Protein AF-0000000076746751 (afdb_homodimer)

Radius of gyration: 37.73 Å; Cα contacts (8 Å, |Δi|>4): 1846; chains: 2; bounding box: 97×97×95 Å

pLDDT: mean 86.07, std 9.66, range [38.88, 97.5]

Organism: NCBI:txid190893

Sequence (1452 aa):
MQFFSQLRLFWVNKTINYSLLILVTLLGVVIPSWYYPIDAYIIPLILGVIAAALAESDDNFTGRLKSIVLTLACFAIASFSIELLFETPILFAAGLFASTFGFIMLGAIGPRYASIAFGSLLIAIYTMLGAHESTNIWLQPIMLLSGAAWYFFMSIVWSALWPMQPVQQSLATVFLQLANYLESRSQLFHPVTNLEPQPFRIKEATLNAATVTALNLCKATLLSRSKRGHVDGASDRFLNIYFLAQDIHERVSSSHYRYQELAEHFGRSDVLFRFKHLLETQAQACRNIAQAIQLGKEYQHSEDSVVALDELMSSLTHLQEQNNPQWKSLLNQLNYLFNNLATVEKQLSNISNPDASALEEDVLDDTEAHTLKAMWLRITSNLNKDSMLFRHAIRMSIALTAGYGIIQAFGIERGYWILLTTLFVCQPNYSATRQKLVARVLGTIAGLLIGVPLLTFFPSQESQLVFIVVSGVAFFAFRLANYGYATGFITVLVLFCFHQLGEGYAVVLPRLADTIIGCALAVVAVALILPDWQSKRLHTVMADTIQANRSYLAQIIGQYRIGKKDSLTYRIARRSAHNHDANLTNAISSMLAEPGRYRSAVDESFRFLTLSHALLSYISALGAHRTRINDEDTHKLVLDAHRVIHHHLDILFNQLNDHCDTCDTSDIDDPAMEARLAEWREEDDNSVKMVLQQLYLIYRMLPELHSLASKFAVRVNQSDTIDKKHMQFFSQLRLFWVNKTINYSLLILVTLLGVVIPSWYYPIDAYIIPLILGVIAAALAESDDNFTGRLKSIVLTLACFAIASFSIELLFETPILFAAGLFASTFGFIMLGAIGPRYASIAFGSLLIAIYTMLGAHESTNIWLQPIMLLSGAAWYFFMSIVWSALWPMQPVQQSLATVFLQLANYLESRSQLFHPVTNLEPQPFRIKEATLNAATVTALNLCKATLLSRSKRGHVDGASDRFLNIYFLAQDIHERVSSSHYRYQELAEHFGRSDVLFRFKHLLETQAQACRNIAQAIQLGKEYQHSEDSVVALDELMSSLTHLQEQNNPQWKSLLNQLNYLFNNLATVEKQLSNISNPDASALEEDVLDDTEAHTLKAMWLRITSNLNKDSMLFRHAIRMSIALTAGYGIIQAFGIERGYWILLTTLFVCQPNYSATRQKLVARVLGTIAGLLIGVPLLTFFPSQESQLVFIVVSGVAFFAFRLANYGYATGFITVLVLFCFHQLGEGYAVVLPRLADTIIGCALAVVAVALILPDWQSKRLHTVMADTIQANRSYLAQIIGQYRIGKKDSLTYRIARRSAHNHDANLTNAISSMLAEPGRYRSAVDESFRFLTLSHALLSYISALGAHRTRINDEDTHKLVLDAHRVIHHHLDILFNQLNDHCDTCDTSDIDDPAMEARLAEWREEDDNSVKMVLQQLYLIYRMLPELHSLASKFAVRVNQSDTIDKKH

Foldseek 3Di:
DVVVVVVLLQCLDPLNVVLVLLLVLLCVLLVVCVVVVPLVLSLLLVLLLVLLVQLQDAFDLVVLVVLLVVLLVLLLCLLLVCLVCVVPLVVNLVCLLVLLLVQLLLCLQDVNSNSSSLSSNSSNLVSVLCNVVDPDSCRSSVSSSVSSVSSSVSVSVSCVVPVCSVLLLLLLQLLLLVLVLLLLVLVLLQFDDPDDCQVSLLVNLQSLLSNLVSLVVSLVNLVSCDDQQHHDDPSLLSLLLSVLSVLLSLLSLADQDDSNVVSVVCVVACLSVLSSVLSNLLSVLSNQVSSCSSSVHAGARDCPNVVSLVVNVVRLVVVVVVVDPVCPVVSLSSVLNSVSSVVSVVSSRCSRPSPPDPAPDSGADDPHDDDPVSSVVSSVVQCDLVHLSSLLSNLLSVLLSVQSVVCVVVVDDSLSLLNVLLSQLQDSALLSSVVLLVLLLQLLVLLLVVLVVLCVVPVDLVSLSVLLSVLSSQLSSCVVPGVNPNNSSVNSNVLSSVVSVVCNVVVSVSNNVSNVNSSVSSNCSCVPRSHDQLLLCLLLLLLQLLVLLLLLLVVLLVCLAVFQHPDNSNVVSLSSNSNSLSVSSVSLVSNVSDPPLSNFDNVLSSVLSSLSSNSSNLSSSSNSLRGHDPDPVLSVLLVLLSVLLSVLSVQLSCCSVVLPLDDDSVVSDDVVSLVVLVPDDPPDDSSSVSSSSSSNVSVVSSVVSSVSSNVSSVGSVVSVVVVVVD/DVVVVVVLLQCLDPLNVVLVLLLVLLCVLLVVCVVVVPLLLSLLLVLLLVLLVQLQDAFDLVVLVVLLVVLLVLLLCLLLVCLVCVVPLVVNLVCLLVLLLVQLLLCLQDVNSNSSSLSSNSSNLVSVLCNVVDPDSCRSSVSSSNSSVSSSVSVSVSCVVPVCSVLLLLLLQLLLLVLVLLLLVLVLLQFDDPDDCQVSLLVNLQSLLSNLVSLVVSLVNLVSCADQQHHDDPSLLSLLLSVLSVLLSLLSLADQDDSNVVSVVCVVACLSVLSSVLSNLLSVLSNQVSSCSSSVHQGARDCSNVVSLVVNVVRLVVVVVVVDPVCPVVSLSSVLNSVSSVVSVVSSNCSNPSPPDPAPDSGADDPHDDDPVSSVVSSVVQCDLVHLSSLLSNLLSVLLSVQSVVCVVVVDDSLSLLNVLLSQLQDSALLSSVVLLVLLLQLLVLLLVVLVVLCVVPVDLVSLSVLLSVLSSQLSSCVVPGVNPNNSSVNSNVLSSVVSVVCNVVVSVSNNVSNVNSSVSSNCSCVPRSHDQLLLCLLLLLLQLLVLLLLLLVVLLVCLAVFQHPDNSNVVSLSSNSNSLSVSSVSLVSNVSDPPLSNFDNVLSSVLSSLSSNSSNLSSSSNSLRGHDPDVVLSVLLVLLSVLLSVLSVQLSCLSVVLPQDDDCVVSDDVVSLVVLVPDDPPDDSSSVSSSSSSNVSVVSSVVSSVSSNVSSVGSVVSVVVVVVD

Structure (mmCIF, N/CA/C/O backbone):
data_AF-0000000076746751-model_v1
#
loop_
_entity.id
_entity.type
_entity.pdbx_description
1 polymer 'Membrane protein'
#
loop_
_atom_site.group_PDB
_atom_site.id
_atom_site.type_symbol
_atom_site.label_atom_id
_atom_site.label_alt_id
_atom_site.label_comp_id
_atom_site.label_asym_id
_atom_site.label_entity_id
_atom_site.label_seq_id
_atom_site.pdbx_PDB_ins_code
_atom_site.Cartn_x
_atom_site.Cartn_y
_atom_site.Cartn_z
_atom_site.occupancy
_atom_site.B_iso_or_equiv
_atom_site.auth_seq_id
_atom_site.auth_comp_id
_atom_site.auth_asym_id
_atom_site.auth_atom_id
_atom_site.pdbx_PDB_model_num
ATOM 1 N N . MET A 1 1 ? 4.445 2.418 -22.125 1 47.34 1 MET A N 1
ATOM 2 C CA . MET A 1 1 ? 3.443 3.426 -21.781 1 47.34 1 MET A CA 1
ATOM 3 C C . MET A 1 1 ? 3.166 3.434 -20.297 1 47.34 1 MET A C 1
ATOM 5 O O . MET A 1 1 ? 3.008 4.496 -19.688 1 47.34 1 MET A O 1
ATOM 9 N N . GLN A 1 2 ? 3.227 2.096 -19.703 1 56.47 2 GLN A N 1
ATOM 10 C CA . GLN A 1 2 ? 2.936 1.991 -18.281 1 56.47 2 GLN A CA 1
ATOM 11 C C . GLN A 1 2 ? 4.066 2.586 -17.453 1 56.47 2 GLN A C 1
ATOM 13 O O . GLN A 1 2 ? 3.814 3.227 -16.422 1 56.47 2 GLN A O 1
ATOM 18 N N . PHE A 1 3 ? 5.199 2.494 -18.141 1 58.41 3 PHE A N 1
ATOM 19 C CA . PHE A 1 3 ? 6.348 2.996 -17.391 1 58.41 3 PHE A CA 1
ATOM 20 C C . PHE A 1 3 ? 6.324 4.52 -17.328 1 58.41 3 PHE A C 1
ATOM 22 O O . PHE A 1 3 ? 6.582 5.098 -16.266 1 58.41 3 PHE A O 1
ATOM 29 N N . PHE A 1 4 ? 5.98 5.148 -18.422 1 60 4 PHE A N 1
ATOM 30 C CA . PHE A 1 4 ? 5.934 6.605 -18.438 1 60 4 PHE A CA 1
ATOM 31 C C . PHE A 1 4 ? 4.809 7.125 -17.547 1 60 4 PHE A C 1
ATOM 33 O O . PHE A 1 4 ? 4.953 8.164 -16.906 1 60 4 PHE A O 1
ATOM 40 N N . SER A 1 5 ? 3.836 6.301 -17.562 1 64.31 5 SER A N 1
ATOM 41 C CA . SER A 1 5 ? 2.719 6.688 -16.703 1 64.31 5 SER A CA 1
ATOM 42 C C . SER A 1 5 ? 3.09 6.582 -15.227 1 64.31 5 SER A C 1
ATOM 44 O O . SER A 1 5 ? 2.707 7.438 -14.422 1 64.31 5 SER A O 1
ATOM 46 N N . GLN A 1 6 ? 3.9 5.664 -15.023 1 65.94 6 GLN A N 1
ATOM 47 C CA . GLN A 1 6 ? 4.332 5.496 -13.641 1 65.94 6 GLN A CA 1
ATOM 48 C C . GLN A 1 6 ? 5.309 6.594 -13.234 1 65.94 6 GLN A C 1
ATOM 50 O O . GLN A 1 6 ? 5.254 7.098 -12.109 1 65.94 6 GLN A O 1
ATOM 55 N N . LEU A 1 7 ? 6.098 7.004 -14.195 1 66.69 7 LEU A N 1
ATOM 56 C CA . LEU A 1 7 ? 7.055 8.078 -13.93 1 66.69 7 LEU A CA 1
ATOM 57 C C . LEU A 1 7 ? 6.336 9.406 -13.711 1 66.69 7 LEU A C 1
ATOM 59 O O . LEU A 1 7 ? 6.746 10.203 -12.867 1 66.69 7 LEU A O 1
ATOM 63 N N . ARG A 1 8 ? 5.289 9.492 -14.398 1 68.88 8 ARG A N 1
ATOM 64 C CA . ARG A 1 8 ? 4.496 10.703 -14.234 1 68.88 8 ARG A CA 1
ATOM 65 C C . ARG A 1 8 ? 3.811 10.734 -12.875 1 68.88 8 ARG A C 1
ATOM 67 O O . ARG A 1 8 ? 3.699 11.789 -12.25 1 68.88 8 ARG A O 1
ATOM 74 N N . LEU A 1 9 ? 3.502 9.57 -12.523 1 70.31 9 LEU A N 1
ATOM 75 C CA . LEU A 1 9 ? 2.848 9.477 -11.219 1 70.31 9 LEU A CA 1
ATOM 76 C C . LEU A 1 9 ? 3.824 9.805 -10.094 1 70.31 9 LEU A C 1
ATOM 78 O O . LEU A 1 9 ? 3.457 10.461 -9.125 1 70.31 9 LEU A O 1
ATOM 82 N N . PHE A 1 10 ? 5 9.398 -10.352 1 68.69 10 PHE A N 1
ATOM 83 C CA . PHE A 1 10 ? 6.008 9.695 -9.344 1 68.69 10 PHE A CA 1
ATOM 84 C C . PHE A 1 10 ? 6.348 11.18 -9.328 1 68.69 10 PHE A C 1
ATOM 86 O O . PHE A 1 10 ? 6.559 11.766 -8.266 1 68.69 10 PHE A O 1
ATOM 93 N N . TRP A 1 11 ? 6.289 11.75 -10.438 1 66.94 11 TRP A N 1
ATOM 94 C CA . TRP A 1 11 ? 6.629 13.164 -10.562 1 66.94 11 TRP A CA 1
ATOM 95 C C . TRP A 1 11 ? 5.566 14.039 -9.914 1 66.94 11 TRP A C 1
ATOM 97 O O . TRP A 1 11 ? 5.875 15.102 -9.367 1 66.94 11 TRP A O 1
ATOM 107 N N . VAL A 1 12 ? 4.445 13.469 -9.938 1 71.69 12 VAL A N 1
ATOM 108 C CA . VAL A 1 12 ? 3.33 14.281 -9.461 1 71.69 12 VAL A CA 1
ATOM 109 C C . VAL A 1 12 ? 3.225 14.164 -7.938 1 71.69 12 VAL A C 1
ATOM 111 O O . VAL A 1 12 ? 2.586 15 -7.293 1 71.69 12 VAL A O 1
ATOM 114 N N . ASN A 1 13 ? 4.016 13.219 -7.492 1 76.81 13 ASN A N 1
ATOM 115 C CA . ASN A 1 13 ? 4.039 13.109 -6.035 1 76.81 13 ASN A CA 1
ATOM 116 C C . ASN A 1 13 ? 4.785 14.281 -5.398 1 76.81 13 ASN A C 1
ATOM 118 O O . ASN A 1 13 ? 5.922 14.578 -5.773 1 76.81 13 ASN A O 1
ATOM 122 N N . LYS A 1 14 ? 4.141 14.984 -4.516 1 78.5 14 LYS A N 1
ATOM 123 C CA . LYS A 1 14 ? 4.652 16.188 -3.877 1 78.5 14 LYS A CA 1
ATOM 124 C C . LYS A 1 14 ? 6.004 15.938 -3.219 1 78.5 14 LYS A C 1
ATOM 126 O O . LYS A 1 14 ? 6.926 16.75 -3.35 1 78.5 14 LYS A O 1
ATOM 131 N N . THR A 1 15 ? 6.148 14.828 -2.613 1 83 15 THR A N 1
ATOM 132 C CA . THR A 1 15 ? 7.371 14.523 -1.875 1 83 15 THR A CA 1
ATOM 133 C C . THR A 1 15 ? 8.531 14.281 -2.83 1 83 15 THR A C 1
ATOM 135 O O . THR A 1 15 ? 9.648 14.758 -2.596 1 83 15 THR A O 1
ATOM 138 N N . ILE A 1 16 ? 8.258 13.648 -3.932 1 82.94 16 ILE A N 1
ATOM 139 C CA . ILE A 1 16 ? 9.305 13.328 -4.891 1 82.94 16 ILE A CA 1
ATOM 140 C C . ILE A 1 16 ? 9.758 14.602 -5.605 1 82.94 16 ILE A C 1
ATOM 142 O O . ILE A 1 16 ? 10.953 14.812 -5.812 1 82.94 16 ILE A O 1
ATOM 146 N N . ASN A 1 17 ? 8.852 15.422 -5.934 1 84.94 17 ASN A N 1
ATOM 147 C CA . ASN A 1 17 ? 9.188 16.672 -6.602 1 84.94 17 ASN A CA 1
ATOM 148 C C . ASN A 1 17 ? 10.039 17.578 -5.711 1 84.94 17 ASN A C 1
ATOM 150 O O . ASN A 1 17 ? 11.047 18.125 -6.16 1 84.94 17 ASN A O 1
ATOM 154 N N . TYR A 1 18 ? 9.648 17.703 -4.508 1 88.31 18 TYR A N 1
ATOM 155 C CA . TYR A 1 18 ? 10.398 18.516 -3.561 1 88.31 18 TYR A CA 1
ATOM 156 C C . TYR A 1 18 ? 11.773 17.922 -3.287 1 88.31 18 TYR A C 1
ATOM 158 O O . TYR A 1 18 ? 12.758 18.641 -3.162 1 88.31 18 TYR A O 1
ATOM 166 N N . SER A 1 19 ? 11.852 16.625 -3.252 1 91.25 19 SER A N 1
ATOM 167 C CA . SER A 1 19 ? 13.125 15.945 -3.029 1 91.25 19 SER A CA 1
ATOM 168 C C . SER A 1 19 ? 14.086 16.172 -4.191 1 91.25 19 SER A C 1
ATOM 170 O O . SER A 1 19 ? 15.297 16.281 -3.994 1 91.25 19 SER A O 1
ATOM 172 N N . LEU A 1 20 ? 13.562 16.281 -5.367 1 89.38 20 LEU A N 1
ATOM 173 C CA . LEU A 1 20 ? 14.391 16.547 -6.535 1 89.38 20 LEU A CA 1
ATOM 174 C C . LEU A 1 20 ? 14.969 17.953 -6.488 1 89.38 20 LEU A C 1
ATOM 176 O O . LEU A 1 20 ? 16.125 18.172 -6.879 1 89.38 20 LEU A O 1
ATOM 180 N N . LEU A 1 21 ? 14.164 18.875 -6.043 1 92.44 21 LEU A N 1
ATOM 181 C CA . LEU A 1 21 ? 14.656 20.234 -5.875 1 92.44 21 LEU A CA 1
ATOM 182 C C . LEU A 1 21 ? 15.805 20.281 -4.875 1 92.44 21 LEU A C 1
ATOM 184 O O . LEU A 1 21 ? 16.844 20.891 -5.141 1 92.44 21 LEU A O 1
ATOM 188 N N . ILE A 1 22 ? 15.609 19.594 -3.785 1 94.81 22 ILE A N 1
ATOM 189 C CA . ILE A 1 22 ? 16.641 19.578 -2.75 1 94.81 22 ILE A CA 1
ATOM 190 C C . ILE A 1 22 ? 17.891 18.875 -3.27 1 94.81 22 ILE A C 1
ATOM 192 O O . ILE A 1 22 ? 19.016 19.297 -3.002 1 94.81 22 ILE A O 1
ATOM 196 N N . LEU A 1 23 ? 17.656 17.812 -4.062 1 94.81 23 LEU A N 1
ATOM 197 C CA . LEU A 1 23 ? 18.781 17.062 -4.629 1 94.81 23 LEU A CA 1
ATOM 198 C C . LEU A 1 23 ? 19.625 17.938 -5.543 1 94.81 23 LEU A C 1
ATOM 200 O O . LEU A 1 23 ? 20.844 18.016 -5.395 1 94.81 23 LEU A O 1
ATOM 204 N N . VAL A 1 24 ? 19 18.672 -6.391 1 93.69 24 VAL A N 1
ATOM 205 C CA . VAL A 1 24 ? 19.703 19.531 -7.332 1 93.69 24 VAL A CA 1
ATOM 206 C C . VAL A 1 24 ? 20.406 20.672 -6.582 1 93.69 24 VAL A C 1
ATOM 208 O O . VAL A 1 24 ? 21.531 21.047 -6.922 1 93.69 24 VAL A O 1
ATOM 211 N N . THR A 1 25 ? 19.703 21.156 -5.574 1 95.75 25 THR A N 1
ATOM 212 C CA . THR A 1 25 ? 20.281 22.25 -4.797 1 95.75 25 THR A CA 1
ATOM 213 C C . THR A 1 25 ? 21.516 21.781 -4.043 1 95.75 25 THR A C 1
ATOM 215 O O . THR A 1 25 ? 22.547 22.469 -4.051 1 95.75 25 THR A O 1
ATOM 218 N N . LEU A 1 26 ? 21.422 20.641 -3.43 1 95.12 26 LEU A N 1
ATOM 219 C CA . LEU A 1 26 ? 22.562 20.141 -2.66 1 95.12 26 LEU A CA 1
ATOM 220 C C . LEU A 1 26 ? 23.703 19.719 -3.58 1 95.12 26 LEU A C 1
ATOM 222 O O . LEU A 1 26 ? 24.875 19.906 -3.244 1 95.12 26 LEU A O 1
ATOM 226 N N . LEU A 1 27 ? 23.391 19.172 -4.777 1 93.12 27 LEU A N 1
ATOM 227 C CA . LEU A 1 27 ? 24.422 18.828 -5.746 1 93.12 27 LEU A CA 1
ATOM 228 C C . LEU A 1 27 ? 25.141 20.078 -6.25 1 93.12 27 LEU A C 1
ATOM 230 O O . LEU A 1 27 ? 26.328 20.047 -6.539 1 93.12 27 LEU A O 1
ATOM 234 N N . GLY A 1 28 ? 24.391 21.141 -6.328 1 92.44 28 GLY A N 1
ATOM 235 C CA . GLY A 1 28 ? 24.969 22.406 -6.75 1 92.44 28 GLY A CA 1
ATOM 236 C C . GLY A 1 28 ? 25.984 22.953 -5.762 1 92.44 28 GLY A C 1
ATOM 237 O O . GLY A 1 28 ? 26.844 23.766 -6.129 1 92.44 28 GLY A O 1
ATOM 238 N N . VAL A 1 29 ? 25.875 22.531 -4.512 1 91.75 29 VAL A N 1
ATOM 239 C CA . VAL A 1 29 ? 26.812 22.984 -3.494 1 91.75 29 VAL A CA 1
ATOM 240 C C . VAL A 1 29 ? 27.953 21.969 -3.361 1 91.75 29 VAL A C 1
ATOM 242 O O . VAL A 1 29 ? 29.125 22.344 -3.285 1 91.75 29 VAL A O 1
ATOM 245 N N . VAL A 1 30 ? 27.641 20.656 -3.488 1 89.06 30 VAL A N 1
ATOM 246 C CA . VAL A 1 30 ? 28.594 19.594 -3.166 1 89.06 30 VAL A CA 1
ATOM 247 C C . VAL A 1 30 ? 29.547 19.391 -4.336 1 89.06 30 VAL A C 1
ATOM 249 O O . VAL A 1 30 ? 30.75 19.172 -4.137 1 89.06 30 VAL A O 1
ATOM 252 N N . ILE A 1 31 ? 29.109 19.484 -5.598 1 87.75 31 ILE A N 1
ATOM 253 C CA . ILE A 1 31 ? 29.938 19.203 -6.766 1 87.75 31 ILE A CA 1
ATOM 254 C C . ILE A 1 31 ? 31.047 20.25 -6.879 1 87.75 31 ILE A C 1
ATOM 256 O O . ILE A 1 31 ? 32.219 19.906 -6.996 1 87.75 31 ILE A O 1
ATOM 260 N N . PRO A 1 32 ? 30.719 21.531 -6.77 1 86.06 32 PRO A N 1
ATOM 261 C CA . PRO A 1 32 ? 31.797 22.516 -6.805 1 86.06 32 PRO A CA 1
ATOM 262 C C . PRO A 1 32 ? 32.75 22.391 -5.625 1 86.06 32 PRO A C 1
ATOM 264 O O . PRO A 1 32 ? 33.938 22.656 -5.766 1 86.06 32 PRO A O 1
ATOM 267 N N . SER A 1 33 ? 32.156 22.047 -4.473 1 82.94 33 SER A N 1
ATOM 268 C CA . SER A 1 33 ? 33.031 21.891 -3.301 1 82.94 33 SER A CA 1
ATOM 269 C C . SER A 1 33 ? 33.969 20.688 -3.453 1 82.94 33 SER A C 1
ATOM 271 O O . SER A 1 33 ? 35.031 20.656 -2.854 1 82.94 33 SER A O 1
ATOM 273 N N . TRP A 1 34 ? 33.531 19.672 -4.184 1 80.38 34 TRP A N 1
ATOM 274 C CA . TRP A 1 34 ? 34.375 18.516 -4.473 1 80.38 34 TRP A CA 1
ATOM 275 C C . TRP A 1 34 ? 35.5 18.891 -5.422 1 80.38 34 TRP A C 1
ATOM 277 O O . TRP A 1 34 ? 36.656 18.438 -5.242 1 80.38 34 TRP A O 1
ATOM 287 N N . TYR A 1 35 ? 35.281 19.781 -6.355 1 81.31 35 TYR A N 1
ATOM 288 C CA . TYR A 1 35 ? 36.25 20.156 -7.371 1 81.31 35 TYR A CA 1
ATOM 289 C C . TYR A 1 35 ? 37.25 21.141 -6.805 1 81.31 35 TYR A C 1
ATOM 291 O O . TYR A 1 35 ? 38.438 21.078 -7.113 1 81.31 35 TYR A O 1
ATOM 299 N N . TYR A 1 36 ? 36.688 22.062 -5.965 1 76.88 36 TYR A N 1
ATOM 300 C CA . TYR A 1 36 ? 37.562 23.047 -5.348 1 76.88 36 TYR A CA 1
ATOM 301 C C . TYR A 1 36 ? 37.781 22.734 -3.865 1 76.88 36 TYR A C 1
ATOM 303 O O . TYR A 1 36 ? 36.875 22.953 -3.057 1 76.88 36 TYR A O 1
ATOM 311 N N . PRO A 1 37 ? 38.844 22.031 -3.488 1 65.06 37 PRO A N 1
ATOM 312 C CA . PRO A 1 37 ? 39.062 21.516 -2.135 1 65.06 37 PRO A CA 1
ATOM 313 C C . PRO A 1 37 ? 38.906 22.578 -1.06 1 65.06 37 PRO A C 1
ATOM 315 O O . PRO A 1 37 ? 39.906 23.109 -0.561 1 65.06 37 PRO A O 1
ATOM 318 N N . ILE A 1 38 ? 37.812 23.266 -1.033 1 62.75 38 ILE A N 1
ATOM 319 C CA . ILE A 1 38 ? 37.562 24.203 0.047 1 62.75 38 ILE A CA 1
ATOM 320 C C . ILE A 1 38 ? 36.719 23.531 1.128 1 62.75 38 ILE A C 1
ATOM 322 O O . ILE A 1 38 ? 35.5 23.781 1.225 1 62.75 38 ILE A O 1
ATOM 326 N N . ASP A 1 39 ? 37.25 22.594 1.897 1 65.38 39 ASP A N 1
ATOM 327 C CA . ASP A 1 39 ? 36.562 21.703 2.824 1 65.38 39 ASP A CA 1
ATOM 328 C C . ASP A 1 39 ? 35.844 22.5 3.91 1 65.38 39 ASP A C 1
ATOM 330 O O . ASP A 1 39 ? 34.719 22.172 4.297 1 65.38 39 ASP A O 1
ATOM 334 N N . ALA A 1 40 ? 36.406 23.688 4.184 1 69.94 40 ALA A N 1
ATOM 335 C CA . ALA A 1 40 ? 35.875 24.391 5.352 1 69.94 40 ALA A CA 1
ATOM 336 C C . ALA A 1 40 ? 34.594 25.141 5.012 1 69.94 40 ALA A C 1
ATOM 338 O O . ALA A 1 40 ? 33.781 25.438 5.898 1 69.94 40 ALA A O 1
ATOM 339 N N . TYR A 1 41 ? 34.25 25.188 3.713 1 80.19 41 TYR A N 1
ATOM 340 C CA . TYR A 1 41 ? 33.156 26.078 3.357 1 80.19 41 TYR A CA 1
ATOM 341 C C . TYR A 1 41 ? 31.891 25.297 3.037 1 80.19 41 TYR A C 1
ATOM 343 O O . TYR A 1 41 ? 30.797 25.875 2.914 1 80.19 41 TYR A O 1
ATOM 351 N N . ILE A 1 42 ? 31.938 24 3.074 1 86.44 42 ILE A N 1
ATOM 352 C CA . ILE A 1 42 ? 30.797 23.203 2.645 1 86.44 42 ILE A CA 1
ATOM 353 C C . ILE A 1 42 ? 29.75 23.156 3.748 1 86.44 42 ILE A C 1
ATOM 355 O O . ILE A 1 42 ? 28.547 23.172 3.469 1 86.44 42 ILE A O 1
ATOM 359 N N . ILE A 1 43 ? 30.141 23.234 5.016 1 87.88 43 ILE A N 1
ATOM 360 C CA . ILE A 1 43 ? 29.219 23.062 6.137 1 87.88 43 ILE A CA 1
ATOM 361 C C . ILE A 1 43 ? 28.297 24.281 6.238 1 87.88 43 ILE A C 1
ATOM 363 O O . ILE A 1 43 ? 27.078 24.141 6.207 1 87.88 43 ILE A O 1
ATOM 367 N N . PRO A 1 44 ? 28.906 25.5 6.266 1 90.81 44 PRO A N 1
ATOM 368 C CA . PRO A 1 44 ? 28.016 26.656 6.34 1 90.81 44 PRO A CA 1
ATOM 369 C C . PRO A 1 44 ? 27.125 26.797 5.105 1 90.81 44 PRO A C 1
ATOM 371 O O . PRO A 1 44 ? 25.984 27.266 5.207 1 90.81 44 PRO A O 1
ATOM 374 N N . LEU A 1 45 ? 27.562 26.406 3.975 1 92.88 45 LEU A N 1
ATOM 375 C CA . LEU A 1 45 ? 26.75 26.453 2.762 1 92.88 45 LEU A CA 1
ATOM 376 C C . LEU A 1 45 ? 25.547 25.531 2.865 1 92.88 45 LEU A C 1
ATOM 378 O O . LEU A 1 45 ? 24.422 25.922 2.564 1 92.88 45 LEU A O 1
ATOM 382 N N . ILE A 1 46 ? 25.797 24.312 3.34 1 93.56 46 ILE A N 1
ATOM 383 C CA . ILE A 1 46 ? 24.719 23.328 3.459 1 93.56 46 ILE A CA 1
ATOM 384 C C . ILE A 1 46 ? 23.734 23.766 4.535 1 93.56 46 ILE A C 1
ATOM 386 O O . ILE A 1 46 ? 22.516 23.641 4.359 1 93.56 46 ILE A O 1
ATOM 390 N N . LEU A 1 47 ? 24.25 24.297 5.625 1 93 47 LEU A N 1
ATOM 391 C CA . LEU A 1 47 ? 23.375 24.766 6.699 1 93 47 LEU A CA 1
ATOM 392 C C . LEU A 1 47 ? 22.516 25.938 6.23 1 93 47 LEU A C 1
ATOM 394 O O . LEU A 1 47 ? 21.359 26.062 6.629 1 93 47 LEU A O 1
ATOM 398 N N . GLY A 1 48 ? 23.094 26.781 5.434 1 94.75 48 GLY A N 1
ATOM 399 C CA . GLY A 1 48 ? 22.312 27.844 4.84 1 94.75 48 GLY A CA 1
ATOM 400 C C . GLY A 1 48 ? 21.172 27.344 3.959 1 94.75 48 GLY A C 1
ATOM 401 O O . GLY A 1 48 ? 20.062 27.859 4.02 1 94.75 48 GLY A O 1
ATOM 402 N N . VAL A 1 49 ? 21.469 26.328 3.162 1 95.94 49 VAL A N 1
ATOM 403 C CA . VAL A 1 49 ? 20.469 25.719 2.297 1 95.94 49 VAL A CA 1
ATOM 404 C C . VAL A 1 49 ? 19.328 25.156 3.145 1 95.94 49 VAL A C 1
ATOM 406 O O . VAL A 1 49 ? 18.156 25.344 2.836 1 95.94 49 VAL A O 1
ATOM 409 N N . ILE A 1 50 ? 19.688 24.484 4.223 1 94.62 50 ILE A N 1
ATOM 410 C CA . ILE A 1 50 ? 18.703 23.828 5.078 1 94.62 50 ILE A CA 1
ATOM 411 C C . ILE A 1 50 ? 17.828 24.891 5.75 1 94.62 50 ILE A C 1
ATOM 413 O O . ILE A 1 50 ? 16.594 24.766 5.777 1 94.62 50 ILE A O 1
ATOM 417 N N . ALA A 1 51 ? 18.438 25.922 6.227 1 95.44 51 ALA A N 1
ATOM 418 C CA . ALA A 1 51 ? 17.688 26.984 6.879 1 95.44 51 ALA A CA 1
ATOM 419 C C . ALA A 1 51 ? 16.719 27.656 5.902 1 95.44 51 ALA A C 1
ATOM 421 O O . ALA A 1 51 ? 15.57 27.938 6.246 1 95.44 51 ALA A O 1
ATOM 422 N N . ALA A 1 52 ? 17.219 27.906 4.738 1 96.19 52 ALA A N 1
ATOM 423 C CA . ALA A 1 52 ? 16.391 28.547 3.725 1 96.19 52 ALA A CA 1
ATOM 424 C C . ALA A 1 52 ? 15.227 27.641 3.33 1 96.19 52 ALA A C 1
ATOM 426 O O . ALA A 1 52 ? 14.094 28.109 3.16 1 96.19 52 ALA A O 1
ATOM 427 N N . ALA A 1 53 ? 15.5 26.406 3.158 1 94.69 53 ALA A N 1
ATOM 428 C CA . ALA A 1 53 ? 14.461 25.453 2.768 1 94.69 53 ALA A CA 1
ATOM 429 C C . ALA A 1 53 ? 13.383 25.344 3.842 1 94.69 53 ALA A C 1
ATOM 431 O O . ALA A 1 53 ? 12.203 25.172 3.529 1 94.69 53 ALA A O 1
ATOM 432 N N . LEU A 1 54 ? 13.758 25.453 5.074 1 91.88 54 LEU A N 1
ATOM 433 C CA . LEU A 1 54 ? 12.797 25.344 6.172 1 91.88 54 LEU A CA 1
ATOM 434 C C . LEU A 1 54 ? 12 26.641 6.328 1 91.88 54 LEU A C 1
ATOM 436 O O . LEU A 1 54 ? 10.891 26.625 6.867 1 91.88 54 LEU A O 1
ATOM 440 N N . ALA A 1 55 ? 12.523 27.688 5.883 1 93.19 55 ALA A N 1
ATOM 441 C CA . ALA A 1 55 ? 11.875 29 6.039 1 93.19 55 ALA A CA 1
ATOM 442 C C . ALA A 1 55 ? 10.984 29.312 4.844 1 93.19 55 ALA A C 1
ATOM 444 O O . ALA A 1 55 ? 10.211 30.266 4.875 1 93.19 55 ALA A O 1
ATOM 445 N N . GLU A 1 56 ? 11.008 28.469 3.854 1 90.12 56 GLU A N 1
ATOM 446 C CA . GLU A 1 56 ? 10.289 28.781 2.623 1 90.12 56 GLU A CA 1
ATOM 447 C C . GLU A 1 56 ? 8.797 28.531 2.779 1 90.12 56 GLU A C 1
ATOM 449 O O . GLU A 1 56 ? 8.391 27.547 3.402 1 90.12 56 GLU A O 1
ATOM 454 N N . SER A 1 57 ? 7.98 29.453 2.32 1 85.88 57 SER A N 1
ATOM 455 C CA . SER A 1 57 ? 6.527 29.344 2.244 1 85.88 57 SER A CA 1
ATOM 456 C C . SER A 1 57 ? 6.035 29.484 0.809 1 85.88 57 SER A C 1
ATOM 458 O O . SER A 1 57 ? 6.738 30.047 -0.039 1 85.88 57 SER A O 1
ATOM 460 N N . ASP A 1 58 ? 4.961 28.938 0.556 1 83.12 58 ASP A N 1
ATOM 461 C CA . ASP A 1 58 ? 4.402 29 -0.792 1 83.12 58 ASP A CA 1
ATOM 462 C C . ASP A 1 58 ? 3.752 30.344 -1.061 1 83.12 58 ASP A C 1
ATOM 464 O O . ASP A 1 58 ? 3.023 30.875 -0.215 1 83.12 58 ASP A O 1
ATOM 468 N N . ASP A 1 59 ? 4.133 31.016 -2.135 1 82.75 59 ASP A N 1
ATOM 469 C CA . ASP A 1 59 ? 3.562 32.281 -2.549 1 82.75 59 ASP A CA 1
ATOM 470 C C . ASP A 1 59 ? 3.699 32.5 -4.055 1 82.75 59 ASP A C 1
ATOM 472 O O . ASP A 1 59 ? 4.312 31.672 -4.742 1 82.75 59 ASP A O 1
ATOM 476 N N . ASN A 1 60 ? 3.061 33.531 -4.555 1 82.38 60 ASN A N 1
ATOM 477 C CA . ASN A 1 60 ? 3.242 33.938 -5.949 1 82.38 60 ASN A CA 1
ATOM 478 C C . ASN A 1 60 ? 4.656 34.438 -6.207 1 82.38 60 ASN A C 1
ATOM 480 O O . ASN A 1 60 ? 5.453 34.594 -5.277 1 82.38 60 ASN A O 1
ATOM 484 N N . PHE A 1 61 ? 4.949 34.781 -7.406 1 83.56 61 PHE A N 1
ATOM 485 C CA . PHE A 1 61 ? 6.312 35.125 -7.789 1 83.56 61 PHE A CA 1
ATOM 486 C C . PHE A 1 61 ? 6.75 36.406 -7.098 1 83.56 61 PHE A C 1
ATOM 488 O O . PHE A 1 61 ? 7.828 36.469 -6.496 1 83.56 61 PHE A O 1
ATOM 495 N N . THR A 1 62 ? 5.895 37.406 -7.098 1 83.56 62 THR A N 1
ATOM 496 C CA . THR A 1 62 ? 6.246 38.688 -6.48 1 83.56 62 THR A CA 1
ATOM 497 C C . THR A 1 62 ? 6.285 38.562 -4.961 1 83.56 62 THR A C 1
ATOM 499 O O . THR A 1 62 ? 7.156 39.125 -4.309 1 83.56 62 THR A O 1
ATOM 502 N N . GLY A 1 63 ? 5.359 37.906 -4.453 1 83.62 63 GLY A N 1
ATOM 503 C CA . GLY A 1 63 ? 5.348 37.688 -3.018 1 83.62 63 GLY A CA 1
ATOM 504 C C . GLY A 1 63 ? 6.52 36.844 -2.543 1 83.62 63 GLY A C 1
ATOM 505 O O . GLY A 1 63 ? 7.078 37.094 -1.473 1 83.62 63 GLY A O 1
ATOM 506 N N . ARG A 1 64 ? 6.902 35.938 -3.371 1 88.81 64 ARG A N 1
ATOM 507 C CA . ARG A 1 64 ? 8.039 35.094 -3.041 1 88.81 64 ARG A CA 1
ATOM 508 C C . ARG A 1 64 ? 9.336 35.906 -2.998 1 88.81 64 ARG A C 1
ATOM 510 O O . ARG A 1 64 ? 10.164 35.719 -2.109 1 88.81 64 ARG A O 1
ATOM 517 N N . LEU A 1 65 ? 9.453 36.812 -3.959 1 90 65 LEU A N 1
ATOM 518 C CA . LEU A 1 65 ? 10.664 37.625 -4.008 1 90 65 LEU A CA 1
ATOM 519 C C . LEU A 1 65 ? 10.75 38.531 -2.787 1 90 65 LEU A C 1
ATOM 521 O O . LEU A 1 65 ? 11.828 38.688 -2.203 1 90 65 LEU A O 1
ATOM 525 N N . LYS A 1 66 ? 9.641 39.031 -2.389 1 88.88 66 LYS A N 1
ATOM 526 C CA . LYS A 1 66 ? 9.617 39.875 -1.194 1 88.88 66 LYS A CA 1
ATOM 527 C C . LYS A 1 66 ? 9.953 39.062 0.055 1 88.88 66 LYS A C 1
ATOM 529 O O . LYS A 1 66 ? 10.695 39.531 0.918 1 88.88 66 LYS A O 1
ATOM 534 N N . SER A 1 67 ? 9.391 37.938 0.125 1 90.81 67 SER A N 1
ATOM 535 C CA . SER A 1 67 ? 9.641 37.094 1.274 1 90.81 67 SER A CA 1
ATOM 536 C C . SER A 1 67 ? 11.102 36.656 1.326 1 90.81 67 SER A C 1
ATOM 538 O O . SER A 1 67 ? 11.695 36.562 2.404 1 90.81 67 SER A O 1
ATOM 540 N N . ILE A 1 68 ? 11.656 36.406 0.119 1 94.44 68 ILE A N 1
ATOM 541 C CA . ILE A 1 68 ? 13.047 35.938 0.045 1 94.44 68 ILE A CA 1
ATOM 542 C C . ILE A 1 68 ? 13.969 37.094 0.502 1 94.44 68 ILE A C 1
ATOM 544 O O . ILE A 1 68 ? 14.891 36.844 1.29 1 94.44 68 ILE A O 1
ATOM 548 N N . VAL A 1 69 ? 13.703 38.25 0.053 1 94.25 69 VAL A N 1
ATOM 549 C CA . VAL A 1 69 ? 14.523 39.406 0.419 1 94.25 69 VAL A CA 1
ATOM 550 C C . VAL A 1 69 ? 14.414 39.656 1.921 1 94.25 69 VAL A C 1
ATOM 552 O O . VAL A 1 69 ? 15.43 39.875 2.588 1 94.25 69 VAL A O 1
ATOM 555 N N . LEU A 1 70 ? 13.258 39.531 2.41 1 92.56 70 LEU A N 1
ATOM 556 C CA . LEU A 1 70 ? 13.055 39.719 3.842 1 92.56 70 LEU A CA 1
ATOM 557 C C . LEU A 1 70 ? 13.758 38.656 4.645 1 92.56 70 LEU A C 1
ATOM 559 O O . LEU A 1 70 ? 14.367 38.938 5.68 1 92.56 70 LEU A O 1
ATOM 563 N N . THR A 1 71 ? 13.648 37.438 4.223 1 95.44 71 THR A N 1
ATOM 564 C CA . THR A 1 71 ? 14.289 36.312 4.914 1 95.44 71 THR A CA 1
ATOM 565 C C . THR A 1 71 ? 15.805 36.469 4.918 1 95.44 71 THR A C 1
ATOM 567 O O . THR A 1 71 ? 16.453 36.312 5.949 1 95.44 71 THR A O 1
ATOM 570 N N . LEU A 1 72 ? 16.359 36.844 3.725 1 96.5 72 LEU A N 1
ATOM 571 C CA . LEU A 1 72 ? 17.797 37.031 3.623 1 96.5 72 LEU A CA 1
ATOM 572 C C . LEU A 1 72 ? 18.266 38.188 4.508 1 96.5 72 LEU A C 1
ATOM 574 O O . LEU A 1 72 ? 19.328 38.125 5.109 1 96.5 72 LEU A O 1
ATOM 578 N N . ALA A 1 73 ? 17.484 39.188 4.594 1 95.12 73 ALA A N 1
ATOM 579 C CA . ALA A 1 73 ? 17.812 40.312 5.473 1 95.12 73 ALA A CA 1
ATOM 580 C C . ALA A 1 73 ? 17.781 39.875 6.938 1 95.12 73 ALA A C 1
ATOM 582 O O . ALA A 1 73 ? 18.703 40.219 7.699 1 95.12 73 ALA A O 1
ATOM 583 N N . CYS A 1 74 ? 16.75 39.188 7.316 1 94.38 74 CYS A N 1
ATOM 584 C CA . CYS A 1 74 ? 16.656 38.719 8.688 1 94.38 74 CYS A CA 1
ATOM 585 C C . CYS A 1 74 ? 17.797 37.75 8.992 1 94.38 74 CYS A C 1
ATOM 587 O O . CYS A 1 74 ? 18.359 37.75 10.086 1 94.38 74 CYS A O 1
ATOM 589 N N . PHE A 1 75 ? 18.125 36.875 7.996 1 96.44 75 PHE A N 1
ATOM 590 C CA . PHE A 1 75 ? 19.234 35.969 8.148 1 96.44 75 PHE A CA 1
ATOM 591 C C . PHE A 1 75 ? 20.547 36.719 8.359 1 96.44 75 PHE A C 1
ATOM 593 O O . PHE A 1 75 ? 21.359 36.312 9.203 1 96.44 75 PHE A O 1
ATOM 600 N N . ALA A 1 76 ? 20.75 37.781 7.559 1 95.75 76 ALA A N 1
ATOM 601 C CA . ALA A 1 76 ? 21.953 38.562 7.668 1 95.75 76 ALA A CA 1
ATOM 602 C C . ALA A 1 76 ? 22.062 39.25 9.039 1 95.75 76 ALA A C 1
ATOM 604 O O . ALA A 1 76 ? 23.109 39.188 9.688 1 95.75 76 ALA A O 1
ATOM 605 N N . ILE A 1 77 ? 20.984 39.75 9.5 1 93.06 77 ILE A N 1
ATOM 606 C CA . ILE A 1 77 ? 20.969 40.438 10.797 1 93.06 77 ILE A CA 1
ATOM 607 C C . ILE A 1 77 ? 21.25 39.406 11.906 1 93.06 77 ILE A C 1
ATOM 609 O O . ILE A 1 77 ? 22.047 39.688 12.805 1 93.06 77 ILE A O 1
ATOM 613 N N . ALA A 1 78 ? 20.594 38.312 11.789 1 93.31 78 ALA A N 1
ATOM 614 C CA . ALA A 1 78 ? 20.766 37.281 12.805 1 93.31 78 ALA A CA 1
ATOM 615 C C . ALA A 1 78 ? 22.203 36.781 12.828 1 93.31 78 ALA A C 1
ATOM 617 O O . ALA A 1 78 ? 22.812 36.688 13.898 1 93.31 78 ALA A O 1
ATOM 618 N N . SER A 1 79 ? 22.781 36.5 11.672 1 93.69 79 SER A N 1
ATOM 619 C CA . SER A 1 79 ? 24.125 35.906 11.594 1 93.69 79 SER A CA 1
ATOM 620 C C . SER A 1 79 ? 25.188 36.906 12 1 93.69 79 SER A C 1
ATOM 622 O O . SER A 1 79 ? 26.094 36.594 12.758 1 93.69 79 SER A O 1
ATOM 624 N N . PHE A 1 80 ? 25.078 38.156 11.547 1 92.5 80 PHE A N 1
ATOM 625 C CA . PHE A 1 80 ? 26.062 39.156 11.883 1 92.5 80 PHE A CA 1
ATOM 626 C C . PHE A 1 80 ? 25.969 39.531 13.352 1 92.5 80 PHE A C 1
ATOM 628 O O . PHE A 1 80 ? 26.984 39.812 13.992 1 92.5 80 PHE A O 1
ATOM 635 N N . SER A 1 81 ? 24.797 39.562 13.891 1 91.38 81 SER A N 1
ATOM 636 C CA . SER A 1 81 ? 24.625 39.875 15.305 1 91.38 81 SER A CA 1
ATOM 637 C C . SER A 1 81 ? 25.312 38.844 16.188 1 91.38 81 SER A C 1
ATOM 639 O O . SER A 1 81 ? 25.922 39.188 17.203 1 91.38 81 SER A O 1
ATOM 641 N N . ILE A 1 82 ? 25.219 37.625 15.805 1 89.81 82 ILE A N 1
ATOM 642 C CA . ILE A 1 82 ? 25.844 36.562 16.578 1 89.81 82 ILE A CA 1
ATOM 643 C C . ILE A 1 82 ? 27.359 36.688 16.516 1 89.81 82 ILE A C 1
ATOM 645 O O . ILE A 1 82 ? 28.047 36.562 17.531 1 89.81 82 ILE A O 1
ATOM 649 N N . GLU A 1 83 ? 27.891 36.969 15.312 1 89.31 83 GLU A N 1
ATOM 650 C CA . GLU A 1 83 ? 29.328 37.094 15.164 1 89.31 83 GLU A CA 1
ATOM 651 C C . GLU A 1 83 ? 29.875 38.281 15.945 1 89.31 83 GLU A C 1
ATOM 653 O O . GLU A 1 83 ? 30.969 38.219 16.5 1 89.31 83 GLU A O 1
ATOM 658 N N . LEU A 1 84 ? 29.109 39.281 16.094 1 87.94 84 LEU A N 1
ATOM 659 C CA . LEU A 1 84 ? 29.547 40.5 16.766 1 87.94 84 LEU A CA 1
ATOM 660 C C . LEU A 1 84 ? 29.438 40.344 18.281 1 87.94 84 LEU A C 1
ATOM 662 O O . LEU A 1 84 ? 30.297 40.844 19.016 1 87.94 84 LEU A O 1
ATOM 666 N N . LEU A 1 85 ? 28.422 39.625 18.75 1 87.62 85 LEU A N 1
ATOM 667 C CA . LEU A 1 85 ? 28.141 39.562 20.188 1 87.62 85 LEU A CA 1
ATOM 668 C C . LEU A 1 85 ? 28.734 38.312 20.797 1 87.62 85 LEU A C 1
ATOM 670 O O . LEU A 1 85 ? 28.703 38.125 22.016 1 87.62 85 LEU A O 1
ATOM 674 N N . PHE A 1 86 ? 29.312 37.5 20.016 1 84.12 86 PHE A N 1
ATOM 675 C CA . PHE A 1 86 ? 29.75 36.188 20.469 1 84.12 86 PHE A CA 1
ATOM 676 C C . PHE A 1 86 ? 30.828 36.312 21.547 1 84.12 86 PHE A C 1
ATOM 678 O O . PHE A 1 86 ? 30.906 35.469 22.453 1 84.12 86 PHE A O 1
ATOM 685 N N . GLU A 1 87 ? 31.547 37.406 21.578 1 83.44 87 GLU A N 1
ATOM 686 C CA . GLU A 1 87 ? 32.656 37.562 22.5 1 83.44 87 GLU A CA 1
ATOM 687 C C . GLU A 1 87 ? 32.188 38.156 23.828 1 83.44 87 GLU A C 1
ATOM 689 O O . GLU A 1 87 ? 32.938 38.062 24.828 1 83.44 87 GLU A O 1
ATOM 694 N N . THR A 1 88 ? 30.922 38.594 23.875 1 90.44 88 THR A N 1
ATOM 695 C CA . THR A 1 88 ? 30.375 39.125 25.109 1 90.44 88 THR A CA 1
ATOM 696 C C . THR A 1 88 ? 29.203 38.281 25.594 1 90.44 88 THR A C 1
ATOM 698 O O . THR A 1 88 ? 28.062 38.531 25.188 1 90.44 88 THR A O 1
ATOM 701 N N . PRO A 1 89 ? 29.344 37.5 26.578 1 89.25 89 PRO A N 1
ATOM 702 C CA . PRO A 1 89 ? 28.344 36.5 26.953 1 89.25 89 PRO A CA 1
ATOM 703 C C . PRO A 1 89 ? 27.062 37.125 27.516 1 89.25 89 PRO A C 1
ATOM 705 O O . PRO A 1 89 ? 25.953 36.656 27.203 1 89.25 89 PRO A O 1
ATOM 708 N N . ILE A 1 90 ? 27.156 38.219 28.266 1 91.12 90 ILE A N 1
ATOM 709 C CA . ILE A 1 90 ? 25.984 38.812 28.875 1 91.12 90 ILE A CA 1
ATOM 710 C C . ILE A 1 90 ? 25.141 39.5 27.812 1 91.12 90 ILE A C 1
ATOM 712 O O . ILE A 1 90 ? 23.906 39.375 27.797 1 91.12 90 ILE A O 1
ATOM 716 N N . LEU A 1 91 ? 25.812 40.219 26.969 1 90.44 91 LEU A N 1
ATOM 717 C CA . LEU A 1 91 ? 25.109 40.875 25.875 1 90.44 91 LEU A CA 1
ATOM 718 C C . LEU A 1 91 ? 24.531 39.875 24.891 1 90.44 91 LEU A C 1
ATOM 720 O O . LEU A 1 91 ? 23.469 40.094 24.328 1 90.44 91 LEU A O 1
ATOM 724 N N . PHE A 1 92 ? 25.281 38.844 24.812 1 90.56 92 PHE A N 1
ATOM 725 C CA . PHE A 1 92 ? 24.828 37.781 23.938 1 90.56 92 PHE A CA 1
ATOM 726 C C . PHE A 1 92 ? 23.562 37.156 24.484 1 90.56 92 PHE A C 1
ATOM 728 O O . PHE A 1 92 ? 22.609 36.906 23.734 1 90.56 92 PHE A O 1
ATOM 735 N N . ALA A 1 93 ? 23.516 36.875 25.75 1 92.75 93 ALA A N 1
ATOM 736 C CA . ALA A 1 93 ? 22.344 36.281 26.375 1 92.75 93 ALA A CA 1
ATOM 737 C C . ALA A 1 93 ? 21.125 37.188 26.281 1 92.75 93 ALA A C 1
ATOM 739 O O . ALA A 1 93 ? 20.031 36.719 25.969 1 92.75 93 ALA A O 1
ATOM 740 N N . ALA A 1 94 ? 21.375 38.406 26.469 1 93.38 94 ALA A N 1
ATOM 741 C CA . ALA A 1 94 ? 20.281 39.375 26.375 1 93.38 94 ALA A CA 1
ATOM 742 C C . ALA A 1 94 ? 19.797 39.531 24.938 1 93.38 94 ALA A C 1
ATOM 744 O O . ALA A 1 94 ? 18.594 39.656 24.688 1 93.38 94 ALA A O 1
ATOM 745 N N . GLY A 1 95 ? 20.719 39.531 24.078 1 91.19 95 GLY A N 1
ATOM 746 C CA . GLY A 1 95 ? 20.359 39.594 22.656 1 91.19 95 GLY A CA 1
ATOM 747 C C . GLY A 1 95 ? 19.594 38.344 22.203 1 91.19 95 GLY A C 1
ATOM 748 O O . GLY A 1 95 ? 18.641 38.438 21.422 1 91.19 95 GLY A O 1
ATOM 749 N N . LEU A 1 96 ? 20 37.25 22.703 1 92.56 96 LEU A N 1
ATOM 750 C CA . LEU A 1 96 ? 19.328 36 22.375 1 92.56 96 LEU A CA 1
ATOM 751 C C . LEU A 1 96 ? 17.891 36 22.859 1 92.56 96 LEU A C 1
ATOM 753 O O . LEU A 1 96 ? 16.969 35.594 22.141 1 92.56 96 LEU A O 1
ATOM 757 N N . PHE A 1 97 ? 17.656 36.438 24.031 1 95.31 97 PHE A N 1
ATOM 758 C CA . PHE A 1 97 ? 16.328 36.5 24.609 1 95.31 97 PHE A CA 1
ATOM 759 C C . PHE A 1 97 ? 15.445 37.469 23.797 1 95.31 97 PHE A C 1
ATOM 761 O O . PHE A 1 97 ? 14.344 37.094 23.391 1 95.31 97 PHE A O 1
ATOM 768 N N . ALA A 1 98 ? 15.984 38.625 23.531 1 94.12 98 ALA A N 1
ATOM 769 C CA . ALA A 1 98 ? 15.219 39.656 22.844 1 94.12 98 ALA A CA 1
ATOM 770 C C . ALA A 1 98 ? 14.93 39.281 21.406 1 94.12 98 ALA A C 1
ATOM 772 O O . ALA A 1 98 ? 13.82 39.5 20.906 1 94.12 98 ALA A O 1
ATOM 773 N N . SER A 1 99 ? 15.883 38.719 20.797 1 93.38 99 SER A N 1
ATOM 774 C CA . SER A 1 99 ? 15.703 38.344 19.406 1 93.38 99 SER A CA 1
ATOM 775 C C . SER A 1 99 ? 14.727 37.188 19.281 1 93.38 99 SER A C 1
ATOM 777 O O . SER A 1 99 ? 13.898 37.156 18.375 1 93.38 99 SER A O 1
ATOM 779 N N . THR A 1 100 ? 14.844 36.188 20.172 1 94.5 100 THR A N 1
ATOM 780 C CA . THR A 1 100 ? 13.93 35.062 20.141 1 94.5 100 THR A CA 1
ATOM 781 C C . THR A 1 100 ? 12.492 35.531 20.359 1 94.5 100 THR A C 1
ATOM 783 O O . THR A 1 100 ? 11.586 35.125 19.625 1 94.5 100 THR A O 1
ATOM 786 N N . PHE A 1 101 ? 12.289 36.344 21.281 1 95.19 101 PHE A N 1
ATOM 787 C CA . PHE A 1 101 ? 10.969 36.906 21.578 1 95.19 101 PHE A CA 1
ATOM 788 C C . PHE A 1 101 ? 10.438 37.688 20.375 1 95.19 101 PHE A C 1
ATOM 790 O O . PHE A 1 101 ? 9.289 37.5 19.953 1 95.19 101 PHE A O 1
ATOM 797 N N . GLY A 1 102 ? 11.25 38.531 19.891 1 92.31 102 GLY A N 1
ATOM 798 C CA . GLY A 1 102 ? 10.852 39.344 18.766 1 92.31 102 GLY A CA 1
ATOM 799 C C . GLY A 1 102 ? 10.508 38.531 17.531 1 92.31 102 GLY A C 1
ATOM 800 O O . GLY A 1 102 ? 9.5 38.812 16.859 1 92.31 102 GLY A O 1
ATOM 801 N N . PHE A 1 103 ? 11.273 37.594 17.188 1 92.44 103 PHE A N 1
ATOM 802 C CA . PHE A 1 103 ? 11.047 36.781 15.992 1 92.44 103 PHE A CA 1
ATOM 803 C C . PHE A 1 103 ? 9.781 35.938 16.141 1 92.44 103 PHE A C 1
ATOM 805 O O . PHE A 1 103 ? 8.961 35.875 15.227 1 92.44 103 PHE A O 1
ATOM 812 N N . ILE A 1 104 ? 9.57 35.312 17.281 1 91.69 104 ILE A N 1
ATOM 813 C CA . ILE A 1 104 ? 8.391 34.5 17.469 1 91.69 104 ILE A CA 1
ATOM 814 C C . ILE A 1 104 ? 7.133 35.344 17.406 1 91.69 104 ILE A C 1
ATOM 816 O O . ILE A 1 104 ? 6.113 34.938 16.844 1 91.69 104 ILE A O 1
ATOM 820 N N . MET A 1 105 ? 7.266 36.562 17.875 1 92.19 105 MET A N 1
ATOM 821 C CA . MET A 1 105 ? 6.113 37.438 17.859 1 92.19 105 MET A CA 1
ATOM 822 C C . MET A 1 105 ? 5.797 37.906 16.438 1 92.19 105 MET A C 1
ATOM 824 O O . MET A 1 105 ? 4.66 38.281 16.141 1 92.19 105 MET A O 1
ATOM 828 N N . LEU A 1 106 ? 6.777 37.906 15.625 1 89.06 106 LEU A N 1
ATOM 829 C CA . LEU A 1 106 ? 6.539 38.219 14.219 1 89.06 106 LEU A CA 1
ATOM 830 C C . LEU A 1 106 ? 5.586 37.188 13.594 1 89.06 106 LEU A C 1
ATOM 832 O O . LEU A 1 106 ? 4.945 37.5 12.578 1 89.06 106 LEU A O 1
ATOM 836 N N . GLY A 1 107 ? 5.469 36.062 14.18 1 88.25 107 GLY A N 1
ATOM 837 C CA . GLY A 1 107 ? 4.555 35.031 13.703 1 88.25 107 GLY A CA 1
ATOM 838 C C . GLY A 1 107 ? 3.096 35.438 13.836 1 88.25 107 GLY A C 1
ATOM 839 O O . GLY A 1 107 ? 2.229 34.844 13.188 1 88.25 107 GLY A O 1
ATOM 840 N N . ALA A 1 108 ? 2.828 36.469 14.617 1 89.38 108 ALA A N 1
ATOM 841 C CA . ALA A 1 108 ? 1.457 36.938 14.789 1 89.38 108 ALA A CA 1
ATOM 842 C C . ALA A 1 108 ? 0.929 37.562 13.5 1 89.38 108 ALA A C 1
ATOM 844 O O . ALA A 1 108 ? -0.284 37.625 13.289 1 89.38 108 ALA A O 1
ATOM 845 N N . ILE A 1 109 ? 1.787 37.969 12.664 1 87.88 109 ILE A N 1
ATOM 846 C CA . ILE A 1 109 ? 1.388 38.625 11.422 1 87.88 109 ILE A CA 1
ATOM 847 C C . ILE A 1 109 ? 0.789 37.625 10.469 1 87.88 109 ILE A C 1
ATOM 849 O O . ILE A 1 109 ? -0.213 37.875 9.797 1 87.88 109 ILE A O 1
ATOM 853 N N . GLY A 1 110 ? 1.448 36.5 10.414 1 84.56 110 GLY A N 1
ATOM 854 C CA . GLY A 1 110 ? 0.975 35.438 9.531 1 84.56 110 GLY A CA 1
ATOM 855 C C . GLY A 1 110 ? 1.897 34.25 9.492 1 84.56 110 GLY A C 1
ATOM 856 O O . GLY A 1 110 ? 2.99 34.281 10.062 1 84.56 110 GLY A O 1
ATOM 857 N N . PRO A 1 111 ? 1.427 33.25 8.859 1 83.25 111 PRO A N 1
ATOM 858 C CA . PRO A 1 111 ? 2.223 32.031 8.812 1 83.25 111 PRO A CA 1
ATOM 859 C C . PRO A 1 111 ? 3.539 32.188 8.062 1 83.25 111 PRO A C 1
ATOM 861 O O . PRO A 1 111 ? 4.547 31.578 8.414 1 83.25 111 PRO A O 1
ATOM 864 N N . ARG A 1 112 ? 3.596 33 7.141 1 87.06 112 ARG A N 1
ATOM 865 C CA . ARG A 1 112 ? 4.82 33.281 6.395 1 87.06 112 ARG A CA 1
ATOM 866 C C . ARG A 1 112 ? 5.898 33.844 7.305 1 87.06 112 ARG A C 1
ATOM 868 O O . ARG A 1 112 ? 7.055 33.438 7.262 1 87.06 112 ARG A O 1
ATOM 875 N N . TYR A 1 113 ? 5.508 34.75 8.102 1 88 113 TYR A N 1
ATOM 876 C CA . TYR A 1 113 ? 6.457 35.406 8.984 1 88 113 TYR A CA 1
ATOM 877 C C . TYR A 1 113 ? 6.879 34.5 10.125 1 88 113 TYR A C 1
ATOM 879 O O . TYR A 1 113 ? 7.984 34.625 10.656 1 88 113 TYR A O 1
ATOM 887 N N . ALA A 1 114 ? 6.012 33.594 10.438 1 89.44 114 ALA A N 1
ATOM 888 C CA . ALA A 1 114 ? 6.387 32.594 11.438 1 89.44 114 ALA A CA 1
ATOM 889 C C . ALA A 1 114 ? 7.5 31.688 10.922 1 89.44 114 ALA A C 1
ATOM 891 O O . ALA A 1 114 ? 8.43 31.344 11.656 1 89.44 114 ALA A O 1
ATOM 892 N N . SER A 1 115 ? 7.414 31.328 9.664 1 91.06 115 SER A N 1
ATOM 893 C CA . SER A 1 115 ? 8.445 30.484 9.062 1 91.06 115 SER A CA 1
ATOM 894 C C . SER A 1 115 ? 9.766 31.25 8.945 1 91.06 115 SER A C 1
ATOM 896 O O . SER A 1 115 ? 10.836 30.672 9.172 1 91.06 115 SER A O 1
ATOM 898 N N . ILE A 1 116 ? 9.695 32.5 8.617 1 92.5 116 ILE A N 1
ATOM 899 C CA . ILE A 1 116 ? 10.883 33.344 8.523 1 92.5 116 ILE A CA 1
ATOM 900 C C . ILE A 1 116 ? 11.539 33.469 9.898 1 92.5 116 ILE A C 1
ATOM 902 O O . ILE A 1 116 ? 12.766 33.375 10.023 1 92.5 116 ILE A O 1
ATOM 906 N N . ALA A 1 117 ? 10.672 33.656 10.852 1 91.62 117 ALA A N 1
ATOM 907 C CA . ALA A 1 117 ? 11.172 33.781 12.219 1 91.62 117 ALA A CA 1
ATOM 908 C C . ALA A 1 117 ? 11.906 32.5 12.641 1 91.62 117 ALA A C 1
ATOM 910 O O . ALA A 1 117 ? 13.016 32.562 13.18 1 91.62 117 ALA A O 1
ATOM 911 N N . PHE A 1 118 ? 11.344 31.469 12.391 1 91.25 118 PHE A N 1
ATOM 912 C CA . PHE A 1 118 ? 11.961 30.188 12.727 1 91.25 118 PHE A CA 1
ATOM 913 C C . PHE A 1 118 ? 13.289 30.016 12 1 91.25 118 PHE A C 1
ATOM 915 O O . PHE A 1 118 ? 14.289 29.609 12.602 1 91.25 118 PHE A O 1
ATOM 922 N N . GLY A 1 119 ? 13.266 30.266 10.711 1 93.75 119 GLY A N 1
ATOM 923 C CA . GLY A 1 119 ? 14.492 30.188 9.938 1 93.75 119 GLY A CA 1
ATOM 924 C C . GLY A 1 119 ? 15.586 31.109 10.445 1 93.75 119 GLY A C 1
ATOM 925 O O . GLY A 1 119 ? 16.766 30.734 10.438 1 93.75 119 GLY A O 1
ATOM 926 N N . SER A 1 120 ? 15.234 32.25 10.922 1 94.06 120 SER A N 1
ATOM 927 C CA . SER A 1 120 ? 16.203 33.188 11.438 1 94.06 120 SER A CA 1
ATOM 928 C C . SER A 1 120 ? 16.828 32.719 12.734 1 94.06 120 SER A C 1
ATOM 930 O O . SER A 1 120 ? 18.031 32.906 12.953 1 94.06 120 SER A O 1
ATOM 932 N N . LEU A 1 121 ? 16 32.188 13.516 1 92.88 121 LEU A N 1
ATOM 933 C CA . LEU A 1 121 ? 16.547 31.609 14.75 1 92.88 121 LEU A CA 1
ATOM 934 C C . LEU A 1 121 ? 17.469 30.438 14.438 1 92.88 121 LEU A C 1
ATOM 936 O O . LEU A 1 121 ? 18.5 30.25 15.094 1 92.88 121 LEU A O 1
ATOM 940 N N . LEU A 1 122 ? 17.047 29.734 13.445 1 93.88 122 LEU A N 1
ATOM 941 C CA . LEU A 1 122 ? 17.844 28.578 13.039 1 93.88 122 LEU A CA 1
ATOM 942 C C . LEU A 1 122 ? 19.219 29.016 12.531 1 93.88 122 LEU A C 1
ATOM 944 O O . LEU A 1 122 ? 20.234 28.453 12.953 1 93.88 122 LEU A O 1
ATOM 948 N N . ILE A 1 123 ? 19.234 29.953 11.688 1 94.38 123 ILE A N 1
ATOM 949 C CA . ILE A 1 123 ? 20.484 30.406 11.117 1 94.38 123 ILE A CA 1
ATOM 950 C C . ILE A 1 123 ? 21.359 31.031 12.211 1 94.38 123 ILE A C 1
ATOM 952 O O . ILE A 1 123 ? 22.578 30.922 12.18 1 94.38 123 ILE A O 1
ATOM 956 N N . ALA A 1 124 ? 20.766 31.688 13.148 1 92.81 124 ALA A N 1
ATOM 957 C CA . ALA A 1 124 ? 21.5 32.219 14.289 1 92.81 124 ALA A CA 1
ATOM 958 C C . ALA A 1 124 ? 22.219 31.125 15.047 1 92.81 124 ALA A C 1
ATOM 960 O O . ALA A 1 124 ? 23.406 31.25 15.352 1 92.81 124 ALA A O 1
ATOM 961 N N . ILE A 1 125 ? 21.547 30.094 15.266 1 91.44 125 ILE A N 1
ATOM 962 C CA . ILE A 1 125 ? 22.141 28.984 15.992 1 91.44 125 ILE A CA 1
ATOM 963 C C . ILE A 1 125 ? 23.203 28.312 15.133 1 91.44 125 ILE A C 1
ATOM 965 O O . ILE A 1 125 ? 24.25 27.906 15.633 1 91.44 125 ILE A O 1
ATOM 969 N N . TYR A 1 126 ? 22.938 28.219 13.844 1 91.44 126 TYR A N 1
ATOM 970 C CA . TYR A 1 126 ? 23.938 27.672 12.938 1 91.44 126 TYR A CA 1
ATOM 971 C C . TYR A 1 126 ? 25.203 28.5 12.945 1 91.44 126 TYR A C 1
ATOM 973 O O . TYR A 1 126 ? 26.312 27.969 12.844 1 91.44 126 TYR A O 1
ATOM 981 N N . THR A 1 127 ? 25.016 29.75 13.07 1 90.81 127 THR A N 1
ATOM 982 C CA . THR A 1 127 ? 26.172 30.641 13.141 1 90.81 127 THR A CA 1
ATOM 983 C C . THR A 1 127 ? 26.969 30.406 14.43 1 90.81 127 THR A C 1
ATOM 985 O O . THR A 1 127 ? 28.188 30.484 14.43 1 90.81 127 THR A O 1
ATOM 988 N N . MET A 1 128 ? 26.297 30.109 15.477 1 88.75 128 MET A N 1
ATOM 989 C CA . MET A 1 128 ? 26.953 29.812 16.75 1 88.75 128 MET A CA 1
ATOM 990 C C . MET A 1 128 ? 27.797 28.547 16.641 1 88.75 128 MET A C 1
ATOM 992 O O . MET A 1 128 ? 28.859 28.453 17.25 1 88.75 128 MET A O 1
ATOM 996 N N . LEU A 1 129 ? 27.375 27.609 15.828 1 82.88 129 LEU A N 1
ATOM 997 C CA . LEU A 1 129 ? 28.047 26.328 15.672 1 82.88 129 LEU A CA 1
ATOM 998 C C . LEU A 1 129 ? 29.406 26.516 15.008 1 82.88 129 LEU A C 1
ATOM 1000 O O . LEU A 1 129 ? 30.359 25.797 15.336 1 82.88 129 LEU A O 1
ATOM 1004 N N . GLY A 1 130 ? 29.547 27.453 14.109 1 79.62 130 GLY A N 1
ATOM 1005 C CA . GLY A 1 130 ? 30.797 27.688 13.398 1 79.62 130 GLY A CA 1
ATOM 1006 C C . GLY A 1 130 ? 31.594 28.844 13.945 1 79.62 130 GLY A C 1
ATOM 1007 O O . GLY A 1 130 ? 32.656 29.188 13.406 1 79.62 130 GLY A O 1
ATOM 1008 N N . ALA A 1 131 ? 31.234 29.438 15.008 1 78.44 131 ALA A N 1
ATOM 1009 C CA . ALA A 1 131 ? 31.828 30.688 15.469 1 78.44 131 ALA A CA 1
ATOM 1010 C C . ALA A 1 131 ? 33.219 30.453 16.031 1 78.44 131 ALA A C 1
ATOM 1012 O O . ALA A 1 131 ? 34.094 31.312 15.938 1 78.44 131 ALA A O 1
ATOM 1013 N N . HIS A 1 132 ? 33.406 29.297 16.547 1 72.5 132 HIS A N 1
ATOM 1014 C CA . HIS A 1 132 ? 34.688 29.031 17.141 1 72.5 132 HIS A CA 1
ATOM 1015 C C . HIS A 1 132 ? 35.781 28.906 16.078 1 72.5 132 HIS A C 1
ATOM 1017 O O . HIS A 1 132 ? 36.938 29.172 16.328 1 72.5 132 HIS A O 1
ATOM 1023 N N . GLU A 1 133 ? 35.312 28.531 14.906 1 71 133 GLU A N 1
ATOM 1024 C CA . GLU A 1 133 ? 36.281 28.281 13.844 1 71 133 GLU A CA 1
ATOM 1025 C C . GLU A 1 133 ? 36.344 29.469 12.883 1 71 133 GLU A C 1
ATOM 1027 O O . GLU A 1 133 ? 37.156 29.469 11.93 1 71 133 GLU A O 1
ATOM 1032 N N . SER A 1 134 ? 35.594 30.5 13.289 1 75.38 134 SER A N 1
ATOM 1033 C CA . SER A 1 134 ? 35.531 31.609 12.336 1 75.38 134 SER A CA 1
ATOM 1034 C C . SER A 1 134 ? 36.719 32.562 12.5 1 75.38 134 SER A C 1
ATOM 1036 O O . SER A 1 134 ? 37.062 32.938 13.625 1 75.38 134 SER A O 1
ATOM 1038 N N . THR A 1 135 ? 37.469 32.75 11.422 1 71.25 135 THR A N 1
ATOM 1039 C CA . THR A 1 135 ? 38.656 33.594 11.414 1 71.25 135 THR A CA 1
ATOM 1040 C C . THR A 1 135 ? 38.281 35.062 11.211 1 71.25 135 THR A C 1
ATOM 1042 O O . THR A 1 135 ? 39.031 35.969 11.617 1 71.25 135 THR A O 1
ATOM 1045 N N . ASN A 1 136 ? 37.125 35.25 10.562 1 82.81 136 ASN A N 1
ATOM 1046 C CA . ASN A 1 136 ? 36.688 36.625 10.234 1 82.81 136 ASN A CA 1
ATOM 1047 C C . ASN A 1 136 ? 35.188 36.781 10.445 1 82.81 136 ASN A C 1
ATOM 1049 O O . ASN A 1 136 ? 34.438 35.781 10.469 1 82.81 136 ASN A O 1
ATOM 1053 N N . ILE A 1 137 ? 34.75 38.031 10.688 1 85.31 137 ILE A N 1
ATOM 1054 C CA . ILE A 1 137 ? 33.375 38.344 10.984 1 85.31 137 ILE A CA 1
ATOM 1055 C C . ILE A 1 137 ? 32.531 38.156 9.734 1 85.31 137 ILE A C 1
ATOM 1057 O O . ILE A 1 137 ? 31.312 37.906 9.828 1 85.31 137 ILE A O 1
ATOM 1061 N N . TRP A 1 138 ? 33.094 38.094 8.555 1 87.69 138 TRP A N 1
ATOM 1062 C CA . TRP A 1 138 ? 32.344 38.125 7.301 1 87.69 138 TRP A CA 1
ATOM 1063 C C . TRP A 1 138 ? 32.188 36.719 6.738 1 87.69 138 TRP A C 1
ATOM 1065 O O . TRP A 1 138 ? 31.219 36.406 6.059 1 87.69 138 TRP A O 1
ATOM 1075 N N . LEU A 1 139 ? 33.094 35.875 7.016 1 86.44 139 LEU A N 1
ATOM 1076 C CA . LEU A 1 139 ? 33.188 34.625 6.289 1 86.44 139 LEU A CA 1
ATOM 1077 C C . LEU A 1 139 ? 31.953 33.75 6.559 1 86.44 139 LEU A C 1
ATOM 1079 O O . LEU A 1 139 ? 31.266 33.344 5.625 1 86.44 139 LEU A O 1
ATOM 1083 N N . GLN A 1 140 ? 31.625 33.5 7.785 1 89.06 140 GLN A N 1
ATOM 1084 C CA . GLN A 1 140 ? 30.547 32.562 8.117 1 89.06 140 GLN A CA 1
ATOM 1085 C C . GLN A 1 140 ? 29.188 33.125 7.68 1 89.06 140 GLN A C 1
ATOM 1087 O O . GLN A 1 140 ? 28.422 32.438 7.02 1 89.06 140 GLN A O 1
ATOM 1092 N N . PRO A 1 141 ? 28.906 34.406 7.98 1 92.31 141 PRO A N 1
ATOM 1093 C CA . PRO A 1 141 ? 27.609 34.938 7.547 1 92.31 141 PRO A CA 1
ATOM 1094 C C . PRO A 1 141 ? 27.469 34.969 6.027 1 92.31 141 PRO A C 1
ATOM 1096 O O . PRO A 1 141 ? 26.391 34.656 5.508 1 92.31 141 PRO A O 1
ATOM 1099 N N . ILE A 1 142 ? 28.547 35.188 5.344 1 93 142 ILE A N 1
ATOM 1100 C CA . ILE A 1 142 ? 28.469 35.25 3.889 1 93 142 ILE A CA 1
ATOM 1101 C C . ILE A 1 142 ? 28.25 33.844 3.316 1 93 142 ILE A C 1
ATOM 1103 O O . ILE A 1 142 ? 27.516 33.688 2.346 1 93 142 ILE A O 1
ATOM 1107 N N . MET A 1 143 ? 28.859 32.906 3.898 1 92.5 143 MET A N 1
ATOM 1108 C CA . MET A 1 143 ? 28.688 31.531 3.414 1 92.5 143 MET A CA 1
ATOM 1109 C C . MET A 1 143 ? 27.281 31.031 3.699 1 92.5 143 MET A C 1
ATOM 1111 O O . MET A 1 143 ? 26.656 30.406 2.842 1 92.5 143 MET A O 1
ATOM 1115 N N . LEU A 1 144 ? 26.812 31.312 4.895 1 94.94 144 LEU A N 1
ATOM 1116 C CA . LEU A 1 144 ? 25.453 30.906 5.242 1 94.94 144 LEU A CA 1
ATOM 1117 C C . LEU A 1 144 ? 24.438 31.594 4.324 1 94.94 144 LEU A C 1
ATOM 1119 O O . LEU A 1 144 ? 23.516 30.938 3.811 1 94.94 144 LEU A O 1
ATOM 1123 N N . LEU A 1 145 ? 24.656 32.844 4.07 1 96.38 145 LEU A N 1
ATOM 1124 C CA . LEU A 1 145 ? 23.75 33.594 3.225 1 96.38 145 LEU A CA 1
ATOM 1125 C C . LEU A 1 145 ? 23.844 33.156 1.771 1 96.38 145 LEU A C 1
ATOM 1127 O O . LEU A 1 145 ? 22.844 33.156 1.046 1 96.38 145 LEU A O 1
ATOM 1131 N N . SER A 1 146 ? 25.031 32.781 1.374 1 95.31 146 SER A N 1
ATOM 1132 C CA . SER A 1 146 ? 25.203 32.312 0.009 1 95.31 146 SER A CA 1
ATOM 1133 C C . SER A 1 146 ? 24.5 30.969 -0.194 1 95.31 146 SER A C 1
ATOM 1135 O O . SER A 1 146 ? 23.906 30.734 -1.248 1 95.31 146 SER A O 1
ATOM 1137 N N . GLY A 1 147 ? 24.594 30.094 0.803 1 95.69 147 GLY A N 1
ATOM 1138 C CA . GLY A 1 147 ? 23.828 28.844 0.729 1 95.69 147 GLY A CA 1
ATOM 1139 C C . GLY A 1 147 ? 22.328 29.078 0.671 1 95.69 147 GLY A C 1
ATOM 1140 O O . GLY A 1 147 ? 21.641 28.438 -0.125 1 95.69 147 GLY A O 1
ATOM 1141 N N . ALA A 1 148 ? 21.875 29.969 1.519 1 97.44 148 ALA A N 1
ATOM 1142 C CA . ALA A 1 148 ? 20.453 30.281 1.535 1 97.44 148 ALA A CA 1
ATOM 1143 C C . ALA A 1 148 ? 20.016 30.906 0.21 1 97.44 148 ALA A C 1
ATOM 1145 O O . ALA A 1 148 ? 18.969 30.547 -0.337 1 97.44 148 ALA A O 1
ATOM 1146 N N . ALA A 1 149 ? 20.844 31.781 -0.302 1 97 149 ALA A N 1
ATOM 1147 C CA . ALA A 1 149 ? 20.547 32.438 -1.57 1 97 149 ALA A CA 1
ATOM 1148 C C . ALA A 1 149 ? 20.5 31.422 -2.715 1 97 149 ALA A C 1
ATOM 1150 O O . ALA A 1 149 ? 19.672 31.547 -3.619 1 97 149 ALA A O 1
ATOM 1151 N N . TRP A 1 150 ? 21.344 30.516 -2.641 1 96.44 150 TRP A N 1
ATOM 1152 C CA . TRP A 1 150 ? 21.375 29.484 -3.666 1 96.44 150 TRP A CA 1
ATOM 1153 C C . TRP A 1 150 ? 20.094 28.656 -3.639 1 96.44 150 TRP A C 1
ATOM 1155 O O . TRP A 1 150 ? 19.5 28.391 -4.688 1 96.44 150 TRP A O 1
ATOM 1165 N N . TYR A 1 151 ? 19.688 28.266 -2.453 1 96.62 151 TYR A N 1
ATOM 1166 C CA . TYR A 1 151 ? 18.438 27.531 -2.35 1 96.62 151 TYR A CA 1
ATOM 1167 C C . TYR A 1 151 ? 17.281 28.344 -2.898 1 96.62 151 TYR A C 1
ATOM 1169 O O . TYR A 1 151 ? 16.453 27.828 -3.654 1 96.62 151 TYR A O 1
ATOM 1177 N N . PHE A 1 152 ? 17.25 29.625 -2.516 1 96 152 PHE A N 1
ATOM 1178 C CA . PHE A 1 152 ? 16.141 30.469 -2.947 1 96 152 PHE A CA 1
ATOM 1179 C C . PHE A 1 152 ? 16.156 30.656 -4.457 1 96 152 PHE A C 1
ATOM 1181 O O . PHE A 1 152 ? 15.109 30.719 -5.098 1 96 152 PHE A O 1
ATOM 1188 N N . PHE A 1 153 ? 17.328 30.766 -4.977 1 95.12 153 PHE A N 1
ATOM 1189 C CA . PHE A 1 153 ? 17.453 30.875 -6.426 1 95.12 153 PHE A CA 1
ATOM 1190 C C . PHE A 1 153 ? 16.906 29.641 -7.121 1 95.12 153 PHE A C 1
ATOM 1192 O O . PHE A 1 153 ? 16.125 29.734 -8.07 1 95.12 153 PHE A O 1
ATOM 1199 N N . MET A 1 154 ? 17.297 28.484 -6.629 1 94.88 154 MET A N 1
ATOM 1200 C CA . MET A 1 154 ? 16.828 27.234 -7.211 1 94.88 154 MET A CA 1
ATOM 1201 C C . MET A 1 154 ? 15.328 27.078 -7.004 1 94.88 154 MET A C 1
ATOM 1203 O O . MET A 1 154 ? 14.633 26.547 -7.871 1 94.88 154 MET A O 1
ATOM 1207 N N . SER A 1 155 ? 14.852 27.516 -5.867 1 93.19 155 SER A N 1
ATOM 1208 C CA . SER A 1 155 ? 13.422 27.422 -5.574 1 93.19 155 SER A CA 1
ATOM 1209 C C . SER A 1 155 ? 12.609 28.281 -6.535 1 93.19 155 SER A C 1
ATOM 1211 O O . SER A 1 155 ? 11.531 27.875 -6.977 1 93.19 155 SER A O 1
ATOM 1213 N N . ILE A 1 156 ? 13.141 29.438 -6.902 1 92 156 ILE A N 1
ATOM 1214 C CA . ILE A 1 156 ? 12.469 30.328 -7.84 1 92 156 ILE A CA 1
ATOM 1215 C C . ILE A 1 156 ? 12.445 29.703 -9.227 1 92 156 ILE A C 1
ATOM 1217 O O . ILE A 1 156 ? 11.43 29.734 -9.922 1 92 156 ILE A O 1
ATOM 1221 N N . VAL A 1 157 ? 13.531 29.141 -9.586 1 91.94 157 VAL A N 1
ATOM 1222 C CA . VAL A 1 157 ? 13.625 28.484 -10.891 1 91.94 157 VAL A CA 1
ATOM 1223 C C . VAL A 1 157 ? 12.648 27.312 -10.953 1 91.94 157 VAL A C 1
ATOM 1225 O O . VAL A 1 157 ? 11.945 27.141 -11.953 1 91.94 157 VAL A O 1
ATOM 1228 N N . TRP A 1 158 ? 12.625 26.562 -9.875 1 88.5 158 TRP A N 1
ATOM 1229 C CA . TRP A 1 158 ? 11.742 25.391 -9.805 1 88.5 158 TRP A CA 1
ATOM 1230 C C . TRP A 1 158 ? 10.281 25.812 -9.875 1 88.5 158 TRP A C 1
ATOM 1232 O O . TRP A 1 158 ? 9.477 25.172 -10.547 1 88.5 158 TRP A O 1
ATOM 1242 N N . SER A 1 159 ? 9.906 26.859 -9.172 1 87.06 159 SER A N 1
ATOM 1243 C CA . SER A 1 159 ? 8.531 27.328 -9.141 1 87.06 159 SER A CA 1
ATOM 1244 C C . SER A 1 159 ? 8.125 27.938 -10.484 1 87.06 159 SER A C 1
ATOM 1246 O O . SER A 1 159 ? 6.953 27.891 -10.867 1 87.06 159 SER A O 1
ATOM 1248 N N . ALA A 1 160 ? 9.141 28.484 -11.195 1 87.25 160 ALA A N 1
ATOM 1249 C CA . ALA A 1 160 ? 8.875 29.062 -12.508 1 87.25 160 ALA A CA 1
ATOM 1250 C C . ALA A 1 160 ? 8.578 27.984 -13.539 1 87.25 160 ALA A C 1
ATOM 1252 O O . ALA A 1 160 ? 7.805 28.188 -14.469 1 87.25 160 ALA A O 1
ATOM 1253 N N . LEU A 1 161 ? 9.164 26.828 -13.328 1 87.06 161 LEU A N 1
ATOM 1254 C CA . LEU A 1 161 ? 8.938 25.719 -14.25 1 87.06 161 LEU A CA 1
ATOM 1255 C C . LEU A 1 161 ? 7.578 25.078 -14.008 1 87.06 161 LEU A C 1
ATOM 1257 O O . LEU A 1 161 ? 6.934 24.609 -14.953 1 87.06 161 LEU A O 1
ATOM 1261 N N . TRP A 1 162 ? 7.141 25.141 -12.812 1 82.75 162 TRP A N 1
ATOM 1262 C CA . TRP A 1 162 ? 5.852 24.547 -12.477 1 82.75 162 TRP A CA 1
ATOM 1263 C C . TRP A 1 162 ? 5.086 25.438 -11.5 1 82.75 162 TRP A C 1
ATOM 1265 O O . TRP A 1 162 ? 4.895 25.062 -10.336 1 82.75 162 TRP A O 1
ATOM 1275 N N . PRO A 1 163 ? 4.461 26.375 -11.961 1 81.94 163 PRO A N 1
ATOM 1276 C CA . PRO A 1 163 ? 3.85 27.359 -11.07 1 81.94 163 PRO A CA 1
ATOM 1277 C C . PRO A 1 163 ? 2.523 26.875 -10.484 1 81.94 163 PRO A C 1
ATOM 1279 O O . PRO A 1 163 ? 2.133 27.312 -9.398 1 81.94 163 PRO A O 1
ATOM 1282 N N . MET A 1 164 ? 1.864 25.906 -11.125 1 84.5 164 MET A N 1
ATOM 1283 C CA . MET A 1 164 ? 0.525 25.547 -10.672 1 84.5 164 MET A CA 1
ATOM 1284 C C . MET A 1 164 ? 0.553 24.234 -9.898 1 84.5 164 MET A C 1
ATOM 1286 O O . MET A 1 164 ? -0.49 23.734 -9.461 1 84.5 164 MET A O 1
ATOM 1290 N N . GLN A 1 165 ? 1.678 23.656 -9.656 1 85.69 165 GLN A N 1
ATOM 1291 C CA . GLN A 1 165 ? 1.784 22.359 -9.008 1 85.69 165 GLN A CA 1
ATOM 1292 C C . GLN A 1 165 ? 1.269 22.406 -7.57 1 85.69 165 GLN A C 1
ATOM 1294 O O . GLN A 1 165 ? 0.517 21.531 -7.145 1 85.69 165 GLN A O 1
ATOM 1299 N N . PRO A 1 166 ? 1.586 23.516 -6.816 1 86.69 166 PRO A N 1
ATOM 1300 C CA . PRO A 1 166 ? 1.068 23.547 -5.445 1 86.69 166 PRO A CA 1
ATOM 1301 C C . PRO A 1 166 ? -0.454 23.656 -5.395 1 86.69 166 PRO A C 1
ATOM 1303 O O . PRO A 1 166 ? -1.084 23.078 -4.496 1 86.69 166 PRO A O 1
ATOM 1306 N N . VAL A 1 167 ? -1.025 24.344 -6.305 1 89.81 167 VAL A N 1
ATOM 1307 C CA . VAL A 1 167 ? -2.477 24.484 -6.359 1 89.81 167 VAL A CA 1
ATOM 1308 C C . VAL A 1 167 ? -3.111 23.141 -6.684 1 89.81 167 VAL A C 1
ATOM 1310 O O . VAL A 1 167 ? -4.078 22.719 -6.039 1 89.81 167 VAL A O 1
ATOM 1313 N N . GLN A 1 168 ? -2.471 22.484 -7.652 1 90.62 168 GLN A N 1
ATOM 1314 C CA . GLN A 1 168 ? -2.982 21.172 -8.047 1 90.62 168 GLN A CA 1
ATOM 1315 C C . GLN A 1 168 ? -2.877 20.172 -6.895 1 90.62 168 GLN A C 1
ATOM 1317 O O . GLN A 1 168 ? -3.811 19.406 -6.641 1 90.62 168 GLN A O 1
ATOM 1322 N N . GLN A 1 169 ? -1.852 20.234 -6.176 1 89.94 169 GLN A N 1
ATOM 1323 C CA . GLN A 1 169 ? -1.646 19.297 -5.074 1 89.94 169 GLN A CA 1
ATOM 1324 C C . GLN A 1 169 ? -2.607 19.578 -3.926 1 89.94 169 GLN A C 1
ATOM 1326 O O . GLN A 1 169 ? -3.148 18.656 -3.316 1 89.94 169 GLN A O 1
ATOM 1331 N N . SER A 1 170 ? -2.779 20.797 -3.578 1 92.5 170 SER A N 1
ATOM 1332 C CA . SER A 1 170 ? -3.678 21.156 -2.484 1 92.5 170 SER A CA 1
ATOM 1333 C C . SER A 1 170 ? -5.121 20.797 -2.818 1 92.5 170 SER A C 1
ATOM 1335 O O . SER A 1 170 ? -5.855 20.297 -1.962 1 92.5 170 SER A O 1
ATOM 1337 N N . LEU A 1 171 ? -5.484 21.047 -4.043 1 93.75 171 LEU A N 1
ATOM 1338 C CA . LEU A 1 171 ? -6.836 20.719 -4.477 1 93.75 171 LEU A CA 1
ATOM 1339 C C . LEU A 1 171 ? -7.039 19.203 -4.484 1 93.75 171 LEU A C 1
ATOM 1341 O O . LEU A 1 171 ? -8.102 18.719 -4.086 1 93.75 171 LEU A O 1
ATOM 1345 N N . ALA A 1 172 ? -6.082 18.5 -4.992 1 94.19 172 ALA A N 1
ATOM 1346 C CA . ALA A 1 172 ? -6.16 17.047 -5 1 94.19 172 ALA A CA 1
ATOM 1347 C C . ALA A 1 172 ? -6.324 16.5 -3.586 1 94.19 172 ALA A C 1
ATOM 1349 O O . ALA A 1 172 ? -7.094 15.562 -3.359 1 94.19 172 ALA A O 1
ATOM 1350 N N . THR A 1 173 ? -5.656 17.109 -2.635 1 94.31 173 THR A N 1
ATOM 1351 C CA . THR A 1 173 ? -5.746 16.656 -1.249 1 94.31 173 THR A CA 1
ATOM 1352 C C . THR A 1 173 ? -7.156 16.875 -0.703 1 94.31 173 THR A C 1
ATOM 1354 O O . THR A 1 173 ? -7.645 16.078 0.102 1 94.31 173 THR A O 1
ATOM 1357 N N . VAL A 1 174 ? -7.762 17.906 -1.086 1 97 174 VAL A N 1
ATOM 1358 C CA . VAL A 1 174 ? -9.133 18.172 -0.663 1 97 174 VAL A CA 1
ATOM 1359 C C . VAL A 1 174 ? -10.047 17.031 -1.123 1 97 174 VAL A C 1
ATOM 1361 O O . VAL A 1 174 ? -10.797 16.484 -0.325 1 97 174 VAL A O 1
ATOM 1364 N N . PHE A 1 175 ? -9.906 16.656 -2.35 1 97.19 175 PHE A N 1
ATOM 1365 C CA . PHE A 1 175 ? -10.773 15.617 -2.891 1 97.19 175 PHE A CA 1
ATOM 1366 C C . PHE A 1 175 ? -10.438 14.258 -2.279 1 97.19 175 PHE A C 1
ATOM 1368 O O . PHE A 1 175 ? -11.32 13.422 -2.092 1 97.19 175 PHE A O 1
ATOM 1375 N N . LEU A 1 176 ? -9.242 14.094 -1.96 1 96.12 176 LEU A N 1
ATOM 1376 C CA . LEU A 1 176 ? -8.875 12.852 -1.285 1 96.12 176 LEU A CA 1
ATOM 1377 C C . LEU A 1 176 ? -9.508 12.781 0.1 1 96.12 176 LEU A C 1
ATOM 1379 O O . LEU A 1 176 ? -10.008 11.727 0.505 1 96.12 176 LEU A O 1
ATOM 1383 N N . GLN A 1 177 ? -9.477 13.906 0.835 1 96.75 177 GLN A N 1
ATOM 1384 C CA . GLN A 1 177 ? -10.094 13.922 2.156 1 96.75 177 GLN A CA 1
ATOM 1385 C C . GLN A 1 177 ? -11.609 13.797 2.055 1 96.75 177 GLN A C 1
ATOM 1387 O O . GLN A 1 177 ? -12.242 13.148 2.895 1 96.75 177 GLN A O 1
ATOM 1392 N N . LEU A 1 178 ? -12.156 14.352 1.042 1 97.12 178 LEU A N 1
ATOM 1393 C CA . LEU A 1 178 ? -13.586 14.195 0.8 1 97.12 178 LEU A CA 1
ATOM 1394 C C . LEU A 1 178 ? -13.93 12.734 0.535 1 97.12 178 LEU A C 1
ATOM 1396 O O . LEU A 1 178 ? -14.945 12.234 1.018 1 97.12 178 LEU A O 1
ATOM 1400 N N . ALA A 1 179 ? -13.094 12.109 -0.225 1 97.5 179 ALA A N 1
ATOM 1401 C CA . ALA A 1 179 ? -13.305 10.695 -0.522 1 97.5 179 ALA A CA 1
ATOM 1402 C C . ALA A 1 179 ? -13.32 9.867 0.757 1 97.5 179 ALA A C 1
ATOM 1404 O O . ALA A 1 179 ? -14.195 9.016 0.946 1 97.5 179 ALA A O 1
ATOM 1405 N N . ASN A 1 180 ? -12.398 10.133 1.623 1 96.56 180 ASN A N 1
ATOM 1406 C CA . ASN A 1 180 ? -12.352 9.414 2.893 1 96.56 180 ASN A CA 1
ATOM 1407 C C . ASN A 1 180 ? -13.586 9.695 3.744 1 96.56 180 ASN A C 1
ATOM 1409 O O . ASN A 1 180 ? -14.094 8.797 4.418 1 96.56 180 ASN A O 1
ATOM 1413 N N . TYR A 1 181 ? -14 10.922 3.691 1 95.31 181 TYR A N 1
ATOM 1414 C CA . TYR A 1 181 ? -15.188 11.305 4.434 1 95.31 181 TYR A CA 1
ATOM 1415 C C . TYR A 1 181 ? -16.422 10.578 3.906 1 95.31 181 TYR A C 1
ATOM 1417 O O . TYR A 1 181 ? -17.203 10.016 4.684 1 95.31 181 TYR A O 1
ATOM 1425 N N . LEU A 1 182 ? -16.562 10.477 2.621 1 95.5 182 LEU A N 1
ATOM 1426 C CA . LEU A 1 182 ? -17.703 9.812 1.985 1 95.5 182 LEU A CA 1
ATOM 1427 C C . LEU A 1 182 ? -17.672 8.312 2.268 1 95.5 182 LEU A C 1
ATOM 1429 O O . LEU A 1 182 ? -18.703 7.707 2.543 1 95.5 182 LEU A O 1
ATOM 1433 N N . GLU A 1 183 ? -16.562 7.781 2.217 1 94.56 183 GLU A N 1
ATOM 1434 C CA . GLU A 1 183 ? -16.422 6.352 2.477 1 94.56 183 GLU A CA 1
ATOM 1435 C C . GLU A 1 183 ? -16.812 6.008 3.91 1 94.56 183 GLU A C 1
ATOM 1437 O O . GLU A 1 183 ? -17.5 5.004 4.148 1 94.56 183 GLU A O 1
ATOM 1442 N N . SER A 1 184 ? -16.406 6.828 4.859 1 92.75 184 SER A N 1
ATOM 1443 C CA . SER A 1 184 ? -16.781 6.594 6.254 1 92.75 184 SER A CA 1
ATOM 1444 C C . SER A 1 184 ? -18.281 6.762 6.469 1 92.75 184 SER A C 1
ATOM 1446 O O . SER A 1 184 ? -18.891 5.992 7.211 1 92.75 184 SER A O 1
ATOM 1448 N N . ARG A 1 185 ? -18.828 7.676 5.832 1 91 185 ARG A N 1
ATOM 1449 C CA . ARG A 1 185 ? -20.266 7.906 5.941 1 91 185 ARG A CA 1
ATOM 1450 C C . ARG A 1 185 ? -21.062 6.738 5.352 1 91 185 ARG A C 1
ATOM 1452 O O . ARG A 1 185 ? -22.141 6.414 5.828 1 91 185 ARG A O 1
ATOM 1459 N N . SER A 1 186 ? -20.516 6.102 4.312 1 92.25 186 SER A N 1
ATOM 1460 C CA . SER A 1 186 ? -21.203 4.984 3.668 1 92.25 186 SER A CA 1
ATOM 1461 C C . SER A 1 186 ? -21.375 3.816 4.633 1 92.25 186 SER A C 1
ATOM 1463 O O . SER A 1 186 ? -22.375 3.092 4.559 1 92.25 186 SER A O 1
ATOM 1465 N N . GLN A 1 187 ? -20.578 3.668 5.594 1 88.25 187 GLN A N 1
ATOM 1466 C CA . GLN A 1 187 ? -20.641 2.553 6.535 1 88.25 187 GLN A CA 1
ATOM 1467 C C . GLN A 1 187 ? -21.828 2.705 7.488 1 88.25 187 GLN A C 1
ATOM 1469 O O . GLN A 1 187 ? -22.328 1.715 8.023 1 88.25 187 GLN A O 1
ATOM 1474 N N . LEU A 1 188 ? -22.312 3.879 7.66 1 85.56 188 LEU A N 1
ATOM 1475 C CA . LEU A 1 188 ? -23.453 4.137 8.547 1 85.56 188 LEU A CA 1
ATOM 1476 C C . LEU A 1 188 ? -24.75 3.627 7.93 1 85.56 188 LEU A C 1
ATOM 1478 O O . LEU A 1 188 ? -25.719 3.391 8.641 1 85.56 188 LEU A O 1
ATOM 1482 N N . PHE A 1 189 ? -24.703 3.395 6.641 1 88.56 189 PHE A N 1
ATOM 1483 C CA . PHE A 1 189 ? -25.938 3.023 5.953 1 88.56 189 PHE A CA 1
ATOM 1484 C C . PHE A 1 189 ? -26.109 1.511 5.945 1 88.56 189 PHE A C 1
ATOM 1486 O O . PHE A 1 189 ? -27.156 1.008 5.52 1 88.56 189 PHE A O 1
ATOM 1493 N N . HIS A 1 190 ? -25.172 0.798 6.402 1 86.44 190 HIS A N 1
ATOM 1494 C CA . HIS A 1 190 ? -25.359 -0.644 6.504 1 86.44 190 HIS A CA 1
ATOM 1495 C C . HIS A 1 190 ? -26.25 -0.998 7.691 1 86.44 190 HIS A C 1
ATOM 1497 O O . HIS A 1 190 ? -25.859 -0.803 8.844 1 86.44 190 HIS A O 1
ATOM 1503 N N . PRO A 1 191 ? -27.344 -1.502 7.426 1 85.19 191 PRO A N 1
ATOM 1504 C CA . PRO A 1 191 ? -28.297 -1.73 8.508 1 85.19 191 PRO A CA 1
ATOM 1505 C C . PRO A 1 191 ? -27.922 -2.928 9.383 1 85.19 191 PRO A C 1
ATOM 1507 O O . PRO A 1 191 ? -27.688 -4.02 8.867 1 85.19 191 PRO A O 1
ATOM 1510 N N . VAL A 1 192 ? -27.734 -2.693 10.633 1 81.25 192 VAL A N 1
ATOM 1511 C CA . VAL A 1 192 ? -27.5 -3.736 11.625 1 81.25 192 VAL A CA 1
ATOM 1512 C C . VAL A 1 192 ? -28.469 -3.551 12.797 1 81.25 192 VAL A C 1
ATOM 1514 O O . VAL A 1 192 ? -28.891 -2.43 13.094 1 81.25 192 VAL A O 1
ATOM 1517 N N . THR A 1 193 ? -28.781 -4.695 13.336 1 78.94 193 THR A N 1
ATOM 1518 C CA . THR A 1 193 ? -29.672 -4.617 14.492 1 78.94 193 THR A CA 1
ATOM 1519 C C . THR A 1 193 ? -28.953 -3.986 15.68 1 78.94 193 THR A C 1
ATOM 1521 O O . THR A 1 193 ? -27.812 -4.344 15.992 1 78.94 193 THR A O 1
ATOM 1524 N N . ASN A 1 194 ? -29.422 -2.965 16.297 1 74.88 194 ASN A N 1
ATOM 1525 C CA . ASN A 1 194 ? -28.906 -2.299 17.484 1 74.88 194 ASN A CA 1
ATOM 1526 C C . ASN A 1 194 ? -27.578 -1.602 17.219 1 74.88 194 ASN A C 1
ATOM 1528 O O . ASN A 1 194 ? -26.594 -1.789 17.953 1 74.88 194 ASN A O 1
ATOM 1532 N N . LEU A 1 195 ? -27.531 -0.87 16.172 1 74.62 195 LEU A N 1
ATOM 1533 C CA . LEU A 1 195 ? -26.328 -0.132 15.781 1 74.62 195 LEU A CA 1
ATOM 1534 C C . LEU A 1 195 ? -26 0.95 16.797 1 74.62 195 LEU A C 1
ATOM 1536 O O . LEU A 1 195 ? -26.875 1.715 17.203 1 74.62 195 LEU A O 1
ATOM 1540 N N . GLU A 1 196 ? -24.766 0.863 17.406 1 76.5 196 GLU A N 1
ATOM 1541 C CA . GLU A 1 196 ? -24.266 1.973 18.203 1 76.5 196 GLU A CA 1
ATOM 1542 C C . GLU A 1 196 ? -23.594 3.029 17.328 1 76.5 196 GLU A C 1
ATOM 1544 O O . GLU A 1 196 ? -22.5 2.814 16.812 1 76.5 196 GLU A O 1
ATOM 1549 N N . PRO A 1 197 ? -24.172 4.184 17.203 1 77.12 197 PRO A N 1
ATOM 1550 C CA . PRO A 1 197 ? -23.703 5.176 16.234 1 77.12 197 PRO A CA 1
ATOM 1551 C C . PRO A 1 197 ? -22.516 5.977 16.734 1 77.12 197 PRO A C 1
ATOM 1553 O O . PRO A 1 197 ? -21.828 6.625 15.945 1 77.12 197 PRO A O 1
ATOM 1556 N N . GLN A 1 198 ? -22.078 5.93 17.984 1 79.25 198 GLN A N 1
ATOM 1557 C CA . GLN A 1 198 ? -21.141 6.871 18.562 1 79.25 198 GLN A CA 1
ATOM 1558 C C . GLN A 1 198 ? -19.75 6.73 17.938 1 79.25 198 GLN A C 1
ATOM 1560 O O . GLN A 1 198 ? -19.156 7.723 17.531 1 79.25 198 GLN A O 1
ATOM 1565 N N . PRO A 1 199 ? -19.281 5.52 17.781 1 82.94 199 PRO A N 1
ATOM 1566 C CA . PRO A 1 199 ? -17.938 5.402 17.188 1 82.94 199 PRO A CA 1
ATOM 1567 C C . PRO A 1 199 ? -17.891 5.902 15.742 1 82.94 199 PRO A C 1
ATOM 1569 O O . PRO A 1 199 ? -16.875 6.469 15.312 1 82.94 199 PRO A O 1
ATOM 1572 N N . PHE A 1 200 ? -18.922 5.812 15.016 1 83.81 200 PHE A N 1
ATOM 1573 C CA . PHE A 1 200 ? -18.984 6.266 13.633 1 83.81 200 PHE A CA 1
ATOM 1574 C C . PHE A 1 200 ? -19.047 7.789 13.57 1 83.81 200 PHE A C 1
ATOM 1576 O O . PHE A 1 200 ? -18.438 8.398 12.688 1 83.81 200 PHE A O 1
ATOM 1583 N N . ARG A 1 201 ? -19.656 8.398 14.555 1 82.44 201 ARG A N 1
ATOM 1584 C CA . ARG A 1 201 ? -19.797 9.852 14.57 1 82.44 201 ARG A CA 1
ATOM 1585 C C . ARG A 1 201 ? -18.469 10.516 14.922 1 82.44 201 ARG A C 1
ATOM 1587 O O . ARG A 1 201 ? -18.141 11.586 14.391 1 82.44 201 ARG A O 1
ATOM 1594 N N . ILE A 1 202 ? -17.797 9.875 15.789 1 86.19 202 ILE A N 1
ATOM 1595 C CA . ILE A 1 202 ? -16.5 10.406 16.156 1 86.19 202 ILE A CA 1
ATOM 1596 C C . ILE A 1 202 ? -15.547 10.352 14.961 1 86.19 202 ILE A C 1
ATOM 1598 O O . ILE A 1 202 ? -14.828 11.312 14.68 1 86.19 202 ILE A O 1
ATOM 1602 N N . LYS A 1 203 ? -15.609 9.258 14.25 1 89.38 203 LYS A N 1
ATOM 1603 C CA . LYS A 1 203 ? -14.773 9.117 13.055 1 89.38 203 LYS A CA 1
ATOM 1604 C C . LYS A 1 203 ? -15.164 10.141 11.992 1 89.38 203 LYS A C 1
ATOM 1606 O O . LYS A 1 203 ? -14.297 10.719 11.328 1 89.38 203 LYS A O 1
ATOM 1611 N N . GLU A 1 204 ? -16.391 10.422 11.875 1 88.81 204 GLU A N 1
ATOM 1612 C CA . GLU A 1 204 ? -16.875 11.414 10.93 1 88.81 204 GLU A CA 1
ATOM 1613 C C . GLU A 1 204 ? -16.375 12.812 11.281 1 88.81 204 GLU A C 1
ATOM 1615 O O . GLU A 1 204 ? -15.969 13.57 10.398 1 88.81 204 GLU A O 1
ATOM 1620 N N . ALA A 1 205 ? -16.375 13.055 12.531 1 89 205 ALA A N 1
ATOM 1621 C CA . ALA A 1 205 ? -15.914 14.367 12.984 1 89 205 ALA A CA 1
ATOM 1622 C C . ALA A 1 205 ? -14.422 14.547 12.719 1 89 205 ALA A C 1
ATOM 1624 O O . ALA A 1 205 ? -13.992 15.617 12.289 1 89 205 ALA A O 1
ATOM 1625 N N . THR A 1 206 ? -13.734 13.539 12.914 1 91.69 206 THR A N 1
ATOM 1626 C CA . THR A 1 206 ? -12.297 13.594 12.688 1 91.69 206 THR A CA 1
ATOM 1627 C C . THR A 1 206 ? -11.992 13.773 11.203 1 91.69 206 THR A C 1
ATOM 1629 O O . THR A 1 206 ? -11.125 14.57 10.828 1 91.69 206 THR A O 1
ATOM 1632 N N . LEU A 1 207 ? -12.734 13.039 10.383 1 93.69 207 LEU A N 1
ATOM 1633 C CA . LEU A 1 207 ? -12.523 13.156 8.945 1 93.69 207 LEU A CA 1
ATOM 1634 C C . LEU A 1 207 ? -13 14.508 8.43 1 93.69 207 LEU A C 1
ATOM 1636 O O . LEU A 1 207 ? -12.422 15.062 7.488 1 93.69 207 LEU A O 1
ATOM 1640 N N . ASN A 1 208 ? -14 15.031 9.039 1 92.75 208 ASN A N 1
ATOM 1641 C CA . ASN A 1 208 ? -14.43 16.375 8.688 1 92.75 208 ASN A CA 1
ATOM 1642 C C . ASN A 1 208 ? -13.367 17.422 9.031 1 92.75 208 ASN A C 1
ATOM 1644 O O . ASN A 1 208 ? -13.125 18.344 8.258 1 92.75 208 ASN A O 1
ATOM 1648 N N . ALA A 1 209 ? -12.812 17.219 10.156 1 93 209 ALA A N 1
ATOM 1649 C CA . ALA A 1 209 ? -11.742 18.125 10.555 1 93 209 ALA A CA 1
ATOM 1650 C C . ALA A 1 209 ? -10.586 18.078 9.562 1 93 209 ALA A C 1
ATOM 1652 O O . ALA A 1 209 ? -10.031 19.125 9.203 1 93 209 ALA A O 1
ATOM 1653 N N . ALA A 1 210 ? -10.297 16.938 9.109 1 94.25 210 ALA A N 1
ATOM 1654 C CA . ALA A 1 210 ? -9.234 16.797 8.125 1 94.25 210 ALA A CA 1
ATOM 1655 C C . ALA A 1 210 ? -9.609 17.469 6.809 1 94.25 210 ALA A C 1
ATOM 1657 O O . ALA A 1 210 ? -8.773 18.094 6.164 1 94.25 210 ALA A O 1
ATOM 1658 N N . THR A 1 211 ? -10.805 17.344 6.398 1 96 211 THR A N 1
ATOM 1659 C CA . THR A 1 211 ? -11.289 17.953 5.164 1 96 211 THR A CA 1
ATOM 1660 C C . THR A 1 211 ? -11.258 19.484 5.266 1 96 211 THR A C 1
ATOM 1662 O O . THR A 1 211 ? -10.828 20.156 4.332 1 96 211 THR A O 1
ATOM 1665 N N . VAL A 1 212 ? -11.656 19.953 6.398 1 95.06 212 VAL A N 1
ATOM 1666 C CA . VAL A 1 212 ? -11.68 21.406 6.609 1 95.06 212 VAL A CA 1
ATOM 1667 C C . VAL A 1 212 ? -10.25 21.953 6.594 1 95.06 212 VAL A C 1
ATOM 1669 O O . VAL A 1 212 ? -9.984 22.984 5.992 1 95.06 212 VAL A O 1
ATOM 1672 N N . THR A 1 213 ? -9.383 21.266 7.172 1 92.69 213 THR A N 1
ATOM 1673 C CA . THR A 1 213 ? -7.977 21.672 7.156 1 92.69 213 THR A CA 1
ATOM 1674 C C . THR A 1 213 ? -7.441 21.703 5.727 1 92.69 213 THR A C 1
ATOM 1676 O O . THR A 1 213 ? -6.738 22.641 5.344 1 92.69 213 THR A O 1
ATOM 1679 N N . ALA A 1 214 ? -7.793 20.719 4.953 1 95.25 214 ALA A N 1
ATOM 1680 C CA . ALA A 1 214 ? -7.379 20.672 3.551 1 95.25 214 ALA A CA 1
ATOM 1681 C C . ALA A 1 214 ? -7.98 21.844 2.77 1 95.25 214 ALA A C 1
ATOM 1683 O O . ALA A 1 214 ? -7.309 22.453 1.937 1 95.25 214 ALA A O 1
ATOM 1684 N N . LEU A 1 215 ? -9.203 22.156 3.064 1 95.06 215 LEU A N 1
ATOM 1685 C CA . LEU A 1 215 ? -9.875 23.266 2.4 1 95.06 215 LEU A CA 1
ATOM 1686 C C . LEU A 1 215 ? -9.195 24.594 2.746 1 95.06 215 LEU A C 1
ATOM 1688 O O . LEU A 1 215 ? -8.992 25.438 1.871 1 95.06 215 LEU A O 1
ATOM 1692 N N . ASN A 1 216 ? -8.812 24.703 3.969 1 92.19 216 ASN A N 1
ATOM 1693 C CA . ASN A 1 216 ? -8.148 25.938 4.402 1 92.19 216 ASN A CA 1
ATOM 1694 C C . ASN A 1 216 ? -6.777 26.078 3.758 1 92.19 216 ASN A C 1
ATOM 1696 O O . ASN A 1 216 ? -6.395 27.188 3.35 1 92.19 216 ASN A O 1
ATOM 1700 N N . LEU A 1 217 ? -6.141 25.031 3.674 1 90.75 217 LEU A N 1
ATOM 1701 C CA . LEU A 1 217 ? -4.828 25.078 3.033 1 90.75 217 LEU A CA 1
ATOM 1702 C C . LEU A 1 217 ? -4.957 25.406 1.551 1 90.75 217 LEU A C 1
ATOM 1704 O O . LEU A 1 217 ? -4.16 26.172 1.013 1 90.75 217 LEU A O 1
ATOM 1708 N N . CYS A 1 218 ? -5.887 24.875 0.93 1 92.38 218 CYS A N 1
ATOM 1709 C CA . CYS A 1 218 ? -6.129 25.156 -0.479 1 92.38 218 CYS A CA 1
ATOM 1710 C C . CYS A 1 218 ? -6.516 26.609 -0.681 1 92.38 218 CYS A C 1
ATOM 1712 O O . CYS A 1 218 ? -6.039 27.266 -1.611 1 92.38 218 CYS A O 1
ATOM 1714 N N . LYS A 1 219 ? -7.336 27.109 0.19 1 90.69 219 LYS A N 1
ATOM 1715 C CA . LYS A 1 219 ? -7.723 28.516 0.117 1 90.69 219 LYS A CA 1
ATOM 1716 C C . LYS A 1 219 ? -6.504 29.438 0.232 1 90.69 219 LYS A C 1
ATOM 1718 O O . LYS A 1 219 ? -6.355 30.375 -0.544 1 90.69 219 LYS A O 1
ATOM 1723 N N . ALA A 1 220 ? -5.688 29.125 1.136 1 86.94 220 ALA A N 1
ATOM 1724 C CA . ALA A 1 220 ? -4.484 29.938 1.34 1 86.94 220 ALA A CA 1
ATOM 1725 C C . ALA A 1 220 ? -3.586 29.891 0.108 1 86.94 220 ALA A C 1
ATOM 1727 O O . ALA A 1 220 ? -3.021 30.922 -0.286 1 86.94 220 ALA A O 1
ATOM 1728 N N . THR A 1 221 ? -3.494 28.734 -0.523 1 87.69 221 THR A N 1
ATOM 1729 C CA . THR A 1 221 ? -2.676 28.578 -1.721 1 87.69 221 THR A CA 1
ATOM 1730 C C . THR A 1 221 ? -3.258 29.391 -2.881 1 87.69 221 THR A C 1
ATOM 1732 O O . THR A 1 221 ? -2.516 30.016 -3.641 1 87.69 221 THR A O 1
ATOM 1735 N N . LEU A 1 222 ? -4.559 29.438 -2.977 1 87.62 222 LEU A N 1
ATOM 1736 C CA . LEU A 1 222 ? -5.223 30.172 -4.047 1 87.62 222 LEU A CA 1
ATOM 1737 C C . LEU A 1 222 ? -5.164 31.672 -3.787 1 87.62 222 LEU A C 1
ATOM 1739 O O . LEU A 1 222 ? -4.98 32.469 -4.719 1 87.62 222 LEU A O 1
ATOM 1743 N N . LEU A 1 223 ? -5.234 32 -2.512 1 84.44 223 LEU A N 1
ATOM 1744 C CA . LEU A 1 223 ? -5.191 33.406 -2.143 1 84.44 223 LEU A CA 1
ATOM 1745 C C . LEU A 1 223 ? -3.818 34.031 -2.438 1 84.44 223 LEU A C 1
ATOM 1747 O O . LEU A 1 223 ? -3.715 35.188 -2.832 1 84.44 223 LEU A O 1
ATOM 1751 N N . SER A 1 224 ? -2.834 33.25 -2.234 1 82.31 224 SER A N 1
ATOM 1752 C CA . SER A 1 224 ? -1.477 33.719 -2.473 1 82.31 224 SER A CA 1
ATOM 1753 C C . SER A 1 224 ? -1.238 34 -3.953 1 82.31 224 SER A C 1
ATOM 1755 O O . SER A 1 224 ? -0.343 34.781 -4.312 1 82.31 224 SER A O 1
ATOM 1757 N N . ARG A 1 225 ? -2.043 33.5 -4.797 1 81.94 225 ARG A N 1
ATOM 1758 C CA . ARG A 1 225 ? -1.873 33.688 -6.238 1 81.94 225 ARG A CA 1
ATOM 1759 C C . ARG A 1 225 ? -2.941 34.594 -6.809 1 81.94 225 ARG A C 1
ATOM 1761 O O . ARG A 1 225 ? -2.984 34.844 -8.016 1 81.94 225 ARG A O 1
ATOM 1768 N N . SER A 1 226 ? -3.789 35.062 -5.875 1 77.56 226 SER A N 1
ATOM 1769 C CA . SER A 1 226 ? -4.848 36 -6.301 1 77.56 226 SER A CA 1
ATOM 1770 C C . SER A 1 226 ? -4.535 37.438 -5.902 1 77.56 226 SER A C 1
ATOM 1772 O O . SER A 1 226 ? -3.746 37.656 -4.988 1 77.56 226 SER A O 1
ATOM 1774 N N . LYS A 1 227 ? -4.938 38.312 -6.875 1 67.56 227 LYS A N 1
ATOM 1775 C CA . LYS A 1 227 ? -4.852 39.719 -6.516 1 67.56 227 LYS A CA 1
ATOM 1776 C C . LYS A 1 227 ? -6.094 40.156 -5.754 1 67.56 227 LYS A C 1
ATOM 1778 O O . LYS A 1 227 ? -7.176 40.281 -6.336 1 67.56 227 LYS A O 1
ATOM 1783 N N . ARG A 1 228 ? -5.965 40.531 -4.523 1 60.34 228 ARG A N 1
ATOM 1784 C CA . ARG A 1 228 ? -7.039 41.031 -3.66 1 60.34 228 ARG A CA 1
ATOM 1785 C C . ARG A 1 228 ? -8.25 40.094 -3.721 1 60.34 228 ARG A C 1
ATOM 1787 O O . ARG A 1 228 ? -9.383 40.562 -3.871 1 60.34 228 ARG A O 1
ATOM 1794 N N . GLY A 1 229 ? -7.965 38.812 -3.758 1 61.62 229 GLY A N 1
ATOM 1795 C CA . GLY A 1 229 ? -9.062 37.875 -3.74 1 61.62 229 GLY A CA 1
ATOM 1796 C C . GLY A 1 229 ? -9.547 37.5 -5.125 1 61.62 229 GLY A C 1
ATOM 1797 O O . GLY A 1 229 ? -10.289 36.531 -5.289 1 61.62 229 GLY A O 1
ATOM 1798 N N . HIS A 1 230 ? -9.227 38.25 -6.09 1 60.94 230 HIS A N 1
ATOM 1799 C CA . HIS A 1 230 ? -9.664 37.938 -7.449 1 60.94 230 HIS A CA 1
ATOM 1800 C C . HIS A 1 230 ? -8.617 37.125 -8.195 1 60.94 230 HIS A C 1
ATOM 1802 O O . HIS A 1 230 ? -7.418 37.406 -8.117 1 60.94 230 HIS A O 1
ATOM 1808 N N . VAL A 1 231 ? -8.898 35.938 -8.609 1 60.09 231 VAL A N 1
ATOM 1809 C CA . VAL A 1 231 ? -7.949 35.031 -9.281 1 60.09 231 VAL A CA 1
ATOM 1810 C C . VAL A 1 231 ? -8.039 35.219 -10.789 1 60.09 231 VAL A C 1
ATOM 1812 O O . VAL A 1 231 ? -9.133 35.25 -11.359 1 60.09 231 VAL A O 1
ATOM 1815 N N . ASP A 1 232 ? -6.988 35.719 -11.398 1 60.97 232 ASP A N 1
ATOM 1816 C CA . ASP A 1 232 ? -6.969 35.938 -12.844 1 60.97 232 ASP A CA 1
ATOM 1817 C C . ASP A 1 232 ? -6.391 34.719 -13.57 1 60.97 232 ASP A C 1
ATOM 1819 O O . ASP A 1 232 ? -5.512 34.031 -13.039 1 60.97 232 ASP A O 1
ATOM 1823 N N . GLY A 1 233 ? -6.922 34.312 -14.703 1 60.66 233 GLY A N 1
ATOM 1824 C CA . GLY A 1 233 ? -6.414 33.438 -15.727 1 60.66 233 GLY A CA 1
ATOM 1825 C C . GLY A 1 233 ? -6.598 31.953 -15.383 1 60.66 233 GLY A C 1
ATOM 1826 O O . GLY A 1 233 ? -7.703 31.531 -15.062 1 60.66 233 GLY A O 1
ATOM 1827 N N . ALA A 1 234 ? -5.531 31.141 -15.508 1 60.12 234 ALA A N 1
ATOM 1828 C CA . ALA A 1 234 ? -5.492 29.688 -15.32 1 60.12 234 ALA A CA 1
ATOM 1829 C C . ALA A 1 234 ? -5.906 29.312 -13.898 1 60.12 234 ALA A C 1
ATOM 1831 O O . ALA A 1 234 ? -6.48 28.234 -13.68 1 60.12 234 ALA A O 1
ATOM 1832 N N . SER A 1 235 ? -5.824 30.234 -13.023 1 71.94 235 SER A N 1
ATOM 1833 C CA . SER A 1 235 ? -6.172 29.969 -11.633 1 71.94 235 SER A CA 1
ATOM 1834 C C . SER A 1 235 ? -7.676 30.047 -11.414 1 71.94 235 SER A C 1
ATOM 1836 O O . SER A 1 235 ? -8.188 29.594 -10.383 1 71.94 235 SER A O 1
ATOM 1838 N N . ASP A 1 236 ? -8.328 30.469 -12.484 1 77.75 236 ASP A N 1
ATOM 1839 C CA . ASP A 1 236 ? -9.781 30.578 -12.359 1 77.75 236 ASP A CA 1
ATOM 1840 C C . ASP A 1 236 ? -10.43 29.203 -12.383 1 77.75 236 ASP A C 1
ATOM 1842 O O . ASP A 1 236 ? -11.391 28.953 -11.648 1 77.75 236 ASP A O 1
ATOM 1846 N N . ARG A 1 237 ? -9.82 28.406 -13.164 1 82.69 237 ARG A N 1
ATOM 1847 C CA . ARG A 1 237 ? -10.359 27.062 -13.242 1 82.69 237 ARG A CA 1
ATOM 1848 C C . ARG A 1 237 ? -10.234 26.328 -11.906 1 82.69 237 ARG A C 1
ATOM 1850 O O . ARG A 1 237 ? -11.18 25.688 -11.453 1 82.69 237 ARG A O 1
ATOM 1857 N N . PHE A 1 238 ? -9.156 26.484 -11.328 1 87.56 238 PHE A N 1
ATOM 1858 C CA . PHE A 1 238 ? -8.922 25.812 -10.062 1 87.56 238 PHE A CA 1
ATOM 1859 C C . PHE A 1 238 ? -9.75 26.438 -8.953 1 87.56 238 PHE A C 1
ATOM 1861 O O . PHE A 1 238 ? -10.172 25.75 -8.016 1 87.56 238 PHE A O 1
ATOM 1868 N N . LEU A 1 239 ? -9.992 27.75 -9.094 1 87.88 239 LEU A N 1
ATOM 1869 C CA . LEU A 1 239 ? -10.852 28.406 -8.117 1 87.88 239 LEU A CA 1
ATOM 1870 C C . LEU A 1 239 ? -12.281 27.891 -8.195 1 87.88 239 LEU A C 1
ATOM 1872 O O . LEU A 1 239 ? -12.922 27.672 -7.164 1 87.88 239 LEU A O 1
ATOM 1876 N N . ASN A 1 240 ? -12.711 27.656 -9.359 1 87.5 240 ASN A N 1
ATOM 1877 C CA . ASN A 1 240 ? -14.047 27.094 -9.539 1 87.5 240 ASN A CA 1
ATOM 1878 C C . ASN A 1 240 ? -14.156 25.688 -8.961 1 87.5 240 ASN A C 1
ATOM 1880 O O . ASN A 1 240 ? -15.172 25.344 -8.352 1 87.5 240 ASN A O 1
ATOM 1884 N N . ILE A 1 241 ? -13.164 24.953 -9.195 1 90.31 241 ILE A N 1
ATOM 1885 C CA . ILE A 1 241 ? -13.156 23.594 -8.664 1 90.31 241 ILE A CA 1
ATOM 1886 C C . ILE A 1 241 ? -13.141 23.641 -7.133 1 90.31 241 ILE A C 1
ATOM 1888 O O . ILE A 1 241 ? -13.766 22.812 -6.48 1 90.31 241 ILE A O 1
ATOM 1892 N N . TYR A 1 242 ? -12.453 24.656 -6.625 1 91.38 242 TYR A N 1
ATOM 1893 C CA . TYR A 1 242 ? -12.422 24.812 -5.176 1 91.38 242 TYR A CA 1
ATOM 1894 C C . TYR A 1 242 ? -13.805 25.125 -4.625 1 91.38 242 TYR A C 1
ATOM 1896 O O . TYR A 1 242 ? -14.227 24.547 -3.621 1 91.38 242 TYR A O 1
ATOM 1904 N N . PHE A 1 243 ? -14.477 25.969 -5.242 1 88.81 243 PHE A N 1
ATOM 1905 C CA . PHE A 1 243 ? -15.82 26.312 -4.801 1 88.81 243 PHE A CA 1
ATOM 1906 C C . PHE A 1 243 ? -16.766 25.125 -4.945 1 88.81 243 PHE A C 1
ATOM 1908 O O . PHE A 1 243 ? -17.625 24.906 -4.102 1 88.81 243 PHE A O 1
ATOM 1915 N N . LEU A 1 244 ? -16.562 24.438 -5.949 1 90.81 244 LEU A N 1
ATOM 1916 C CA . LEU A 1 244 ? -17.359 23.219 -6.137 1 90.81 244 LEU A CA 1
ATOM 1917 C C . LEU A 1 244 ? -17.094 22.219 -5.012 1 90.81 244 LEU A C 1
ATOM 1919 O O . LEU A 1 244 ? -18.031 21.594 -4.508 1 90.81 244 LEU A O 1
ATOM 1923 N N . ALA A 1 245 ? -15.859 22.078 -4.656 1 93.44 245 ALA A N 1
ATOM 1924 C CA . ALA A 1 245 ? -15.5 21.172 -3.562 1 93.44 245 ALA A CA 1
ATOM 1925 C C . ALA A 1 245 ? -16.156 21.609 -2.254 1 93.44 245 ALA A C 1
ATOM 1927 O O . ALA A 1 245 ? -16.594 20.781 -1.46 1 93.44 245 ALA A O 1
ATOM 1928 N N . GLN A 1 246 ? -16.188 22.891 -2.043 1 91.75 246 GLN A N 1
ATOM 1929 C CA . GLN A 1 246 ? -16.844 23.422 -0.848 1 91.75 246 GLN A CA 1
ATOM 1930 C C . GLN A 1 246 ? -18.328 23.094 -0.836 1 91.75 246 GLN A C 1
ATOM 1932 O O . GLN A 1 246 ? -18.891 22.75 0.207 1 91.75 246 GLN A O 1
ATOM 1937 N N . ASP A 1 247 ? -18.906 23.234 -1.912 1 90.88 247 ASP A N 1
ATOM 1938 C CA . ASP A 1 247 ? -20.328 22.922 -2.02 1 90.88 247 ASP A CA 1
ATOM 1939 C C . ASP A 1 247 ? -20.578 21.438 -1.802 1 90.88 247 ASP A C 1
ATOM 1941 O O . ASP A 1 247 ? -21.531 21.047 -1.125 1 90.88 247 ASP A O 1
ATOM 1945 N N . ILE A 1 248 ? -19.766 20.672 -2.414 1 93.44 248 ILE A N 1
ATOM 1946 C CA . ILE A 1 248 ? -19.875 19.234 -2.23 1 93.44 248 ILE A CA 1
ATOM 1947 C C . ILE A 1 248 ? -19.719 18.891 -0.752 1 93.44 248 ILE A C 1
ATOM 1949 O O . ILE A 1 248 ? -20.453 18.062 -0.214 1 93.44 248 ILE A O 1
ATOM 1953 N N . HIS A 1 249 ? -18.719 19.547 -0.131 1 94.25 249 HIS A N 1
ATOM 1954 C CA . HIS A 1 249 ? -18.484 19.312 1.286 1 94.25 249 HIS A CA 1
ATOM 1955 C C . HIS A 1 249 ? -19.703 19.656 2.123 1 94.25 249 HIS A C 1
ATOM 1957 O O . HIS A 1 249 ? -20.062 18.922 3.049 1 94.25 249 HIS A O 1
ATOM 1963 N N . GLU A 1 250 ? -20.312 20.734 1.835 1 89.75 250 GLU A N 1
ATOM 1964 C CA . GLU A 1 250 ? -21.5 21.156 2.555 1 89.75 250 GLU A CA 1
ATOM 1965 C C . GLU A 1 250 ? -22.625 20.141 2.389 1 89.75 250 GLU A C 1
ATOM 1967 O O . GLU A 1 250 ? -23.328 19.812 3.354 1 89.75 250 GLU A O 1
ATOM 1972 N N . ARG A 1 251 ? -22.75 19.609 1.298 1 90.25 251 ARG A N 1
ATOM 1973 C CA . ARG A 1 251 ? -23.828 18.656 1.002 1 90.25 251 ARG A CA 1
ATOM 1974 C C . ARG A 1 251 ? -23.531 17.297 1.619 1 90.25 251 ARG A C 1
ATOM 1976 O O . ARG A 1 251 ? -24.422 16.656 2.188 1 90.25 251 ARG A O 1
ATOM 1983 N N . VAL A 1 252 ? -22.344 16.906 1.517 1 90.31 252 VAL A N 1
ATOM 1984 C CA . VAL A 1 252 ? -21.984 15.594 2.027 1 90.31 252 VAL A CA 1
ATOM 1985 C C . VAL A 1 252 ? -22.016 15.602 3.555 1 90.31 252 VAL A C 1
ATOM 1987 O O . VAL A 1 252 ? -22.297 14.586 4.184 1 90.31 252 VAL A O 1
ATOM 1990 N N . SER A 1 253 ? -21.719 16.75 4.16 1 89.25 253 SER A N 1
ATOM 1991 C CA . SER A 1 253 ? -21.719 16.859 5.617 1 89.25 253 SER A CA 1
ATOM 1992 C C . SER A 1 253 ? -23.125 17.031 6.164 1 89.25 253 SER A C 1
ATOM 1994 O O . SER A 1 253 ? -23.328 17.031 7.383 1 89.25 253 SER A O 1
ATOM 1996 N N . SER A 1 254 ? -24.031 17.031 5.285 1 84.94 254 SER A N 1
ATOM 1997 C CA . SER A 1 254 ? -25.422 17.219 5.684 1 84.94 254 SER A CA 1
ATOM 1998 C C . SER A 1 254 ? -26.031 15.906 6.164 1 84.94 254 SER A C 1
ATOM 2000 O O . SER A 1 254 ? -25.672 14.828 5.68 1 84.94 254 SER A O 1
ATOM 2002 N N . SER A 1 255 ? -26.594 15.969 7.301 1 74.56 255 SER A N 1
ATOM 2003 C CA . SER A 1 255 ? -27.297 14.805 7.82 1 74.56 255 SER A CA 1
ATOM 2004 C C . SER A 1 255 ? -28.812 15.047 7.875 1 74.56 255 SER A C 1
ATOM 2006 O O . SER A 1 255 ? -29.25 16.141 8.258 1 74.56 255 SER A O 1
ATOM 2008 N N . HIS A 1 256 ? -29.562 14.109 7.398 1 55.88 256 HIS A N 1
ATOM 2009 C CA . HIS A 1 256 ? -31.016 14.297 7.34 1 55.88 256 HIS A CA 1
ATOM 2010 C C . HIS A 1 256 ? -31.719 13.469 8.414 1 55.88 256 HIS A C 1
ATOM 2012 O O . HIS A 1 256 ? -32.906 13.633 8.641 1 55.88 256 HIS A O 1
ATOM 2018 N N . TYR A 1 257 ? -30.984 12.508 8.93 1 64.12 257 TYR A N 1
ATOM 2019 C CA . TYR A 1 257 ? -31.844 11.773 9.844 1 64.12 257 TYR A CA 1
ATOM 2020 C C . TYR A 1 257 ? -31.016 10.906 10.789 1 64.12 257 TYR A C 1
ATOM 2022 O O . TYR A 1 257 ? -29.797 10.789 10.625 1 64.12 257 TYR A O 1
ATOM 2030 N N . ARG A 1 258 ? -31.922 10.336 11.641 1 66.88 258 ARG A N 1
ATOM 2031 C CA . ARG A 1 258 ? -31.453 9.328 12.586 1 66.88 258 ARG A CA 1
ATOM 2032 C C . ARG A 1 258 ? -31.328 7.969 11.914 1 66.88 258 ARG A C 1
ATOM 2034 O O . ARG A 1 258 ? -32.344 7.328 11.609 1 66.88 258 ARG A O 1
ATOM 2041 N N . TYR A 1 259 ? -30.281 7.484 11.648 1 75.31 259 TYR A N 1
ATOM 2042 C CA . TYR A 1 259 ? -29.953 6.273 10.914 1 75.31 259 TYR A CA 1
ATOM 2043 C C . TYR A 1 259 ? -30.531 5.039 11.594 1 75.31 259 TYR A C 1
ATOM 2045 O O . TYR A 1 259 ? -30.875 4.059 10.93 1 75.31 259 TYR A O 1
ATOM 2053 N N . GLN A 1 260 ? -30.812 5.184 12.836 1 77.56 260 GLN A N 1
ATOM 2054 C CA . GLN A 1 260 ? -31.359 4.051 13.57 1 77.56 260 GLN A CA 1
ATOM 2055 C C . GLN A 1 260 ? -32.812 3.781 13.172 1 77.56 260 GLN A C 1
ATOM 2057 O O . GLN A 1 260 ? -33.188 2.627 12.992 1 77.56 260 GLN A O 1
ATOM 2062 N N . GLU A 1 261 ? -33.5 4.816 12.906 1 78.69 261 GLU A N 1
ATOM 2063 C CA . GLU A 1 261 ? -34.875 4.656 12.508 1 78.69 261 GLU A CA 1
ATOM 2064 C C . GLU A 1 261 ? -35 4.137 11.078 1 78.69 261 GLU A C 1
ATOM 2066 O O . GLU A 1 261 ? -35.875 3.33 10.773 1 78.69 261 GLU A O 1
ATOM 2071 N N . LEU A 1 262 ? -34.125 4.531 10.328 1 84.38 262 LEU A N 1
ATOM 2072 C CA . LEU A 1 262 ? -34.125 4.062 8.945 1 84.38 262 LEU A CA 1
ATOM 2073 C C . LEU A 1 262 ? -33.781 2.578 8.875 1 84.38 262 LEU A C 1
ATOM 2075 O O . LEU A 1 262 ? -34.406 1.827 8.125 1 84.38 262 LEU A O 1
ATOM 2079 N N . ALA A 1 263 ? -32.906 2.166 9.664 1 84.69 263 ALA A N 1
ATOM 2080 C CA . ALA A 1 263 ? -32.469 0.765 9.672 1 84.69 263 ALA A CA 1
ATOM 2081 C C . ALA A 1 263 ? -33.594 -0.134 10.195 1 84.69 263 ALA A C 1
ATOM 2083 O O . ALA A 1 263 ? -33.75 -1.272 9.75 1 84.69 263 ALA A O 1
ATOM 2084 N N . GLU A 1 264 ? -34.344 0.413 11.117 1 83.44 264 GLU A N 1
ATOM 2085 C CA . GLU A 1 264 ? -35.406 -0.367 11.703 1 83.44 264 GLU A CA 1
ATOM 2086 C C . GLU A 1 264 ? -36.531 -0.595 10.703 1 83.44 264 GLU A C 1
ATOM 2088 O O . GLU A 1 264 ? -37.125 -1.686 10.641 1 83.44 264 GLU A O 1
ATOM 2093 N N . HIS A 1 265 ? -36.781 0.382 9.82 1 85.69 265 HIS A N 1
ATOM 2094 C CA . HIS A 1 265 ? -37.906 0.277 8.922 1 85.69 265 HIS A CA 1
ATOM 2095 C C . HIS A 1 265 ? -37.5 -0.29 7.566 1 85.69 265 HIS A C 1
ATOM 2097 O O . HIS A 1 265 ? -38.312 -0.958 6.898 1 85.69 265 HIS A O 1
ATOM 2103 N N . PHE A 1 266 ? -36.375 -0.024 7.172 1 87.94 266 PHE A N 1
ATOM 2104 C CA . PHE A 1 266 ? -35.969 -0.406 5.82 1 87.94 266 PHE A CA 1
ATOM 2105 C C . PHE A 1 266 ? -34.812 -1.397 5.855 1 87.94 266 PHE A C 1
ATOM 2107 O O . PHE A 1 266 ? -34.031 -1.495 4.898 1 87.94 266 PHE A O 1
ATOM 2114 N N . GLY A 1 267 ? -34.688 -2.096 6.906 1 86.44 267 GLY A N 1
ATOM 2115 C CA . GLY A 1 267 ? -33.594 -3.072 7.043 1 86.44 267 GLY A CA 1
ATOM 2116 C C . GLY A 1 267 ? -33.719 -4.238 6.082 1 86.44 267 GLY A C 1
ATOM 2117 O O . GLY A 1 267 ? -32.75 -4.879 5.734 1 86.44 267 GLY A O 1
ATOM 2118 N N . ARG A 1 268 ? -34.938 -4.492 5.645 1 88.5 268 ARG A N 1
ATOM 2119 C CA . ARG A 1 268 ? -35.188 -5.648 4.789 1 88.5 268 ARG A CA 1
ATOM 2120 C C . ARG A 1 268 ? -35.375 -5.223 3.336 1 88.5 268 ARG A C 1
ATOM 2122 O O . ARG A 1 268 ? -35.75 -6.035 2.492 1 88.5 268 ARG A O 1
ATOM 2129 N N . SER A 1 269 ? -35.125 -3.893 3.113 1 90.25 269 SER A N 1
ATOM 2130 C CA . SER A 1 269 ? -35.188 -3.359 1.756 1 90.25 269 SER A CA 1
ATOM 2131 C C . SER A 1 269 ? -33.781 -3.111 1.202 1 90.25 269 SER A C 1
ATOM 2133 O O . SER A 1 269 ? -32.781 -3.156 1.942 1 90.25 269 SER A O 1
ATOM 2135 N N . ASP A 1 270 ? -33.688 -2.936 -0.076 1 92.5 270 ASP A N 1
ATOM 2136 C CA . ASP A 1 270 ? -32.406 -2.729 -0.729 1 92.5 270 ASP A CA 1
ATOM 2137 C C . ASP A 1 270 ? -31.969 -1.265 -0.649 1 92.5 270 ASP A C 1
ATOM 2139 O O . ASP A 1 270 ? -30.812 -0.932 -0.938 1 92.5 270 ASP A O 1
ATOM 2143 N N . VAL A 1 271 ? -32.812 -0.404 -0.194 1 92.62 271 VAL A N 1
ATOM 2144 C CA . VAL A 1 271 ? -32.625 1.035 -0.36 1 92.62 271 VAL A CA 1
ATOM 2145 C C . VAL A 1 271 ? -31.391 1.496 0.409 1 92.62 271 VAL A C 1
ATOM 2147 O O . VAL A 1 271 ? -30.562 2.234 -0.124 1 92.62 271 VAL A O 1
ATOM 2150 N N . LEU A 1 272 ? -31.219 1.02 1.656 1 92.31 272 LEU A N 1
ATOM 2151 C CA . LEU A 1 272 ? -30.078 1.471 2.459 1 92.31 272 LEU A CA 1
ATOM 2152 C C . LEU A 1 272 ? -28.766 0.941 1.895 1 92.31 272 LEU A C 1
ATOM 2154 O O . LEU A 1 272 ? -27.75 1.642 1.91 1 92.31 272 LEU A O 1
ATOM 2158 N N . PHE A 1 273 ? -28.75 -0.249 1.348 1 93.19 273 PHE A N 1
ATOM 2159 C CA . PHE A 1 273 ? -27.562 -0.826 0.742 1 93.19 273 PHE A CA 1
ATOM 2160 C C . PHE A 1 273 ? -27.188 -0.085 -0.539 1 93.19 273 PHE A C 1
ATOM 2162 O O . PHE A 1 273 ? -26 0.072 -0.852 1 93.19 273 PHE A O 1
ATOM 2169 N N . ARG A 1 274 ? -28.156 0.344 -1.23 1 93.69 274 ARG A N 1
ATOM 2170 C CA . ARG A 1 274 ? -27.891 1.08 -2.465 1 93.69 274 ARG A CA 1
ATOM 2171 C C . ARG A 1 274 ? -27.375 2.48 -2.17 1 93.69 274 ARG A C 1
ATOM 2173 O O . ARG A 1 274 ? -26.547 3.014 -2.924 1 93.69 274 ARG A O 1
ATOM 2180 N N . PHE A 1 275 ? -27.875 3.088 -1.06 1 93.5 275 PHE A N 1
ATOM 2181 C CA . PHE A 1 275 ? -27.281 4.348 -0.621 1 93.5 275 PHE A CA 1
ATOM 2182 C C . PHE A 1 275 ? -25.812 4.16 -0.274 1 93.5 275 PHE A C 1
ATOM 2184 O O . PHE A 1 275 ? -24.969 4.977 -0.657 1 93.5 275 PHE A O 1
ATOM 2191 N N . LYS A 1 276 ? -25.531 3.094 0.479 1 93.12 276 LYS A N 1
ATOM 2192 C CA . LYS A 1 276 ? -24.156 2.777 0.839 1 93.12 276 LYS A CA 1
ATOM 2193 C C . LYS A 1 276 ? -23.281 2.623 -0.403 1 93.12 276 LYS A C 1
ATOM 2195 O O . LYS A 1 276 ? -22.188 3.197 -0.479 1 93.12 276 LYS A O 1
ATOM 2200 N N . HIS A 1 277 ? -23.781 1.931 -1.38 1 93.31 277 HIS A N 1
ATOM 2201 C CA . HIS A 1 277 ? -23.047 1.686 -2.611 1 93.31 277 HIS A CA 1
ATOM 2202 C C . HIS A 1 277 ? -22.812 2.98 -3.383 1 93.31 277 HIS A C 1
ATOM 2204 O O . HIS A 1 277 ? -21.734 3.199 -3.932 1 93.31 277 HIS A O 1
ATOM 2210 N N . LEU A 1 278 ? -23.812 3.811 -3.459 1 94.69 278 LEU A N 1
ATOM 2211 C CA . LEU A 1 278 ? -23.688 5.086 -4.152 1 94.69 278 LEU A CA 1
ATOM 2212 C C . LEU A 1 278 ? -22.609 5.953 -3.502 1 94.69 278 LEU A C 1
ATOM 2214 O O . LEU A 1 278 ? -21.766 6.523 -4.191 1 94.69 278 LEU A O 1
ATOM 2218 N N . LEU A 1 279 ? -22.641 6.012 -2.178 1 95.12 279 LEU A N 1
ATOM 2219 C CA . LEU A 1 279 ? -21.641 6.797 -1.45 1 95.12 279 LEU A CA 1
ATOM 2220 C C . LEU A 1 279 ? -20.234 6.266 -1.704 1 95.12 279 LEU A C 1
ATOM 2222 O O . LEU A 1 279 ? -19.297 7.043 -1.874 1 95.12 279 LEU A O 1
ATOM 2226 N N . GLU A 1 280 ? -20.094 5.023 -1.793 1 94.5 280 GLU A N 1
ATOM 2227 C CA . GLU A 1 280 ? -18.797 4.414 -2.066 1 94.5 280 GLU A CA 1
ATOM 2228 C C . GLU A 1 280 ? -18.312 4.742 -3.477 1 94.5 280 GLU A C 1
ATOM 2230 O O . GLU A 1 280 ? -17.141 5.02 -3.688 1 94.5 280 GLU A O 1
ATOM 2235 N N . THR A 1 281 ? -19.219 4.727 -4.418 1 94.69 281 THR A N 1
ATOM 2236 C CA . THR A 1 281 ? -18.859 5.043 -5.797 1 94.69 281 THR A CA 1
ATOM 2237 C C . THR A 1 281 ? -18.484 6.516 -5.934 1 94.69 281 THR A C 1
ATOM 2239 O O . THR A 1 281 ? -17.578 6.859 -6.695 1 94.69 281 THR A O 1
ATOM 2242 N N . GLN A 1 282 ? -19.219 7.324 -5.203 1 95.38 282 GLN A N 1
ATOM 2243 C CA . GLN A 1 282 ? -18.891 8.75 -5.234 1 95.38 282 GLN A CA 1
ATOM 2244 C C . GLN A 1 282 ? -17.547 9.016 -4.559 1 95.38 282 GLN A C 1
ATOM 2246 O O . GLN A 1 282 ? -16.812 9.914 -4.969 1 95.38 282 GLN A O 1
ATOM 2251 N N . ALA A 1 283 ? -17.266 8.297 -3.477 1 96.38 283 ALA A N 1
ATOM 2252 C CA . ALA A 1 283 ? -15.938 8.391 -2.859 1 96.38 283 ALA A CA 1
ATOM 2253 C C . ALA A 1 283 ? -14.844 8.031 -3.855 1 96.38 283 ALA A C 1
ATOM 2255 O O . ALA A 1 283 ? -13.82 8.719 -3.943 1 96.38 283 ALA A O 1
ATOM 2256 N N . GLN A 1 284 ? -15.133 7.039 -4.664 1 95.56 284 GLN A N 1
ATOM 2257 C CA . GLN A 1 284 ? -14.172 6.637 -5.68 1 95.56 284 GLN A CA 1
ATOM 2258 C C . GLN A 1 284 ? -14.039 7.703 -6.766 1 95.56 284 GLN A C 1
ATOM 2260 O O . GLN A 1 284 ? -12.945 7.93 -7.285 1 95.56 284 GLN A O 1
ATOM 2265 N N . ALA A 1 285 ? -15.07 8.289 -7.105 1 95.56 285 ALA A N 1
ATOM 2266 C CA . ALA A 1 285 ? -15.023 9.383 -8.07 1 95.56 285 ALA A CA 1
ATOM 2267 C C . ALA A 1 285 ? -14.141 10.516 -7.566 1 95.56 285 ALA A C 1
ATOM 2269 O O . ALA A 1 285 ? -13.359 11.086 -8.328 1 95.56 285 ALA A O 1
ATOM 2270 N N . CYS A 1 286 ? -14.258 10.812 -6.285 1 96.25 286 CYS A N 1
ATOM 2271 C CA . CYS A 1 286 ? -13.43 11.852 -5.691 1 96.25 286 CYS A CA 1
ATOM 2272 C C . CYS A 1 286 ? -11.953 11.477 -5.766 1 96.25 286 CYS A C 1
ATOM 2274 O O . CYS A 1 286 ? -11.102 12.328 -6.039 1 96.25 286 CYS A O 1
ATOM 2276 N N . ARG A 1 287 ? -11.641 10.281 -5.555 1 96.31 287 ARG A N 1
ATOM 2277 C CA . ARG A 1 287 ? -10.258 9.828 -5.664 1 96.31 287 ARG A CA 1
ATOM 2278 C C . ARG A 1 287 ? -9.75 9.945 -7.098 1 96.31 287 ARG A C 1
ATOM 2280 O O . ARG A 1 287 ? -8.609 10.352 -7.324 1 96.31 287 ARG A O 1
ATOM 2287 N N . ASN A 1 288 ? -10.602 9.625 -8.078 1 94.44 288 ASN A N 1
ATOM 2288 C CA . ASN A 1 288 ? -10.234 9.75 -9.492 1 94.44 288 ASN A CA 1
ATOM 2289 C C . ASN A 1 288 ? -10.016 11.203 -9.883 1 94.44 288 ASN A C 1
ATOM 2291 O O . ASN A 1 288 ? -9.133 11.508 -10.688 1 94.44 288 ASN A O 1
ATOM 2295 N N . ILE A 1 289 ? -10.797 12.039 -9.352 1 94.44 289 ILE A N 1
ATOM 2296 C CA . ILE A 1 289 ? -10.641 13.461 -9.617 1 94.44 289 ILE A CA 1
ATOM 2297 C C . ILE A 1 289 ? -9.312 13.953 -9.047 1 94.44 289 ILE A C 1
ATOM 2299 O O . ILE A 1 289 ? -8.57 14.672 -9.719 1 94.44 289 ILE A O 1
ATOM 2303 N N . ALA A 1 290 ? -9.039 13.57 -7.801 1 94.38 290 ALA A N 1
ATOM 2304 C CA . ALA A 1 290 ? -7.77 13.945 -7.18 1 94.38 290 ALA A CA 1
ATOM 2305 C C . ALA A 1 290 ? -6.586 13.5 -8.031 1 94.38 290 ALA A C 1
ATOM 2307 O O . ALA A 1 290 ? -5.652 14.273 -8.258 1 94.38 290 ALA A O 1
ATOM 2308 N N . GLN A 1 291 ? -6.66 12.305 -8.609 1 91.31 291 GLN A N 1
ATOM 2309 C CA . GLN A 1 291 ? -5.586 11.781 -9.445 1 91.31 291 GLN A CA 1
ATOM 2310 C C . GLN A 1 291 ? -5.496 12.547 -10.766 1 91.31 291 GLN A C 1
ATOM 2312 O O . GLN A 1 291 ? -4.398 12.836 -11.242 1 91.31 291 GLN A O 1
ATOM 2317 N N . ALA A 1 292 ? -6.59 12.867 -11.344 1 90.88 292 ALA A N 1
ATOM 2318 C CA . ALA A 1 292 ? -6.617 13.609 -12.602 1 90.88 292 ALA A CA 1
ATOM 2319 C C . ALA A 1 292 ? -6.039 15.008 -12.422 1 90.88 292 ALA A C 1
ATOM 2321 O O . ALA A 1 292 ? -5.273 15.484 -13.266 1 90.88 292 ALA A O 1
ATOM 2322 N N . ILE A 1 293 ? -6.387 15.625 -11.281 1 90.56 293 ILE A N 1
ATOM 2323 C CA . ILE A 1 293 ? -5.895 16.969 -11 1 90.56 293 ILE A CA 1
ATOM 2324 C C . ILE A 1 293 ? -4.383 16.922 -10.797 1 90.56 293 ILE A C 1
ATOM 2326 O O . ILE A 1 293 ? -3.658 17.781 -11.305 1 90.56 293 ILE A O 1
ATOM 2330 N N . GLN A 1 294 ? -3.906 15.938 -10.109 1 87.56 294 GLN A N 1
ATOM 2331 C CA . GLN A 1 294 ? -2.477 15.805 -9.844 1 87.56 294 GLN A CA 1
ATOM 2332 C C . GLN A 1 294 ? -1.694 15.578 -11.133 1 87.56 294 GLN A C 1
ATOM 2334 O O . GLN A 1 294 ? -0.596 16.109 -11.297 1 87.56 294 GLN A O 1
ATOM 2339 N N . LEU A 1 295 ? -2.307 14.828 -12.102 1 85.62 295 LEU A N 1
ATOM 2340 C CA . LEU A 1 295 ? -1.631 14.492 -13.344 1 85.62 295 LEU A CA 1
ATOM 2341 C C . LEU A 1 295 ? -1.852 15.578 -14.398 1 85.62 295 LEU A C 1
ATOM 2343 O O . LEU A 1 295 ? -1.195 15.578 -15.438 1 85.62 295 LEU A O 1
ATOM 2347 N N . GLY A 1 296 ? -2.688 16.484 -14.086 1 82.12 296 GLY A N 1
ATOM 2348 C CA . GLY A 1 296 ? -3.008 17.531 -15.047 1 82.12 296 GLY A CA 1
ATOM 2349 C C . GLY A 1 296 ? -3.811 17.031 -16.234 1 82.12 296 GLY A C 1
ATOM 2350 O O . GLY A 1 296 ? -3.689 17.547 -17.344 1 82.12 296 GLY A O 1
ATOM 2351 N N . LYS A 1 297 ? -4.516 15.859 -15.984 1 84.19 297 LYS A N 1
ATOM 2352 C CA . LYS A 1 297 ? -5.355 15.289 -17.031 1 84.19 297 LYS A CA 1
ATOM 2353 C C . LYS A 1 297 ? -6.82 15.672 -16.828 1 84.19 297 LYS A C 1
ATOM 2355 O O . LYS A 1 297 ? -7.215 16.094 -15.742 1 84.19 297 LYS A O 1
ATOM 2360 N N . GLU A 1 298 ? -7.508 15.586 -17.875 1 86.31 298 GLU A N 1
ATOM 2361 C CA . GLU A 1 298 ? -8.938 15.844 -17.781 1 86.31 298 GLU A CA 1
ATOM 2362 C C . GLU A 1 298 ? -9.672 14.672 -17.141 1 86.31 298 GLU A C 1
ATOM 2364 O O . GLU A 1 298 ? -9.406 13.516 -17.469 1 86.31 298 GLU A O 1
ATOM 2369 N N . TYR A 1 299 ? -10.453 14.984 -16.219 1 89.94 299 TYR A N 1
ATOM 2370 C CA . TYR A 1 299 ? -11.219 13.969 -15.5 1 89.94 299 TYR A CA 1
ATOM 2371 C C . TYR A 1 299 ? -12.398 13.484 -16.344 1 89.94 299 TYR A C 1
ATOM 2373 O O . TYR A 1 299 ? -13.156 14.289 -16.875 1 89.94 299 TYR A O 1
ATOM 2381 N N . GLN A 1 300 ? -12.43 12.078 -16.469 1 88.06 300 GLN A N 1
ATOM 2382 C CA . GLN A 1 300 ? -13.586 11.453 -17.094 1 88.06 300 GLN A CA 1
ATOM 2383 C C . GLN A 1 300 ? -14.43 10.703 -16.062 1 88.06 300 GLN A C 1
ATOM 2385 O O . GLN A 1 300 ? -13.953 9.773 -15.422 1 88.06 300 GLN A O 1
ATOM 2390 N N . HIS A 1 301 ? -15.695 11.148 -15.945 1 90.25 301 HIS A N 1
ATOM 2391 C CA . HIS A 1 301 ? -16.578 10.57 -14.938 1 90.25 301 HIS A CA 1
ATOM 2392 C C . HIS A 1 301 ? -17 9.156 -15.32 1 90.25 301 HIS A C 1
ATOM 2394 O O . HIS A 1 301 ? -17.391 8.906 -16.469 1 90.25 301 HIS A O 1
ATOM 2400 N N . SER A 1 302 ? -16.922 8.242 -14.445 1 85.31 302 SER A N 1
ATOM 2401 C CA . SER A 1 302 ? -17.219 6.836 -14.672 1 85.31 302 SER A CA 1
ATOM 2402 C C . SER A 1 302 ? -18.734 6.613 -14.773 1 85.31 302 SER A C 1
ATOM 2404 O O . SER A 1 302 ? -19.516 7.328 -14.141 1 85.31 302 SER A O 1
ATOM 2406 N N . GLU A 1 303 ? -19.141 5.605 -15.422 1 86.44 303 GLU A N 1
ATOM 2407 C CA . GLU A 1 303 ? -20.547 5.246 -15.586 1 86.44 303 GLU A CA 1
ATOM 2408 C C . GLU A 1 303 ? -21.062 4.477 -14.383 1 86.44 303 GLU A C 1
ATOM 2410 O O . GLU A 1 303 ? -22.266 4.406 -14.156 1 86.44 303 GLU A O 1
ATOM 2415 N N . ASP A 1 304 ? -20.219 4.066 -13.562 1 85.5 304 ASP A N 1
ATOM 2416 C CA . ASP A 1 304 ? -20.625 3.24 -12.43 1 85.5 304 ASP A CA 1
ATOM 2417 C C . ASP A 1 304 ? -21.469 4.031 -11.445 1 85.5 304 ASP A C 1
ATOM 2419 O O . ASP A 1 304 ? -22.453 3.516 -10.914 1 85.5 304 ASP A O 1
ATOM 2423 N N . SER A 1 305 ? -21.141 5.281 -11.234 1 88.62 305 SER A N 1
ATOM 2424 C CA . SER A 1 305 ? -21.906 6.09 -10.281 1 88.62 305 SER A CA 1
ATOM 2425 C C . SER A 1 305 ? -23.266 6.48 -10.836 1 88.62 305 SER A C 1
ATOM 2427 O O . SER A 1 305 ? -24.234 6.605 -10.086 1 88.62 305 SER A O 1
ATOM 2429 N N . VAL A 1 306 ? -23.328 6.562 -12.133 1 88.88 306 VAL A N 1
ATOM 2430 C CA . VAL A 1 306 ? -24.609 6.906 -12.766 1 88.88 306 VAL A CA 1
ATOM 2431 C C . VAL A 1 306 ? -25.562 5.723 -12.664 1 88.88 306 VAL A C 1
ATOM 2433 O O . VAL A 1 306 ? -26.75 5.902 -12.352 1 88.88 306 VAL A O 1
ATOM 2436 N N . VAL A 1 307 ? -25.016 4.594 -12.82 1 90.12 307 VAL A N 1
ATOM 2437 C CA . VAL A 1 307 ? -25.828 3.385 -12.719 1 90.12 307 VAL A CA 1
ATOM 2438 C C . VAL A 1 307 ? -26.281 3.195 -11.273 1 90.12 307 VAL A C 1
ATOM 2440 O O . VAL A 1 307 ? -27.438 2.816 -11.031 1 90.12 307 VAL A O 1
ATOM 2443 N N . ALA A 1 308 ? -25.422 3.5 -10.359 1 92.12 308 ALA A N 1
ATOM 2444 C CA . ALA A 1 308 ? -25.781 3.379 -8.953 1 92.12 308 ALA A CA 1
ATOM 2445 C C . ALA A 1 308 ? -26.906 4.34 -8.586 1 92.12 308 ALA A C 1
ATOM 2447 O O . ALA A 1 308 ? -27.812 3.984 -7.836 1 92.12 308 ALA A O 1
ATOM 2448 N N . LEU A 1 309 ? -26.859 5.512 -9.148 1 93.56 309 LEU A N 1
ATOM 2449 C CA . LEU A 1 309 ? -27.891 6.508 -8.898 1 93.56 309 LEU A CA 1
ATOM 2450 C C . LEU A 1 309 ? -29.234 6.062 -9.492 1 93.56 309 LEU A C 1
ATOM 2452 O O . LEU A 1 309 ? -30.266 6.191 -8.844 1 93.56 309 LEU A O 1
ATOM 2456 N N . ASP A 1 310 ? -29.141 5.516 -10.641 1 91.75 310 ASP A N 1
ATOM 2457 C CA . ASP A 1 310 ? -30.359 5.055 -11.312 1 91.75 310 ASP A CA 1
ATOM 2458 C C . ASP A 1 310 ? -30.984 3.895 -10.555 1 91.75 310 ASP A C 1
ATOM 2460 O O . ASP A 1 310 ? -32.219 3.838 -10.414 1 91.75 310 ASP A O 1
ATOM 2464 N N . GLU A 1 311 ? -30.203 3.027 -10.102 1 92.56 311 GLU A N 1
ATOM 2465 C CA . GLU A 1 311 ? -30.703 1.889 -9.336 1 92.56 311 GLU A CA 1
ATOM 2466 C C . GLU A 1 311 ? -31.328 2.338 -8.023 1 92.56 311 GLU A C 1
ATOM 2468 O O . GLU A 1 311 ? -32.312 1.76 -7.57 1 92.56 311 GLU A O 1
ATOM 2473 N N . LEU A 1 312 ? -30.734 3.322 -7.43 1 94.31 312 LEU A N 1
ATOM 2474 C CA . LEU A 1 312 ? -31.281 3.85 -6.188 1 94.31 312 LEU A CA 1
ATOM 2475 C C . LEU A 1 312 ? -32.625 4.547 -6.434 1 94.31 312 LEU A C 1
ATOM 2477 O O . LEU A 1 312 ? -33.562 4.398 -5.652 1 94.31 312 LEU A O 1
ATOM 2481 N N . MET A 1 313 ? -32.719 5.246 -7.543 1 94 313 MET A N 1
ATOM 2482 C CA . MET A 1 313 ? -33.969 5.895 -7.91 1 94 313 MET A CA 1
ATOM 2483 C C . MET A 1 313 ? -35.062 4.867 -8.125 1 94 313 MET A C 1
ATOM 2485 O O . MET A 1 313 ? -36.188 5.047 -7.66 1 94 313 MET A O 1
ATOM 2489 N N . SER A 1 314 ? -34.656 3.803 -8.766 1 92.88 314 SER A N 1
ATOM 2490 C CA . SER A 1 314 ? -35.625 2.736 -9.008 1 92.88 314 SER A CA 1
ATOM 2491 C C . SER A 1 314 ? -36.094 2.092 -7.707 1 92.88 314 SER A C 1
ATOM 2493 O O . SER A 1 314 ? -37.25 1.723 -7.566 1 92.88 314 SER A O 1
ATOM 2495 N N . SER A 1 315 ? -35.25 1.995 -6.785 1 93.19 315 SER A N 1
ATOM 2496 C CA . SER A 1 315 ? -35.562 1.423 -5.484 1 93.19 315 SER A CA 1
ATOM 2497 C C . SER A 1 315 ? -36.531 2.332 -4.711 1 93.19 315 SER A C 1
ATOM 2499 O O . SER A 1 315 ? -37.5 1.867 -4.133 1 93.19 315 SER A O 1
ATOM 2501 N N . LEU A 1 316 ? -36.25 3.609 -4.738 1 93.94 316 LEU A N 1
ATOM 2502 C CA . LEU A 1 316 ? -37.094 4.57 -4.035 1 93.94 316 LEU A CA 1
ATOM 2503 C C . LEU A 1 316 ? -38.469 4.645 -4.66 1 93.94 316 LEU A C 1
ATOM 2505 O O . LEU A 1 316 ? -39.469 4.707 -3.951 1 93.94 316 LEU A O 1
ATOM 2509 N N . THR A 1 317 ? -38.5 4.555 -5.996 1 92.56 317 THR A N 1
ATOM 2510 C CA . THR A 1 317 ? -39.75 4.582 -6.699 1 92.56 317 THR A CA 1
ATOM 2511 C C . THR A 1 317 ? -40.594 3.344 -6.363 1 92.56 317 THR A C 1
ATOM 2513 O O . THR A 1 317 ? -41.812 3.434 -6.188 1 92.56 317 THR A O 1
ATOM 2516 N N . HIS A 1 318 ? -39.938 2.27 -6.238 1 91.31 318 HIS A N 1
ATOM 2517 C CA . HIS A 1 318 ? -40.594 1.027 -5.883 1 91.31 318 HIS A CA 1
ATOM 2518 C C . HIS A 1 318 ? -41.219 1.112 -4.488 1 91.31 318 HIS A C 1
ATOM 2520 O O . HIS A 1 318 ? -42.344 0.659 -4.27 1 91.31 318 HIS A O 1
ATOM 2526 N N . LEU A 1 319 ? -40.531 1.674 -3.566 1 91.62 319 LEU A N 1
ATOM 2527 C CA . LEU A 1 319 ? -41.031 1.814 -2.201 1 91.62 319 LEU A CA 1
ATOM 2528 C C . LEU A 1 319 ? -42.156 2.824 -2.139 1 91.62 319 LEU A C 1
ATOM 2530 O O . LEU A 1 319 ? -43.125 2.633 -1.391 1 91.62 319 LEU A O 1
ATOM 2534 N N . GLN A 1 320 ? -42.094 3.855 -2.928 1 90.5 320 GLN A N 1
ATOM 2535 C CA . GLN A 1 320 ? -43.125 4.871 -2.969 1 90.5 320 GLN A CA 1
ATOM 2536 C C . GLN A 1 320 ? -44.438 4.305 -3.555 1 90.5 320 GLN A C 1
ATOM 2538 O O . GLN A 1 320 ? -45.531 4.668 -3.117 1 90.5 320 GLN A O 1
ATOM 2543 N N . GLU A 1 321 ? -44.188 3.432 -4.465 1 90.5 321 GLU A N 1
ATOM 2544 C CA . GLU A 1 321 ? -45.344 2.84 -5.133 1 90.5 321 GLU A CA 1
ATOM 2545 C C . GLU A 1 321 ? -46.125 1.926 -4.188 1 90.5 321 GLU A C 1
ATOM 2547 O O . GLU A 1 321 ? -47.312 1.674 -4.395 1 90.5 321 GLU A O 1
ATOM 2552 N N . GLN A 1 322 ? -45.469 1.456 -3.172 1 88.56 322 GLN A N 1
ATOM 2553 C CA . GLN A 1 322 ? -46.156 0.607 -2.203 1 88.56 322 GLN A CA 1
ATOM 2554 C C . GLN A 1 322 ? -47.125 1.421 -1.339 1 88.56 322 GLN A C 1
ATOM 2556 O O . GLN A 1 322 ? -48 0.862 -0.701 1 88.56 322 GLN A O 1
ATOM 2561 N N . ASN A 1 323 ? -47.125 2.682 -1.321 1 83.88 323 ASN A N 1
ATOM 2562 C CA . ASN A 1 323 ? -48.031 3.635 -0.669 1 83.88 323 ASN A CA 1
ATOM 2563 C C . ASN A 1 323 ? -48.312 3.24 0.777 1 83.88 323 ASN A C 1
ATOM 2565 O O . ASN A 1 323 ? -49.469 3.209 1.202 1 83.88 323 ASN A O 1
ATOM 2569 N N . ASN A 1 324 ? -47.312 2.834 1.547 1 87.06 324 ASN A N 1
ATOM 2570 C CA . ASN A 1 324 ? -47.438 2.576 2.977 1 87.06 324 ASN A CA 1
ATOM 2571 C C . ASN A 1 324 ? -47.438 3.871 3.783 1 87.06 324 ASN A C 1
ATOM 2573 O O . ASN A 1 324 ? -46.469 4.617 3.756 1 87.06 324 ASN A O 1
ATOM 2577 N N . PRO A 1 325 ? -48.438 4.168 4.492 1 84.19 325 PRO A N 1
ATOM 2578 C CA . PRO A 1 325 ? -48.531 5.438 5.215 1 84.19 325 PRO A CA 1
ATOM 2579 C C . PRO A 1 325 ? -47.5 5.57 6.316 1 84.19 325 PRO A C 1
ATOM 2581 O O . PRO A 1 325 ? -47.062 6.684 6.641 1 84.19 325 PRO A O 1
ATOM 2584 N N . GLN A 1 326 ? -47 4.492 6.887 1 81.31 326 GLN A N 1
ATOM 2585 C CA . GLN A 1 326 ? -46 4.531 7.961 1 81.31 326 GLN A CA 1
ATOM 2586 C C . GLN A 1 326 ? -44.625 4.949 7.43 1 81.31 326 GLN A C 1
ATOM 2588 O O . GLN A 1 326 ? -43.781 5.418 8.188 1 81.31 326 GLN A O 1
ATOM 2593 N N . TRP A 1 327 ? -44.562 4.812 6.145 1 85.12 327 TRP A N 1
ATOM 2594 C CA . TRP A 1 327 ? -43.25 5.066 5.547 1 85.12 327 TRP A CA 1
ATOM 2595 C C . TRP A 1 327 ? -43.188 6.461 4.934 1 85.12 327 TRP A C 1
ATOM 2597 O O . TRP A 1 327 ? -42.125 6.895 4.461 1 85.12 327 TRP A O 1
ATOM 2607 N N . LYS A 1 328 ? -44.219 7.113 4.969 1 81.75 328 LYS A N 1
ATOM 2608 C CA . LYS A 1 328 ? -44.281 8.367 4.223 1 81.75 328 LYS A CA 1
ATOM 2609 C C . LYS A 1 328 ? -43.219 9.359 4.699 1 81.75 328 LYS A C 1
ATOM 2611 O O . LYS A 1 328 ? -42.5 9.914 3.891 1 81.75 328 LYS A O 1
ATOM 2616 N N . SER A 1 329 ? -43.125 9.547 6.004 1 78.81 329 SER A N 1
ATOM 2617 C CA . SER A 1 329 ? -42.156 10.5 6.547 1 78.81 329 SER A CA 1
ATOM 2618 C C . SER A 1 329 ? -40.75 10.039 6.285 1 78.81 329 SER A C 1
ATOM 2620 O O . SER A 1 329 ? -39.875 10.852 5.922 1 78.81 329 SER A O 1
ATOM 2622 N N . LEU A 1 330 ? -40.5 8.82 6.402 1 83.94 330 LEU A N 1
ATOM 2623 C CA . LEU A 1 330 ? -39.188 8.258 6.215 1 83.94 330 LEU A CA 1
ATOM 2624 C C . LEU A 1 330 ? -38.781 8.312 4.746 1 83.94 330 LEU A C 1
ATOM 2626 O O . LEU A 1 330 ? -37.594 8.57 4.43 1 83.94 330 LEU A O 1
ATOM 2630 N N . LEU A 1 331 ? -39.75 8.109 3.871 1 88 331 LEU A N 1
ATOM 2631 C CA . LEU A 1 331 ? -39.469 8.141 2.439 1 88 331 LEU A CA 1
ATOM 2632 C C . LEU A 1 331 ? -39.125 9.562 1.981 1 88 331 LEU A C 1
ATOM 2634 O O . LEU A 1 331 ? -38.312 9.75 1.082 1 88 331 LEU A O 1
ATOM 2638 N N . ASN A 1 332 ? -39.75 10.492 2.607 1 82.56 332 ASN A N 1
ATOM 2639 C CA . ASN A 1 332 ? -39.406 11.883 2.289 1 82.56 332 ASN A CA 1
ATOM 2640 C C . ASN A 1 332 ? -37.969 12.211 2.668 1 82.56 332 ASN A C 1
A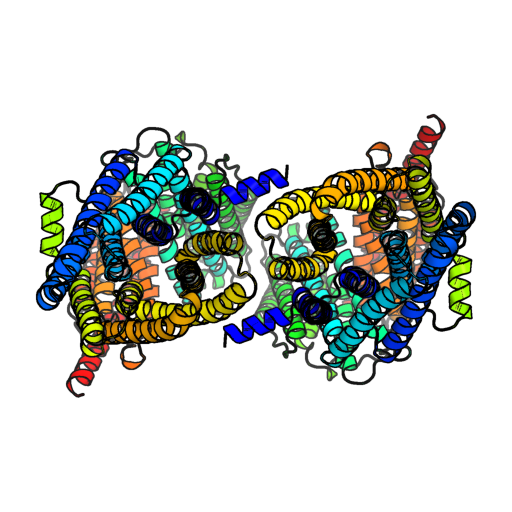TOM 2642 O O . ASN A 1 332 ? -37.25 12.875 1.913 1 82.56 332 ASN A O 1
ATOM 2646 N N . GLN A 1 333 ? -37.625 11.703 3.805 1 82.69 333 GLN A N 1
ATOM 2647 C CA . GLN A 1 333 ? -36.25 11.922 4.238 1 82.69 333 GLN A CA 1
ATOM 2648 C C . GLN A 1 333 ? -35.25 11.258 3.285 1 82.69 333 GLN A C 1
ATOM 2650 O O . GLN A 1 333 ? -34.219 11.836 2.955 1 82.69 333 GLN A O 1
ATOM 2655 N N . LEU A 1 334 ? -35.562 10.102 2.867 1 88.94 334 LEU A N 1
ATOM 2656 C CA . LEU A 1 334 ? -34.688 9.391 1.932 1 88.94 334 LEU A CA 1
ATOM 2657 C C . LEU A 1 334 ? -34.625 10.109 0.589 1 88.94 334 LEU A C 1
ATOM 2659 O O . LEU A 1 334 ? -33.594 10.133 -0.062 1 88.94 334 LEU A O 1
ATOM 2663 N N . ASN A 1 335 ? -35.75 10.664 0.232 1 88.19 335 ASN A N 1
ATOM 2664 C CA . ASN A 1 335 ? -35.781 11.422 -1.015 1 88.19 335 ASN A CA 1
ATOM 2665 C C . ASN A 1 335 ? -34.906 12.68 -0.929 1 88.19 335 ASN A C 1
ATOM 2667 O O . ASN A 1 335 ? -34.281 13.062 -1.907 1 88.19 335 ASN A O 1
ATOM 2671 N N . TYR A 1 336 ? -34.938 13.297 0.267 1 84.25 336 TYR A N 1
ATOM 2672 C CA . TYR A 1 336 ? -34.062 14.445 0.456 1 84.25 336 TYR A CA 1
ATOM 2673 C C . TYR A 1 336 ? -32.594 14.039 0.331 1 84.25 336 TYR A C 1
ATOM 2675 O O . TYR A 1 336 ? -31.797 14.742 -0.301 1 84.25 336 TYR A O 1
ATOM 2683 N N . LEU A 1 337 ? -32.344 12.938 0.953 1 88.81 337 LEU A N 1
ATOM 2684 C CA . LEU A 1 337 ? -30.969 12.422 0.875 1 88.81 337 LEU A CA 1
ATOM 2685 C C . LEU A 1 337 ? -30.594 12.078 -0.563 1 88.81 337 LEU A C 1
ATOM 2687 O O . LEU A 1 337 ? -29.484 12.359 -1.007 1 88.81 337 LEU A O 1
ATOM 2691 N N . PHE A 1 338 ? -31.531 11.516 -1.276 1 91.75 338 PHE A N 1
ATOM 2692 C CA . PHE A 1 338 ? -31.312 11.156 -2.674 1 91.75 338 PHE A CA 1
ATOM 2693 C C . PHE A 1 338 ? -31.031 12.398 -3.512 1 91.75 338 PHE A C 1
ATOM 2695 O O . PHE A 1 338 ? -30.109 12.422 -4.32 1 91.75 338 PHE A O 1
ATOM 2702 N N . ASN A 1 339 ? -31.828 13.383 -3.312 1 89.25 339 ASN A N 1
ATOM 2703 C CA . ASN A 1 339 ? -31.656 14.617 -4.07 1 89.25 339 ASN A CA 1
ATOM 2704 C C . ASN A 1 339 ? -30.312 15.281 -3.768 1 89.25 339 ASN A C 1
ATOM 2706 O O . ASN A 1 339 ? -29.672 15.828 -4.668 1 89.25 339 ASN A O 1
ATOM 2710 N N . ASN A 1 340 ? -29.984 15.234 -2.572 1 90.31 340 ASN A N 1
ATOM 2711 C CA .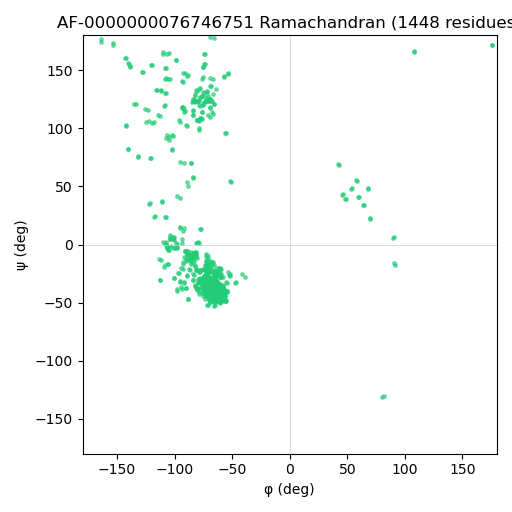 ASN A 1 340 ? -28.688 15.766 -2.178 1 90.31 340 ASN A CA 1
ATOM 2712 C C . ASN A 1 340 ? -27.547 15.039 -2.887 1 90.31 340 ASN A C 1
ATOM 2714 O O . ASN A 1 340 ? -26.656 15.672 -3.463 1 90.31 340 ASN A O 1
ATOM 2718 N N . LEU A 1 341 ? -27.578 13.703 -2.889 1 92.31 341 LEU A N 1
ATOM 2719 C CA . LEU A 1 341 ? -26.516 12.906 -3.488 1 92.31 341 LEU A CA 1
ATOM 2720 C C . LEU A 1 341 ? -26.547 13.016 -5.008 1 92.31 341 LEU A C 1
ATOM 2722 O O . LEU A 1 341 ? -25.5 12.945 -5.664 1 92.31 341 LEU A O 1
ATOM 2726 N N . ALA A 1 342 ? -27.734 13.195 -5.543 1 94.19 342 ALA A N 1
ATOM 2727 C CA . ALA A 1 342 ? -27.859 13.406 -6.98 1 94.19 342 ALA A CA 1
ATOM 2728 C C . ALA A 1 342 ? -27.188 14.711 -7.402 1 94.19 342 ALA A C 1
ATOM 2730 O O . ALA A 1 342 ? -26.562 14.781 -8.461 1 94.19 342 ALA A O 1
ATOM 2731 N N . THR A 1 343 ? -27.359 15.711 -6.562 1 91.81 343 THR A N 1
ATOM 2732 C CA . THR A 1 343 ? -26.719 16.984 -6.84 1 91.81 343 THR A CA 1
ATOM 2733 C C . THR A 1 343 ? -25.203 16.859 -6.742 1 91.81 343 THR A C 1
ATOM 2735 O O . THR A 1 343 ? -24.469 17.438 -7.547 1 91.81 343 THR A O 1
ATOM 2738 N N . VAL A 1 344 ? -24.766 16.141 -5.754 1 93.25 344 VAL A N 1
ATOM 2739 C CA . VAL A 1 344 ? -23.328 15.883 -5.625 1 93.25 344 VAL A CA 1
ATOM 2740 C C . VAL A 1 344 ? -22.812 15.172 -6.875 1 93.25 344 VAL A C 1
ATOM 2742 O O . VAL A 1 344 ? -21.75 15.508 -7.391 1 93.25 344 VAL A O 1
ATOM 2745 N N . GLU A 1 345 ? -23.609 14.219 -7.395 1 93.94 345 GLU A N 1
ATOM 2746 C CA . GLU A 1 345 ? -23.25 13.492 -8.602 1 93.94 345 GLU A CA 1
ATOM 2747 C C . GLU A 1 345 ? -23.125 14.438 -9.797 1 93.94 345 GLU A C 1
ATOM 2749 O O . GLU A 1 345 ? -22.203 14.312 -10.609 1 93.94 345 GLU A O 1
ATOM 2754 N N . LYS A 1 346 ? -24.062 15.328 -9.859 1 91.56 346 LYS A N 1
ATOM 2755 C CA . LYS A 1 346 ? -24.031 16.312 -10.938 1 91.56 346 LYS A CA 1
ATOM 2756 C C . LYS A 1 346 ? -22.781 17.203 -10.844 1 91.56 346 LYS A C 1
ATOM 2758 O O . LYS A 1 346 ? -22.141 17.5 -11.852 1 91.56 346 LYS A O 1
ATOM 2763 N N . GLN A 1 347 ? -22.484 17.578 -9.695 1 91.75 347 GLN A N 1
ATOM 2764 C CA . GLN A 1 347 ? -21.312 18.406 -9.477 1 91.75 347 GLN A CA 1
ATOM 2765 C C . GLN A 1 347 ? -20.031 17.641 -9.805 1 91.75 347 GLN A C 1
ATOM 2767 O O . GLN A 1 347 ? -19.109 18.203 -10.414 1 91.75 347 GLN A O 1
ATOM 2772 N N . LEU A 1 348 ? -19.953 16.375 -9.438 1 92.94 348 LEU A N 1
ATOM 2773 C CA . LEU A 1 348 ? -18.781 15.547 -9.719 1 92.94 348 LEU A CA 1
ATOM 2774 C C . LEU A 1 348 ? -18.609 15.336 -11.219 1 92.94 348 LEU A C 1
ATOM 2776 O O . LEU A 1 348 ? -17.484 15.297 -11.727 1 92.94 348 LEU A O 1
ATOM 2780 N N . SER A 1 349 ? -19.719 15.234 -11.906 1 90.81 349 SER A N 1
ATOM 2781 C CA . SER A 1 349 ? -19.672 15.023 -13.352 1 90.81 349 SER A CA 1
ATOM 2782 C C . SER A 1 349 ? -19.266 16.297 -14.086 1 90.81 349 SER A C 1
ATOM 2784 O O . SER A 1 349 ? -18.734 16.219 -15.195 1 90.81 349 SER A O 1
ATOM 2786 N N . ASN A 1 350 ? -19.453 17.438 -13.438 1 86.81 350 ASN A N 1
ATOM 2787 C CA . ASN A 1 350 ? -19.203 18.703 -14.117 1 86.81 350 ASN A CA 1
ATOM 2788 C C . ASN A 1 350 ? -17.938 19.375 -13.609 1 86.81 350 ASN A C 1
ATOM 2790 O O . ASN A 1 350 ? -17.766 20.594 -13.75 1 86.81 350 ASN A O 1
ATOM 2794 N N . ILE A 1 351 ? -17.109 18.641 -13.094 1 86.38 351 ILE A N 1
ATOM 2795 C CA . ILE A 1 351 ? -15.891 19.219 -12.531 1 86.38 351 ILE A CA 1
ATOM 2796 C C . ILE A 1 351 ? -15.023 19.797 -13.648 1 86.38 351 ILE A C 1
ATOM 2798 O O . ILE A 1 351 ? -14.383 20.828 -13.477 1 86.38 351 ILE A O 1
ATOM 2802 N N . SER A 1 352 ? -15 19.078 -14.797 1 78.88 352 SER A N 1
ATOM 2803 C CA . SER A 1 352 ? -14.141 19.5 -15.891 1 78.88 352 SER A CA 1
ATOM 2804 C C . SER A 1 352 ? -14.82 20.578 -16.75 1 78.88 352 SER A C 1
ATOM 2806 O O . SER A 1 352 ? -14.195 21.141 -17.641 1 78.88 352 SER A O 1
ATOM 2808 N N . ASN A 1 353 ? -16.141 20.812 -16.453 1 73.25 353 ASN A N 1
ATOM 2809 C CA . ASN A 1 353 ? -16.844 21.812 -17.25 1 73.25 353 ASN A CA 1
ATOM 2810 C C . ASN A 1 353 ? -16.969 23.141 -16.516 1 73.25 353 ASN A C 1
ATOM 2812 O O . ASN A 1 353 ? -17.812 23.281 -15.633 1 73.25 353 ASN A O 1
ATOM 2816 N N . PRO A 1 354 ? -16.078 24.062 -16.703 1 59.16 354 PRO A N 1
ATOM 2817 C CA . PRO A 1 354 ? -16.031 25.359 -16 1 59.16 354 PRO A CA 1
ATOM 2818 C C . PRO A 1 354 ? -17.344 26.141 -16.125 1 59.16 354 PRO A C 1
ATOM 2820 O O . PRO A 1 354 ? -17.703 26.891 -15.219 1 59.16 354 PRO A O 1
ATOM 2823 N N . ASP A 1 355 ? -18.047 26.031 -17.219 1 58.5 355 ASP A N 1
ATOM 2824 C CA . ASP A 1 355 ? -19.141 26.953 -17.531 1 58.5 355 ASP A CA 1
ATOM 2825 C C . ASP A 1 355 ? -20.438 26.547 -16.812 1 58.5 355 ASP A C 1
ATOM 2827 O O . ASP A 1 355 ? -21.406 27.297 -16.812 1 58.5 355 ASP A O 1
ATOM 2831 N N . ALA A 1 356 ? -20.531 25.438 -16.391 1 54.88 356 ALA A N 1
ATOM 2832 C CA . ALA A 1 356 ? -21.812 24.938 -15.891 1 54.88 356 ALA A CA 1
ATOM 2833 C C . ALA A 1 356 ? -22.188 25.625 -14.578 1 54.88 356 ALA A C 1
ATOM 2835 O O . ALA A 1 356 ? -23.375 25.781 -14.266 1 54.88 356 ALA A O 1
ATOM 2836 N N . SER A 1 357 ? -21.125 26.016 -13.68 1 56.62 357 SER A N 1
ATOM 2837 C CA . SER A 1 357 ? -21.547 26.609 -12.414 1 56.62 357 SER A CA 1
ATOM 2838 C C . SER A 1 357 ? -20.969 28.016 -12.25 1 56.62 357 SER A C 1
ATOM 2840 O O . SER A 1 357 ? -19.812 28.172 -11.867 1 56.62 357 SER A O 1
ATOM 2842 N N . ALA A 1 358 ? -21.578 29.016 -13.031 1 54.78 358 ALA A N 1
ATOM 2843 C CA . ALA A 1 358 ? -21.234 30.438 -12.938 1 54.78 358 ALA A CA 1
ATOM 2844 C C . ALA A 1 358 ? -21.375 30.938 -11.508 1 54.78 358 ALA A C 1
ATOM 2846 O O . ALA A 1 358 ? -22.453 30.875 -10.93 1 54.78 358 ALA A O 1
ATOM 2847 N N . LEU A 1 359 ? -20.203 30.953 -10.773 1 59.19 359 LEU A N 1
ATOM 2848 C CA . LEU A 1 359 ? -20.266 31.531 -9.438 1 59.19 359 LEU A CA 1
ATOM 2849 C C . LEU A 1 359 ? -20.516 33.031 -9.492 1 59.19 359 LEU A C 1
ATOM 2851 O O . LEU A 1 359 ? -19.938 33.719 -10.328 1 59.19 359 LEU A O 1
ATOM 2855 N N . GLU A 1 360 ? -21.578 33.531 -8.852 1 59.22 360 GLU A N 1
ATOM 2856 C CA . GLU A 1 360 ? -21.922 34.938 -8.828 1 59.22 360 GLU A CA 1
ATOM 2857 C C . GLU A 1 360 ? -20.781 35.781 -8.266 1 59.22 360 GLU A C 1
ATOM 2859 O O . GLU A 1 360 ? -20.453 36.844 -8.797 1 59.22 360 GLU A O 1
ATOM 2864 N N . GLU A 1 361 ? -20.203 35.375 -7.137 1 63.75 361 GLU A N 1
ATOM 2865 C CA . GLU A 1 361 ? -19.109 36.094 -6.508 1 63.75 361 GLU A CA 1
ATOM 2866 C C . GLU A 1 361 ? -17.875 35.219 -6.336 1 63.75 361 GLU A C 1
ATOM 2868 O O . GLU A 1 361 ? -17.891 34.25 -5.57 1 63.75 361 GLU A O 1
ATOM 2873 N N . ASP A 1 362 ? -16.922 35.469 -7.129 1 67.88 362 ASP A N 1
ATOM 2874 C CA . ASP A 1 362 ? -15.719 34.625 -7.137 1 67.88 362 ASP A CA 1
ATOM 2875 C C . ASP A 1 362 ? -14.617 35.281 -6.289 1 67.88 362 ASP A C 1
ATOM 2877 O O . ASP A 1 362 ? -13.484 35.438 -6.754 1 67.88 362 ASP A O 1
ATOM 2881 N N . VAL A 1 363 ? -15.062 35.875 -5.035 1 76.69 363 VAL A N 1
ATOM 2882 C CA . VAL A 1 363 ? -14.07 36.531 -4.188 1 76.69 363 VAL A CA 1
ATOM 2883 C C . VAL A 1 363 ? -13.797 35.688 -2.953 1 76.69 363 VAL A C 1
ATOM 2885 O O . VAL A 1 363 ? -14.727 35.125 -2.361 1 76.69 363 VAL A O 1
ATOM 2888 N N . LEU A 1 364 ? -12.555 35.469 -2.682 1 79.06 364 LEU A N 1
ATOM 2889 C CA . LEU A 1 364 ? -12.156 34.75 -1.472 1 79.06 364 LEU A CA 1
ATOM 2890 C C . LEU A 1 364 ? -11.984 35.719 -0.306 1 79.06 364 LEU A C 1
ATOM 2892 O O . LEU A 1 364 ? -11.602 36.875 -0.504 1 79.06 364 LEU A O 1
ATOM 2896 N N . ASP A 1 365 ? -12.305 35.281 0.844 1 77.44 365 ASP A N 1
ATOM 2897 C CA . ASP A 1 365 ? -12.078 36.094 2.041 1 77.44 365 ASP A CA 1
ATOM 2898 C C . ASP A 1 365 ? -10.594 36.188 2.367 1 77.44 365 ASP A C 1
ATOM 2900 O O . ASP A 1 365 ? -9.953 35.188 2.676 1 77.44 365 ASP A O 1
ATOM 2904 N N . ASP A 1 366 ? -10.062 37.312 2.215 1 77 366 ASP A N 1
ATOM 2905 C CA . ASP A 1 366 ? -8.648 37.562 2.482 1 77 366 ASP A CA 1
ATOM 2906 C C . ASP A 1 366 ? -8.43 38 3.928 1 77 366 ASP A C 1
ATOM 2908 O O . ASP A 1 366 ? -8.711 39.125 4.285 1 77 366 ASP A O 1
ATOM 2912 N N . THR A 1 367 ? -7.953 37.094 4.754 1 74.44 367 THR A N 1
ATOM 2913 C CA . THR A 1 367 ? -7.734 37.406 6.164 1 74.44 367 THR A CA 1
ATOM 2914 C C . THR A 1 367 ? -6.285 37.812 6.414 1 74.44 367 THR A C 1
ATOM 2916 O O . THR A 1 367 ? -5.883 38.031 7.559 1 74.44 367 THR A O 1
ATOM 2919 N N . GLU A 1 368 ? -5.562 38.094 5.398 1 77.06 368 GLU A N 1
ATOM 2920 C CA . GLU A 1 368 ? -4.152 38.438 5.578 1 77.06 368 GLU A CA 1
ATOM 2921 C C . GLU A 1 368 ? -3.957 39.938 5.758 1 77.06 368 GLU A C 1
ATOM 2923 O O . GLU A 1 368 ? -4.77 40.75 5.281 1 77.06 368 GLU A O 1
ATOM 2928 N N . ALA A 1 369 ? -2.973 40.281 6.527 1 77.56 369 ALA A N 1
ATOM 2929 C CA . ALA A 1 369 ? -2.641 41.688 6.738 1 77.56 369 ALA A CA 1
ATOM 2930 C C . ALA A 1 369 ? -1.749 42.219 5.617 1 77.56 369 ALA A C 1
ATOM 2932 O O . ALA A 1 369 ? -0.67 41.688 5.367 1 77.56 369 ALA A O 1
ATOM 2933 N N . HIS A 1 370 ? -2.176 43.312 4.957 1 78.5 370 HIS A N 1
ATOM 2934 C CA . HIS A 1 370 ? -1.423 43.844 3.82 1 78.5 370 HIS A CA 1
ATOM 2935 C C . HIS A 1 370 ? -0.746 45.156 4.168 1 78.5 370 HIS A C 1
ATOM 2937 O O . HIS A 1 370 ? 0.249 45.531 3.543 1 78.5 370 HIS A O 1
ATOM 2943 N N . THR A 1 371 ? -1.218 45.844 5.258 1 84.19 371 THR A N 1
ATOM 2944 C CA . THR A 1 371 ? -0.65 47.156 5.621 1 84.19 371 THR A CA 1
ATOM 2945 C C . THR A 1 371 ? 0.21 47.031 6.875 1 84.19 371 THR A C 1
ATOM 2947 O O . THR A 1 371 ? -0.011 46.125 7.703 1 84.19 371 THR A O 1
ATOM 2950 N N . LEU A 1 372 ? 1.166 47.875 6.992 1 88.19 372 LEU A N 1
ATOM 2951 C CA . LEU A 1 372 ? 2.068 47.875 8.141 1 88.19 372 LEU A CA 1
ATOM 2952 C C . LEU A 1 372 ? 1.312 48.156 9.422 1 88.19 372 LEU A C 1
ATOM 2954 O O . LEU A 1 372 ? 1.643 47.625 10.484 1 88.19 372 LEU A O 1
ATOM 2958 N N . LYS A 1 373 ? 0.361 48.969 9.25 1 89.5 373 LYS A N 1
ATOM 2959 C CA . LYS A 1 373 ? -0.445 49.281 10.43 1 89.5 373 LYS A CA 1
ATOM 2960 C C . LYS A 1 373 ? -1.228 48.062 10.914 1 89.5 373 LYS A C 1
ATOM 2962 O O . LYS A 1 373 ? -1.304 47.812 12.117 1 89.5 373 LYS A O 1
ATOM 2967 N N . ALA A 1 374 ? -1.753 47.406 10 1 89.88 374 ALA A N 1
ATOM 2968 C CA . ALA A 1 374 ? -2.5 46.188 10.344 1 89.88 374 ALA A CA 1
ATOM 2969 C C . ALA A 1 374 ? -1.581 45.125 10.938 1 89.88 374 ALA A C 1
ATOM 2971 O O . ALA A 1 374 ? -1.967 44.406 11.867 1 89.88 374 ALA A O 1
ATOM 2972 N N . MET A 1 375 ? -0.426 45.062 10.43 1 90.25 375 MET A N 1
ATOM 2973 C CA . MET A 1 375 ? 0.555 44.094 10.93 1 90.25 375 MET A CA 1
ATOM 2974 C C . MET A 1 375 ? 0.966 44.438 12.359 1 90.25 375 MET A C 1
ATOM 2976 O O . MET A 1 375 ? 1.037 43.531 13.211 1 90.25 375 MET A O 1
ATOM 2980 N N . TRP A 1 376 ? 1.161 45.688 12.57 1 89.94 376 TRP A N 1
ATOM 2981 C CA . TRP A 1 376 ? 1.56 46.125 13.898 1 89.94 376 TRP A CA 1
ATOM 2982 C C . TRP A 1 376 ? 0.433 45.906 14.906 1 89.94 376 TRP A C 1
ATOM 2984 O O . TRP A 1 376 ? 0.681 45.531 16.062 1 89.94 376 TRP A O 1
ATOM 2994 N N . LEU A 1 377 ? -0.729 46.094 14.438 1 90.12 377 LEU A N 1
ATOM 2995 C CA . LEU A 1 377 ? -1.888 45.906 15.305 1 90.12 377 LEU A CA 1
ATOM 2996 C C . LEU A 1 377 ? -2.035 44.438 15.68 1 90.12 377 LEU A C 1
ATOM 2998 O O . LEU A 1 377 ? -2.424 44.094 16.797 1 90.12 377 LEU A O 1
ATOM 3002 N N . ARG A 1 378 ? -1.718 43.656 14.781 1 90.94 378 ARG A N 1
ATOM 3003 C CA . ARG A 1 378 ? -1.799 42.219 15.062 1 90.94 378 ARG A CA 1
ATOM 3004 C C . ARG A 1 378 ? -0.762 41.781 16.094 1 90.94 378 ARG A C 1
ATOM 3006 O O . ARG A 1 378 ? -1.044 40.969 16.969 1 90.94 378 ARG A O 1
ATOM 3013 N N . ILE A 1 379 ? 0.395 42.344 16.031 1 92.12 379 ILE A N 1
ATOM 3014 C CA . ILE A 1 379 ? 1.455 42.031 16.969 1 92.12 379 ILE A CA 1
ATOM 3015 C C . ILE A 1 379 ? 1.076 42.562 18.359 1 92.12 379 ILE A C 1
ATOM 3017 O O . ILE A 1 379 ? 1.173 41.812 19.344 1 92.12 379 ILE A O 1
ATOM 3021 N N . THR A 1 380 ? 0.547 43.75 18.406 1 91 380 THR A N 1
ATOM 3022 C CA . THR A 1 380 ? 0.215 44.375 19.672 1 91 380 THR A CA 1
ATOM 3023 C C . THR A 1 380 ? -0.994 43.688 20.312 1 91 380 THR A C 1
ATOM 3025 O O . THR A 1 380 ? -1.095 43.594 21.531 1 91 380 THR A O 1
ATOM 3028 N N . SER A 1 381 ? -1.826 43.188 19.484 1 89.5 381 SER A N 1
ATOM 3029 C CA . SER A 1 381 ? -3.006 42.5 20 1 89.5 381 SER A CA 1
ATOM 3030 C C . SER A 1 381 ? -2.637 41.156 20.609 1 89.5 381 SER A C 1
ATOM 3032 O O . SER A 1 381 ? -3.377 40.625 21.453 1 89.5 381 SER A O 1
ATOM 3034 N N . ASN A 1 382 ? -1.507 40.656 20.266 1 90.31 382 ASN A N 1
ATOM 3035 C CA . ASN A 1 382 ? -1.088 39.375 20.797 1 90.31 382 ASN A CA 1
ATOM 3036 C C . ASN A 1 382 ? -0.133 39.5 21.969 1 90.31 382 ASN A C 1
ATOM 3038 O O . ASN A 1 382 ? 0.329 38.531 22.531 1 90.31 382 ASN A O 1
ATOM 3042 N N . LEU A 1 383 ? 0.118 40.75 22.297 1 90.31 383 LEU A N 1
ATOM 3043 C CA . LEU A 1 383 ? 1.013 41 23.406 1 90.31 383 LEU A CA 1
ATOM 3044 C C . LEU A 1 383 ? 0.263 40.938 24.734 1 90.31 383 LEU A C 1
ATOM 3046 O O . LEU A 1 383 ? 0.143 41.938 25.453 1 90.31 383 LEU A O 1
ATOM 3050 N N . ASN A 1 384 ? -0.337 39.812 24.953 1 88.56 384 ASN A N 1
ATOM 3051 C CA . ASN A 1 384 ? -1.035 39.531 26.203 1 88.56 384 ASN A CA 1
ATOM 3052 C C . ASN A 1 384 ? -0.848 38.062 26.625 1 88.56 384 ASN A C 1
ATOM 3054 O O . ASN A 1 384 ? -0.504 37.219 25.797 1 88.56 384 ASN A O 1
ATOM 3058 N N . LYS A 1 385 ? -1.061 37.75 27.828 1 85.25 385 LYS A N 1
ATOM 3059 C CA . LYS A 1 385 ? -0.792 36.438 28.406 1 85.25 385 LYS A CA 1
ATOM 3060 C C . LYS A 1 385 ? -1.812 35.406 27.922 1 85.25 385 LYS A C 1
ATOM 3062 O O . LYS A 1 385 ? -1.58 34.188 28.031 1 85.25 385 LYS A O 1
ATOM 3067 N N . ASP A 1 386 ? -2.787 35.875 27.391 1 78.31 386 ASP A N 1
ATOM 3068 C CA . ASP A 1 386 ? -3.834 34.969 26.969 1 78.31 386 ASP A CA 1
ATOM 3069 C C . ASP A 1 386 ? -3.553 34.438 25.562 1 78.31 386 ASP A C 1
ATOM 3071 O O . ASP A 1 386 ? -4.129 33.406 25.156 1 78.31 386 ASP A O 1
ATOM 3075 N N . SER A 1 387 ? -2.643 35.094 24.969 1 85.25 387 SER A N 1
ATOM 3076 C CA . SER A 1 387 ? -2.289 34.656 23.609 1 85.25 387 SER A CA 1
ATOM 3077 C C . SER A 1 387 ? -1.338 33.469 23.641 1 85.25 387 SER A C 1
ATOM 3079 O O . SER A 1 387 ? -0.395 33.438 24.438 1 85.25 387 SER A O 1
ATOM 3081 N N . MET A 1 388 ? -1.644 32.562 22.891 1 83.56 388 MET A N 1
ATOM 3082 C CA . MET A 1 388 ? -0.809 31.359 22.812 1 83.56 388 MET A CA 1
ATOM 3083 C C . MET A 1 388 ? 0.577 31.703 22.266 1 83.56 388 MET A C 1
ATOM 3085 O O . MET A 1 388 ? 1.578 31.141 22.719 1 83.56 388 MET A O 1
ATOM 3089 N N . LEU A 1 389 ? 0.623 32.625 21.375 1 88.75 389 LEU A N 1
ATOM 3090 C CA . LEU A 1 389 ? 1.887 33 20.75 1 88.75 389 LEU A CA 1
ATOM 3091 C C . LEU A 1 389 ? 2.783 33.719 21.75 1 88.75 389 LEU A C 1
ATOM 3093 O O . LEU A 1 389 ? 3.994 33.5 21.797 1 88.75 389 LEU A O 1
ATOM 3097 N N . PHE A 1 390 ? 2.221 34.562 22.562 1 91.5 390 PHE A N 1
ATOM 3098 C CA . PHE A 1 390 ? 2.971 35.312 23.578 1 91.5 390 PHE A CA 1
ATOM 3099 C C . PHE A 1 390 ? 3.562 34.344 24.609 1 91.5 390 PHE A C 1
ATOM 3101 O O . PHE A 1 390 ? 4.738 34.469 24.969 1 91.5 390 PHE A O 1
ATOM 3108 N N . ARG A 1 391 ? 2.816 33.438 25 1 90.56 391 ARG A N 1
ATOM 3109 C CA . ARG A 1 391 ? 3.289 32.469 25.984 1 90.56 391 ARG A CA 1
ATOM 3110 C C . ARG A 1 391 ? 4.418 31.625 25.406 1 90.56 391 ARG A C 1
ATOM 3112 O O . ARG A 1 391 ? 5.406 31.344 26.078 1 90.56 391 ARG A O 1
ATOM 3119 N N . HIS A 1 392 ? 4.191 31.25 24.188 1 91.19 392 HIS A N 1
ATOM 3120 C CA . HIS A 1 392 ? 5.227 30.469 23.547 1 91.19 392 HIS A CA 1
ATOM 3121 C C . HIS A 1 392 ? 6.504 31.266 23.344 1 91.19 392 HIS A C 1
ATOM 3123 O O . HIS A 1 392 ? 7.609 30.75 23.469 1 91.19 392 HIS A O 1
ATOM 3129 N N . ALA A 1 393 ? 6.379 32.562 22.984 1 94.31 393 ALA A N 1
ATOM 3130 C CA . ALA A 1 393 ? 7.535 33.438 22.781 1 94.31 393 ALA A CA 1
ATOM 3131 C C . ALA A 1 393 ? 8.344 33.594 24.078 1 94.31 393 ALA A C 1
ATOM 3133 O O . ALA A 1 393 ? 9.578 33.5 24.047 1 94.31 393 ALA A O 1
ATOM 3134 N N . ILE A 1 394 ? 7.707 33.688 25.141 1 94.19 394 ILE A N 1
ATOM 3135 C CA . ILE A 1 394 ? 8.375 33.812 26.438 1 94.19 394 ILE A CA 1
ATOM 3136 C C . ILE A 1 394 ? 9.047 32.5 26.797 1 94.19 394 ILE A C 1
ATOM 3138 O O . ILE A 1 394 ? 10.203 32.469 27.234 1 94.19 394 ILE A O 1
ATOM 3142 N N . ARG A 1 395 ? 8.305 31.531 26.641 1 94.38 395 ARG A N 1
ATOM 3143 C CA . ARG A 1 395 ? 8.82 30.203 26.953 1 94.38 395 ARG A CA 1
ATOM 3144 C C . ARG A 1 395 ? 10.078 29.891 26.156 1 94.38 395 ARG A C 1
ATOM 3146 O O . ARG A 1 395 ? 11.086 29.453 26.719 1 94.38 395 ARG A O 1
ATOM 3153 N N . MET A 1 396 ? 10.047 30.125 24.891 1 94.75 396 MET A N 1
ATOM 3154 C CA . MET A 1 396 ? 11.172 29.828 24.016 1 94.75 396 MET A CA 1
ATOM 3155 C C . MET A 1 396 ? 12.367 30.719 24.344 1 94.75 396 MET A C 1
ATOM 3157 O O . MET A 1 396 ? 13.516 30.266 24.312 1 94.75 396 MET A O 1
ATOM 3161 N N . SER A 1 397 ? 12.102 31.969 24.578 1 96.12 397 SER A N 1
ATOM 3162 C CA . SER A 1 397 ? 13.172 32.906 24.922 1 96.12 397 SER A CA 1
ATOM 3163 C C . SER A 1 397 ? 13.883 32.5 26.203 1 96.12 397 SER A C 1
ATOM 3165 O O . SER A 1 397 ? 15.109 32.5 26.266 1 96.12 397 SER A O 1
ATOM 3167 N N . ILE A 1 398 ? 13.148 32.062 27.141 1 96 398 ILE A N 1
ATOM 3168 C CA . ILE A 1 398 ? 13.719 31.656 28.406 1 96 398 ILE A CA 1
ATOM 3169 C C . ILE A 1 398 ? 14.453 30.328 28.234 1 96 398 ILE A C 1
ATOM 3171 O O . ILE A 1 398 ? 15.562 30.156 28.75 1 96 398 ILE A O 1
ATOM 3175 N N . ALA A 1 399 ? 13.828 29.453 27.547 1 95.75 399 ALA A N 1
ATOM 3176 C CA . ALA A 1 399 ? 14.414 28.141 27.344 1 95.75 399 ALA A CA 1
ATOM 3177 C C . ALA A 1 399 ? 15.742 28.25 26.609 1 95.75 399 ALA A C 1
ATOM 3179 O O . ALA A 1 399 ? 16.734 27.609 27 1 95.75 399 ALA A O 1
ATOM 3180 N N . LEU A 1 400 ? 15.82 29.031 25.531 1 95.69 400 LEU A N 1
ATOM 3181 C CA . LEU A 1 400 ? 17.047 29.188 24.75 1 95.69 400 LEU A CA 1
ATOM 3182 C C . LEU A 1 400 ? 18.125 29.891 25.562 1 95.69 400 LEU A C 1
ATOM 3184 O O . LEU A 1 400 ? 19.297 29.516 25.5 1 95.69 400 LEU A O 1
ATOM 3188 N N . THR A 1 401 ? 17.734 30.875 26.281 1 95.56 401 THR A N 1
ATOM 3189 C CA . THR A 1 401 ? 18.688 31.594 27.125 1 95.56 401 THR A CA 1
ATOM 3190 C C . THR A 1 401 ? 19.203 30.688 28.234 1 95.56 401 THR A C 1
ATOM 3192 O O . THR A 1 401 ? 20.391 30.719 28.562 1 95.56 401 THR A O 1
ATOM 3195 N N . ALA A 1 402 ? 18.312 29.922 28.812 1 95.38 402 ALA A N 1
ATOM 3196 C CA . ALA A 1 402 ? 18.734 28.953 29.828 1 95.38 402 ALA A CA 1
ATOM 3197 C C . ALA A 1 402 ? 19.688 27.922 29.234 1 95.38 402 ALA A C 1
ATOM 3199 O O . ALA A 1 402 ? 20.641 27.5 29.891 1 95.38 402 ALA A O 1
ATOM 3200 N N . GLY A 1 403 ? 19.344 27.516 28.062 1 94.88 403 GLY A N 1
ATOM 3201 C CA . GLY A 1 403 ? 20.25 26.594 27.375 1 94.88 403 GLY A CA 1
ATOM 3202 C C . GLY A 1 403 ? 21.641 27.172 27.188 1 94.88 403 GLY A C 1
ATOM 3203 O O . GLY A 1 403 ? 22.641 26.5 27.438 1 94.88 403 GLY A O 1
ATOM 3204 N N . TYR A 1 404 ? 21.75 28.422 26.719 1 93.38 404 TYR A N 1
ATOM 3205 C CA . TYR A 1 404 ? 23.031 29.094 26.578 1 93.38 404 TYR A CA 1
ATOM 3206 C C . TYR A 1 404 ? 23.734 29.219 27.938 1 93.38 404 TYR A C 1
ATOM 3208 O O . TYR A 1 404 ? 24.953 29.062 28.016 1 93.38 404 TYR A O 1
ATOM 3216 N N . GLY A 1 405 ? 22.969 29.453 28.938 1 93.06 405 GLY A N 1
ATOM 3217 C CA . GLY A 1 405 ? 23.531 29.484 30.281 1 93.06 405 GLY A CA 1
ATOM 3218 C C . GLY A 1 405 ? 24.156 28.172 30.719 1 93.06 405 GLY A C 1
ATOM 3219 O O . GLY A 1 405 ? 25.219 28.156 31.328 1 93.06 405 GLY A O 1
ATOM 3220 N N . ILE A 1 406 ? 23.531 27.125 30.406 1 93.81 406 ILE A N 1
ATOM 3221 C CA . ILE A 1 406 ? 24.031 25.797 30.734 1 93.81 406 ILE A CA 1
ATOM 3222 C C . ILE A 1 406 ? 25.344 25.547 29.984 1 93.81 406 ILE A C 1
ATOM 3224 O O . ILE A 1 406 ? 26.297 25 30.562 1 93.81 406 ILE A O 1
ATOM 3228 N N . ILE A 1 407 ? 25.375 25.969 28.75 1 91.38 407 ILE A N 1
ATOM 3229 C CA . ILE A 1 407 ? 26.562 25.797 27.922 1 91.38 407 ILE A CA 1
ATOM 3230 C C . ILE A 1 407 ? 27.734 26.562 28.547 1 91.38 407 ILE A C 1
ATOM 3232 O O . ILE A 1 407 ? 28.844 26.031 28.656 1 91.38 407 ILE A O 1
ATOM 3236 N N . GLN A 1 408 ? 27.516 27.781 29.016 1 89.19 408 GLN A N 1
ATOM 3237 C CA . GLN A 1 408 ? 28.547 28.625 29.609 1 89.19 408 GLN A CA 1
ATOM 3238 C C . GLN A 1 408 ? 28.953 28.125 30.984 1 89.19 408 GLN A C 1
ATOM 3240 O O . GLN A 1 408 ? 30.141 28.141 31.344 1 89.19 408 GLN A O 1
ATOM 3245 N N . ALA A 1 409 ? 28.047 27.656 31.703 1 91.19 409 ALA A N 1
ATOM 3246 C CA . ALA A 1 409 ? 28.297 27.234 33.094 1 91.19 409 ALA A CA 1
ATOM 3247 C C . ALA A 1 409 ? 29.109 25.938 33.094 1 91.19 409 ALA A C 1
ATOM 3249 O O . ALA A 1 409 ? 30 25.781 33.938 1 91.19 409 ALA A O 1
ATOM 3250 N N . PHE A 1 410 ? 28.891 25.031 32.188 1 90.44 410 PHE A N 1
ATOM 3251 C CA . PHE A 1 410 ? 29.562 23.734 32.219 1 90.44 410 PHE A CA 1
ATOM 3252 C C . PHE A 1 410 ? 30.688 23.703 31.188 1 90.44 410 PHE A C 1
ATOM 3254 O O . PHE A 1 410 ? 31.391 22.688 31.062 1 90.44 410 PHE A O 1
ATOM 3261 N N . GLY A 1 411 ? 30.906 24.703 30.453 1 83.69 411 GLY A N 1
ATOM 3262 C CA . GLY A 1 411 ? 31.984 24.781 29.469 1 83.69 411 GLY A CA 1
ATOM 3263 C C . GLY A 1 411 ? 31.891 23.703 28.406 1 83.69 411 GLY A C 1
ATOM 3264 O O . GLY A 1 411 ? 32.906 23.047 28.094 1 83.69 411 GLY A O 1
ATOM 3265 N N . ILE A 1 412 ? 30.719 23.469 27.984 1 82.81 412 ILE A N 1
ATOM 3266 C CA . ILE A 1 412 ? 30.516 22.438 26.984 1 82.81 412 ILE A CA 1
ATOM 3267 C C . ILE A 1 412 ? 31 22.922 25.625 1 82.81 412 ILE A C 1
ATOM 3269 O O . ILE A 1 412 ? 30.578 23.984 25.141 1 82.81 412 ILE A O 1
ATOM 3273 N N . GLU A 1 413 ? 31.953 22.125 25.094 1 75.81 413 GLU A N 1
ATOM 3274 C CA . GLU A 1 413 ? 32.469 22.469 23.781 1 75.81 413 GLU A CA 1
ATOM 3275 C C . GLU A 1 413 ? 31.453 22.172 22.688 1 75.81 413 GLU A C 1
ATOM 3277 O O . GLU A 1 413 ? 30.844 21.094 22.656 1 75.81 413 GLU A O 1
ATOM 3282 N N . ARG A 1 414 ? 31.016 23.047 21.812 1 73.69 414 ARG A N 1
ATOM 3283 C CA . ARG A 1 414 ? 30.109 22.891 20.688 1 73.69 414 ARG A CA 1
ATOM 3284 C C . ARG A 1 414 ? 28.703 22.5 21.172 1 73.69 414 ARG A C 1
ATOM 3286 O O . ARG A 1 414 ? 28.078 21.609 20.594 1 73.69 414 ARG A O 1
ATOM 3293 N N . GLY A 1 415 ? 28.422 23.031 22.297 1 82.38 415 GLY A N 1
ATOM 3294 C CA . GLY A 1 415 ? 27.172 22.641 22.938 1 82.38 415 GLY A CA 1
ATOM 3295 C C . GLY A 1 415 ? 25.953 23.328 22.328 1 82.38 415 GLY A C 1
ATOM 3296 O O . GLY A 1 415 ? 24.859 23.25 22.891 1 82.38 415 GLY A O 1
ATOM 3297 N N . TYR A 1 416 ? 26.125 23.938 21.172 1 85.94 416 TYR A N 1
ATOM 3298 C CA . TYR A 1 416 ? 25.016 24.734 20.641 1 85.94 416 TYR A CA 1
ATOM 3299 C C . TYR A 1 416 ? 23.953 23.844 20 1 85.94 416 TYR A C 1
ATOM 3301 O O . TYR A 1 416 ? 22.891 24.328 19.609 1 85.94 416 TYR A O 1
ATOM 3309 N N . TRP A 1 417 ? 24.141 22.547 20.031 1 89.44 417 TRP A N 1
ATOM 3310 C CA . TRP A 1 417 ? 23.109 21.578 19.641 1 89.44 417 TRP A CA 1
ATOM 3311 C C . TRP A 1 417 ? 21.984 21.562 20.656 1 89.44 417 TRP A C 1
ATOM 3313 O O . TRP A 1 417 ? 20.844 21.188 20.328 1 89.44 417 TRP A O 1
ATOM 3323 N N . ILE A 1 418 ? 22.297 21.969 21.828 1 94.31 418 ILE A N 1
ATOM 3324 C CA . ILE A 1 418 ? 21.281 22.047 22.875 1 94.31 418 ILE A CA 1
ATOM 3325 C C . ILE A 1 418 ? 20.219 23.062 22.469 1 94.31 418 ILE A C 1
ATOM 3327 O O . ILE A 1 418 ? 19.016 22.781 22.562 1 94.31 418 ILE A O 1
ATOM 3331 N N . LEU A 1 419 ? 20.719 24.188 21.984 1 94.06 419 LEU A N 1
ATOM 3332 C CA . LEU A 1 419 ? 19.797 25.25 21.562 1 94.06 419 LEU A CA 1
ATOM 3333 C C . LEU A 1 419 ? 18.984 24.812 20.344 1 94.06 419 LEU A C 1
ATOM 3335 O O . LEU A 1 419 ? 17.781 25.078 20.281 1 94.06 419 LEU A O 1
ATOM 3339 N N . LEU A 1 420 ? 19.656 24.156 19.484 1 93 420 LEU A N 1
ATOM 3340 C CA . LEU A 1 420 ? 18.984 23.688 18.266 1 93 420 LEU A CA 1
ATOM 3341 C C . LEU A 1 420 ? 17.875 22.688 18.609 1 93 420 LEU A C 1
ATOM 3343 O O . LEU A 1 420 ? 16.766 22.781 18.078 1 93 420 LEU A O 1
ATOM 3347 N N . THR A 1 421 ? 18.172 21.734 19.422 1 94.5 421 THR A N 1
ATOM 3348 C CA . THR A 1 421 ? 17.203 20.734 19.828 1 94.5 421 THR A CA 1
ATOM 3349 C C . THR A 1 421 ? 16.031 21.375 20.562 1 94.5 421 THR A C 1
ATOM 3351 O O . THR A 1 421 ? 14.867 21.031 20.328 1 94.5 421 THR A O 1
ATOM 3354 N N . THR A 1 422 ? 16.359 22.312 21.406 1 95 422 THR A N 1
ATOM 3355 C CA . THR A 1 422 ? 15.312 23.016 22.141 1 95 422 THR A CA 1
ATOM 3356 C C . THR A 1 422 ? 14.375 23.75 21.188 1 95 422 THR A C 1
ATOM 3358 O O . THR A 1 422 ? 13.156 23.719 21.359 1 95 422 THR A O 1
ATOM 3361 N N . LEU A 1 423 ? 14.945 24.344 20.234 1 93.44 423 LEU A N 1
ATOM 3362 C CA . LEU A 1 423 ? 14.18 25.109 19.25 1 93.44 423 LEU A CA 1
ATOM 3363 C C . LEU A 1 423 ? 13.227 24.188 18.484 1 93.44 423 LEU A C 1
ATOM 3365 O O . LEU A 1 423 ? 12.062 24.531 18.266 1 93.44 423 LEU A O 1
ATOM 3369 N N . PHE A 1 424 ? 13.633 22.984 18.062 1 92.25 424 PHE A N 1
ATOM 3370 C CA . PHE A 1 424 ? 12.844 22.078 17.25 1 92.25 424 PHE A CA 1
ATOM 3371 C C . PHE A 1 424 ? 11.82 21.328 18.094 1 92.25 424 PHE A C 1
ATOM 3373 O O . PHE A 1 424 ? 10.711 21.047 17.625 1 92.25 424 PHE A O 1
ATOM 3380 N N . VAL A 1 425 ? 12.07 21.031 19.312 1 93.06 425 VAL A N 1
ATOM 3381 C CA . VAL A 1 425 ? 11.258 20.141 20.125 1 93.06 425 VAL A CA 1
ATOM 3382 C C . VAL A 1 425 ? 10.203 20.938 20.891 1 93.06 425 VAL A C 1
ATOM 3384 O O . VAL A 1 425 ? 9.086 20.469 21.094 1 93.06 425 VAL A O 1
ATOM 3387 N N . CYS A 1 426 ? 10.531 22.156 21.25 1 92.62 426 CYS A N 1
ATOM 3388 C CA . CYS A 1 426 ? 9.609 22.953 22.047 1 92.62 426 CYS A CA 1
ATOM 3389 C C . CYS A 1 426 ? 8.484 23.5 21.188 1 92.62 426 CYS A C 1
ATOM 3391 O O . CYS A 1 426 ? 8.688 24.422 20.391 1 92.62 426 CYS A O 1
ATOM 3393 N N . GLN A 1 427 ? 7.32 22.922 21.422 1 89 427 GLN A N 1
ATOM 3394 C CA . GLN A 1 427 ? 6.121 23.359 20.703 1 89 427 GLN A CA 1
ATOM 3395 C C . GLN A 1 427 ? 5.152 24.078 21.641 1 89 427 GLN A C 1
ATOM 3397 O O . GLN A 1 427 ? 5.309 24.031 22.859 1 89 427 GLN A O 1
ATOM 3402 N N . PRO A 1 428 ? 4.191 24.766 21.016 1 83.31 428 PRO A N 1
ATOM 3403 C CA . PRO A 1 428 ? 3.25 25.5 21.859 1 83.31 428 PRO A CA 1
ATOM 3404 C C . PRO A 1 428 ? 2.383 24.578 22.719 1 83.31 428 PRO A C 1
ATOM 3406 O O . PRO A 1 428 ? 1.945 24.969 23.797 1 83.31 428 PRO A O 1
ATOM 3409 N N . ASN A 1 429 ? 2.137 23.406 22.266 1 81.69 429 ASN A N 1
ATOM 3410 C CA . ASN A 1 429 ? 1.319 22.453 23 1 81.69 429 ASN A CA 1
ATOM 3411 C C . ASN A 1 429 ? 2.164 21.312 23.578 1 81.69 429 ASN A C 1
ATOM 3413 O O . ASN A 1 429 ? 3.123 20.875 22.938 1 81.69 429 ASN A O 1
ATOM 3417 N N . TYR A 1 430 ? 1.729 20.938 24.797 1 80.81 430 TYR A N 1
ATOM 3418 C CA . TYR A 1 430 ? 2.461 19.875 25.484 1 80.81 430 TYR A CA 1
ATOM 3419 C C . TYR A 1 430 ? 2.461 18.594 24.688 1 80.81 430 TYR A C 1
ATOM 3421 O O . TYR A 1 430 ? 3.49 17.922 24.562 1 80.81 430 TYR A O 1
ATOM 3429 N N . SER A 1 431 ? 1.274 18.266 24.172 1 81.81 431 SER A N 1
ATOM 3430 C CA . SER A 1 431 ? 1.151 17.016 23.422 1 81.81 431 SER A CA 1
ATOM 3431 C C . SER A 1 431 ? 2.086 17 22.219 1 81.81 431 SER A C 1
ATOM 3433 O O . SER A 1 431 ? 2.746 15.984 21.953 1 81.81 431 SER A O 1
ATOM 3435 N N . ALA A 1 432 ? 2.188 18.094 21.562 1 85.5 432 ALA A N 1
ATOM 3436 C CA . ALA A 1 432 ? 3.059 18.203 20.391 1 85.5 432 ALA A CA 1
ATOM 3437 C C . ALA A 1 432 ? 4.527 18.125 20.797 1 85.5 432 ALA A C 1
ATOM 3439 O O . ALA A 1 432 ? 5.34 17.5 20.109 1 85.5 432 ALA A O 1
ATOM 3440 N N . THR A 1 433 ? 4.922 18.75 21.875 1 89.44 433 THR A N 1
ATOM 3441 C CA . THR A 1 433 ? 6.293 18.734 22.375 1 89.44 433 THR A CA 1
ATOM 3442 C C . THR A 1 433 ? 6.715 17.312 22.75 1 89.44 433 THR A C 1
ATOM 3444 O O . THR A 1 433 ? 7.816 16.875 22.406 1 89.44 433 THR A O 1
ATOM 3447 N N . ARG A 1 434 ? 5.82 16.625 23.406 1 87.06 434 ARG A N 1
ATOM 3448 C CA . ARG A 1 434 ? 6.121 15.258 23.828 1 87.06 434 ARG A CA 1
ATOM 3449 C C . ARG A 1 434 ? 6.348 14.359 22.609 1 87.06 434 ARG A C 1
ATOM 3451 O O . ARG A 1 434 ? 7.266 13.539 22.609 1 87.06 434 ARG A O 1
ATOM 3458 N N . GLN A 1 435 ? 5.551 14.508 21.672 1 87.12 435 GLN A N 1
ATOM 3459 C CA . GLN A 1 435 ? 5.68 13.703 20.469 1 87.12 435 GLN A CA 1
ATOM 3460 C C . GLN A 1 435 ? 6.992 13.992 19.75 1 87.12 435 GLN A C 1
ATOM 3462 O O . GLN A 1 435 ? 7.676 13.07 19.297 1 87.12 435 GLN A O 1
ATOM 3467 N N . LYS A 1 436 ? 7.348 15.219 19.656 1 91.5 436 LYS A N 1
ATOM 3468 C CA . LYS A 1 436 ? 8.578 15.602 18.969 1 91.5 436 LYS A CA 1
ATOM 3469 C C . LYS A 1 436 ? 9.812 15.18 19.766 1 91.5 436 LYS A C 1
ATOM 3471 O O . LYS A 1 436 ? 10.844 14.836 19.188 1 91.5 436 LYS A O 1
ATOM 3476 N N . LEU A 1 437 ? 9.672 15.227 21.125 1 92.62 437 LEU A N 1
ATOM 3477 C CA . LEU A 1 437 ? 10.773 14.82 21.984 1 92.62 437 LEU A CA 1
ATOM 3478 C C . LEU A 1 437 ? 11.133 13.359 21.766 1 92.62 437 LEU A C 1
ATOM 3480 O O . LEU A 1 437 ? 12.305 13.016 21.594 1 92.62 437 LEU A O 1
ATOM 3484 N N . VAL A 1 438 ? 10.164 12.539 21.766 1 90.44 438 VAL A N 1
ATOM 3485 C CA . VAL A 1 438 ? 10.391 11.109 21.609 1 90.44 438 VAL A CA 1
ATOM 3486 C C . VAL A 1 438 ? 10.961 10.828 20.219 1 90.44 438 VAL A C 1
ATOM 3488 O O . VAL A 1 438 ? 11.922 10.062 20.078 1 90.44 438 VAL A O 1
ATOM 3491 N N . ALA A 1 439 ? 10.422 11.461 19.25 1 91.62 439 ALA A N 1
ATOM 3492 C CA . ALA A 1 439 ? 10.883 11.273 17.875 1 91.62 439 ALA A CA 1
ATOM 3493 C C . ALA A 1 439 ? 12.312 11.773 17.703 1 91.62 439 ALA A C 1
ATOM 3495 O O . ALA A 1 439 ? 13.117 11.148 17.016 1 91.62 439 ALA A O 1
ATOM 3496 N N . ARG A 1 440 ? 12.656 12.859 18.359 1 92.88 440 ARG A N 1
ATOM 3497 C CA . ARG A 1 440 ? 13.984 13.438 18.266 1 92.88 440 ARG A CA 1
ATOM 3498 C C . ARG A 1 440 ? 15.031 12.531 18.922 1 92.88 440 ARG A C 1
ATOM 3500 O O . ARG A 1 440 ? 16.094 12.297 18.344 1 92.88 440 ARG A O 1
ATOM 3507 N N . VAL A 1 441 ? 14.727 12.055 20.062 1 92.62 441 VAL A N 1
ATOM 3508 C CA . VAL A 1 441 ? 15.672 11.211 20.781 1 92.62 441 VAL A CA 1
ATOM 3509 C C . VAL A 1 441 ? 15.867 9.898 20.031 1 92.62 441 VAL A C 1
ATOM 3511 O O . VAL A 1 441 ? 17 9.484 19.75 1 92.62 441 VAL A O 1
ATOM 3514 N N . LEU A 1 442 ? 14.812 9.273 19.625 1 92.38 442 LEU A N 1
ATOM 3515 C CA . LEU A 1 442 ? 14.883 8.008 18.922 1 92.38 442 LEU A CA 1
ATOM 3516 C C . LEU A 1 442 ? 15.547 8.188 17.562 1 92.38 442 LEU A C 1
ATOM 3518 O O . LEU A 1 442 ? 16.359 7.348 17.141 1 92.38 442 LEU A O 1
ATOM 3522 N N . GLY A 1 443 ? 15.148 9.195 16.938 1 93.38 443 GLY A N 1
ATOM 3523 C CA . GLY A 1 443 ? 15.766 9.484 15.648 1 93.38 443 GLY A CA 1
ATOM 3524 C C . GLY A 1 443 ? 17.266 9.727 15.75 1 93.38 443 GLY A C 1
ATOM 3525 O O . GLY A 1 443 ? 18.031 9.242 14.922 1 93.38 443 GLY A O 1
ATOM 3526 N N . THR A 1 444 ? 17.703 10.461 16.75 1 94.62 444 THR A N 1
ATOM 3527 C CA . THR A 1 444 ? 19.125 10.75 16.938 1 94.62 444 THR A CA 1
ATOM 3528 C C . THR A 1 444 ? 19.891 9.477 17.266 1 94.62 444 THR A C 1
ATOM 3530 O O . THR A 1 444 ? 20.969 9.242 16.719 1 94.62 444 THR A O 1
ATOM 3533 N N . ILE A 1 445 ? 19.328 8.695 18.047 1 93.88 445 ILE A N 1
ATOM 3534 C CA . ILE A 1 445 ? 19.984 7.438 18.391 1 93.88 445 ILE A CA 1
ATOM 3535 C C . ILE A 1 445 ? 20.109 6.566 17.141 1 93.88 445 ILE A C 1
ATOM 3537 O O . ILE A 1 445 ? 21.172 6.031 16.859 1 93.88 445 ILE A O 1
ATOM 3541 N N . ALA A 1 446 ? 19.062 6.457 16.406 1 93.44 446 ALA A N 1
ATOM 3542 C CA . ALA A 1 446 ? 19.078 5.684 15.164 1 93.44 446 ALA A CA 1
ATOM 3543 C C . ALA A 1 446 ? 20.078 6.266 14.172 1 93.44 446 ALA A C 1
ATOM 3545 O O . ALA A 1 446 ? 20.812 5.523 13.508 1 93.44 446 ALA A O 1
ATOM 3546 N N . GLY A 1 447 ? 20.094 7.555 14.07 1 94.38 447 GLY A N 1
ATOM 3547 C CA . GLY A 1 447 ? 21.031 8.219 13.188 1 94.38 447 GLY A CA 1
ATOM 3548 C C . GLY A 1 447 ? 22.484 7.961 13.555 1 94.38 447 GLY A C 1
ATOM 3549 O O . GLY A 1 447 ? 23.312 7.723 12.68 1 94.38 447 GLY A O 1
ATOM 3550 N N . LEU A 1 448 ? 22.766 7.969 14.805 1 93.88 448 LEU A N 1
ATOM 3551 C CA . LEU A 1 448 ? 24.125 7.723 15.273 1 93.88 448 LEU A CA 1
ATOM 3552 C C . LEU A 1 448 ? 24.5 6.258 15.078 1 93.88 448 LEU A C 1
ATOM 3554 O O . LEU A 1 448 ? 25.625 5.957 14.672 1 93.88 448 LEU A O 1
ATOM 3558 N N . LEU A 1 449 ? 23.609 5.348 15.312 1 92.5 449 LEU A N 1
ATOM 3559 C CA . LEU A 1 449 ? 23.859 3.914 15.172 1 92.5 449 LEU A CA 1
ATOM 3560 C C . LEU A 1 449 ? 24.094 3.543 13.711 1 92.5 449 LEU A C 1
ATOM 3562 O O . LEU A 1 449 ? 24.859 2.627 13.414 1 92.5 449 LEU A O 1
ATOM 3566 N N . ILE A 1 450 ? 23.484 4.25 12.836 1 92.19 450 ILE A N 1
ATOM 3567 C CA . ILE A 1 450 ? 23.641 3.98 11.406 1 92.19 450 ILE A CA 1
ATOM 3568 C C . ILE A 1 450 ? 24.812 4.797 10.859 1 92.19 450 ILE A C 1
ATOM 3570 O O . ILE A 1 450 ? 25.578 4.316 10.016 1 92.19 450 ILE A O 1
ATOM 3574 N N . GLY A 1 451 ? 24.938 6.02 11.367 1 92.25 451 GLY A N 1
ATOM 3575 C CA . GLY A 1 451 ? 25.938 6.938 10.867 1 92.25 451 GLY A CA 1
ATOM 3576 C C . GLY A 1 451 ? 27.359 6.484 11.172 1 92.25 451 GLY A C 1
ATOM 3577 O O . GLY A 1 451 ? 28.25 6.574 10.32 1 92.25 451 GLY A O 1
ATOM 3578 N N . VAL A 1 452 ? 27.609 5.93 12.305 1 90.81 452 VAL A N 1
ATOM 3579 C CA . VAL A 1 452 ? 28.953 5.555 12.727 1 90.81 452 VAL A CA 1
ATOM 3580 C C . VAL A 1 452 ? 29.469 4.402 11.859 1 90.81 452 VAL A C 1
ATOM 3582 O O . VAL A 1 452 ? 30.578 4.477 11.305 1 90.81 452 VAL A O 1
ATOM 3585 N N . PRO A 1 453 ? 28.688 3.342 11.648 1 89.19 453 PRO A N 1
ATOM 3586 C CA . PRO A 1 453 ? 29.141 2.285 10.734 1 89.19 453 PRO A CA 1
ATOM 3587 C C . PRO A 1 453 ? 29.344 2.785 9.305 1 89.19 453 PRO A C 1
ATOM 3589 O O . PRO A 1 453 ? 30.266 2.338 8.617 1 89.19 453 PRO A O 1
ATOM 3592 N N . LEU A 1 454 ? 28.562 3.674 8.844 1 89.69 454 LEU A N 1
ATOM 3593 C CA . LEU A 1 454 ? 28.703 4.211 7.496 1 89.69 454 LEU A CA 1
ATOM 3594 C C . LEU A 1 454 ? 30.016 4.984 7.355 1 89.69 454 LEU A C 1
ATOM 3596 O O . LEU A 1 454 ? 30.672 4.922 6.312 1 89.69 454 LEU A O 1
ATOM 3600 N N . LEU A 1 455 ? 30.359 5.711 8.398 1 87.94 455 LEU A N 1
ATOM 3601 C CA . LEU A 1 455 ? 31.625 6.441 8.398 1 87.94 455 LEU A CA 1
ATOM 3602 C C . LEU A 1 455 ? 32.812 5.488 8.305 1 87.94 455 LEU A C 1
ATOM 3604 O O . LEU A 1 455 ? 33.812 5.785 7.633 1 87.94 455 LEU A O 1
ATOM 3608 N N . THR A 1 456 ? 32.656 4.309 8.914 1 83.06 456 THR A N 1
ATOM 3609 C CA . THR A 1 456 ? 33.75 3.336 8.969 1 83.06 456 THR A CA 1
ATOM 3610 C C . THR A 1 456 ? 33.844 2.574 7.648 1 83.06 456 THR A C 1
ATOM 3612 O O . THR A 1 456 ? 34.938 2.336 7.152 1 83.06 456 THR A O 1
ATOM 3615 N N . PHE A 1 457 ? 32.719 2.367 6.988 1 84.56 457 PHE A N 1
ATOM 3616 C CA . PHE A 1 457 ? 32.688 1.529 5.793 1 84.56 457 PHE A CA 1
ATOM 3617 C C . PHE A 1 457 ? 32.875 2.373 4.539 1 84.56 457 PHE A C 1
ATOM 3619 O O . PHE A 1 457 ? 33.281 1.857 3.49 1 84.56 457 PHE A O 1
ATOM 3626 N N . PHE A 1 458 ? 32.688 3.666 4.66 1 86.75 458 PHE A N 1
ATOM 3627 C CA . PHE A 1 458 ? 32.812 4.555 3.51 1 86.75 458 PHE A CA 1
ATOM 3628 C C . PHE A 1 458 ? 33.688 5.754 3.844 1 86.75 458 PHE A C 1
ATOM 3630 O O . PHE A 1 458 ? 33.219 6.891 3.879 1 86.75 458 PHE A O 1
ATOM 3637 N N . PRO A 1 459 ? 34.969 5.535 3.896 1 81.69 459 PRO A N 1
ATOM 3638 C CA . PRO A 1 459 ? 35.875 6.578 4.375 1 81.69 459 PRO A CA 1
ATOM 3639 C C . PRO A 1 459 ? 36.25 7.574 3.281 1 81.69 459 PRO A C 1
ATOM 3641 O O . PRO A 1 459 ? 36.688 8.68 3.58 1 81.69 459 PRO A O 1
ATOM 3644 N N . SER A 1 460 ? 36 7.242 1.984 1 83.38 460 SER A N 1
ATOM 3645 C CA . SER A 1 460 ? 36.406 8.125 0.897 1 83.38 460 SER A CA 1
ATOM 3646 C C . SER A 1 460 ? 35.625 9.43 0.907 1 83.38 460 SER A C 1
ATOM 3648 O O . SER A 1 460 ? 34.469 9.461 1.35 1 83.38 460 SER A O 1
ATOM 3650 N N . GLN A 1 461 ? 36.25 10.57 0.583 1 82.19 461 GLN A N 1
ATOM 3651 C CA . GLN A 1 461 ? 35.625 11.883 0.536 1 82.19 461 GLN A CA 1
ATOM 3652 C C . GLN A 1 461 ? 34.438 11.883 -0.416 1 82.19 461 GLN A C 1
ATOM 3654 O O . GLN A 1 461 ? 33.406 12.484 -0.126 1 82.19 461 GLN A O 1
ATOM 3659 N N . GLU A 1 462 ? 34.594 11.18 -1.562 1 82.5 462 GLU A N 1
ATOM 3660 C CA . GLU A 1 462 ? 33.531 11.117 -2.543 1 82.5 462 GLU A CA 1
ATOM 3661 C C . GLU A 1 462 ? 32.312 10.422 -1.967 1 82.5 462 GLU A C 1
ATOM 3663 O O . GLU A 1 462 ? 31.172 10.883 -2.15 1 82.5 462 GLU A O 1
ATOM 3668 N N . SER A 1 463 ? 32.594 9.359 -1.264 1 85.56 463 SER A N 1
ATOM 3669 C CA . SER A 1 463 ? 31.469 8.609 -0.682 1 85.56 463 SER A CA 1
ATOM 3670 C C . SER A 1 463 ? 30.75 9.438 0.379 1 85.56 463 SER A C 1
ATOM 3672 O O . SER A 1 463 ? 29.516 9.383 0.486 1 85.56 463 SER A O 1
ATOM 3674 N N . GLN A 1 464 ? 31.484 10.148 1.108 1 87.56 464 GLN A N 1
ATOM 3675 C CA . GLN A 1 464 ? 30.891 10.945 2.174 1 87.56 464 GLN A CA 1
ATOM 3676 C C . GLN A 1 464 ? 30.031 12.078 1.604 1 87.56 464 GLN A C 1
ATOM 3678 O O . GLN A 1 464 ? 28.969 12.398 2.154 1 87.56 464 GLN A O 1
ATOM 3683 N N . LEU A 1 465 ? 30.5 12.695 0.54 1 87.38 465 LEU A N 1
ATOM 3684 C CA . LEU A 1 465 ? 29.734 13.742 -0.108 1 87.38 465 LEU A CA 1
ATOM 3685 C C . LEU A 1 465 ? 28.406 13.188 -0.636 1 87.38 465 LEU A C 1
ATOM 3687 O O . LEU A 1 465 ? 27.375 13.859 -0.568 1 87.38 465 LEU A O 1
ATOM 3691 N N . VAL A 1 466 ? 28.469 12 -1.104 1 89 466 VAL A N 1
ATOM 3692 C CA . VAL A 1 466 ? 27.25 11.359 -1.599 1 89 466 VAL A CA 1
ATOM 3693 C C . VAL A 1 466 ? 26.266 11.156 -0.449 1 89 466 VAL A C 1
ATOM 3695 O O . VAL A 1 466 ? 25.078 11.43 -0.59 1 89 466 VAL A O 1
ATOM 3698 N N . PHE A 1 467 ? 26.734 10.727 0.694 1 91.44 467 PHE A N 1
ATOM 3699 C CA . PHE A 1 467 ? 25.859 10.461 1.833 1 91.44 467 PHE A CA 1
ATOM 3700 C C . PHE A 1 467 ? 25.297 11.766 2.391 1 91.44 467 PHE A C 1
ATOM 3702 O O . PHE A 1 467 ? 24.188 11.789 2.918 1 91.44 467 PHE A O 1
ATOM 3709 N N . ILE A 1 468 ? 26.047 12.836 2.27 1 92.12 468 ILE A N 1
ATOM 3710 C CA . ILE A 1 468 ? 25.547 14.141 2.686 1 92.12 468 ILE A CA 1
ATOM 3711 C C . ILE A 1 468 ? 24.344 14.523 1.834 1 92.12 468 ILE A C 1
ATOM 3713 O O . ILE A 1 468 ? 23.312 14.93 2.363 1 92.12 468 ILE A O 1
ATOM 3717 N N . VAL A 1 469 ? 24.484 14.305 0.578 1 93.62 469 VAL A N 1
ATOM 3718 C CA . VAL A 1 469 ? 23.406 14.664 -0.338 1 93.62 469 VAL A CA 1
ATOM 3719 C C . VAL A 1 469 ? 22.203 13.75 -0.103 1 93.62 469 VAL A C 1
ATOM 3721 O O . VAL A 1 469 ? 21.062 14.227 0.038 1 93.62 469 VAL A O 1
ATOM 3724 N N . VAL A 1 470 ? 22.438 12.469 0.053 1 93.81 470 VAL A N 1
ATOM 3725 C CA . VAL A 1 470 ? 21.359 11.5 0.224 1 93.81 470 VAL A CA 1
ATOM 3726 C C . VAL A 1 470 ? 20.641 11.758 1.546 1 93.81 470 VAL A C 1
ATOM 3728 O O . VAL A 1 470 ? 19.406 11.742 1.604 1 93.81 470 VAL A O 1
ATOM 3731 N N . SER A 1 471 ? 21.375 11.945 2.576 1 95.31 471 SER A N 1
ATOM 3732 C CA . SER A 1 471 ? 20.781 12.195 3.883 1 95.31 471 SER A CA 1
ATOM 3733 C C . SER A 1 471 ? 20.031 13.523 3.896 1 95.31 471 SER A C 1
ATOM 3735 O O . SER A 1 471 ? 18.969 13.641 4.523 1 95.31 471 SER A O 1
ATOM 3737 N N . GLY A 1 472 ? 20.578 14.531 3.254 1 95.12 472 GLY A N 1
ATOM 3738 C CA . GLY A 1 472 ? 19.875 15.797 3.148 1 95.12 472 GLY A CA 1
ATOM 3739 C C . GLY A 1 472 ? 18.547 15.688 2.426 1 95.12 472 GLY A C 1
ATOM 3740 O O . GLY A 1 472 ? 17.531 16.219 2.895 1 95.12 472 GLY A O 1
ATOM 3741 N N . VAL A 1 473 ? 18.609 15.047 1.343 1 95.31 473 VAL A N 1
ATOM 3742 C CA . VAL A 1 473 ? 17.391 14.844 0.565 1 95.31 473 VAL A CA 1
ATOM 3743 C C . VAL A 1 473 ? 16.391 14.047 1.387 1 95.31 473 VAL A C 1
ATOM 3745 O O . VAL A 1 473 ? 15.203 14.391 1.437 1 95.31 473 VAL A O 1
ATOM 3748 N N . ALA A 1 474 ? 16.859 13.016 2.049 1 94.81 474 ALA A N 1
ATOM 3749 C CA . ALA A 1 474 ? 15.977 12.18 2.857 1 94.81 474 ALA A CA 1
ATOM 3750 C C . ALA A 1 474 ? 15.383 12.969 4.02 1 94.81 474 ALA A C 1
ATOM 3752 O O . ALA A 1 474 ? 14.227 12.766 4.391 1 94.81 474 ALA A O 1
ATOM 3753 N N . PHE A 1 475 ? 16.172 13.82 4.605 1 93.88 475 PHE A N 1
ATOM 3754 C CA . PHE A 1 475 ? 15.68 14.664 5.688 1 93.88 475 PHE A CA 1
ATOM 3755 C C . PHE A 1 475 ? 14.453 15.453 5.246 1 93.88 475 PHE A C 1
ATOM 3757 O O . PHE A 1 475 ? 13.422 15.43 5.918 1 93.88 475 PHE A O 1
ATOM 3764 N N . PHE A 1 476 ? 14.492 16.062 4.133 1 93.25 476 PHE A N 1
ATOM 3765 C CA . PHE A 1 476 ? 13.391 16.906 3.67 1 93.25 476 PHE A CA 1
ATOM 3766 C C . PHE A 1 476 ? 12.25 16.062 3.131 1 93.25 476 PHE A C 1
ATOM 3768 O O . PHE A 1 476 ? 11.086 16.469 3.182 1 93.25 476 PHE A O 1
ATOM 3775 N N . ALA A 1 477 ? 12.578 14.93 2.635 1 91.38 477 ALA A N 1
ATOM 3776 C CA . ALA A 1 477 ? 11.531 14.031 2.152 1 91.38 477 ALA A CA 1
ATOM 3777 C C . ALA A 1 477 ? 10.656 13.539 3.301 1 91.38 477 ALA A C 1
ATOM 3779 O O . ALA A 1 477 ? 9.445 13.383 3.143 1 91.38 477 ALA A O 1
ATOM 3780 N N . PHE A 1 478 ? 11.227 13.32 4.48 1 90.69 478 PHE A N 1
ATOM 3781 C CA . PHE A 1 478 ? 10.492 12.688 5.566 1 90.69 478 PHE A CA 1
ATOM 3782 C C . PHE A 1 478 ? 10.094 13.703 6.625 1 90.69 478 PHE A C 1
ATOM 3784 O O . PHE A 1 478 ? 9.352 13.383 7.559 1 90.69 478 PHE A O 1
ATOM 3791 N N . ARG A 1 479 ? 10.5 14.883 6.504 1 87.25 479 ARG A N 1
ATOM 3792 C CA . ARG A 1 479 ? 10.32 15.875 7.555 1 87.25 479 ARG A CA 1
ATOM 3793 C C . ARG A 1 479 ? 8.844 16.078 7.871 1 87.25 479 ARG A C 1
ATOM 3795 O O . ARG A 1 479 ? 8.469 16.219 9.039 1 87.25 479 ARG A O 1
ATOM 3802 N N . LEU A 1 480 ? 8.062 16.016 6.832 1 79.5 480 LEU A N 1
ATOM 3803 C CA . LEU A 1 480 ? 6.645 16.297 7.059 1 79.5 480 LEU A CA 1
ATOM 3804 C C . LEU A 1 480 ? 5.891 15.016 7.414 1 79.5 480 LEU A C 1
ATOM 3806 O O . LEU A 1 480 ? 4.895 15.062 8.141 1 79.5 480 LEU A O 1
ATOM 3810 N N . ALA A 1 481 ? 6.441 13.93 6.934 1 79.19 481 ALA A N 1
ATOM 3811 C CA . ALA A 1 481 ? 5.73 12.664 7.141 1 79.19 481 ALA A CA 1
ATOM 3812 C C . ALA A 1 481 ? 6.137 12.023 8.461 1 79.19 481 ALA A C 1
ATOM 3814 O O . ALA A 1 481 ? 5.281 11.594 9.242 1 79.19 481 ALA A O 1
ATOM 3815 N N . ASN A 1 482 ? 7.375 11.961 8.719 1 87.62 482 ASN A N 1
ATOM 3816 C CA . ASN A 1 482 ? 7.887 11.289 9.906 1 87.62 482 ASN A CA 1
ATOM 3817 C C . ASN A 1 482 ? 9.078 12.039 10.508 1 87.62 482 ASN A C 1
ATOM 3819 O O . ASN A 1 482 ? 10.219 11.836 10.086 1 87.62 482 ASN A O 1
ATOM 3823 N N . TYR A 1 483 ? 8.789 12.758 11.562 1 87.62 483 TYR A N 1
ATOM 3824 C CA . TYR A 1 483 ? 9.797 13.586 12.219 1 87.62 483 TYR A CA 1
ATOM 3825 C C . TYR A 1 483 ? 10.945 12.727 12.734 1 87.62 483 TYR A C 1
ATOM 3827 O O . TYR A 1 483 ? 12.109 13.148 12.711 1 87.62 483 TYR A O 1
ATOM 3835 N N . GLY A 1 484 ? 10.633 11.555 13.148 1 89.31 484 GLY A N 1
ATOM 3836 C CA . GLY A 1 484 ? 11.672 10.672 13.641 1 89.31 484 GLY A CA 1
ATOM 3837 C C . GLY A 1 484 ? 12.68 10.273 12.578 1 89.31 484 GLY A C 1
ATOM 3838 O O . GLY A 1 484 ? 13.883 10.359 12.797 1 89.31 484 GLY A O 1
ATOM 3839 N N . TYR A 1 485 ? 12.188 9.883 11.453 1 90.44 485 TYR A N 1
ATOM 3840 C CA . TYR A 1 485 ? 13.07 9.547 10.336 1 90.44 485 TYR A CA 1
ATOM 3841 C C . TYR A 1 485 ? 13.875 10.758 9.891 1 90.44 485 TYR A C 1
ATOM 3843 O O . TYR A 1 485 ? 15.078 10.648 9.617 1 90.44 485 TYR A O 1
ATOM 3851 N N . ALA A 1 486 ? 13.211 11.883 9.875 1 93.62 486 ALA A N 1
ATOM 3852 C CA . ALA A 1 486 ? 13.875 13.117 9.453 1 93.62 486 ALA A CA 1
ATOM 3853 C C . ALA A 1 486 ? 15.039 13.453 10.383 1 93.62 486 ALA A C 1
ATOM 3855 O O . ALA A 1 486 ? 16.125 13.812 9.922 1 93.62 486 ALA A O 1
ATOM 3856 N N . THR A 1 487 ? 14.82 13.242 11.617 1 93.75 487 THR A N 1
ATOM 3857 C CA . THR A 1 487 ? 15.859 13.531 12.602 1 93.75 487 THR A CA 1
ATOM 3858 C C . THR A 1 487 ? 17.031 12.562 12.453 1 93.75 487 THR A C 1
ATOM 3860 O O . THR A 1 487 ? 18.188 12.953 12.609 1 93.75 487 THR A O 1
ATOM 3863 N N . GLY A 1 488 ? 16.688 11.344 12.188 1 94.31 488 GLY A N 1
ATOM 3864 C CA . GLY A 1 488 ? 17.75 10.391 11.953 1 94.31 488 GLY A CA 1
ATOM 3865 C C . GLY A 1 488 ? 18.641 10.758 10.781 1 94.31 488 GLY A C 1
ATOM 3866 O O . GLY A 1 488 ? 19.875 10.719 10.891 1 94.31 488 GLY A O 1
ATOM 3867 N N . PHE A 1 489 ? 18.094 11.172 9.742 1 95.31 489 PHE A N 1
ATOM 3868 C CA . PHE A 1 489 ? 18.828 11.492 8.531 1 95.31 489 PHE A CA 1
ATOM 3869 C C . PHE A 1 489 ? 19.641 12.773 8.719 1 95.31 489 PHE A C 1
ATOM 3871 O O . PHE A 1 489 ? 20.75 12.891 8.203 1 95.31 489 PHE A O 1
ATOM 3878 N N . ILE A 1 490 ? 19.062 13.734 9.43 1 93.62 490 ILE A N 1
ATOM 3879 C CA . ILE A 1 490 ? 19.797 14.969 9.648 1 93.62 490 ILE A CA 1
ATOM 3880 C C . ILE A 1 490 ? 21 14.703 10.562 1 93.62 490 ILE A C 1
ATOM 3882 O O . ILE A 1 490 ? 22.047 15.32 10.414 1 93.62 490 ILE A O 1
ATOM 3886 N N . THR A 1 491 ? 20.844 13.773 11.469 1 94.19 491 THR A N 1
ATOM 3887 C CA . THR A 1 491 ? 21.953 13.391 12.328 1 94.19 491 THR A CA 1
ATOM 3888 C C . THR A 1 491 ? 23.078 12.75 11.516 1 94.19 491 THR A C 1
ATOM 3890 O O . THR A 1 491 ? 24.25 13.055 11.727 1 94.19 491 THR A O 1
ATOM 3893 N N . VAL A 1 492 ? 22.672 11.961 10.578 1 94.06 492 VAL A N 1
ATOM 3894 C CA . VAL A 1 492 ? 23.656 11.344 9.695 1 94.06 492 VAL A CA 1
ATOM 3895 C C . VAL A 1 492 ? 24.359 12.414 8.867 1 94.06 492 VAL A C 1
ATOM 3897 O O . VAL A 1 492 ? 25.578 12.391 8.703 1 94.06 492 VAL A O 1
ATOM 3900 N N . LEU A 1 493 ? 23.609 13.359 8.406 1 93.31 493 LEU A N 1
ATOM 3901 C CA . LEU A 1 493 ? 24.172 14.445 7.598 1 93.31 493 LEU A CA 1
ATOM 3902 C C . LEU A 1 493 ? 25.188 15.242 8.391 1 93.31 493 LEU A C 1
ATOM 3904 O O . LEU A 1 493 ? 26.281 15.523 7.898 1 93.31 493 LEU A O 1
ATOM 3908 N N . VAL A 1 494 ? 24.891 15.539 9.594 1 88.31 494 VAL A N 1
ATOM 3909 C CA . VAL A 1 494 ? 25.766 16.344 10.453 1 88.31 494 VAL A CA 1
ATOM 3910 C C . VAL A 1 494 ? 27.031 15.547 10.773 1 88.31 494 VAL A C 1
ATOM 3912 O O . VAL A 1 494 ? 28.141 16.109 10.789 1 88.31 494 VAL A O 1
ATOM 3915 N N . LEU A 1 495 ? 26.859 14.297 10.977 1 90 495 LEU A N 1
ATOM 3916 C CA . LEU A 1 495 ? 28 13.445 11.258 1 90 495 LEU A CA 1
ATOM 3917 C C . LEU A 1 495 ? 28.984 13.445 10.094 1 90 495 LEU A C 1
ATOM 3919 O O . LEU A 1 495 ? 30.203 13.57 10.289 1 90 495 LEU A O 1
ATOM 3923 N N . PHE A 1 496 ? 28.484 13.352 8.914 1 90.5 496 PHE A N 1
ATOM 3924 C CA . PHE A 1 496 ? 29.328 13.312 7.727 1 90.5 496 PHE A CA 1
ATOM 3925 C C . PHE A 1 496 ? 29.953 14.68 7.457 1 90.5 496 PHE A C 1
ATOM 3927 O O . PHE A 1 496 ? 31.094 14.773 7 1 90.5 496 PHE A O 1
ATOM 3934 N N . CYS A 1 497 ? 29.234 15.758 7.754 1 85.75 497 CYS A N 1
ATOM 3935 C CA . CYS A 1 497 ? 29.766 17.109 7.59 1 85.75 497 CYS A CA 1
ATOM 3936 C C . CYS A 1 497 ? 30.953 17.344 8.523 1 85.75 497 CYS A C 1
ATOM 3938 O O . CYS A 1 497 ? 31.984 17.859 8.102 1 85.75 497 CYS A O 1
ATOM 3940 N N . PHE A 1 498 ? 30.859 16.891 9.672 1 82.88 498 PHE A N 1
ATOM 3941 C CA . PHE A 1 498 ? 31.906 17.109 10.656 1 82.88 498 PHE A CA 1
ATOM 3942 C C . PHE A 1 498 ? 33.094 16.172 10.414 1 82.88 498 PHE A C 1
ATOM 3944 O O . PHE A 1 498 ? 34.219 16.484 10.773 1 82.88 498 PHE A O 1
ATOM 3951 N N . HIS A 1 499 ? 32.719 15.039 9.891 1 85.81 499 HIS A N 1
ATOM 3952 C CA . HIS A 1 499 ? 33.812 14.133 9.57 1 85.81 499 HIS A CA 1
ATOM 3953 C C . HIS A 1 499 ? 34.719 14.727 8.5 1 85.81 499 HIS A C 1
ATOM 3955 O O . HIS A 1 499 ? 35.938 14.445 8.469 1 85.81 499 HIS A O 1
ATOM 3961 N N . GLN A 1 500 ? 34.125 15.5 7.641 1 78.12 500 GLN A N 1
ATOM 3962 C CA . GLN A 1 500 ? 34.938 16.188 6.621 1 78.12 500 GLN A CA 1
ATOM 3963 C C . GLN A 1 500 ? 35.969 17.094 7.254 1 78.12 500 GLN A C 1
ATOM 3965 O O . GLN A 1 500 ? 37.031 17.328 6.672 1 78.12 500 GLN A O 1
ATOM 3970 N N . LEU A 1 501 ? 35.656 17.531 8.469 1 76.44 501 LEU A N 1
ATOM 3971 C CA . LEU A 1 501 ? 36.594 18.406 9.188 1 76.44 501 LEU A CA 1
ATOM 3972 C C . LEU A 1 501 ? 37.5 17.594 10.094 1 76.44 501 LEU A C 1
ATOM 3974 O O . LEU A 1 501 ? 38.344 18.156 10.812 1 76.44 501 LEU A O 1
ATOM 3978 N N . GLY A 1 502 ? 37.406 16.219 10.039 1 74.38 502 GLY A N 1
ATOM 3979 C CA . GLY A 1 502 ? 38.281 15.344 10.805 1 74.38 502 GLY A CA 1
ATOM 3980 C C . GLY A 1 502 ? 37.719 15.016 12.18 1 74.38 502 GLY A C 1
ATOM 3981 O O . GLY A 1 502 ? 38.406 14.391 13 1 74.38 502 GLY A O 1
ATOM 3982 N N . GLU A 1 503 ? 36.5 15.414 12.523 1 76 503 GLU A N 1
ATOM 3983 C CA . GLU A 1 503 ? 35.969 15.242 13.867 1 76 503 GLU A CA 1
ATOM 3984 C C . GLU A 1 503 ? 34.688 14.422 13.852 1 76 503 GLU A C 1
ATOM 3986 O O . GLU A 1 503 ? 33.781 14.688 14.625 1 76 503 GLU A O 1
ATOM 3991 N N . GLY A 1 504 ? 34.625 13.5 13 1 72.94 504 GLY A N 1
ATOM 3992 C CA . GLY A 1 504 ? 33.375 12.766 12.852 1 72.94 504 GLY A CA 1
ATOM 3993 C C . GLY A 1 504 ? 33.062 11.898 14.047 1 72.94 504 GLY A C 1
ATOM 3994 O O . GLY A 1 504 ? 31.938 11.945 14.562 1 72.94 504 GLY A O 1
ATOM 3995 N N . TYR A 1 505 ? 33.969 11.18 14.656 1 79.38 505 TYR A N 1
ATOM 3996 C CA . TYR A 1 505 ? 33.719 10.258 15.758 1 79.38 505 TYR A CA 1
ATOM 3997 C C . TYR A 1 505 ? 33.625 11.008 17.078 1 79.38 505 TYR A C 1
ATOM 3999 O O . TYR A 1 505 ? 32.875 10.609 17.969 1 79.38 505 TYR A O 1
ATOM 4007 N N . ALA A 1 506 ? 34.188 12.172 17.141 1 78.44 506 ALA A N 1
ATOM 4008 C CA . ALA A 1 506 ? 34.25 12.953 18.375 1 78.44 506 ALA A CA 1
ATOM 4009 C C . ALA A 1 506 ? 32.906 13.609 18.656 1 78.44 506 ALA A C 1
ATOM 4011 O O . ALA A 1 506 ? 32.594 13.953 19.797 1 78.44 506 ALA A O 1
ATOM 4012 N N . VAL A 1 507 ? 32.156 13.758 17.688 1 82.19 507 VAL A N 1
ATOM 4013 C CA . VAL A 1 507 ? 30.906 14.5 17.812 1 82.19 507 VAL A CA 1
ATOM 4014 C C . VAL A 1 507 ? 29.781 13.555 18.219 1 82.19 507 VAL A C 1
ATOM 4016 O O . VAL A 1 507 ? 28.734 14 18.703 1 82.19 507 VAL A O 1
ATOM 4019 N N . VAL A 1 508 ? 29.969 12.266 18.25 1 88.69 508 VAL A N 1
ATOM 4020 C CA . VAL A 1 508 ? 28.906 11.281 18.453 1 88.69 508 VAL A CA 1
ATOM 4021 C C . VAL A 1 508 ? 28.375 11.375 19.891 1 88.69 508 VAL A C 1
ATOM 4023 O O . VAL A 1 508 ? 27.188 11.578 20.094 1 88.69 508 VAL A O 1
ATOM 4026 N N . LEU A 1 509 ? 29.172 11.375 20.859 1 87.44 509 LEU A N 1
ATOM 4027 C CA . LEU A 1 509 ? 28.734 11.352 22.25 1 87.44 509 LEU A CA 1
ATOM 4028 C C . LEU A 1 509 ? 28.203 12.711 22.688 1 87.44 509 LEU A C 1
ATOM 4030 O O . LEU A 1 509 ? 27.141 12.797 23.297 1 87.44 509 LEU A O 1
ATOM 4034 N N . PRO A 1 510 ? 28.875 13.781 22.344 1 86.88 510 PRO A N 1
ATOM 4035 C CA . PRO A 1 510 ? 28.328 15.102 22.672 1 86.88 510 PRO A CA 1
ATOM 4036 C C . PRO A 1 510 ? 26.984 15.367 22.016 1 86.88 510 PRO A C 1
ATOM 4038 O O . PRO A 1 510 ? 26.109 16 22.609 1 86.88 510 PRO A O 1
ATOM 4041 N N . ARG A 1 511 ? 26.812 14.93 20.828 1 88 511 ARG A N 1
ATOM 4042 C CA . ARG A 1 511 ? 25.547 15.117 20.125 1 88 511 ARG A CA 1
ATOM 4043 C C . ARG A 1 511 ? 24.406 14.422 20.875 1 88 511 ARG A C 1
ATOM 4045 O O . ARG A 1 511 ? 23.312 14.977 21 1 88 511 ARG A O 1
ATOM 4052 N N . LEU A 1 512 ? 24.672 13.234 21.312 1 92.06 512 LEU A N 1
ATOM 4053 C CA . LEU A 1 512 ? 23.656 12.5 22.062 1 92.06 512 LEU A CA 1
ATOM 4054 C C . LEU A 1 512 ? 23.344 13.195 23.391 1 92.06 512 LEU A C 1
ATOM 4056 O O . LEU A 1 512 ? 22.172 13.375 23.734 1 92.06 512 LEU A O 1
ATOM 4060 N N . ALA A 1 513 ? 24.344 13.609 24.078 1 92.25 513 ALA A N 1
ATOM 4061 C CA . ALA A 1 513 ? 24.172 14.289 25.359 1 92.25 513 ALA A CA 1
ATOM 4062 C C . ALA A 1 513 ? 23.453 15.625 25.172 1 92.25 513 ALA A C 1
ATOM 4064 O O . ALA A 1 513 ? 22.547 15.961 25.953 1 92.25 513 ALA A O 1
ATOM 4065 N N . ASP A 1 514 ? 23.859 16.359 24.203 1 92.69 514 ASP A N 1
ATOM 4066 C CA . ASP A 1 514 ? 23.234 17.641 23.906 1 92.69 514 ASP A CA 1
ATOM 4067 C C . ASP A 1 514 ? 21.766 17.484 23.562 1 92.69 514 ASP A C 1
ATOM 4069 O O . ASP A 1 514 ? 20.938 18.312 23.922 1 92.69 514 ASP A O 1
ATOM 4073 N N . THR A 1 515 ? 21.453 16.438 22.797 1 93.56 515 THR A N 1
ATOM 4074 C CA . THR A 1 515 ? 20.062 16.188 22.422 1 93.56 515 THR A CA 1
ATOM 4075 C C . THR A 1 515 ? 19.219 15.891 23.656 1 93.56 515 THR A C 1
ATOM 4077 O O . THR A 1 515 ? 18.109 16.406 23.781 1 93.56 515 THR A O 1
ATOM 4080 N N . ILE A 1 516 ? 19.766 15.164 24.609 1 94.75 516 ILE A N 1
ATOM 4081 C CA . ILE A 1 516 ? 19.031 14.82 25.828 1 94.75 516 ILE A CA 1
ATOM 4082 C C . ILE A 1 516 ? 18.828 16.078 26.672 1 94.75 516 ILE A C 1
ATOM 4084 O O . ILE A 1 516 ? 17.719 16.312 27.172 1 94.75 516 ILE A O 1
ATOM 4088 N N . ILE A 1 517 ? 19.812 16.891 26.75 1 94.62 517 ILE A N 1
ATOM 4089 C CA . ILE A 1 517 ? 19.734 18.125 27.516 1 94.62 517 ILE A CA 1
ATOM 4090 C C . ILE A 1 517 ? 18.734 19.078 26.875 1 94.62 517 ILE A C 1
ATOM 4092 O O . ILE A 1 517 ? 17.891 19.672 27.547 1 94.62 517 ILE A O 1
ATOM 4096 N N . GLY A 1 518 ? 18.828 19.25 25.578 1 95.19 518 GLY A N 1
ATOM 4097 C CA . GLY A 1 518 ? 17.891 20.109 24.859 1 95.19 518 GLY A CA 1
ATOM 4098 C C . GLY A 1 518 ? 16.453 19.656 25.016 1 95.19 518 GLY A C 1
ATOM 4099 O O . GLY A 1 518 ? 15.555 20.484 25.203 1 95.19 518 GLY A O 1
ATOM 4100 N N . CYS A 1 519 ? 16.234 18.391 24.953 1 94.94 519 CYS A N 1
ATOM 4101 C CA . CYS A 1 519 ? 14.898 17.828 25.125 1 94.94 519 CYS A CA 1
ATOM 4102 C C . CYS A 1 519 ? 14.383 18.078 26.531 1 94.94 519 CYS A C 1
ATOM 4104 O O . CYS A 1 519 ? 13.211 18.422 26.719 1 94.94 519 CYS A O 1
ATOM 4106 N N . ALA A 1 520 ? 15.25 17.875 27.5 1 94.31 520 ALA A N 1
ATOM 4107 C CA . ALA A 1 520 ? 14.875 18.125 28.891 1 94.31 520 ALA A CA 1
ATOM 4108 C C . ALA A 1 520 ? 14.484 19.578 29.109 1 94.31 520 ALA A C 1
ATOM 4110 O O . ALA A 1 520 ? 13.516 19.875 29.812 1 94.31 520 ALA A O 1
ATOM 4111 N N . LEU A 1 521 ? 15.211 20.453 28.516 1 94.56 521 LEU A N 1
ATOM 4112 C CA . LEU A 1 521 ? 14.914 21.875 28.625 1 94.56 521 LEU A CA 1
ATOM 4113 C C . LEU A 1 521 ? 13.562 22.203 28 1 94.56 521 LEU A C 1
ATOM 4115 O O . LEU A 1 521 ? 12.812 23.031 28.531 1 94.56 521 LEU A O 1
ATOM 4119 N N . ALA A 1 522 ? 13.273 21.641 26.875 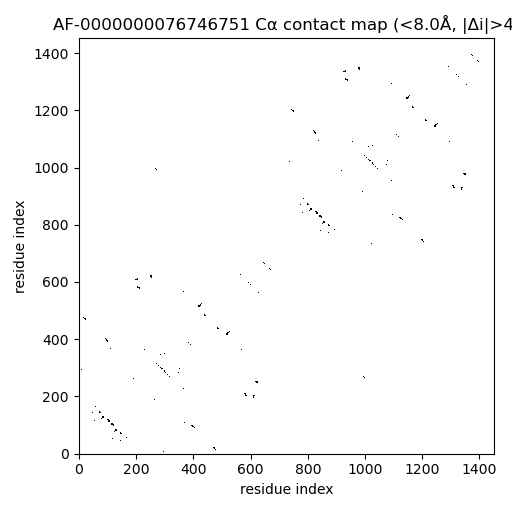1 94.75 522 ALA A N 1
ATOM 4120 C CA . ALA A 1 522 ? 12 21.859 26.203 1 94.75 522 ALA A CA 1
ATOM 4121 C C . ALA A 1 522 ? 10.836 21.391 27.047 1 94.75 522 ALA A C 1
ATOM 4123 O O . ALA A 1 522 ? 9.828 22.094 27.188 1 94.75 522 ALA A O 1
ATOM 4124 N N . VAL A 1 523 ? 10.945 20.25 27.734 1 90.94 523 VAL A N 1
ATOM 4125 C CA . VAL A 1 523 ? 9.883 19.688 28.562 1 90.94 523 VAL A CA 1
ATOM 4126 C C . VAL A 1 523 ? 9.68 20.562 29.797 1 90.94 523 VAL A C 1
ATOM 4128 O O . VAL A 1 523 ? 8.539 20.844 30.188 1 90.94 523 VAL A O 1
ATOM 4131 N N . VAL A 1 524 ? 10.766 20.922 30.344 1 92.06 524 VAL A N 1
ATOM 4132 C CA . VAL A 1 524 ? 10.695 21.766 31.531 1 92.06 524 VAL A CA 1
ATOM 4133 C C . VAL A 1 524 ? 10.055 23.094 31.188 1 92.06 524 VAL A C 1
ATOM 4135 O O . VAL A 1 524 ? 9.25 23.625 31.953 1 92.06 524 VAL A O 1
ATOM 4138 N N . ALA A 1 525 ? 10.367 23.609 30.031 1 92.62 525 ALA A N 1
ATOM 4139 C CA . ALA A 1 525 ? 9.82 24.891 29.609 1 92.62 525 ALA A CA 1
ATOM 4140 C C . ALA A 1 525 ? 8.312 24.812 29.391 1 92.62 525 ALA A C 1
ATOM 4142 O O . ALA A 1 525 ? 7.566 25.672 29.859 1 92.62 525 ALA A O 1
ATOM 4143 N N . VAL A 1 526 ? 7.777 23.828 28.75 1 89.19 526 VAL A N 1
ATOM 4144 C CA . VAL A 1 526 ? 6.363 23.719 28.422 1 89.19 526 VAL A CA 1
ATOM 4145 C C . VAL A 1 526 ? 5.562 23.359 29.672 1 89.19 526 VAL A C 1
ATOM 4147 O O . VAL A 1 526 ? 4.414 23.781 29.812 1 89.19 526 VAL A O 1
ATOM 4150 N N . ALA A 1 527 ? 6.191 22.672 30.641 1 86.19 527 ALA A N 1
ATOM 4151 C CA . ALA A 1 527 ? 5.5 22.203 31.844 1 86.19 527 ALA A CA 1
ATOM 4152 C C . ALA A 1 527 ? 5.445 23.312 32.906 1 86.19 527 ALA A C 1
ATOM 4154 O O . ALA A 1 527 ? 4.473 23.406 33.656 1 86.19 527 ALA A O 1
ATOM 4155 N N . LEU A 1 528 ? 6.461 24.188 32.906 1 88.25 528 LEU A N 1
ATOM 4156 C CA . LEU A 1 528 ? 6.574 25.078 34.031 1 88.25 528 LEU A CA 1
ATOM 4157 C C . LEU A 1 528 ? 6.309 26.531 33.625 1 88.25 528 LEU A C 1
ATOM 4159 O O . LEU A 1 528 ? 5.906 27.344 34.438 1 88.25 528 LEU A O 1
ATOM 4163 N N . ILE A 1 529 ? 6.652 26.812 32.406 1 90.94 529 ILE A N 1
ATOM 4164 C CA . ILE A 1 529 ? 6.555 28.203 31.984 1 90.94 529 ILE A CA 1
ATOM 4165 C C . ILE A 1 529 ? 5.227 28.453 31.281 1 90.94 529 ILE A C 1
ATOM 4167 O O . ILE A 1 529 ? 5.059 28.078 30.109 1 90.94 529 ILE A O 1
ATOM 4171 N N . LEU A 1 530 ? 4.312 29.078 31.844 1 85.56 530 LEU A N 1
ATOM 4172 C CA . LEU A 1 530 ? 3.002 29.453 31.312 1 85.56 530 LEU A CA 1
ATOM 4173 C C . LEU A 1 530 ? 2.389 28.297 30.531 1 85.56 530 LEU A C 1
ATOM 4175 O O . LEU A 1 530 ? 2.168 28.406 29.328 1 85.56 530 LEU A O 1
ATOM 4179 N N . PRO A 1 531 ? 2.004 27.219 31.203 1 81.56 531 PRO A N 1
ATOM 4180 C CA . PRO A 1 531 ? 1.482 26.031 30.516 1 81.56 531 PRO A CA 1
ATOM 4181 C C . PRO A 1 531 ? 0.116 26.281 29.875 1 81.56 531 PRO A C 1
ATOM 4183 O O . PRO A 1 531 ? -0.665 27.094 30.375 1 81.56 531 PRO A O 1
ATOM 4186 N N . ASP A 1 532 ? -0.063 25.812 28.641 1 76.19 532 ASP A N 1
ATOM 4187 C CA . ASP A 1 532 ? -1.33 25.891 27.922 1 76.19 532 ASP A CA 1
ATOM 4188 C C . ASP A 1 532 ? -2.045 24.531 27.938 1 76.19 532 ASP A C 1
ATOM 4190 O O . ASP A 1 532 ? -2.055 23.828 26.922 1 76.19 532 ASP A O 1
ATOM 4194 N N . TRP A 1 533 ? -2.781 24.203 29.078 1 74.5 533 TRP A N 1
ATOM 4195 C CA . TRP A 1 533 ? -3.523 22.938 29.156 1 74.5 533 TRP A CA 1
ATOM 4196 C C . TRP A 1 533 ? -4.859 23.047 28.422 1 74.5 533 TRP A C 1
ATOM 4198 O O . TRP A 1 533 ? -5.625 23.984 28.672 1 74.5 533 TRP A O 1
ATOM 4208 N N . GLN A 1 534 ? -5.121 22.219 27.484 1 76.5 534 GLN A N 1
ATOM 4209 C CA . GLN A 1 534 ? -6.34 22.25 26.688 1 76.5 534 GLN A CA 1
ATOM 4210 C C . GLN A 1 534 ? -7.57 21.969 27.547 1 76.5 534 GLN A C 1
ATOM 4212 O O . GLN A 1 534 ? -8.672 22.438 27.234 1 76.5 534 GLN A O 1
ATOM 4217 N N . SER A 1 535 ? -7.43 21.188 28.625 1 75.88 535 SER A N 1
ATOM 4218 C CA . SER A 1 535 ? -8.562 20.859 29.484 1 75.88 535 SER A CA 1
ATOM 4219 C C . SER A 1 535 ? -9.18 22.109 30.078 1 75.88 535 SER A C 1
ATOM 4221 O O . SER A 1 535 ? -10.398 22.188 30.25 1 75.88 535 SER A O 1
ATOM 4223 N N . LYS A 1 536 ? -8.336 23.109 30.219 1 75.56 536 LYS A N 1
ATOM 4224 C CA . LYS A 1 536 ? -8.828 24.344 30.844 1 75.56 536 LYS A CA 1
ATOM 4225 C C . LYS A 1 536 ? -9.477 25.25 29.812 1 75.56 536 LYS A C 1
ATOM 4227 O O . LYS A 1 536 ? -10.281 26.125 30.156 1 75.56 536 LYS A O 1
ATOM 4232 N N . ARG A 1 537 ? -9.211 24.984 28.594 1 81 537 ARG A N 1
ATOM 4233 C CA . ARG A 1 537 ? -9.711 25.875 27.547 1 81 537 ARG A CA 1
ATOM 4234 C C . ARG A 1 537 ? -10.828 25.203 26.766 1 81 537 ARG A C 1
ATOM 4236 O O . ARG A 1 537 ? -11.422 25.812 25.875 1 81 537 ARG A O 1
ATOM 4243 N N . LEU A 1 538 ? -11.172 24.062 27.094 1 86.69 538 LEU A N 1
ATOM 4244 C CA . LEU A 1 538 ? -12.141 23.281 26.328 1 86.69 538 LEU A CA 1
ATOM 4245 C C . LEU A 1 538 ? -13.508 23.953 26.344 1 86.69 538 LEU A C 1
ATOM 4247 O O . LEU A 1 538 ? -14.195 23.984 25.312 1 86.69 538 LEU A O 1
ATOM 4251 N N . HIS A 1 539 ? -13.867 24.531 27.438 1 85.94 539 HIS A N 1
ATOM 4252 C CA . HIS A 1 539 ? -15.18 25.172 27.547 1 85.94 539 HIS A CA 1
ATOM 4253 C C . HIS A 1 539 ? -15.281 26.375 26.625 1 85.94 539 HIS A C 1
ATOM 4255 O O . HIS A 1 539 ? -16.344 26.625 26.047 1 85.94 539 HIS A O 1
ATOM 4261 N N . THR A 1 540 ? -14.258 27.047 26.406 1 87.69 540 THR A N 1
ATOM 4262 C CA . THR A 1 540 ? -14.258 28.203 25.516 1 87.69 540 THR A CA 1
ATOM 4263 C C . THR A 1 540 ? -14.344 27.766 24.062 1 87.69 540 THR A C 1
ATOM 4265 O O . THR A 1 540 ? -15 28.406 23.25 1 87.69 540 THR A O 1
ATOM 4268 N N . VAL A 1 541 ? -13.648 26.719 23.828 1 90.62 541 VAL A N 1
ATOM 4269 C CA . VAL A 1 541 ? -13.688 26.188 22.469 1 90.62 541 VAL A CA 1
ATOM 4270 C C . VAL A 1 541 ? -15.102 25.703 22.141 1 90.62 541 VAL A C 1
ATOM 4272 O O . VAL A 1 541 ? -15.602 25.938 21.031 1 90.62 541 VAL A O 1
ATOM 4275 N N . MET A 1 542 ? -15.719 25.078 23.109 1 93.5 542 MET A N 1
ATOM 4276 C CA . MET A 1 542 ? -17.094 24.641 22.938 1 93.5 542 MET A CA 1
ATOM 4277 C C . MET A 1 542 ? -18.031 25.812 22.719 1 93.5 542 MET A C 1
ATOM 4279 O O . MET A 1 542 ? -18.891 25.781 21.828 1 93.5 542 MET A O 1
ATOM 4283 N N . ALA A 1 543 ? -17.797 26.797 23.484 1 93.19 543 ALA A N 1
ATOM 4284 C CA . ALA A 1 543 ? -18.625 28 23.375 1 93.19 543 ALA A CA 1
ATOM 4285 C C . ALA A 1 543 ? -18.453 28.641 22 1 93.19 543 ALA A C 1
ATOM 4287 O O . ALA A 1 543 ? -19.438 29.031 21.375 1 93.19 543 ALA A O 1
ATOM 4288 N N . ASP A 1 544 ? -17.297 28.719 21.562 1 93.38 544 ASP A N 1
ATOM 4289 C CA . ASP A 1 544 ? -17.016 29.312 20.266 1 93.38 544 ASP A CA 1
ATOM 4290 C C . ASP A 1 544 ? -17.672 28.5 19.141 1 93.38 544 ASP A C 1
ATOM 4292 O O . ASP A 1 544 ? -18.125 29.078 18.141 1 93.38 544 ASP A O 1
ATOM 4296 N N . THR A 1 545 ? -17.688 27.25 19.297 1 95.06 545 THR A N 1
ATOM 4297 C CA . THR A 1 545 ? -18.312 26.375 18.312 1 95.06 545 THR A CA 1
ATOM 4298 C C . THR A 1 545 ? -19.812 26.641 18.234 1 95.06 545 THR A C 1
ATOM 4300 O O . THR A 1 545 ? -20.375 26.734 17.141 1 95.06 545 THR A O 1
ATOM 4303 N N . ILE A 1 546 ? -20.406 26.781 19.359 1 95.56 546 ILE A N 1
ATOM 4304 C CA . ILE A 1 546 ? -21.844 27.047 19.422 1 95.56 546 ILE A CA 1
ATOM 4305 C C . ILE A 1 546 ? -22.141 28.406 18.797 1 95.56 546 ILE A C 1
ATOM 4307 O O . ILE A 1 546 ? -23.109 28.562 18.047 1 95.56 546 ILE A O 1
ATOM 4311 N N . GLN A 1 547 ? -21.312 29.312 19.062 1 95 547 GLN A N 1
ATOM 4312 C CA . GLN A 1 547 ? -21.484 30.656 18.516 1 95 547 GLN A CA 1
ATOM 4313 C C . GLN A 1 547 ? -21.359 30.656 17 1 95 547 GLN A C 1
ATOM 4315 O O . GLN A 1 547 ? -22.125 31.312 16.297 1 95 547 GLN A O 1
ATOM 4320 N N . ALA A 1 548 ? -20.406 29.984 16.516 1 95.94 548 ALA A N 1
ATOM 4321 C CA . ALA A 1 548 ? -20.219 29.875 15.078 1 95.94 548 ALA A CA 1
ATOM 4322 C C . ALA A 1 548 ? -21.406 29.203 14.406 1 95.94 548 ALA A C 1
ATOM 4324 O O . ALA A 1 548 ? -21.844 29.625 13.328 1 95.94 548 ALA A O 1
ATOM 4325 N N . ASN A 1 549 ? -21.922 28.172 15.023 1 95.69 549 ASN A N 1
ATOM 4326 C CA . ASN A 1 549 ? -23.109 27.516 14.492 1 95.69 549 ASN A CA 1
ATOM 4327 C C . ASN A 1 549 ? -24.312 28.438 14.477 1 95.69 549 ASN A C 1
ATOM 4329 O O . ASN A 1 549 ? -25.109 28.422 13.531 1 95.69 549 ASN A O 1
ATOM 4333 N N . ARG A 1 550 ? -24.406 29.188 15.508 1 95.44 550 ARG A N 1
ATOM 4334 C CA . ARG A 1 550 ? -25.484 30.156 15.594 1 95.44 550 ARG A CA 1
ATOM 4335 C C . ARG A 1 550 ? -25.422 31.156 14.453 1 95.44 550 ARG A C 1
ATOM 4337 O O . ARG A 1 550 ? -26.438 31.453 13.82 1 95.44 550 ARG A O 1
ATOM 4344 N N . SER A 1 551 ? -24.281 31.672 14.188 1 95.31 551 SER A N 1
ATOM 4345 C CA . SER A 1 551 ? -24.094 32.625 13.117 1 95.31 551 SER A CA 1
ATOM 4346 C C . SER A 1 551 ? -24.359 32 11.75 1 95.31 551 SER A C 1
ATOM 4348 O O . SER A 1 551 ? -24.938 32.656 10.867 1 95.31 551 SER A O 1
ATOM 4350 N N . TYR A 1 552 ? -23.922 30.859 11.523 1 95.25 552 TYR A N 1
ATOM 4351 C CA . TYR A 1 552 ? -24.172 30.141 10.281 1 95.25 552 TYR A CA 1
ATOM 4352 C C . TYR A 1 552 ? -25.656 29.938 10.055 1 95.25 552 TYR A C 1
ATOM 4354 O O . TYR A 1 552 ? -26.172 30.203 8.969 1 95.25 552 TYR A O 1
ATOM 4362 N N . LEU A 1 553 ? -26.344 29.5 11.125 1 94.94 553 LEU A N 1
ATOM 4363 C CA . LEU A 1 553 ? -27.797 29.297 11.039 1 94.94 553 LEU A CA 1
ATOM 4364 C C . LEU A 1 553 ? -28.5 30.609 10.719 1 94.94 553 LEU A C 1
ATOM 4366 O O . LEU A 1 553 ? -29.438 30.625 9.914 1 94.94 553 LEU A O 1
ATOM 4370 N N . ALA A 1 554 ? -28.031 31.656 11.273 1 93.81 554 ALA A N 1
ATOM 4371 C CA . ALA A 1 554 ? -28.641 32.969 11.047 1 93.81 554 ALA A CA 1
ATOM 4372 C C . ALA A 1 554 ? -28.516 33.375 9.586 1 93.81 554 ALA A C 1
ATOM 4374 O O . ALA A 1 554 ? -29.453 33.938 9.016 1 93.81 554 ALA A O 1
ATOM 4375 N N . GLN A 1 555 ? -27.375 33.125 9.016 1 92.75 555 GLN A N 1
ATOM 4376 C CA . GLN A 1 555 ? -27.172 33.469 7.609 1 92.75 555 GLN A CA 1
ATOM 4377 C C . GLN A 1 555 ? -28.094 32.656 6.699 1 92.75 555 GLN A C 1
ATOM 4379 O O . GLN A 1 555 ? -28.562 33.156 5.676 1 92.75 555 GLN A O 1
ATOM 4384 N N . ILE A 1 556 ? -28.312 31.453 7.055 1 93.31 556 ILE A N 1
ATOM 4385 C CA . ILE A 1 556 ? -29.141 30.578 6.25 1 93.31 556 ILE A CA 1
ATOM 4386 C C . ILE A 1 556 ? -30.594 31.031 6.316 1 93.31 556 ILE A C 1
ATOM 4388 O O . ILE A 1 556 ? -31.281 31.125 5.293 1 93.31 556 ILE A O 1
ATOM 4392 N N . ILE A 1 557 ? -31.078 31.359 7.523 1 91.44 557 ILE A N 1
ATOM 4393 C CA . ILE A 1 557 ? -32.469 31.766 7.727 1 91.44 557 ILE A CA 1
ATOM 4394 C C . ILE A 1 557 ? -32.75 33.062 6.957 1 91.44 557 ILE A C 1
ATOM 4396 O O . ILE A 1 557 ? -33.844 33.219 6.402 1 91.44 557 ILE A O 1
ATOM 4400 N N . GLY A 1 558 ? -31.781 33.906 6.859 1 87.31 558 GLY A N 1
ATOM 4401 C CA . GLY A 1 558 ? -31.938 35.125 6.098 1 87.31 558 GLY A CA 1
ATOM 4402 C C . GLY A 1 558 ? -32.125 34.906 4.613 1 87.31 558 GLY A C 1
ATOM 4403 O O . GLY A 1 558 ? -32.781 35.688 3.936 1 87.31 558 GLY A O 1
ATOM 4404 N N . GLN A 1 559 ? -31.719 33.812 4.148 1 88.75 559 GLN A N 1
ATOM 4405 C CA . GLN A 1 559 ? -31.766 33.531 2.715 1 88.75 559 GLN A CA 1
ATOM 4406 C C . GLN A 1 559 ? -33.094 32.875 2.316 1 88.75 559 GLN A C 1
ATOM 4408 O O . GLN A 1 559 ? -33.406 32.812 1.131 1 88.75 559 GLN A O 1
ATOM 4413 N N . TYR A 1 560 ? -33.844 32.406 3.283 1 87.06 560 TYR A N 1
ATOM 4414 C CA . TYR A 1 560 ? -35.125 31.844 2.947 1 87.06 560 TYR A CA 1
ATOM 4415 C C . TYR A 1 560 ? -36.094 32.938 2.52 1 87.06 560 TYR A C 1
ATOM 4417 O O . TYR A 1 560 ? -37.156 32.656 1.914 1 87.06 560 TYR A O 1
ATOM 4425 N N . ARG A 1 561 ? -35.719 34.188 2.697 1 81.12 561 ARG A N 1
ATOM 4426 C CA . ARG A 1 561 ? -36.531 35.312 2.258 1 81.12 561 ARG A CA 1
ATOM 4427 C C . ARG A 1 561 ? -36.062 35.844 0.901 1 81.12 561 ARG A C 1
ATOM 4429 O O . ARG A 1 561 ? -36.875 36.188 0.046 1 81.12 561 ARG A O 1
ATOM 4436 N N . ILE A 1 562 ? -34.781 35.875 0.695 1 80.94 562 ILE A N 1
ATOM 4437 C CA . ILE A 1 562 ? -34.219 36.531 -0.47 1 80.94 562 ILE A CA 1
ATOM 4438 C C . ILE A 1 562 ? -33.938 35.5 -1.556 1 80.94 562 ILE A C 1
ATOM 4440 O O . ILE A 1 562 ? -33.969 35.812 -2.748 1 80.94 562 ILE A O 1
ATOM 4444 N N . GLY A 1 563 ? -33.75 34.281 -1.195 1 81.5 563 GLY A N 1
ATOM 4445 C CA . GLY A 1 563 ? -33.312 33.25 -2.145 1 81.5 563 GLY A CA 1
ATOM 4446 C C . GLY A 1 563 ? -31.891 32.812 -1.962 1 81.5 563 GLY A C 1
ATOM 4447 O O . GLY A 1 563 ? -31.125 33.438 -1.209 1 81.5 563 GLY A O 1
ATOM 4448 N N . LYS A 1 564 ? -31.594 31.719 -2.582 1 85.06 564 LYS A N 1
ATOM 4449 C CA . LYS A 1 564 ? -30.266 31.125 -2.438 1 85.06 564 LYS A CA 1
ATOM 4450 C C . LYS A 1 564 ? -29.188 32.031 -3.074 1 85.06 564 LYS A C 1
ATOM 4452 O O . LYS A 1 564 ? -29.266 32.312 -4.266 1 85.06 564 LYS A O 1
ATOM 4457 N N . LYS A 1 565 ? -28.344 32.594 -2.303 1 82 565 LYS A N 1
ATOM 4458 C CA . LYS A 1 565 ? -27.188 33.375 -2.754 1 82 565 LYS A CA 1
ATOM 4459 C C . LYS A 1 565 ? -25.922 32.969 -1.989 1 82 565 LYS A C 1
ATOM 4461 O O . LYS A 1 565 ? -25.891 33.031 -0.758 1 82 565 LYS A O 1
ATOM 4466 N N . ASP A 1 566 ? -25.016 32.562 -2.707 1 83.75 566 ASP A N 1
ATOM 4467 C CA . ASP A 1 566 ? -23.75 32.25 -2.066 1 83.75 566 ASP A CA 1
ATOM 4468 C C . ASP A 1 566 ? -22.859 33.469 -1.914 1 83.75 566 ASP A C 1
ATOM 4470 O O . ASP A 1 566 ? -21.781 33.562 -2.512 1 83.75 566 ASP A O 1
ATOM 4474 N N . SER A 1 567 ? -23.297 34.344 -1.014 1 84.31 567 SER A N 1
ATOM 4475 C CA . SER A 1 567 ? -22.562 35.594 -0.747 1 84.31 567 SER A CA 1
ATOM 4476 C C . SER A 1 567 ? -21.297 35.312 0.058 1 84.31 567 SER A C 1
ATOM 4478 O O . SER A 1 567 ? -21.109 34.219 0.572 1 84.31 567 SER A O 1
ATOM 4480 N N . LEU A 1 568 ? -20.5 36.219 0.057 1 86.44 568 LEU A N 1
ATOM 4481 C CA . LEU A 1 568 ? -19.25 36.125 0.81 1 86.44 568 LEU A CA 1
ATOM 4482 C C . LEU A 1 568 ? -19.531 35.938 2.299 1 86.44 568 LEU A C 1
ATOM 4484 O O . LEU A 1 568 ? -18.875 35.156 2.971 1 86.44 568 LEU A O 1
ATOM 4488 N N . THR A 1 569 ? -20.5 36.625 2.781 1 87.12 569 THR A N 1
ATOM 4489 C CA . THR A 1 569 ? -20.844 36.562 4.199 1 87.12 569 THR A CA 1
ATOM 4490 C C . THR A 1 569 ? -21.344 35.156 4.562 1 87.12 569 THR A C 1
ATOM 4492 O O . THR A 1 569 ? -21.031 34.656 5.641 1 87.12 569 THR A O 1
ATOM 4495 N N . TYR A 1 570 ? -22.047 34.594 3.662 1 90.56 570 TYR A N 1
ATOM 4496 C CA . TYR A 1 570 ? -22.531 33.219 3.879 1 90.56 570 TYR A CA 1
ATOM 4497 C C . TYR A 1 570 ? -21.359 32.25 3.924 1 90.56 570 TYR A C 1
ATOM 4499 O O . TYR A 1 570 ? -21.297 31.391 4.824 1 90.56 570 TYR A O 1
ATOM 4507 N N . ARG A 1 571 ? -20.484 32.406 2.984 1 89.44 571 ARG A N 1
ATOM 4508 C CA . ARG A 1 571 ? -19.359 31.5 2.896 1 89.44 571 ARG A CA 1
ATOM 4509 C C . ARG A 1 571 ? -18.438 31.641 4.113 1 89.44 571 ARG A C 1
ATOM 4511 O O . ARG A 1 571 ? -17.891 30.641 4.598 1 89.44 571 ARG A O 1
ATOM 4518 N N . ILE A 1 572 ? -18.328 32.812 4.605 1 91 572 ILE A N 1
ATOM 4519 C CA . ILE A 1 572 ? -17.484 33.031 5.777 1 91 572 ILE A CA 1
ATOM 4520 C C . ILE A 1 572 ? -18.109 32.375 7.004 1 91 572 ILE A C 1
ATOM 4522 O O . ILE A 1 572 ? -17.422 31.734 7.785 1 91 572 ILE A O 1
ATOM 4526 N N . ALA A 1 573 ? -19.391 32.5 7.125 1 92.5 573 ALA A N 1
ATOM 4527 C CA . ALA A 1 573 ? -20.078 31.891 8.25 1 92.5 573 ALA A CA 1
ATOM 4528 C C . ALA A 1 573 ? -20.016 30.359 8.188 1 92.5 573 ALA A C 1
ATOM 4530 O O . ALA A 1 573 ? -19.812 29.703 9.211 1 92.5 573 ALA A O 1
ATOM 4531 N N . ARG A 1 574 ? -20.188 29.922 7.027 1 92.12 574 ARG A N 1
ATOM 4532 C CA . ARG A 1 574 ? -20.094 28.484 6.824 1 92.12 574 ARG A CA 1
ATOM 4533 C C . ARG A 1 574 ? -18.719 27.953 7.195 1 92.12 574 ARG A C 1
ATOM 4535 O O . ARG A 1 574 ? -18.594 26.984 7.953 1 92.12 574 ARG A O 1
ATOM 4542 N N . ARG A 1 575 ? -17.766 28.562 6.711 1 91.88 575 ARG A N 1
ATOM 4543 C CA . ARG A 1 575 ? -16.391 28.141 6.961 1 91.88 575 ARG A CA 1
ATOM 4544 C C . ARG A 1 575 ? -16.047 28.25 8.445 1 91.88 575 ARG A C 1
ATOM 4546 O O . ARG A 1 575 ? -15.367 27.391 9 1 91.88 575 ARG A O 1
ATOM 4553 N N . SER A 1 576 ? -16.5 29.266 8.992 1 92.94 576 SER A N 1
ATOM 4554 C CA . SER A 1 576 ? -16.234 29.469 10.414 1 92.94 576 SER A CA 1
ATOM 4555 C C . SER A 1 576 ? -16.844 28.359 11.258 1 92.94 576 SER A C 1
ATOM 4557 O O . SER A 1 576 ? -16.203 27.859 12.188 1 92.94 576 SER A O 1
ATOM 4559 N N . ALA A 1 577 ? -18 27.953 10.914 1 94.25 577 ALA A N 1
ATOM 4560 C CA . ALA A 1 577 ? -18.672 26.891 11.648 1 94.25 577 ALA A CA 1
ATOM 4561 C C . ALA A 1 577 ? -17.906 25.578 11.523 1 94.25 577 ALA A C 1
ATOM 4563 O O . ALA A 1 577 ? -17.656 24.891 12.516 1 94.25 577 ALA A O 1
ATOM 4564 N N . HIS A 1 578 ? -17.516 25.297 10.328 1 92.88 578 HIS A N 1
ATOM 4565 C CA . HIS A 1 578 ? -16.766 24.062 10.102 1 92.88 578 HIS A CA 1
ATOM 4566 C C . HIS A 1 578 ? -15.383 24.125 10.742 1 92.88 578 HIS A C 1
ATOM 4568 O O . HIS A 1 578 ? -14.891 23.125 11.266 1 92.88 578 HIS A O 1
ATOM 4574 N N . ASN A 1 579 ? -14.781 25.281 10.758 1 93.25 579 ASN A N 1
ATOM 4575 C CA . ASN A 1 579 ? -13.477 25.453 11.383 1 93.25 579 ASN A CA 1
ATOM 4576 C C . ASN A 1 579 ? -13.547 25.25 12.891 1 93.25 579 ASN A C 1
ATOM 4578 O O . ASN A 1 579 ? -12.672 24.594 13.477 1 93.25 579 ASN A O 1
ATOM 4582 N N . HIS A 1 580 ? -14.555 25.781 13.469 1 93.12 580 HIS A N 1
ATOM 4583 C CA . HIS A 1 580 ? -14.68 25.641 14.914 1 93.12 580 HIS A CA 1
ATOM 4584 C C . HIS A 1 580 ? -15.008 24.203 15.305 1 93.12 580 HIS A C 1
ATOM 4586 O O . HIS A 1 580 ? -14.586 23.734 16.359 1 93.12 580 HIS A O 1
ATOM 4592 N N . ASP A 1 581 ? -15.773 23.594 14.453 1 93.5 581 ASP A N 1
ATOM 4593 C CA . ASP A 1 581 ? -16.031 22.172 14.68 1 93.5 581 ASP A CA 1
ATOM 4594 C C . ASP A 1 581 ? -14.734 21.375 14.586 1 93.5 581 ASP A C 1
ATOM 4596 O O . ASP A 1 581 ? -14.5 20.469 15.398 1 93.5 581 ASP A O 1
ATOM 4600 N N . ALA A 1 582 ? -13.977 21.641 13.672 1 92.12 582 ALA A N 1
ATOM 4601 C CA . ALA A 1 582 ? -12.68 20.984 13.508 1 92.12 582 ALA A CA 1
ATOM 4602 C C . ALA A 1 582 ? -11.766 21.281 14.695 1 92.12 582 ALA A C 1
ATOM 4604 O O . ALA A 1 582 ? -11.086 20.375 15.195 1 92.12 582 ALA A O 1
ATOM 4605 N N . ASN A 1 583 ? -11.805 22.5 15.102 1 91.5 583 ASN A N 1
ATOM 4606 C CA . ASN A 1 583 ? -10.992 22.891 16.25 1 91.5 583 ASN A CA 1
ATOM 4607 C C . ASN A 1 583 ? -11.406 22.156 17.516 1 91.5 583 ASN A C 1
ATOM 4609 O O . ASN A 1 583 ? -10.562 21.797 18.344 1 91.5 583 ASN A O 1
ATOM 4613 N N . LEU A 1 584 ? -12.695 22.016 17.688 1 92.25 584 LEU A N 1
ATOM 4614 C CA . LEU A 1 584 ? -13.211 21.281 18.844 1 92.25 584 LEU A CA 1
ATOM 4615 C C . LEU A 1 584 ? -12.727 19.828 18.812 1 92.25 584 LEU A C 1
ATOM 4617 O O . LEU A 1 584 ? -12.281 19.297 19.828 1 92.25 584 LEU A O 1
ATOM 4621 N N . THR A 1 585 ? -12.75 19.266 17.688 1 90.75 585 THR A N 1
ATOM 4622 C CA . THR A 1 585 ? -12.281 17.891 17.516 1 90.75 585 THR A CA 1
ATOM 4623 C C . THR A 1 585 ? -10.797 17.781 17.875 1 90.75 585 THR A C 1
ATOM 4625 O O . THR A 1 585 ? -10.398 16.891 18.625 1 90.75 585 THR A O 1
ATOM 4628 N N . ASN A 1 586 ? -10.062 18.688 17.406 1 87.75 586 ASN A N 1
ATOM 4629 C CA . ASN A 1 586 ? -8.625 18.672 17.656 1 87.75 586 ASN A CA 1
ATOM 4630 C C . ASN A 1 586 ? -8.312 18.953 19.125 1 87.75 586 ASN A C 1
ATOM 4632 O O . ASN A 1 586 ? -7.383 18.375 19.688 1 87.75 586 ASN A O 1
ATOM 4636 N N . ALA A 1 587 ? -9.07 19.812 19.719 1 87.88 587 ALA A N 1
ATOM 4637 C CA . ALA A 1 587 ? -8.875 20.141 21.125 1 87.88 587 ALA A CA 1
ATOM 4638 C C . ALA A 1 587 ? -9.117 18.938 22.016 1 87.88 587 ALA A C 1
ATOM 4640 O O . ALA A 1 587 ? -8.367 18.688 22.969 1 87.88 587 ALA A O 1
ATOM 4641 N N . ILE A 1 588 ? -10.094 18.219 21.719 1 88.5 588 ILE A N 1
ATOM 4642 C CA . ILE A 1 588 ? -10.414 17.031 22.516 1 88.5 588 ILE A CA 1
ATOM 4643 C C . ILE A 1 588 ? -9.328 15.969 22.328 1 88.5 588 ILE A C 1
ATOM 4645 O O . ILE A 1 588 ? -8.898 15.336 23.297 1 88.5 588 ILE A O 1
ATOM 4649 N N . SER A 1 589 ? -8.906 15.82 21.125 1 84.44 589 SER A N 1
ATOM 4650 C CA . SER A 1 589 ? -7.832 14.867 20.859 1 84.44 589 SER A CA 1
ATOM 4651 C C . SER A 1 589 ? -6.551 15.25 21.594 1 84.44 589 SER A C 1
ATOM 4653 O O . SER A 1 589 ? -5.852 14.383 22.125 1 84.44 589 SER A O 1
ATOM 4655 N N . SER A 1 590 ? -6.281 16.531 21.641 1 81.88 590 SER A N 1
ATOM 4656 C CA . SER A 1 590 ? -5.102 17.031 22.344 1 81.88 590 SER A CA 1
ATOM 4657 C C . SER A 1 590 ? -5.234 16.844 23.844 1 81.88 590 SER A C 1
ATOM 4659 O O . SER A 1 590 ? -4.254 16.562 24.531 1 81.88 590 SER A O 1
ATOM 4661 N N . MET A 1 591 ? -6.398 16.969 24.375 1 83.88 591 MET A N 1
ATOM 4662 C CA . MET A 1 591 ? -6.652 16.781 25.797 1 83.88 591 MET A CA 1
ATOM 4663 C C . MET A 1 591 ? -6.414 15.328 26.203 1 83.88 591 MET A C 1
ATOM 4665 O O . MET A 1 591 ? -5.891 15.062 27.297 1 83.88 591 MET A O 1
ATOM 4669 N N . LEU A 1 592 ? -6.715 14.406 25.312 1 82 592 LEU A N 1
ATOM 4670 C CA . LEU A 1 592 ? -6.543 12.984 25.609 1 82 592 LEU A CA 1
ATOM 4671 C C . LEU A 1 592 ? -5.062 12.625 25.703 1 82 592 LEU A C 1
ATOM 4673 O O . LEU A 1 592 ? -4.699 11.633 26.344 1 82 592 LEU A O 1
ATOM 4677 N N . ALA A 1 593 ? -4.281 13.453 25.094 1 77.44 593 ALA A N 1
ATOM 4678 C CA . ALA A 1 593 ? -2.846 13.195 25.078 1 77.44 593 ALA A CA 1
ATOM 4679 C C . ALA A 1 593 ? -2.172 13.781 26.312 1 77.44 593 ALA A C 1
ATOM 4681 O O . ALA A 1 593 ? -1.006 13.492 26.594 1 77.44 593 ALA A O 1
ATOM 4682 N N . GLU A 1 594 ? -2.881 14.578 27.047 1 77.44 594 GLU A N 1
ATOM 4683 C CA . GLU A 1 594 ? -2.354 15.195 28.266 1 77.44 594 GLU A CA 1
ATOM 4684 C C . GLU A 1 594 ? -2.287 14.188 29.406 1 77.44 594 GLU A C 1
ATOM 4686 O O . GLU A 1 594 ? -2.947 13.141 29.359 1 77.44 594 GLU A O 1
ATOM 4691 N N . PRO A 1 595 ? -1.383 14.414 30.312 1 76.31 595 PRO A N 1
ATOM 4692 C CA . PRO A 1 595 ? -1.279 13.484 31.438 1 76.31 595 PRO A CA 1
ATOM 4693 C C . PRO A 1 595 ? -2.605 13.297 32.156 1 76.31 595 PRO A C 1
ATOM 4695 O O . PRO A 1 595 ? -3.459 14.18 32.156 1 76.31 595 PRO A O 1
ATOM 4698 N N . GLY A 1 596 ? -2.811 12.086 32.688 1 72.31 596 GLY A N 1
ATOM 4699 C CA . GLY A 1 596 ? -4.051 11.617 33.281 1 72.31 596 GLY A CA 1
ATOM 4700 C C . GLY A 1 596 ? -4.656 12.602 34.25 1 72.31 596 GLY A C 1
ATOM 4701 O O . GLY A 1 596 ? -5.875 12.766 34.312 1 72.31 596 GLY A O 1
ATOM 4702 N N . ARG A 1 597 ? -3.85 13.336 34.938 1 70 597 ARG A N 1
ATOM 4703 C CA . ARG A 1 597 ? -4.371 14.227 35.969 1 70 597 ARG A CA 1
ATOM 4704 C C . ARG A 1 597 ? -5.156 15.375 35.344 1 70 597 ARG A C 1
ATOM 4706 O O . ARG A 1 597 ? -6.031 15.953 36 1 70 597 ARG A O 1
ATOM 4713 N N . TYR A 1 598 ? -4.922 15.609 34.125 1 67.69 598 TYR A N 1
ATOM 4714 C CA . TYR A 1 598 ? -5.547 16.766 33.5 1 67.69 598 TYR A CA 1
ATOM 4715 C C . TYR A 1 598 ? -6.672 16.344 32.562 1 67.69 598 TYR A C 1
ATOM 4717 O O . TYR A 1 598 ? -7.379 17.188 32 1 67.69 598 TYR A O 1
ATOM 4725 N N . ARG A 1 599 ? -6.875 15.008 32.406 1 71.88 599 ARG A N 1
ATOM 4726 C CA . ARG A 1 599 ? -7.973 14.516 31.594 1 71.88 599 ARG A CA 1
ATOM 4727 C C . ARG A 1 599 ? -9.297 14.586 32.344 1 71.88 599 ARG A C 1
ATOM 4729 O O . ARG A 1 599 ? -9.406 14.086 33.469 1 71.88 599 ARG A O 1
ATOM 4736 N N . SER A 1 600 ? -10.141 15.547 31.953 1 70.06 600 SER A N 1
ATOM 4737 C CA . SER A 1 600 ? -11.422 15.688 32.656 1 70.06 600 SER A CA 1
ATOM 4738 C C . SER A 1 600 ? -12.586 15.406 31.703 1 70.06 600 SER A C 1
ATOM 4740 O O . SER A 1 600 ? -12.562 15.812 30.547 1 70.06 600 SER A O 1
ATOM 4742 N N . ALA A 1 601 ? -13.523 14.594 32.156 1 80.12 601 ALA A N 1
ATOM 4743 C CA . ALA A 1 601 ? -14.836 14.414 31.547 1 80.12 601 ALA A CA 1
ATOM 4744 C C . ALA A 1 601 ? -14.688 13.938 30.094 1 80.12 601 ALA A C 1
ATOM 4746 O O . ALA A 1 601 ? -15.297 14.516 29.188 1 80.12 601 ALA A O 1
ATOM 4747 N N . VAL A 1 602 ? -13.992 12.898 29.922 1 84 602 VAL A N 1
ATOM 4748 C CA . VAL A 1 602 ? -13.688 12.398 28.578 1 84 602 VAL A CA 1
ATOM 4749 C C . VAL A 1 602 ? -14.977 11.969 27.875 1 84 602 VAL A C 1
ATOM 4751 O O . VAL A 1 602 ? -15.234 12.375 26.75 1 84 602 VAL A O 1
ATOM 4754 N N . ASP A 1 603 ? -15.891 11.336 28.547 1 84.06 603 ASP A N 1
ATOM 4755 C CA . ASP A 1 603 ? -17.109 10.836 27.938 1 84.06 603 ASP A CA 1
ATOM 4756 C C . ASP A 1 603 ? -18.047 11.984 27.578 1 84.06 603 ASP A C 1
ATOM 4758 O O . ASP A 1 603 ? -18.656 11.984 26.5 1 84.06 603 ASP A O 1
ATOM 4762 N N . GLU A 1 604 ? -18.125 12.938 28.406 1 87.12 604 GLU A N 1
ATOM 4763 C CA . GLU A 1 604 ? -18.969 14.094 28.156 1 87.12 604 GLU A CA 1
ATOM 4764 C C . GLU A 1 604 ? -18.453 14.938 27 1 87.12 604 GLU A C 1
ATOM 4766 O O . GLU A 1 604 ? -19.219 15.484 26.219 1 87.12 604 GLU A O 1
ATOM 4771 N N . SER A 1 605 ? -17.188 14.984 26.969 1 89.06 605 SER A N 1
ATOM 4772 C CA . SER A 1 605 ? -16.578 15.758 25.891 1 89.06 605 SER A CA 1
ATOM 4773 C C . SER A 1 605 ? -16.875 15.125 24.531 1 89.06 605 SER A C 1
ATOM 4775 O O . SER A 1 605 ? -17.203 15.828 23.578 1 89.06 605 SER A O 1
ATOM 4777 N N . PHE A 1 606 ? -16.859 13.805 24.516 1 87.81 606 PHE A N 1
ATOM 4778 C CA . PHE A 1 606 ? -17.125 13.133 23.25 1 87.81 606 PHE A CA 1
ATOM 4779 C C . PHE A 1 606 ? -18.609 13.211 22.906 1 87.81 606 PHE A C 1
ATOM 4781 O O . PHE A 1 606 ? -18.984 13.328 21.734 1 87.81 606 PHE A O 1
ATOM 4788 N N . ARG A 1 607 ? -19.391 13.117 23.875 1 88.94 607 ARG A N 1
ATOM 4789 C CA . ARG A 1 607 ? -20.812 13.258 23.641 1 88.94 607 ARG A CA 1
ATOM 4790 C C . ARG A 1 607 ? -21.156 14.648 23.109 1 88.94 607 ARG A C 1
ATOM 4792 O O . ARG A 1 607 ? -21.969 14.789 22.188 1 88.94 607 ARG A O 1
ATOM 4799 N N . PHE A 1 608 ? -20.531 15.641 23.656 1 91.19 608 PHE A N 1
ATOM 4800 C CA . PHE A 1 608 ? -20.75 17 23.203 1 91.19 608 PHE A CA 1
ATOM 4801 C C . PHE A 1 608 ? -20.266 17.172 21.766 1 91.19 608 PHE A C 1
ATOM 4803 O O . PHE A 1 608 ? -20.922 17.812 20.953 1 91.19 608 PHE A O 1
ATOM 4810 N N . LEU A 1 609 ? -19.156 16.609 21.531 1 90.94 609 LEU A N 1
ATOM 4811 C CA . LEU A 1 609 ? -18.609 16.688 20.188 1 90.94 609 LEU A CA 1
ATOM 4812 C C . LEU A 1 609 ? -19.578 16.078 19.172 1 90.94 609 LEU A C 1
ATOM 4814 O O . LEU A 1 609 ? -19.812 16.672 18.125 1 90.94 609 LEU A O 1
ATOM 4818 N N . THR A 1 610 ? -20.125 14.938 19.484 1 88.69 610 THR A N 1
ATOM 4819 C CA . THR A 1 610 ? -21.031 14.25 18.578 1 88.69 610 THR A CA 1
ATOM 4820 C C . THR A 1 610 ? -22.297 15.078 18.359 1 88.69 610 THR A C 1
ATOM 4822 O O . THR A 1 610 ? -22.797 15.188 17.234 1 88.69 610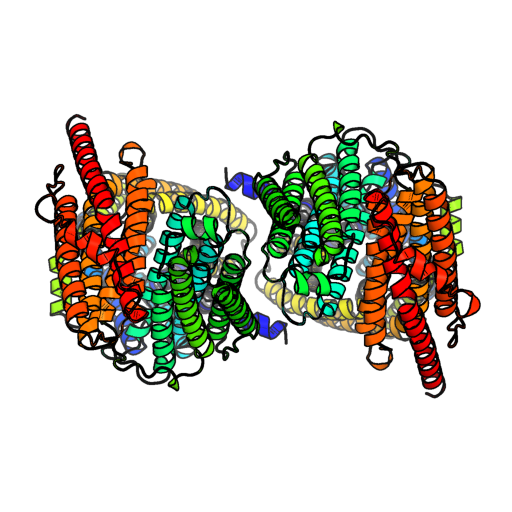 THR A O 1
ATOM 4825 N N . LEU A 1 611 ? -22.75 15.672 19.375 1 89.62 611 LEU A N 1
ATOM 4826 C CA . LEU A 1 611 ? -23.953 16.484 19.266 1 89.62 611 LEU A CA 1
ATOM 4827 C C . LEU A 1 611 ? -23.672 17.766 18.484 1 89.62 611 LEU A C 1
ATOM 4829 O O . LEU A 1 611 ? -24.5 18.203 17.672 1 89.62 611 LEU A O 1
ATOM 4833 N N . SER A 1 612 ? -22.594 18.344 18.797 1 91.62 612 SER A N 1
ATOM 4834 C CA . SER A 1 612 ? -22.219 19.562 18.078 1 91.62 612 SER A CA 1
ATOM 4835 C C . SER A 1 612 ? -22.047 19.281 16.594 1 91.62 612 SER A C 1
ATOM 4837 O O . SER A 1 612 ? -22.484 20.094 15.758 1 91.62 612 SER A O 1
ATOM 4839 N N . HIS A 1 613 ? -21.484 18.234 16.297 1 89.81 613 HIS A N 1
ATOM 4840 C CA . HIS A 1 613 ? -21.328 17.859 14.898 1 89.81 613 HIS A CA 1
ATOM 4841 C C . HIS A 1 613 ? -22.672 17.578 14.242 1 89.81 613 HIS A C 1
ATOM 4843 O O . HIS A 1 613 ? -22.875 17.922 13.07 1 89.81 613 HIS A O 1
ATOM 4849 N N . ALA A 1 614 ? -23.516 16.922 14.938 1 89.19 614 ALA A N 1
ATOM 4850 C CA . ALA A 1 614 ? -24.859 16.703 14.43 1 89.19 614 ALA A CA 1
ATOM 4851 C C . ALA A 1 614 ? -25.578 18.016 14.164 1 89.19 614 ALA A C 1
ATOM 4853 O O . ALA A 1 614 ? -26.266 18.172 13.148 1 89.19 614 ALA A O 1
ATOM 4854 N N . LEU A 1 615 ? -25.406 18.875 15.109 1 92 615 LEU A N 1
ATOM 4855 C CA . LEU A 1 615 ? -25.984 20.203 14.938 1 92 615 LEU A CA 1
ATOM 4856 C C . LEU A 1 615 ? -25.484 20.859 13.656 1 92 615 LEU A C 1
ATOM 4858 O O . LEU A 1 615 ? -26.281 21.375 12.859 1 92 615 LEU A O 1
ATOM 4862 N N . LEU A 1 616 ? -24.219 20.828 13.461 1 93.5 616 LEU A N 1
ATOM 4863 C CA . LEU A 1 616 ? -23.625 21.391 12.258 1 93.5 616 LEU A CA 1
ATOM 4864 C C . LEU A 1 616 ? -24.156 20.688 11.008 1 93.5 616 LEU A C 1
ATOM 4866 O O . LEU A 1 616 ? -24.406 21.328 9.992 1 93.5 616 LEU A O 1
ATOM 4870 N N . SER A 1 617 ? -24.328 19.438 11.102 1 90.38 617 SER A N 1
ATOM 4871 C CA . SER A 1 617 ? -24.828 18.672 9.969 1 90.38 617 SER A CA 1
ATOM 4872 C C . SER A 1 617 ? -26.25 19.062 9.602 1 90.38 617 SER A C 1
ATOM 4874 O O . SER A 1 617 ? -26.594 19.172 8.422 1 90.38 617 SER A O 1
ATOM 4876 N N . TYR A 1 618 ? -27.062 19.266 10.602 1 90.12 618 TYR A N 1
ATOM 4877 C CA . TYR A 1 618 ? -28.422 19.688 10.352 1 90.12 618 TYR A CA 1
ATOM 4878 C C . TYR A 1 618 ? -28.453 21.094 9.758 1 90.12 618 TYR A C 1
ATOM 4880 O O . TYR A 1 618 ? -29.25 21.375 8.859 1 90.12 618 TYR A O 1
ATOM 4888 N N . ILE A 1 619 ? -27.609 21.922 10.25 1 93.06 619 ILE A N 1
ATOM 4889 C CA . ILE A 1 619 ? -27.516 23.281 9.727 1 93.06 619 ILE A CA 1
ATOM 4890 C C . ILE A 1 619 ? -27.047 23.234 8.273 1 93.06 619 ILE A C 1
ATOM 4892 O O . ILE A 1 619 ? -27.578 23.953 7.418 1 93.06 619 ILE A O 1
ATOM 4896 N N . SER A 1 620 ? -26.094 22.422 8.016 1 91.19 620 SER A N 1
ATOM 4897 C CA . SER A 1 620 ? -25.578 22.266 6.652 1 91.19 620 SER A CA 1
ATOM 4898 C C . SER A 1 620 ? -26.672 21.766 5.715 1 91.19 620 SER A C 1
ATOM 4900 O O . SER A 1 620 ? -26.703 22.141 4.539 1 91.19 620 SER A O 1
ATOM 4902 N N . ALA A 1 621 ? -27.469 20.922 6.23 1 88.75 621 ALA A N 1
ATOM 4903 C CA . ALA A 1 621 ? -28.594 20.438 5.422 1 88.75 621 ALA A CA 1
ATOM 4904 C C . ALA A 1 621 ? -29.516 21.594 5.039 1 88.75 621 ALA A C 1
ATOM 4906 O O . ALA A 1 621 ? -29.984 21.656 3.898 1 88.75 621 ALA A O 1
ATOM 4907 N N . LEU A 1 622 ? -29.766 22.453 6.008 1 89.56 622 LEU A N 1
ATOM 4908 C CA . LEU A 1 622 ? -30.562 23.641 5.723 1 89.56 622 LEU A CA 1
ATOM 4909 C C . LEU A 1 622 ? -29.891 24.531 4.68 1 89.56 622 LEU A C 1
ATOM 4911 O O . LEU A 1 622 ? -30.547 25.078 3.805 1 89.56 622 LEU A O 1
ATOM 4915 N N . GLY A 1 623 ? -28.609 24.625 4.789 1 87.88 623 GLY A N 1
ATOM 4916 C CA . GLY A 1 623 ? -27.844 25.406 3.842 1 87.88 623 GLY A CA 1
ATOM 4917 C C . GLY A 1 623 ? -27.844 24.828 2.439 1 87.88 623 GLY A C 1
ATOM 4918 O O . GLY A 1 623 ? -27.922 25.562 1.457 1 87.88 623 GLY A O 1
ATOM 4919 N N . ALA A 1 624 ? -27.844 23.562 2.328 1 84.19 624 ALA A N 1
ATOM 4920 C CA . ALA A 1 624 ? -27.797 22.891 1.033 1 84.19 624 ALA A CA 1
ATOM 4921 C C . ALA A 1 624 ? -29.141 23.016 0.299 1 84.19 624 ALA A C 1
ATOM 4923 O O . ALA A 1 624 ? -29.172 23.047 -0.934 1 84.19 624 ALA A O 1
ATOM 4924 N N . HIS A 1 625 ? -30.203 23.109 1.038 1 80 625 HIS A N 1
ATOM 4925 C CA . HIS A 1 625 ? -31.516 23.156 0.418 1 80 625 HIS A CA 1
ATOM 4926 C C . HIS A 1 625 ? -32.156 24.547 0.578 1 80 625 HIS A C 1
ATOM 4928 O O . HIS A 1 625 ? -33.344 24.656 0.835 1 80 625 HIS A O 1
ATOM 4934 N N . ARG A 1 626 ? -31.359 25.5 0.481 1 84.94 626 ARG A N 1
ATOM 4935 C CA . ARG A 1 626 ? -31.875 26.859 0.574 1 84.94 626 ARG A CA 1
ATOM 4936 C C . ARG A 1 626 ? -32.719 27.219 -0.655 1 84.94 626 ARG A C 1
ATOM 4938 O O . ARG A 1 626 ? -32.25 27.047 -1.788 1 84.94 626 ARG A O 1
ATOM 4945 N N . THR A 1 627 ? -33.906 27.469 -0.398 1 81.31 627 THR A N 1
ATOM 4946 C CA . THR A 1 627 ? -34.812 27.938 -1.44 1 81.31 627 THR A CA 1
ATOM 4947 C C . THR A 1 627 ? -35.719 29.047 -0.916 1 81.31 627 THR A C 1
ATOM 4949 O O . THR A 1 627 ? -35.969 29.141 0.291 1 81.31 627 THR A O 1
ATOM 4952 N N . ARG A 1 628 ? -36.125 29.828 -1.803 1 83.12 628 ARG A N 1
ATOM 4953 C CA . ARG A 1 628 ? -37.031 30.906 -1.404 1 83.12 628 ARG A CA 1
ATOM 4954 C C . ARG A 1 628 ? -38.375 30.359 -1.019 1 83.12 628 ARG A C 1
ATOM 4956 O O . ARG A 1 628 ? -38.969 29.562 -1.757 1 83.12 628 ARG A O 1
ATOM 4963 N N . ILE A 1 629 ? -38.781 30.719 0.194 1 82.62 629 ILE A N 1
ATOM 4964 C CA . ILE A 1 629 ? -40.094 30.328 0.666 1 82.62 629 ILE A CA 1
ATOM 4965 C C . ILE A 1 629 ? -41.094 31.453 0.369 1 82.62 629 ILE A C 1
ATOM 4967 O O . ILE A 1 629 ? -40.938 32.562 0.883 1 82.62 629 ILE A O 1
ATOM 4971 N N . ASN A 1 630 ? -42.062 31.188 -0.434 1 80.12 630 ASN A N 1
ATOM 4972 C CA . ASN A 1 630 ? -43 32.219 -0.876 1 80.12 630 ASN A CA 1
ATOM 4973 C C . ASN A 1 630 ? -44.156 32.344 0.096 1 80.12 630 ASN A C 1
ATOM 4975 O O . ASN A 1 630 ? -44.844 33.375 0.13 1 80.12 630 ASN A O 1
ATOM 4979 N N . ASP A 1 631 ? -44.438 31.359 0.885 1 83.62 631 ASP A N 1
ATOM 4980 C CA . ASP A 1 631 ? -45.562 31.391 1.811 1 83.62 631 ASP A CA 1
ATOM 4981 C C . ASP A 1 631 ? -45.219 32.188 3.062 1 83.62 631 ASP A C 1
ATOM 4983 O O . ASP A 1 631 ? -44.281 31.859 3.783 1 83.62 631 ASP A O 1
ATOM 4987 N N . GLU A 1 632 ? -46 33.219 3.389 1 85.12 632 GLU A N 1
ATOM 4988 C CA . GLU A 1 632 ? -45.719 34.125 4.496 1 85.12 632 GLU A CA 1
ATOM 4989 C C . GLU A 1 632 ? -45.906 33.438 5.844 1 85.12 632 GLU A C 1
ATOM 4991 O O . GLU A 1 632 ? -45.188 33.688 6.789 1 85.12 632 GLU A O 1
ATOM 4996 N N . ASP A 1 633 ? -46.875 32.562 5.914 1 81.69 633 ASP A N 1
ATOM 4997 C CA . ASP A 1 633 ? -47.094 31.859 7.168 1 81.69 633 ASP A CA 1
ATOM 4998 C C . ASP A 1 633 ? -45.938 30.938 7.508 1 81.69 633 ASP A C 1
ATOM 5000 O O . ASP A 1 633 ? -45.531 30.828 8.664 1 81.69 633 ASP A O 1
ATOM 5004 N N . THR A 1 634 ? -45.5 30.312 6.496 1 84.38 634 THR A N 1
ATOM 5005 C CA . THR A 1 634 ? -44.375 29.422 6.688 1 84.38 634 THR A CA 1
ATOM 5006 C C . THR A 1 634 ? -43.125 30.188 7.051 1 84.38 634 THR A C 1
ATOM 5008 O O . THR A 1 634 ? -42.312 29.75 7.887 1 84.38 634 THR A O 1
ATOM 5011 N N . HIS A 1 635 ? -43.031 31.328 6.488 1 87.5 635 HIS A N 1
ATOM 5012 C CA . HIS A 1 635 ? -41.906 32.156 6.781 1 87.5 635 HIS A CA 1
ATOM 5013 C C . HIS A 1 635 ? -41.906 32.656 8.234 1 87.5 635 HIS A C 1
ATOM 5015 O O . HIS A 1 635 ? -40.875 32.719 8.875 1 87.5 635 HIS A O 1
ATOM 5021 N N . LYS A 1 636 ? -43.031 32.969 8.688 1 87.25 636 LYS A N 1
ATOM 5022 C CA . LYS A 1 636 ? -43.156 33.406 10.07 1 87.25 636 LYS A CA 1
ATOM 5023 C C . LYS A 1 636 ? -42.844 32.281 11.039 1 87.25 636 LYS A C 1
ATOM 5025 O O . LYS A 1 636 ? -42.188 32.5 12.07 1 87.25 636 LYS A O 1
ATOM 5030 N N . LEU A 1 637 ? -43.281 31.125 10.672 1 86.31 637 LEU A N 1
ATOM 5031 C CA . LEU A 1 637 ? -43 29.969 11.523 1 86.31 637 LEU A CA 1
ATOM 5032 C C . LEU A 1 637 ? -41.5 29.688 11.594 1 86.31 637 LEU A C 1
ATOM 5034 O O . LEU A 1 637 ? -40.969 29.375 12.656 1 86.31 637 LEU A O 1
ATOM 5038 N N . VAL A 1 638 ? -40.875 29.781 10.5 1 88.94 638 VAL A N 1
ATOM 5039 C CA . VAL A 1 638 ? -39.438 29.547 10.422 1 88.94 638 VAL A CA 1
ATOM 5040 C C . VAL A 1 638 ? -38.719 30.609 11.234 1 88.94 638 VAL A C 1
ATOM 5042 O O . VAL A 1 638 ? -37.75 30.281 11.961 1 88.94 638 VAL A O 1
ATOM 5045 N N . LEU A 1 639 ? -39.156 31.828 11.227 1 90 639 LEU A N 1
ATOM 5046 C CA . LEU A 1 639 ? -38.531 32.906 11.961 1 90 639 LEU A CA 1
ATOM 5047 C C . LEU A 1 639 ? -38.75 32.75 13.461 1 90 639 LEU A C 1
ATOM 5049 O O . LEU A 1 639 ? -37.844 33.031 14.25 1 90 639 LEU A O 1
ATOM 5053 N N . ASP A 1 640 ? -39.906 32.344 13.781 1 88.69 640 ASP A N 1
ATOM 5054 C CA . ASP A 1 640 ? -40.188 32.125 15.203 1 88.69 640 ASP A CA 1
ATOM 5055 C C . ASP A 1 640 ? -39.344 30.969 15.758 1 88.69 640 ASP A C 1
ATOM 5057 O O . ASP A 1 640 ? -38.812 31.062 16.875 1 88.69 640 ASP A O 1
ATOM 5061 N N . ALA A 1 641 ? -39.281 29.953 14.977 1 89.38 641 ALA A N 1
ATOM 5062 C CA . ALA A 1 641 ? -38.469 28.812 15.398 1 89.38 641 ALA A CA 1
ATOM 5063 C C . ALA A 1 641 ? -37 29.219 15.531 1 89.38 641 ALA A C 1
ATOM 5065 O O . ALA A 1 641 ? -36.312 28.828 16.484 1 89.38 641 ALA A O 1
ATOM 5066 N N . HIS A 1 642 ? -36.594 30.031 14.594 1 91.75 642 HIS A N 1
ATOM 5067 C CA . HIS A 1 642 ? -35.188 30.5 14.625 1 91.75 642 HIS A CA 1
ATOM 5068 C C . HIS A 1 642 ? -34.938 31.359 15.859 1 91.75 642 HIS A C 1
ATOM 5070 O O . HIS A 1 642 ? -33.875 31.266 16.469 1 91.75 642 HIS A O 1
ATOM 5076 N N . ARG A 1 643 ? -35.812 32.156 16.203 1 90.69 643 ARG A N 1
ATOM 5077 C CA . ARG A 1 643 ? -35.656 33.031 17.375 1 90.69 643 ARG A CA 1
ATOM 5078 C C . ARG A 1 643 ? -35.469 32.188 18.641 1 90.69 643 ARG A C 1
ATOM 5080 O O . ARG A 1 643 ? -34.594 32.5 19.469 1 90.69 643 ARG A O 1
ATOM 5087 N N . VAL A 1 644 ? -36.25 31.156 18.75 1 90.38 644 VAL A N 1
ATOM 5088 C CA . VAL A 1 644 ? -36.156 30.297 19.938 1 90.38 644 VAL A CA 1
ATOM 5089 C C . VAL A 1 644 ? -34.812 29.578 19.938 1 90.38 644 VAL A C 1
ATOM 5091 O O . VAL A 1 644 ? -34.125 29.516 20.969 1 90.38 644 VAL A O 1
ATOM 5094 N N . ILE A 1 645 ? -34.469 29.016 18.828 1 92.81 645 ILE A N 1
ATOM 5095 C CA . ILE A 1 645 ? -33.219 28.281 18.719 1 92.81 645 ILE A CA 1
ATOM 5096 C C . ILE A 1 645 ? -32.062 29.234 18.969 1 92.81 645 ILE A C 1
ATOM 5098 O O . ILE A 1 645 ? -31.094 28.875 19.656 1 92.81 645 ILE A O 1
ATOM 5102 N N . HIS A 1 646 ? -32.125 30.406 18.406 1 92.88 646 HIS A N 1
ATOM 5103 C CA . HIS A 1 646 ? -31.109 31.422 18.594 1 92.88 646 HIS A CA 1
ATOM 5104 C C . HIS A 1 646 ? -30.922 31.75 20.062 1 92.88 646 HIS A C 1
ATOM 5106 O O . HIS A 1 646 ? -29.781 31.875 20.531 1 92.88 646 HIS A O 1
ATOM 5112 N N . HIS A 1 647 ? -31.938 31.844 20.719 1 90.81 647 HIS A N 1
ATOM 5113 C CA . HIS A 1 647 ? -31.875 32.156 22.141 1 90.81 647 HIS A CA 1
ATOM 5114 C C . HIS A 1 647 ? -31.266 31 22.922 1 90.81 647 HIS A C 1
ATOM 5116 O O . HIS A 1 647 ? -30.484 31.203 23.859 1 90.81 647 HIS A O 1
ATOM 5122 N N . HIS A 1 648 ? -31.688 29.859 22.578 1 91.69 648 HIS A N 1
ATOM 5123 C CA . HIS A 1 648 ? -31.109 28.688 23.219 1 91.69 648 HIS A CA 1
ATOM 5124 C C . HIS A 1 648 ? -29.609 28.625 23.016 1 91.69 648 HIS A C 1
ATOM 5126 O O . HIS A 1 648 ? -28.844 28.344 23.938 1 91.69 648 HIS A O 1
ATOM 5132 N N . LEU A 1 649 ? -29.188 28.906 21.812 1 94.12 649 LEU A N 1
ATOM 5133 C CA . LEU A 1 649 ? -27.766 28.844 21.5 1 94.12 649 LEU A CA 1
ATOM 5134 C C . LEU A 1 649 ? -27 29.953 22.203 1 94.12 649 LEU A C 1
ATOM 5136 O O . LEU A 1 649 ? -25.859 29.766 22.609 1 94.12 649 LEU A O 1
ATOM 5140 N N . ASP A 1 650 ? -27.625 31.047 22.391 1 91.38 650 ASP A N 1
ATOM 5141 C CA . ASP A 1 650 ? -27 32.156 23.125 1 91.38 650 ASP A CA 1
ATOM 5142 C C . ASP A 1 650 ? -26.812 31.797 24.594 1 91.38 650 ASP A C 1
ATOM 5144 O O . ASP A 1 650 ? -25.75 32.094 25.172 1 91.38 650 ASP A O 1
ATOM 5148 N N . ILE A 1 651 ? -27.75 31.203 25.125 1 90.38 651 ILE A N 1
ATOM 5149 C CA . ILE A 1 651 ? -27.672 30.781 26.516 1 90.38 651 ILE A CA 1
ATOM 5150 C C . ILE A 1 651 ? -26.594 29.719 26.672 1 90.38 651 ILE A C 1
ATOM 5152 O O . ILE A 1 651 ? -25.812 29.734 27.641 1 90.38 651 ILE A O 1
ATOM 5156 N N . LEU A 1 652 ? -26.641 28.859 25.781 1 92.31 652 LEU A N 1
ATOM 5157 C CA . LEU A 1 652 ? -25.641 27.797 25.812 1 92.31 652 LEU A CA 1
ATOM 5158 C C . LEU A 1 652 ? -24.219 28.375 25.719 1 92.31 652 LEU A C 1
ATOM 5160 O O . LEU A 1 652 ? -23.312 27.891 26.375 1 92.31 652 LEU A O 1
ATOM 5164 N N . PHE A 1 653 ? -24.016 29.375 24.875 1 91.62 653 PHE A N 1
ATOM 5165 C CA . PHE A 1 653 ? -22.734 30.062 24.75 1 91.62 653 PHE A CA 1
ATOM 5166 C C . PHE A 1 653 ? -22.312 30.672 26.078 1 91.62 653 PHE A C 1
ATOM 5168 O O . PHE A 1 653 ? -21.156 30.5 26.516 1 91.62 653 PHE A O 1
ATOM 5175 N N . ASN A 1 654 ? -23.219 31.219 26.672 1 88.69 654 ASN A N 1
ATOM 5176 C CA . ASN A 1 654 ? -22.922 31.859 27.953 1 88.69 654 ASN A CA 1
ATOM 5177 C C . ASN A 1 654 ? -22.672 30.828 29.047 1 88.69 654 ASN A C 1
ATOM 5179 O O . ASN A 1 654 ? -21.828 31.031 29.922 1 88.69 654 ASN A O 1
ATOM 5183 N N . GLN A 1 655 ? -23.438 29.797 29 1 88.94 655 GLN A N 1
ATOM 5184 C CA . GLN A 1 655 ? -23.25 28.719 29.969 1 88.94 655 GLN A CA 1
ATOM 5185 C C . GLN A 1 655 ? -21.844 28.125 29.891 1 88.94 655 GLN A C 1
ATOM 5187 O O . GLN A 1 655 ? -21.219 27.859 30.906 1 88.94 655 GLN A O 1
ATOM 5192 N N . LEU A 1 656 ? -21.422 28 28.734 1 89.62 656 LEU A N 1
ATOM 5193 C CA . LEU A 1 656 ? -20.125 27.391 28.5 1 89.62 656 LEU A CA 1
ATOM 5194 C C . LEU A 1 656 ? -19 28.391 28.781 1 89.62 656 LEU A C 1
ATOM 5196 O O . LEU A 1 656 ? -18 28.047 29.406 1 89.62 656 LEU A O 1
ATOM 5200 N N . ASN A 1 657 ? -19.188 29.609 28.344 1 85.62 657 ASN A N 1
ATOM 5201 C CA . ASN A 1 657 ? -18.156 30.625 28.5 1 85.62 657 ASN A CA 1
ATOM 5202 C C . ASN A 1 657 ? -18 31.047 29.953 1 85.62 657 ASN A C 1
ATOM 5204 O O . ASN A 1 657 ? -16.875 31.281 30.422 1 85.62 657 ASN A O 1
ATOM 5208 N N . ASP A 1 658 ? -19.094 31.141 30.703 1 81.56 658 ASP A N 1
ATOM 5209 C CA . ASP A 1 658 ? -19.062 31.641 32.062 1 81.56 658 ASP A CA 1
ATOM 5210 C C . ASP A 1 658 ? -19.125 30.484 33.062 1 81.56 658 ASP A C 1
ATOM 5212 O O . ASP A 1 658 ? -19.125 30.719 34.281 1 81.56 658 ASP A O 1
ATOM 5216 N N . HIS A 1 659 ? -19.094 29.281 32.781 1 76.75 659 HIS A N 1
ATOM 5217 C CA . HIS A 1 659 ? -19.141 28.094 33.625 1 76.75 659 HIS A CA 1
ATOM 5218 C C . HIS A 1 659 ? -20.344 28.141 34.562 1 76.75 659 HIS A C 1
ATOM 5220 O O . HIS A 1 659 ? -20.203 27.922 35.75 1 76.75 659 HIS A O 1
ATOM 5226 N N . CYS A 1 660 ? -21.375 28.438 33.938 1 72.62 660 CYS A N 1
ATOM 5227 C CA . CYS A 1 660 ? -22.562 28.5 34.781 1 72.62 660 CYS A CA 1
ATOM 5228 C C . CYS A 1 660 ? -23.141 27.109 35 1 72.62 660 CYS A C 1
ATOM 5230 O O . CYS A 1 660 ? -23.312 26.328 34.062 1 72.62 660 CYS A O 1
ATOM 5232 N N . ASP A 1 661 ? -23.312 26.641 36.25 1 68.12 661 ASP A N 1
ATOM 5233 C CA . ASP A 1 661 ? -23.797 25.312 36.625 1 68.12 661 ASP A CA 1
ATOM 5234 C C . ASP A 1 661 ? -25.297 25.172 36.375 1 68.12 661 ASP A C 1
ATOM 5236 O O . ASP A 1 661 ? -25.797 24.062 36.219 1 68.12 661 ASP A O 1
ATOM 5240 N N . THR A 1 662 ? -26.062 26.234 36.5 1 66.31 662 THR A N 1
ATOM 5241 C CA . THR A 1 662 ? -27.5 26.078 36.375 1 66.31 662 THR A CA 1
ATOM 5242 C C . THR A 1 662 ? -28.062 27.031 35.312 1 66.31 662 THR A C 1
ATOM 5244 O O . THR A 1 662 ? -27.531 28.141 35.156 1 66.31 662 THR A O 1
ATOM 5247 N N . CYS A 1 663 ? -28.641 26.516 34.219 1 66.81 663 CYS A N 1
ATOM 5248 C CA . CYS A 1 663 ? -29.297 27.375 33.25 1 66.81 663 CYS A CA 1
ATOM 5249 C C . CYS A 1 663 ? -30.797 27.109 33.219 1 66.81 663 CYS A C 1
ATOM 5251 O O . CYS A 1 663 ? -31.219 25.969 33.062 1 66.81 663 CYS A O 1
ATOM 5253 N N . ASP A 1 664 ? -31.594 28 33.656 1 67.88 664 ASP A N 1
ATOM 5254 C CA . ASP A 1 664 ? -33.062 27.906 33.594 1 67.88 664 ASP A CA 1
ATOM 5255 C C . ASP A 1 664 ? -33.562 28.25 32.188 1 67.88 664 ASP A C 1
ATOM 5257 O O . ASP A 1 664 ? -33.438 29.391 31.766 1 67.88 664 ASP A O 1
ATOM 5261 N N . THR A 1 665 ? -33.875 27.266 31.375 1 73.88 665 THR A N 1
ATOM 5262 C CA . THR A 1 665 ? -34.375 27.453 30.031 1 73.88 665 THR A CA 1
ATOM 5263 C C . THR A 1 665 ? -35.906 27.469 30.031 1 73.88 665 THR A C 1
ATOM 5265 O O . THR A 1 665 ? -36.531 27.359 28.969 1 73.88 665 THR A O 1
ATOM 5268 N N . SER A 1 666 ? -36.531 27.547 31.141 1 71.06 666 SER A N 1
ATOM 5269 C CA . SER A 1 666 ? -38 27.438 31.25 1 71.06 666 SER A CA 1
ATOM 5270 C C . SER A 1 666 ? -38.688 28.609 30.562 1 71.06 666 SER A C 1
ATOM 5272 O O . SER A 1 666 ? -39.781 28.453 30.016 1 71.06 666 SER A O 1
ATOM 5274 N N . ASP A 1 667 ? -38.031 29.719 30.422 1 68.44 667 ASP A N 1
ATOM 5275 C CA . ASP A 1 667 ? -38.656 30.906 29.828 1 68.44 667 ASP A CA 1
ATOM 5276 C C . ASP A 1 667 ? -38.594 30.859 28.312 1 68.44 667 ASP A C 1
ATOM 5278 O O . ASP A 1 667 ? -39.312 31.594 27.641 1 68.44 667 ASP A O 1
ATOM 5282 N N . ILE A 1 668 ? -37.844 29.938 27.75 1 74.25 668 ILE A N 1
ATOM 5283 C CA . ILE A 1 668 ? -37.656 29.953 26.312 1 74.25 668 ILE A CA 1
ATOM 5284 C C . ILE A 1 668 ? -38.312 28.719 25.688 1 74.25 668 ILE A C 1
ATOM 5286 O O . ILE A 1 668 ? -38.594 28.703 24.5 1 74.25 668 ILE A O 1
ATOM 5290 N N . ASP A 1 669 ? -38.656 27.812 26.531 1 72.12 669 ASP A N 1
ATOM 5291 C CA . ASP A 1 669 ? -39.25 26.594 26.016 1 72.12 669 ASP A CA 1
ATOM 5292 C C . ASP A 1 669 ? -40.719 26.812 25.656 1 72.12 669 ASP A C 1
ATOM 5294 O O . ASP A 1 669 ? -41.469 27.344 26.469 1 72.12 669 ASP A O 1
ATOM 5298 N N . ASP A 1 670 ? -40.969 26.828 24.406 1 73.38 670 ASP A N 1
ATOM 5299 C CA . ASP A 1 670 ? -42.344 26.922 23.938 1 73.38 670 ASP A CA 1
ATOM 5300 C C . ASP A 1 670 ? -42.844 25.578 23.406 1 73.38 670 ASP A C 1
ATOM 5302 O O . ASP A 1 670 ? -42.594 25.234 22.25 1 73.38 670 ASP A O 1
ATOM 5306 N N . PRO A 1 671 ? -43.469 24.781 24.25 1 74.25 671 PRO A N 1
ATOM 5307 C CA . PRO A 1 671 ? -44 23.484 23.797 1 74.25 671 PRO A CA 1
ATOM 5308 C C . PRO A 1 671 ? -44.875 23.609 22.562 1 74.25 671 PRO A C 1
ATOM 5310 O O . PRO A 1 671 ? -44.969 22.672 21.766 1 74.25 671 PRO A O 1
ATOM 5313 N N . ALA A 1 672 ? -45.469 24.766 22.406 1 75.56 672 ALA A N 1
ATOM 5314 C CA . ALA A 1 672 ? -46.312 24.969 21.25 1 75.56 672 ALA A CA 1
ATOM 5315 C C . ALA A 1 672 ? -45.5 24.984 19.953 1 75.56 672 ALA A C 1
ATOM 5317 O O . ALA A 1 672 ? -45.938 24.5 18.922 1 75.56 672 ALA A O 1
ATOM 5318 N N . MET A 1 673 ? -44.344 25.422 20.109 1 78.75 673 MET A N 1
ATOM 5319 C CA . MET A 1 673 ? -43.469 25.5 18.938 1 78.75 673 MET A CA 1
ATOM 5320 C C . MET A 1 673 ? -43.031 24.094 18.516 1 78.75 673 MET A C 1
ATOM 5322 O O . MET A 1 673 ? -42.969 23.797 17.312 1 78.75 673 MET A O 1
ATOM 5326 N N . GLU A 1 674 ? -42.688 23.234 19.438 1 79.31 674 GLU A N 1
ATOM 5327 C CA . GLU A 1 674 ? -42.312 21.859 19.125 1 79.31 674 GLU A CA 1
ATOM 5328 C C . GLU A 1 674 ? -43.406 21.125 18.391 1 79.31 674 GLU A C 1
ATOM 5330 O O . GLU A 1 674 ? -43.156 20.406 17.422 1 79.31 674 GLU A O 1
ATOM 5335 N N . ALA A 1 675 ? -44.562 21.406 18.844 1 77.31 675 ALA A N 1
ATOM 5336 C CA . ALA A 1 675 ? -45.719 20.75 18.234 1 77.31 675 ALA A CA 1
ATOM 5337 C C . ALA A 1 675 ? -45.969 21.266 16.828 1 77.31 675 ALA A C 1
ATOM 5339 O O . ALA A 1 675 ? -46.312 20.5 15.93 1 77.31 675 ALA A O 1
ATOM 5340 N N . ARG A 1 676 ? -45.719 22.547 16.656 1 78.62 676 ARG A N 1
ATOM 5341 C CA . ARG A 1 676 ? -45.938 23.156 15.352 1 78.62 676 ARG A CA 1
ATOM 5342 C C . ARG A 1 676 ? -44.875 22.672 14.352 1 78.62 676 ARG A C 1
ATOM 5344 O O . ARG A 1 676 ? -45.188 22.469 13.172 1 78.62 676 ARG A O 1
ATOM 5351 N N . LEU A 1 677 ? -43.781 22.484 14.844 1 77.62 677 LEU A N 1
ATOM 5352 C CA . LEU A 1 677 ? -42.688 22.016 13.977 1 77.62 677 LEU A CA 1
ATOM 5353 C C . LEU A 1 677 ? -42.906 20.547 13.609 1 77.62 677 LEU A C 1
ATOM 5355 O O . LEU A 1 677 ? -42.562 20.125 12.5 1 77.62 677 LEU A O 1
ATOM 5359 N N . ALA A 1 678 ? -43.469 19.812 14.609 1 71.19 678 ALA A N 1
ATOM 5360 C CA . ALA A 1 678 ? -43.656 18.375 14.398 1 71.19 678 ALA A CA 1
ATOM 5361 C C . ALA A 1 678 ? -44.844 18.125 13.461 1 71.19 678 ALA A C 1
ATOM 5363 O O . ALA A 1 678 ? -44.875 17.125 12.75 1 71.19 678 ALA A O 1
ATOM 5364 N N . GLU A 1 679 ? -45.906 19 13.492 1 64.75 679 GLU A N 1
ATOM 5365 C CA . GLU A 1 679 ? -47.156 18.812 12.766 1 64.75 679 GLU A CA 1
ATOM 5366 C C . GLU A 1 679 ? -47.062 19.406 11.359 1 64.75 679 GLU A C 1
ATOM 5368 O O . GLU A 1 679 ? -47.375 20.578 11.156 1 64.75 679 GLU A O 1
ATOM 5373 N N . TRP A 1 680 ? -46.062 19.109 10.602 1 58.31 680 TRP A N 1
ATOM 5374 C CA . TRP A 1 680 ? -46.062 19.641 9.25 1 58.31 680 TRP A CA 1
ATOM 5375 C C . TRP A 1 680 ? -47.219 19.094 8.43 1 58.31 680 TRP A C 1
ATOM 5377 O O . TRP A 1 680 ? -47.656 17.969 8.633 1 58.31 680 TRP A O 1
ATOM 5387 N N . ARG A 1 681 ? -47.875 20.141 7.715 1 54.94 681 ARG A N 1
ATOM 5388 C CA . ARG A 1 681 ? -49.094 19.906 6.945 1 54.94 681 ARG A CA 1
ATOM 5389 C C . ARG A 1 681 ? -48.812 19.078 5.699 1 54.94 681 ARG A C 1
ATOM 5391 O O . ARG A 1 681 ? -47.75 19.219 5.086 1 54.94 681 ARG A O 1
ATOM 5398 N N . GLU A 1 682 ? -49.469 17.969 5.496 1 56.72 682 GLU A N 1
ATOM 5399 C CA . GLU A 1 682 ? -49.406 17.156 4.285 1 56.72 682 GLU A CA 1
ATOM 5400 C C . GLU A 1 682 ? -49.344 18.031 3.035 1 56.72 682 GLU A C 1
ATOM 5402 O O . GLU A 1 682 ? -48.75 17.641 2.021 1 56.72 682 GLU A O 1
ATOM 5407 N N . GLU A 1 683 ? -49.906 19.297 3.035 1 56 683 GLU A N 1
ATOM 5408 C CA . GLU A 1 683 ? -50.031 20.125 1.833 1 56 683 GLU A CA 1
ATOM 5409 C C . GLU A 1 683 ? -48.781 20.922 1.578 1 56 683 GLU A C 1
ATOM 5411 O O . GLU A 1 683 ? -48.594 21.516 0.511 1 56 683 GLU A O 1
ATOM 5416 N N . ASP A 1 684 ? -47.875 20.875 2.484 1 61.28 684 ASP A N 1
ATOM 5417 C CA . ASP A 1 684 ? -46.719 21.734 2.324 1 61.28 684 ASP A CA 1
ATOM 5418 C C . ASP A 1 684 ? -45.781 21.172 1.255 1 61.28 684 ASP A C 1
ATOM 5420 O O . ASP A 1 684 ? -45.719 19.969 1.038 1 61.28 684 ASP A O 1
ATOM 5424 N N . ASP A 1 685 ? -45.188 22.141 0.522 1 67.38 685 ASP A N 1
ATOM 5425 C CA . ASP A 1 685 ? -44.188 21.797 -0.48 1 67.38 685 ASP A CA 1
ATOM 5426 C C . ASP A 1 685 ? -43.031 21.016 0.145 1 67.38 685 ASP A C 1
ATOM 5428 O O . ASP A 1 685 ? -42.75 21.172 1.334 1 67.38 685 ASP A O 1
ATOM 5432 N N . ASN A 1 686 ? -42.5 20.141 -0.498 1 72.88 686 ASN A N 1
ATOM 5433 C CA . ASN A 1 686 ? -41.438 19.25 -0.066 1 72.88 686 ASN A CA 1
ATOM 5434 C C . ASN A 1 686 ? -40.25 20.031 0.516 1 72.88 686 ASN A C 1
ATOM 5436 O O . ASN A 1 686 ? -39.656 19.609 1.509 1 72.88 686 ASN A O 1
ATOM 5440 N N . SER A 1 687 ? -40.156 21.203 0.08 1 76.31 687 SER A N 1
ATOM 5441 C CA . SER A 1 687 ? -39 21.984 0.548 1 76.31 687 SER A CA 1
ATOM 5442 C C . SER A 1 687 ? -39.281 22.578 1.933 1 76.31 687 SER A C 1
ATOM 5444 O O . SER A 1 687 ? -38.375 22.594 2.781 1 76.31 687 SER A O 1
ATOM 5446 N N . VAL A 1 688 ? -40.469 22.953 2.127 1 80.56 688 VAL A N 1
ATOM 5447 C CA . VAL A 1 688 ? -40.844 23.547 3.41 1 80.56 688 VAL A CA 1
ATOM 5448 C C . VAL A 1 688 ? -40.812 22.469 4.496 1 80.56 688 VAL A C 1
ATOM 5450 O O . VAL A 1 688 ? -40.375 22.719 5.613 1 80.56 688 VAL A O 1
ATOM 5453 N N . LYS A 1 689 ? -41.219 21.328 4.082 1 80.69 689 LYS A N 1
ATOM 5454 C CA . LYS A 1 689 ? -41.219 20.219 5.039 1 80.69 689 LYS A CA 1
ATOM 5455 C C . LYS A 1 689 ? -39.781 19.891 5.488 1 80.69 689 LYS A C 1
ATOM 5457 O O . LYS A 1 689 ? -39.562 19.625 6.668 1 80.69 689 LYS A O 1
ATOM 5462 N N . MET A 1 690 ? -38.969 19.953 4.59 1 82.62 690 MET A N 1
ATOM 5463 C CA . MET A 1 690 ? -37.562 19.656 4.898 1 82.62 690 MET A CA 1
ATOM 5464 C C . MET A 1 690 ? -37 20.656 5.887 1 82.62 690 MET A C 1
ATOM 5466 O O . MET A 1 690 ? -36.344 20.281 6.852 1 82.62 690 MET A O 1
ATOM 5470 N N . VAL A 1 691 ? -37.312 21.922 5.707 1 86.31 691 VAL A N 1
ATOM 5471 C CA . VAL A 1 691 ? -36.812 23 6.562 1 86.31 691 VAL A CA 1
ATOM 5472 C C . VAL A 1 691 ? -37.375 22.844 7.973 1 86.31 691 VAL A C 1
ATOM 5474 O O . VAL A 1 691 ? -36.625 22.922 8.953 1 86.31 691 VAL A O 1
ATOM 5477 N N . LEU A 1 692 ? -38.594 22.516 8.023 1 84.19 692 LEU A N 1
ATOM 5478 C CA . LEU A 1 692 ? -39.25 22.391 9.32 1 84.19 692 LEU A CA 1
ATOM 5479 C C . LEU A 1 692 ? -38.75 21.156 10.062 1 84.19 692 LEU A C 1
ATOM 5481 O O . LEU A 1 692 ? -38.562 21.188 11.281 1 84.19 692 LEU A O 1
ATOM 5485 N N . GLN A 1 693 ? -38.5 20.234 9.336 1 82.94 693 GLN A N 1
ATOM 5486 C CA . GLN A 1 693 ? -38 19.016 9.945 1 82.94 693 GLN A CA 1
ATOM 5487 C C . GLN A 1 693 ? -36.594 19.219 10.516 1 82.94 693 GLN A C 1
ATOM 5489 O O . GLN A 1 693 ? -36.281 18.734 11.609 1 82.94 693 GLN A O 1
ATOM 5494 N N . GLN A 1 694 ? -35.781 19.844 9.797 1 86.56 694 GLN A N 1
ATOM 5495 C CA . GLN A 1 694 ? -34.438 20.078 10.273 1 86.56 694 GLN A CA 1
ATOM 5496 C C . GLN A 1 694 ? -34.438 20.984 11.5 1 86.56 694 GLN A C 1
ATOM 5498 O O . GLN A 1 694 ? -33.656 20.781 12.43 1 86.56 694 GLN A O 1
ATOM 5503 N N . LEU A 1 695 ? -35.281 21.938 11.492 1 88.25 695 LEU A N 1
ATOM 5504 C CA . LEU A 1 695 ? -35.375 22.828 12.648 1 88.25 695 LEU A CA 1
ATOM 5505 C C . LEU A 1 695 ? -35.906 22.062 13.867 1 88.25 695 LEU A C 1
ATOM 5507 O O . LEU A 1 695 ? -35.469 22.328 14.992 1 88.25 695 LEU A O 1
ATOM 5511 N N . TYR A 1 696 ? -36.719 21.109 13.547 1 86.19 696 TYR A N 1
ATOM 5512 C CA . TYR A 1 696 ? -37.219 20.266 14.625 1 86.19 696 TYR A CA 1
ATOM 5513 C C . TYR A 1 696 ? -36.125 19.422 15.211 1 86.19 696 TYR A C 1
ATOM 5515 O O . TYR A 1 696 ? -36 19.281 16.438 1 86.19 696 TYR A O 1
ATOM 5523 N N . LEU A 1 697 ? -35.344 18.859 14.391 1 84.88 697 LEU A N 1
ATOM 5524 C CA . LEU A 1 697 ? -34.219 18.031 14.852 1 84.88 697 LEU A CA 1
ATOM 5525 C C . LEU A 1 697 ? -33.219 18.844 15.672 1 84.88 697 LEU A C 1
ATOM 5527 O O . LEU A 1 697 ? -32.688 18.344 16.656 1 84.88 697 LEU A O 1
ATOM 5531 N N . ILE A 1 698 ? -33 20.078 15.305 1 90.12 698 ILE A N 1
ATOM 5532 C CA . ILE A 1 698 ? -32.125 20.969 16.047 1 90.12 698 ILE A CA 1
ATOM 5533 C C . ILE A 1 698 ? -32.688 21.281 17.422 1 90.12 698 ILE A C 1
ATOM 5535 O O . ILE A 1 698 ? -32 21.203 18.438 1 90.12 698 ILE A O 1
ATOM 5539 N N . TYR A 1 699 ? -33.969 21.5 17.375 1 88.38 699 TYR A N 1
ATOM 5540 C CA . TYR A 1 699 ? -34.625 21.828 18.625 1 88.38 699 TYR A CA 1
ATOM 5541 C C . TYR A 1 699 ? -34.562 20.656 19.609 1 88.38 699 TYR A C 1
ATOM 5543 O O . TYR A 1 699 ? -34.375 20.859 20.812 1 88.38 699 TYR A O 1
ATOM 5551 N N . ARG A 1 700 ? -34.656 19.516 19.156 1 85.06 700 ARG A N 1
ATOM 5552 C CA . ARG A 1 700 ? -34.719 18.312 19.984 1 85.06 700 ARG A CA 1
ATOM 5553 C C . ARG A 1 700 ? -33.344 18.031 20.625 1 85.06 700 ARG A C 1
ATOM 5555 O O . ARG A 1 700 ? -33.281 17.391 21.688 1 85.06 700 ARG A O 1
ATOM 5562 N N . MET A 1 701 ? -32.344 18.5 20.094 1 88.81 701 MET A N 1
ATOM 5563 C CA . MET A 1 701 ? -31.016 18.172 20.609 1 88.81 701 MET A CA 1
ATOM 5564 C C . MET A 1 701 ? -30.562 19.203 21.641 1 88.81 701 MET A C 1
ATOM 5566 O O . MET A 1 701 ? -29.641 18.953 22.422 1 88.81 701 MET A O 1
ATOM 5570 N N . LEU A 1 702 ? -31.25 20.344 21.797 1 91 702 LEU A N 1
ATOM 5571 C CA . LEU A 1 702 ? -30.812 21.484 22.594 1 91 702 LEU A CA 1
ATOM 5572 C C . LEU A 1 702 ? -30.812 21.141 24.078 1 91 702 LEU A C 1
ATOM 5574 O O . LEU A 1 702 ? -29.875 21.453 24.797 1 91 702 LEU A O 1
ATOM 5578 N N . PRO A 1 703 ? -31.828 20.359 24.5 1 88.38 703 PRO A N 1
ATOM 5579 C CA . PRO A 1 703 ? -31.828 20.047 25.938 1 88.38 703 PRO A CA 1
ATOM 5580 C C . PRO A 1 703 ? -30.641 19.188 26.359 1 88.38 703 PRO A C 1
ATOM 5582 O O . PRO A 1 703 ? -30.078 19.391 27.438 1 88.38 703 PRO A O 1
ATOM 5585 N N . GLU A 1 704 ? -30.312 18.344 25.562 1 90.56 704 GLU A N 1
ATOM 5586 C CA . GLU A 1 704 ? -29.156 17.5 25.875 1 90.56 704 GLU A CA 1
ATOM 5587 C C . GLU A 1 704 ? -27.875 18.312 25.891 1 90.56 704 GLU A C 1
ATOM 5589 O O . GLU A 1 704 ? -26.984 18.062 26.703 1 90.56 704 GLU A O 1
ATOM 5594 N N . LEU A 1 705 ? -27.766 19.266 25.047 1 92.06 705 LEU A N 1
ATOM 5595 C CA . LEU A 1 705 ? -26.594 20.125 25 1 92.06 705 LEU A CA 1
ATOM 5596 C C . LEU A 1 705 ? -26.5 20.984 26.266 1 92.06 705 LEU A C 1
ATOM 5598 O O . LEU A 1 705 ? -25.422 21.156 26.828 1 92.06 705 LEU A O 1
ATOM 5602 N N . HIS A 1 706 ? -27.641 21.422 26.688 1 90.5 706 HIS A N 1
ATOM 5603 C CA . HIS A 1 706 ? -27.672 22.203 27.922 1 90.5 706 HIS A CA 1
ATOM 5604 C C . HIS A 1 706 ? -27.266 21.344 29.125 1 90.5 706 HIS A C 1
ATOM 5606 O O . HIS A 1 706 ? -26.531 21.812 30 1 90.5 706 HIS A O 1
ATOM 5612 N N . SER A 1 707 ? -27.75 20.141 29.109 1 89 707 SER A N 1
ATOM 5613 C CA . SER A 1 707 ? -27.406 19.234 30.203 1 89 707 SER A CA 1
ATOM 5614 C C . SER A 1 707 ? -25.922 18.938 30.234 1 89 707 SER A C 1
ATOM 5616 O O . SER A 1 707 ? -25.312 18.875 31.312 1 89 707 SER A O 1
ATOM 5618 N N . LEU A 1 708 ? -25.406 18.766 29.125 1 89.81 708 LEU A N 1
ATOM 5619 C CA . LEU A 1 708 ? -23.969 18.484 29.047 1 89.81 708 LEU A CA 1
ATOM 5620 C C . LEU A 1 708 ? -23.156 19.703 29.453 1 89.81 708 LEU A C 1
ATOM 5622 O O . LEU A 1 708 ? -22.125 19.578 30.125 1 89.81 708 LEU A O 1
ATOM 5626 N N . ALA A 1 709 ? -23.547 20.891 29.094 1 88.62 709 ALA A N 1
ATOM 5627 C CA . ALA A 1 709 ? -22.859 22.125 29.469 1 88.62 709 ALA A CA 1
ATOM 5628 C C . ALA A 1 709 ? -22.859 22.328 30.984 1 88.62 709 ALA A C 1
ATOM 5630 O O . ALA A 1 709 ? -21.859 22.781 31.562 1 88.62 709 ALA A O 1
ATOM 5631 N N . SER A 1 710 ? -23.875 21.906 31.609 1 85.44 710 SER A N 1
ATOM 5632 C CA . SER A 1 710 ? -23.969 22 33.062 1 85.44 710 SER A CA 1
ATOM 5633 C C . SER A 1 710 ? -23.031 21 33.75 1 85.44 710 SER A C 1
ATOM 5635 O O . SER A 1 710 ? -22.391 21.328 34.75 1 85.44 710 SER A O 1
ATOM 5637 N N . LYS A 1 711 ? -23 19.906 33.188 1 82.88 711 LYS A N 1
ATOM 5638 C CA . LYS A 1 711 ? -22.125 18.875 33.75 1 82.88 711 LYS A CA 1
ATOM 5639 C C . LYS A 1 711 ? -20.656 19.266 33.625 1 82.88 711 LYS A C 1
ATOM 5641 O O . LYS A 1 711 ? -19.859 19 34.5 1 82.88 711 LYS A O 1
ATOM 5646 N N . PHE A 1 712 ? -20.422 19.922 32.531 1 81.19 712 PHE A N 1
ATOM 5647 C CA . PHE A 1 712 ? -19.047 20.375 32.281 1 81.19 712 PHE A CA 1
ATOM 5648 C C . PHE A 1 712 ? -18.656 21.469 33.281 1 81.19 712 PHE A C 1
ATOM 5650 O O . PHE A 1 712 ? -17.516 21.5 33.75 1 81.19 712 PHE A O 1
ATOM 5657 N N . ALA A 1 713 ? -19.484 22.328 33.594 1 76.12 713 ALA A N 1
ATOM 5658 C CA . ALA A 1 713 ? -19.219 23.422 34.5 1 76.12 713 ALA A CA 1
ATOM 5659 C C . ALA A 1 713 ? -18.953 22.922 35.906 1 76.12 713 ALA A C 1
ATOM 5661 O O . ALA A 1 713 ? -18.062 23.422 36.594 1 76.12 713 ALA A O 1
ATOM 5662 N N . VAL A 1 714 ? -19.547 21.859 36.281 1 71.19 714 VAL A N 1
ATOM 5663 C CA . VAL A 1 714 ? -19.406 21.297 37.625 1 71.19 714 VAL A CA 1
ATOM 5664 C C . VAL A 1 714 ? -18.062 20.594 37.75 1 71.19 714 VAL A C 1
ATOM 5666 O O . VAL A 1 714 ? -17.375 20.719 38.75 1 71.19 714 VAL A O 1
ATOM 5669 N N . ARG A 1 715 ? -17.703 19.984 36.719 1 71.5 715 ARG A N 1
ATOM 5670 C CA . ARG A 1 715 ? -16.484 19.172 36.781 1 71.5 715 ARG A CA 1
ATOM 5671 C C . ARG A 1 715 ? -15.234 20.047 36.75 1 71.5 715 ARG A C 1
ATOM 5673 O O . ARG A 1 715 ? -14.234 19.734 37.375 1 71.5 715 ARG A O 1
ATOM 5680 N N . VAL A 1 716 ? -15.25 21.078 36.031 1 64.81 716 VAL A N 1
ATOM 5681 C CA . VAL A 1 716 ? -14.102 21.984 35.906 1 64.81 716 VAL A CA 1
ATOM 5682 C C . VAL A 1 716 ? -13.906 22.719 37.25 1 64.81 716 VAL A C 1
ATOM 5684 O O . VAL A 1 716 ? -12.773 22.906 37.688 1 64.81 716 VAL A O 1
ATOM 5687 N N . ASN A 1 717 ? -15.008 23.078 37.844 1 61.94 717 ASN A N 1
ATOM 5688 C CA . ASN A 1 717 ? -14.922 23.75 39.156 1 61.94 717 ASN A CA 1
ATOM 5689 C C . ASN A 1 717 ? -14.375 22.812 40.219 1 61.94 717 ASN A C 1
ATOM 5691 O O . ASN A 1 717 ? -13.609 23.25 41.094 1 61.94 717 ASN A O 1
ATOM 5695 N N . GLN A 1 718 ? -14.727 21.641 40.031 1 58.91 718 GLN A N 1
ATOM 5696 C CA . GLN A 1 718 ? -14.234 20.688 41 1 58.91 718 GLN A CA 1
ATOM 5697 C C . GLN A 1 718 ? -12.742 20.422 40.812 1 58.91 718 GLN A C 1
ATOM 5699 O O . GLN A 1 718 ? -12.008 20.266 41.781 1 58.91 718 GLN A O 1
ATOM 5704 N N . SER A 1 719 ? -12.336 20.359 39.656 1 59.84 719 SER A N 1
ATOM 5705 C CA . SER A 1 719 ? -10.922 20.109 39.406 1 59.84 719 SER A CA 1
ATOM 5706 C C . SER A 1 719 ? -10.062 21.297 39.812 1 59.84 719 SER A C 1
ATOM 5708 O O . SER A 1 719 ? -8.969 21.125 40.375 1 59.84 719 SER A O 1
ATOM 5710 N N . ASP A 1 720 ? -10.539 22.484 39.625 1 59.06 720 ASP A N 1
ATOM 5711 C CA . ASP A 1 720 ? -9.828 23.688 40.062 1 59.06 720 ASP A CA 1
ATOM 5712 C C . ASP A 1 720 ? -9.719 23.734 41.594 1 59.06 720 ASP A C 1
ATOM 5714 O O . ASP A 1 720 ? -8.703 24.172 42.125 1 59.06 720 ASP A O 1
ATOM 5718 N N . THR A 1 721 ? -10.711 23.234 42.156 1 52.91 721 THR A N 1
ATOM 5719 C CA . THR A 1 721 ? -10.68 23.234 43.625 1 52.91 721 THR A CA 1
ATOM 5720 C C . THR A 1 721 ? -9.688 22.188 44.125 1 52.91 721 THR A C 1
ATOM 5722 O O . THR A 1 721 ? -9.031 22.391 45.156 1 52.91 721 THR A O 1
ATOM 5725 N N . ILE A 1 722 ? -9.578 21.172 43.469 1 52.25 722 ILE A N 1
ATOM 5726 C CA . ILE A 1 722 ? -8.633 20.156 43.875 1 52.25 722 ILE A CA 1
ATOM 5727 C C . ILE A 1 722 ? -7.203 20.609 43.594 1 52.25 722 ILE A C 1
ATOM 5729 O O . ILE A 1 722 ? -6.289 20.359 44.375 1 52.25 722 ILE A O 1
ATOM 5733 N N . ASP A 1 723 ? -6.934 21.188 42.562 1 51.81 723 ASP A N 1
ATOM 5734 C CA . ASP A 1 723 ? -5.602 21.656 42.219 1 51.81 723 ASP A CA 1
ATOM 5735 C C . ASP A 1 723 ? -5.156 22.797 43.125 1 51.81 723 ASP A C 1
ATOM 5737 O O . ASP A 1 723 ? -3.967 22.922 43.438 1 51.81 723 ASP A O 1
ATOM 5741 N N . LYS A 1 724 ? -6 23.781 43.812 1 49.41 724 LYS A N 1
ATOM 5742 C CA . LYS A 1 724 ? -5.625 24.766 44.844 1 49.41 724 LYS A CA 1
ATOM 5743 C C . LYS A 1 724 ? -5.273 24.078 46.156 1 49.41 724 LYS A C 1
ATOM 5745 O O . LYS A 1 724 ? -4.66 24.688 47.031 1 49.41 724 LYS A O 1
ATOM 5750 N N . LYS A 1 725 ? -5.633 22.812 46.312 1 49.25 725 LYS A N 1
ATOM 5751 C CA . LYS A 1 725 ? -5.34 22.156 47.562 1 49.25 725 LYS A CA 1
ATOM 5752 C C . LYS A 1 725 ? -4.012 21.422 47.5 1 49.25 725 LYS A C 1
ATOM 5754 O O . LYS A 1 725 ? -3.51 20.938 48.531 1 49.25 725 LYS A O 1
ATOM 5759 N N . HIS A 1 726 ? -3.553 21.125 46.344 1 38.88 726 HIS A N 1
ATOM 5760 C CA . HIS A 1 726 ? -2.195 20.594 46.312 1 38.88 726 HIS A CA 1
ATOM 5761 C C . HIS A 1 726 ? -1.199 21.656 45.875 1 38.88 726 HIS A C 1
ATOM 5763 O O . HIS A 1 726 ? -1.406 22.297 44.844 1 38.88 726 HIS A O 1
ATOM 5769 N N . MET B 1 1 ? 5.43 -1.339 21.766 1 47.59 1 MET B N 1
ATOM 5770 C CA . MET B 1 1 ? 4.754 -2.59 21.453 1 47.59 1 MET B CA 1
ATOM 5771 C C . MET B 1 1 ? 4.461 -2.678 19.953 1 47.59 1 MET B C 1
ATOM 5773 O O . MET B 1 1 ? 4.605 -3.74 19.344 1 47.59 1 MET B O 1
ATOM 5777 N N . GLN B 1 2 ? 4.129 -1.366 19.391 1 56.44 2 GLN B N 1
ATOM 5778 C CA . GLN B 1 2 ? 3.793 -1.349 17.969 1 56.44 2 GLN B CA 1
ATOM 5779 C C . GLN B 1 2 ? 5.031 -1.589 17.109 1 56.44 2 GLN B C 1
ATOM 5781 O O . GLN B 1 2 ? 4.961 -2.277 16.094 1 56.44 2 GLN B O 1
ATOM 5786 N N . PHE B 1 3 ? 6.102 -1.182 17.766 1 58.22 3 PHE B N 1
ATOM 5787 C CA . PHE B 1 3 ? 7.332 -1.328 17 1 58.22 3 PHE B CA 1
ATOM 5788 C C . PHE B 1 3 ? 7.75 -2.791 16.922 1 58.22 3 PHE B C 1
ATOM 5790 O O . PHE B 1 3 ? 8.148 -3.271 15.859 1 58.22 3 PHE B O 1
ATOM 5797 N N . PHE B 1 4 ? 7.629 -3.5 18.031 1 59.97 4 PHE B N 1
ATOM 5798 C CA . PHE B 1 4 ? 8.008 -4.906 18.047 1 59.97 4 PHE B CA 1
ATOM 5799 C C . PHE B 1 4 ? 7.066 -5.73 17.172 1 59.97 4 PHE B C 1
ATOM 5801 O O . PHE B 1 4 ? 7.492 -6.684 16.516 1 59.97 4 PHE B O 1
ATOM 5808 N N . SER B 1 5 ? 5.891 -5.219 17.188 1 64.31 5 SER B N 1
ATOM 5809 C CA . SER B 1 5 ? 4.918 -5.914 16.359 1 64.31 5 SER B CA 1
ATOM 5810 C C . SER B 1 5 ? 5.215 -5.711 14.875 1 64.31 5 SER B C 1
ATOM 5812 O O . SER B 1 5 ? 5.078 -6.641 14.07 1 64.31 5 SER B O 1
ATOM 5814 N N . GLN B 1 6 ? 5.723 -4.586 14.656 1 65.81 6 GLN B N 1
ATOM 5815 C CA . GLN B 1 6 ? 6.062 -4.305 13.266 1 65.81 6 GLN B CA 1
ATOM 5816 C C . GLN B 1 6 ? 7.309 -5.07 12.836 1 65.81 6 GLN B C 1
ATOM 5818 O O . GLN B 1 6 ? 7.383 -5.57 11.711 1 65.81 6 GLN B O 1
ATOM 5823 N N . LEU B 1 7 ? 8.195 -5.242 13.789 1 66.69 7 LEU B N 1
ATOM 5824 C CA . LEU B 1 7 ? 9.414 -5.988 13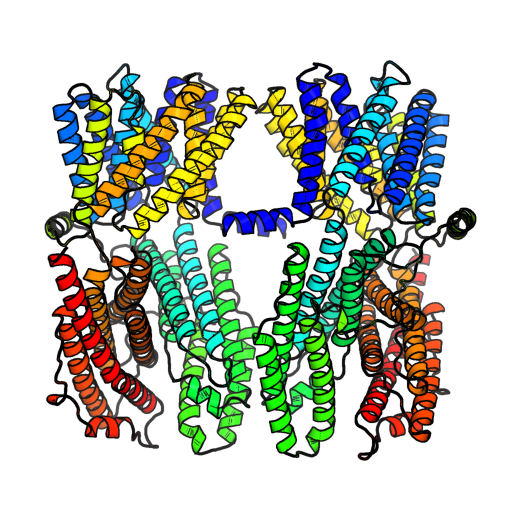.5 1 66.69 7 LEU B CA 1
ATOM 5825 C C . LEU B 1 7 ? 9.109 -7.469 13.289 1 66.69 7 LEU B C 1
ATOM 5827 O O . LEU B 1 7 ? 9.719 -8.109 12.43 1 66.69 7 LEU B O 1
ATOM 5831 N N . ARG B 1 8 ? 8.148 -7.859 13.992 1 69.06 8 ARG B N 1
ATOM 5832 C CA . ARG B 1 8 ? 7.742 -9.25 13.836 1 69.06 8 ARG B CA 1
ATOM 5833 C C . ARG B 1 8 ? 7.074 -9.484 12.484 1 69.06 8 ARG B C 1
ATOM 5835 O O . ARG B 1 8 ? 7.266 -10.523 11.859 1 69.06 8 ARG B O 1
ATOM 5842 N N . LEU B 1 9 ? 6.43 -8.461 12.148 1 70.44 9 LEU B N 1
ATOM 5843 C CA . LEU B 1 9 ? 5.754 -8.562 10.859 1 70.44 9 LEU B CA 1
ATOM 5844 C C . LEU B 1 9 ? 6.766 -8.586 9.719 1 70.44 9 LEU B C 1
ATOM 5846 O O . LEU B 1 9 ? 6.59 -9.328 8.742 1 70.44 9 LEU B O 1
ATOM 5850 N N . PHE B 1 10 ? 7.777 -7.855 9.953 1 68.5 10 PHE B N 1
ATOM 5851 C CA . PHE B 1 10 ? 8.812 -7.836 8.922 1 68.5 10 PHE B CA 1
ATOM 5852 C C . PHE B 1 10 ? 9.57 -9.156 8.898 1 68.5 10 PHE B C 1
ATOM 5854 O O . PHE B 1 10 ? 9.922 -9.656 7.824 1 68.5 10 PHE B O 1
ATOM 5861 N N . TRP B 1 11 ? 9.703 -9.727 10 1 67.12 11 TRP B N 1
ATOM 5862 C CA . TRP B 1 11 ? 10.445 -10.984 10.117 1 67.12 11 TRP B CA 1
ATOM 5863 C C . TRP B 1 11 ? 9.672 -12.133 9.484 1 67.12 11 TRP B C 1
ATOM 5865 O O . TRP B 1 11 ? 10.266 -13.055 8.922 1 67.12 11 TRP B O 1
ATOM 5875 N N . VAL B 1 12 ? 8.43 -11.914 9.539 1 71.62 12 VAL B N 1
ATOM 5876 C CA . VAL B 1 12 ? 7.594 -13.016 9.078 1 71.62 12 VAL B CA 1
ATOM 5877 C C . VAL B 1 12 ? 7.426 -12.938 7.562 1 71.62 12 VAL B C 1
ATOM 5879 O O . VAL B 1 12 ? 7.043 -13.914 6.922 1 71.62 12 VAL B O 1
ATOM 5882 N N . ASN B 1 13 ? 7.895 -11.797 7.102 1 76.88 13 ASN B N 1
ATOM 5883 C CA . ASN B 1 13 ? 7.852 -11.688 5.648 1 76.88 13 ASN B CA 1
ATOM 5884 C C . ASN B 1 13 ? 8.891 -12.586 4.984 1 76.88 13 ASN B C 1
ATOM 5886 O O . ASN B 1 13 ? 10.07 -12.547 5.34 1 76.88 13 ASN B O 1
ATOM 5890 N N . LYS B 1 14 ? 8.453 -13.453 4.109 1 78.62 14 LYS B N 1
ATOM 5891 C CA . LYS B 1 14 ? 9.273 -14.469 3.455 1 78.62 14 LYS B CA 1
ATOM 5892 C C . LYS B 1 14 ? 10.484 -13.836 2.768 1 78.62 14 LYS B C 1
ATOM 5894 O O . LYS B 1 14 ? 11.602 -14.344 2.871 1 78.62 14 LYS B O 1
ATOM 5899 N N . THR B 1 15 ? 10.289 -12.727 2.172 1 83.12 15 THR B N 1
ATOM 5900 C CA . THR B 1 15 ? 11.352 -12.078 1.409 1 83.12 15 THR B CA 1
ATOM 5901 C C . THR B 1 15 ? 12.414 -11.516 2.342 1 83.12 15 THR B C 1
ATOM 5903 O O . THR B 1 15 ? 13.617 -11.648 2.08 1 83.12 15 THR B O 1
ATOM 5906 N N . ILE B 1 16 ? 11.992 -10.992 3.453 1 83.06 16 ILE B N 1
ATOM 5907 C CA . ILE B 1 16 ? 12.93 -10.375 4.395 1 83.06 16 ILE B CA 1
ATOM 5908 C C . ILE B 1 16 ? 13.742 -11.469 5.09 1 83.06 16 ILE B C 1
ATOM 5910 O O . ILE B 1 16 ? 14.953 -11.328 5.266 1 83.06 16 ILE B O 1
ATOM 5914 N N . ASN B 1 17 ? 13.117 -12.516 5.426 1 85.06 17 ASN B N 1
ATOM 5915 C CA . ASN B 1 17 ? 13.812 -13.625 6.078 1 85.06 17 ASN B CA 1
ATOM 5916 C C . ASN B 1 17 ? 14.867 -14.234 5.164 1 85.06 17 ASN B C 1
ATOM 5918 O O . ASN B 1 17 ? 16 -14.461 5.586 1 85.06 17 ASN B O 1
ATOM 5922 N N . TYR B 1 18 ? 14.508 -14.469 3.971 1 88.31 18 TYR B N 1
ATOM 5923 C CA . TYR B 1 18 ? 15.438 -15.039 3.004 1 88.31 18 TYR B CA 1
ATOM 5924 C C . TYR B 1 18 ? 16.578 -14.07 2.705 1 88.31 18 TYR B C 1
ATOM 5926 O O . TYR B 1 18 ? 17.719 -14.484 2.555 1 88.31 18 TYR B O 1
ATOM 5934 N N . SER B 1 19 ? 16.281 -12.797 2.672 1 91.31 19 SER B N 1
ATOM 5935 C CA . SER B 1 19 ? 17.297 -11.789 2.426 1 91.31 19 SER B CA 1
ATOM 5936 C C . SER B 1 19 ? 18.312 -11.734 3.568 1 91.31 19 SER B C 1
ATOM 5938 O O . SER B 1 19 ? 19.5 -11.484 3.346 1 91.31 19 SER B O 1
ATOM 5940 N N . LEU B 1 20 ? 17.859 -11.977 4.758 1 89.38 20 LEU B N 1
ATOM 5941 C CA . LEU B 1 20 ? 18.75 -11.992 5.91 1 89.38 20 LEU B CA 1
ATOM 5942 C C . LEU B 1 20 ? 19.719 -13.172 5.844 1 89.38 20 LEU B C 1
ATOM 5944 O O . LEU B 1 20 ? 20.891 -13.047 6.203 1 89.38 20 LEU B O 1
ATOM 5948 N N . LEU B 1 21 ? 19.188 -14.289 5.402 1 92.44 21 LEU B N 1
ATOM 5949 C CA . LEU B 1 21 ? 20.047 -15.453 5.219 1 92.44 21 LEU B CA 1
ATOM 5950 C C . LEU B 1 21 ? 21.141 -15.164 4.191 1 92.44 21 LEU B C 1
ATOM 5952 O O . LEU B 1 21 ? 22.312 -15.445 4.438 1 92.44 21 LEU B O 1
ATOM 5956 N N . ILE B 1 22 ? 20.75 -14.562 3.107 1 94.75 22 ILE B N 1
ATOM 5957 C CA . ILE B 1 22 ? 21.703 -14.258 2.053 1 94.75 22 ILE B CA 1
ATOM 5958 C C . ILE B 1 22 ? 22.703 -13.219 2.549 1 94.75 22 ILE B C 1
ATOM 5960 O O . ILE B 1 22 ? 23.891 -13.305 2.258 1 94.75 22 ILE B O 1
ATOM 5964 N N . LEU B 1 23 ? 22.203 -12.273 3.352 1 94.88 23 LEU B N 1
ATOM 5965 C CA . LEU B 1 23 ? 23.062 -11.234 3.898 1 94.88 23 LEU B CA 1
ATOM 5966 C C . LEU B 1 23 ? 24.141 -11.836 4.789 1 94.88 23 LEU B C 1
ATOM 5968 O O . LEU B 1 23 ? 25.328 -11.547 4.613 1 94.88 23 LEU B O 1
ATOM 5972 N N . VAL B 1 24 ? 23.766 -12.711 5.652 1 93.69 24 VAL B N 1
ATOM 5973 C CA . VAL B 1 24 ? 24.719 -13.32 6.578 1 93.69 24 VAL B CA 1
ATOM 5974 C C . VAL B 1 24 ? 25.703 -14.211 5.809 1 93.69 24 VAL B C 1
ATOM 5976 O O . VAL B 1 24 ? 26.891 -14.242 6.117 1 93.69 24 VAL B O 1
ATOM 5979 N N . THR B 1 25 ? 25.156 -14.875 4.812 1 95.75 25 THR B N 1
ATOM 5980 C CA . THR B 1 25 ? 26 -15.766 4.02 1 95.75 25 THR B CA 1
ATOM 5981 C C . THR B 1 25 ? 27.031 -14.961 3.238 1 95.75 25 THR B C 1
ATOM 5983 O O . THR B 1 25 ? 28.219 -15.312 3.227 1 95.75 25 THR B O 1
ATOM 5986 N N . LEU B 1 26 ? 26.594 -13.891 2.629 1 95.19 26 LEU B N 1
ATOM 5987 C CA . LEU B 1 26 ? 27.516 -13.086 1.838 1 95.19 26 LEU B CA 1
ATOM 5988 C C . LEU B 1 26 ? 28.516 -12.359 2.738 1 95.19 26 LEU B C 1
ATOM 5990 O O . LEU B 1 26 ? 29.688 -12.203 2.377 1 95.19 26 LEU B O 1
ATOM 5994 N N . LEU B 1 27 ? 28.094 -11.922 3.943 1 93.12 27 LEU B N 1
ATOM 5995 C CA . LEU B 1 27 ? 29 -11.289 4.895 1 93.12 27 LEU B CA 1
ATOM 5996 C C . LEU B 1 27 ? 30.062 -12.281 5.379 1 93.12 27 LEU B C 1
ATOM 5998 O O . LEU B 1 27 ? 31.203 -11.898 5.641 1 93.12 27 LEU B O 1
ATOM 6002 N N . GLY B 1 28 ? 29.656 -13.516 5.465 1 92.44 28 GLY B N 1
ATOM 6003 C CA . GLY B 1 28 ? 30.578 -14.555 5.867 1 92.44 28 GLY B CA 1
ATOM 6004 C C . GLY B 1 28 ? 31.688 -14.789 4.859 1 92.44 28 GLY B C 1
ATOM 6005 O O . GLY B 1 28 ? 32.75 -15.312 5.203 1 92.44 28 GLY B O 1
ATOM 6006 N N . VAL B 1 29 ? 31.438 -14.414 3.613 1 91.69 29 VAL B N 1
ATOM 6007 C CA . VAL B 1 29 ? 32.438 -14.57 2.576 1 91.69 29 VAL B CA 1
ATOM 6008 C C . VAL B 1 29 ? 33.25 -13.273 2.426 1 91.69 29 VAL B C 1
ATOM 6010 O O . VAL B 1 29 ? 34.469 -13.289 2.326 1 91.69 29 VAL B O 1
ATOM 6013 N N . VAL B 1 30 ? 32.562 -12.109 2.555 1 89.19 30 VAL B N 1
ATOM 6014 C CA . VAL B 1 30 ? 33.156 -10.82 2.221 1 89.19 30 VAL B CA 1
ATOM 6015 C C . VAL B 1 30 ? 34.031 -10.336 3.373 1 89.19 30 VAL B C 1
ATOM 6017 O O . VAL B 1 30 ? 35.125 -9.789 3.148 1 89.19 30 VAL B O 1
ATOM 6020 N N . ILE B 1 31 ? 33.656 -10.555 4.648 1 87.81 31 ILE B N 1
ATOM 6021 C CA . ILE B 1 31 ? 34.406 -10.047 5.801 1 87.81 31 ILE B CA 1
ATOM 6022 C C . ILE B 1 31 ? 35.75 -10.727 5.891 1 87.81 31 ILE B C 1
ATOM 6024 O O . ILE B 1 31 ? 36.781 -10.062 5.984 1 87.81 31 ILE B O 1
ATOM 6028 N N . PRO B 1 32 ? 35.812 -12.047 5.785 1 86 32 PRO B N 1
ATOM 6029 C CA . PRO B 1 32 ? 37.125 -12.688 5.801 1 86 32 PRO B CA 1
ATOM 6030 C C . PRO B 1 32 ? 38 -12.297 4.602 1 86 32 PRO B C 1
ATOM 6032 O O . PRO B 1 32 ? 39.219 -12.203 4.723 1 86 32 PRO B O 1
ATOM 6035 N N . SER B 1 33 ? 37.312 -12.125 3.469 1 83 33 SER B N 1
ATOM 6036 C CA . SER B 1 33 ? 38.062 -11.734 2.283 1 83 33 SER B CA 1
ATOM 6037 C C . SER B 1 33 ? 38.625 -10.32 2.422 1 83 33 SER B C 1
ATOM 6039 O O . SER B 1 33 ? 39.625 -9.977 1.799 1 83 33 SER B O 1
ATOM 6041 N N . TRP B 1 34 ? 37.938 -9.461 3.158 1 80.44 34 TRP B N 1
ATOM 6042 C CA . TRP B 1 34 ? 38.406 -8.109 3.434 1 80.44 34 TRP B CA 1
ATOM 6043 C C . TRP B 1 34 ? 39.625 -8.133 4.355 1 80.44 34 TRP B C 1
ATOM 6045 O O . TRP B 1 34 ? 40.594 -7.387 4.152 1 80.44 34 TRP B O 1
ATOM 6055 N N . TYR B 1 35 ? 39.656 -9.047 5.305 1 81.25 35 TYR B N 1
ATOM 6056 C CA . TYR B 1 35 ? 40.75 -9.125 6.293 1 81.25 35 TYR B CA 1
ATOM 6057 C C . TYR B 1 35 ? 41.969 -9.781 5.703 1 81.25 35 TYR B C 1
ATOM 6059 O O . TYR B 1 35 ? 43.094 -9.367 5.988 1 81.25 35 TYR B O 1
ATOM 6067 N N . TYR B 1 36 ? 41.688 -10.828 4.863 1 77.06 36 TYR B N 1
ATOM 6068 C CA . TYR B 1 36 ? 42.781 -11.508 4.219 1 77.06 36 TYR B CA 1
ATOM 6069 C C . TYR B 1 36 ? 42.844 -11.18 2.732 1 77.06 36 TYR B C 1
ATOM 6071 O O . TYR B 1 36 ? 42.062 -11.727 1.944 1 77.06 36 TYR B O 1
ATOM 6079 N N . PRO B 1 37 ? 43.594 -10.148 2.328 1 64.88 37 PRO B N 1
ATOM 6080 C CA . PRO B 1 37 ? 43.594 -9.602 0.971 1 64.88 37 PRO B CA 1
ATOM 6081 C C . PRO B 1 37 ? 43.812 -10.672 -0.099 1 64.88 37 PRO B C 1
ATOM 6083 O O . PRO B 1 37 ? 44.906 -10.789 -0.665 1 64.88 37 PRO B O 1
ATOM 6086 N N . ILE B 1 38 ? 43.031 -11.68 -0.097 1 62.25 38 ILE B N 1
ATOM 6087 C CA . ILE B 1 38 ? 43.062 -12.641 -1.19 1 62.25 38 ILE B CA 1
ATOM 6088 C C . ILE B 1 38 ? 42.062 -12.258 -2.262 1 62.25 38 ILE B C 1
ATOM 6090 O O . ILE B 1 38 ? 40.969 -12.844 -2.338 1 62.25 38 ILE B O 1
ATOM 6094 N N . ASP B 1 39 ? 42.25 -11.195 -3.027 1 64.88 39 ASP B N 1
ATOM 6095 C CA . ASP B 1 39 ? 41.312 -10.547 -3.936 1 64.88 39 ASP B CA 1
ATOM 6096 C C . ASP B 1 39 ? 40.812 -11.523 -5.004 1 64.88 39 ASP B C 1
ATOM 6098 O O . ASP B 1 39 ? 39.625 -11.516 -5.355 1 64.88 39 ASP B O 1
ATOM 6102 N N . ALA B 1 40 ? 41.688 -12.508 -5.305 1 69.44 40 ALA B N 1
ATOM 6103 C CA . ALA B 1 40 ? 41.375 -13.328 -6.469 1 69.44 40 ALA B CA 1
ATOM 6104 C C . ALA B 1 40 ? 40.344 -14.414 -6.105 1 69.44 40 ALA B C 1
ATOM 6106 O O . ALA B 1 40 ? 39.656 -14.938 -6.977 1 69.44 40 ALA B O 1
ATOM 6107 N N . TYR B 1 41 ? 40.062 -14.547 -4.797 1 79.88 41 TYR B N 1
ATOM 6108 C CA . TYR B 1 41 ? 39.25 -15.719 -4.426 1 79.88 41 TYR B CA 1
ATOM 6109 C C . TYR B 1 41 ? 37.844 -15.328 -4.078 1 79.88 41 TYR B C 1
ATOM 6111 O O . TYR B 1 41 ? 36.969 -16.188 -3.945 1 79.88 41 TYR B O 1
ATOM 6119 N N . ILE B 1 42 ? 37.5 -14.078 -4.102 1 86.44 42 ILE B N 1
ATOM 6120 C CA . ILE B 1 42 ? 36.188 -13.633 -3.645 1 86.44 42 ILE B CA 1
ATOM 6121 C C . ILE B 1 42 ? 35.156 -13.914 -4.723 1 86.44 42 ILE B C 1
ATOM 6123 O O . ILE B 1 42 ? 34 -14.273 -4.418 1 86.44 42 ILE B O 1
ATOM 6127 N N . ILE B 1 43 ? 35.5 -13.867 -6.004 1 87.75 43 ILE B N 1
ATOM 6128 C CA . ILE B 1 43 ? 34.562 -13.977 -7.102 1 87.75 43 ILE B CA 1
ATOM 6129 C C . ILE B 1 43 ? 34.031 -15.406 -7.191 1 87.75 43 ILE B C 1
ATOM 6131 O O . ILE B 1 43 ? 32.812 -15.633 -7.133 1 87.75 43 ILE B O 1
ATOM 6135 N N . PRO B 1 44 ? 34.969 -16.391 -7.238 1 90.69 44 PRO B N 1
ATOM 6136 C CA . PRO B 1 44 ? 34.438 -17.766 -7.297 1 90.69 44 PRO B CA 1
ATOM 6137 C C . PRO B 1 44 ? 33.656 -18.141 -6.047 1 90.69 44 PRO B C 1
ATOM 6139 O O . PRO B 1 44 ? 32.719 -18.938 -6.125 1 90.69 44 PRO B O 1
ATOM 6142 N N . LEU B 1 45 ? 34 -17.641 -4.922 1 92.81 45 LEU B N 1
ATOM 6143 C CA . LEU B 1 45 ? 33.25 -17.938 -3.693 1 92.81 45 LEU B CA 1
ATOM 6144 C C . LEU B 1 45 ? 31.844 -17.391 -3.766 1 92.81 45 LEU B C 1
ATOM 6146 O O . LEU B 1 45 ? 30.875 -18.094 -3.441 1 92.81 45 LEU B O 1
ATOM 6150 N N . ILE B 1 46 ? 31.703 -16.172 -4.242 1 93.5 46 ILE B N 1
ATOM 6151 C CA . ILE B 1 46 ? 30.391 -15.531 -4.332 1 93.5 46 ILE B CA 1
ATOM 6152 C C . ILE B 1 46 ? 29.547 -16.234 -5.391 1 93.5 46 ILE B C 1
ATOM 6154 O O . ILE B 1 46 ? 28.359 -16.469 -5.188 1 93.5 46 ILE B O 1
ATOM 6158 N N . LEU B 1 47 ? 30.172 -16.594 -6.492 1 93 47 LEU B N 1
ATOM 6159 C CA . LEU B 1 47 ? 29.453 -17.297 -7.551 1 93 47 LEU B CA 1
ATOM 6160 C C . LEU B 1 47 ? 28.984 -18.672 -7.07 1 93 47 LEU B C 1
ATOM 6162 O O . LEU B 1 47 ? 27.891 -19.109 -7.441 1 93 47 LEU B O 1
ATOM 6166 N N . GLY B 1 48 ? 29.781 -19.297 -6.293 1 94.75 48 GLY B N 1
ATOM 6167 C CA . GLY B 1 48 ? 29.359 -20.547 -5.691 1 94.75 48 GLY B CA 1
ATOM 6168 C C . GLY B 1 48 ? 28.156 -20.391 -4.781 1 94.75 48 GLY B C 1
ATOM 6169 O O . GLY B 1 48 ? 27.234 -21.219 -4.82 1 94.75 48 GLY B O 1
ATOM 6170 N N . VAL B 1 49 ? 28.156 -19.344 -3.984 1 95.94 49 VAL B N 1
ATOM 6171 C CA . VAL B 1 49 ? 27.047 -19.047 -3.094 1 95.94 49 VAL B CA 1
ATOM 6172 C C . VAL B 1 49 ? 25.766 -18.828 -3.914 1 95.94 49 VAL B C 1
ATOM 6174 O O . VAL B 1 49 ? 24.719 -19.359 -3.582 1 95.94 49 VAL B O 1
ATOM 6177 N N . ILE B 1 50 ? 25.906 -18.094 -5 1 94.56 50 ILE B N 1
ATOM 6178 C CA . ILE B 1 50 ? 24.75 -17.75 -5.828 1 94.56 50 ILE B CA 1
ATOM 6179 C C . ILE B 1 50 ? 24.203 -19.016 -6.488 1 94.56 50 ILE B C 1
ATOM 6181 O O . ILE B 1 50 ? 22.984 -19.25 -6.488 1 94.56 50 ILE B O 1
ATOM 6185 N N . ALA B 1 51 ? 25.078 -19.828 -6.984 1 95.38 51 ALA B N 1
ATOM 6186 C CA . ALA B 1 51 ? 24.641 -21.062 -7.625 1 95.38 51 ALA B CA 1
ATOM 6187 C C . ALA B 1 51 ? 23.938 -21.984 -6.629 1 95.38 51 ALA B C 1
ATOM 6189 O O . ALA B 1 51 ? 22.906 -22.578 -6.949 1 95.38 51 ALA B O 1
ATOM 6190 N N . ALA B 1 52 ? 24.516 -22.078 -5.484 1 96.12 52 ALA B N 1
ATOM 6191 C CA . ALA B 1 52 ? 23.922 -22.922 -4.453 1 96.12 52 ALA B CA 1
ATOM 6192 C C . ALA B 1 52 ? 22.562 -22.391 -4.031 1 96.12 52 ALA B C 1
ATOM 6194 O O . ALA B 1 52 ? 21.609 -23.156 -3.848 1 96.12 52 ALA B O 1
ATOM 6195 N N . ALA B 1 53 ? 22.453 -21.125 -3.859 1 94.62 53 ALA B N 1
ATOM 6196 C CA . ALA B 1 53 ? 21.203 -20.516 -3.441 1 94.62 53 ALA B CA 1
ATOM 6197 C C . ALA B 1 53 ? 20.109 -20.719 -4.492 1 94.62 53 ALA B C 1
ATOM 6199 O O . ALA B 1 53 ? 18.938 -20.906 -4.152 1 94.62 53 ALA B O 1
ATOM 6200 N N . LEU B 1 54 ? 20.469 -20.734 -5.738 1 91.81 54 LEU B N 1
ATOM 6201 C CA . LEU B 1 54 ? 19.5 -20.906 -6.812 1 91.81 54 LEU B CA 1
ATOM 6202 C C . LEU B 1 54 ? 19.109 -22.375 -6.957 1 91.81 54 LEU B C 1
ATOM 6204 O O . LEU B 1 54 ? 18.031 -22.688 -7.473 1 91.81 54 LEU B O 1
ATOM 6208 N N . ALA B 1 55 ? 19.938 -23.234 -6.531 1 93.06 55 ALA B N 1
ATOM 6209 C CA . ALA B 1 55 ? 19.703 -24.656 -6.676 1 93.06 55 ALA B CA 1
ATOM 6210 C C . ALA B 1 55 ? 18.953 -25.219 -5.465 1 93.06 55 ALA B C 1
ATOM 6212 O O . ALA B 1 55 ? 18.484 -26.359 -5.484 1 93.06 55 ALA B O 1
ATOM 6213 N N . GLU B 1 56 ? 18.75 -24.406 -4.473 1 90.12 56 GLU B N 1
ATOM 6214 C CA . GLU B 1 56 ? 18.188 -24.906 -3.23 1 90.12 56 GLU B CA 1
ATOM 6215 C C . GLU B 1 56 ? 16.672 -25.094 -3.352 1 90.12 56 GLU B C 1
ATOM 6217 O O . GLU B 1 56 ? 15.992 -24.281 -3.961 1 90.12 56 GLU B O 1
ATOM 6222 N N . SER B 1 57 ? 16.172 -26.234 -2.883 1 85.81 57 SER B N 1
ATOM 6223 C CA . SER B 1 57 ? 14.75 -26.531 -2.775 1 85.81 57 SER B CA 1
ATOM 6224 C C . SER B 1 57 ? 14.352 -26.812 -1.329 1 85.81 57 SER B C 1
ATOM 6226 O O . SER B 1 57 ? 15.203 -27.141 -0.498 1 85.81 57 SER B O 1
ATOM 6228 N N . ASP B 1 58 ? 13.172 -26.594 -1.047 1 83.06 58 ASP B N 1
ATOM 6229 C CA . ASP B 1 58 ? 12.68 -26.812 0.312 1 83.06 58 ASP B CA 1
ATOM 6230 C C . ASP B 1 58 ? 12.453 -28.297 0.589 1 83.06 58 ASP B C 1
ATOM 6232 O O . ASP B 1 58 ? 11.883 -29 -0.242 1 83.06 58 ASP B O 1
ATOM 6236 N N . ASP B 1 59 ? 13.031 -28.812 1.648 1 82.75 59 ASP B N 1
ATOM 6237 C CA . ASP B 1 59 ? 12.859 -30.203 2.068 1 82.75 59 ASP B CA 1
ATOM 6238 C C . ASP B 1 59 ? 13.078 -30.344 3.572 1 82.75 59 ASP B C 1
ATOM 6240 O O . ASP B 1 59 ? 13.422 -29.375 4.254 1 82.75 59 ASP B O 1
ATOM 6244 N N . ASN B 1 60 ? 12.797 -31.562 4.078 1 82.31 60 ASN B N 1
ATOM 6245 C CA . ASN B 1 60 ? 13.117 -31.875 5.469 1 82.31 60 ASN B CA 1
ATOM 6246 C C . ASN B 1 60 ? 14.625 -31.953 5.691 1 82.31 60 ASN B C 1
ATOM 6248 O O . ASN B 1 60 ? 15.406 -31.844 4.746 1 82.31 60 ASN B O 1
ATOM 6252 N N . PHE B 1 61 ? 15.016 -32.188 6.879 1 83.62 61 PHE B N 1
ATOM 6253 C CA . PHE B 1 61 ? 16.438 -32.125 7.23 1 83.62 61 PHE B CA 1
ATOM 6254 C C . PHE B 1 61 ? 17.203 -33.219 6.52 1 83.62 61 PHE B C 1
ATOM 6256 O O . PHE B 1 61 ? 18.234 -32.969 5.898 1 83.62 61 PHE B O 1
ATOM 6263 N N . THR B 1 62 ? 16.672 -34.438 6.531 1 83.25 62 THR B N 1
ATOM 6264 C CA . THR B 1 62 ? 17.375 -35.531 5.902 1 83.25 62 THR B CA 1
ATOM 6265 C C . THR B 1 62 ? 17.328 -35.406 4.383 1 83.25 62 THR B C 1
ATOM 6267 O O . THR B 1 62 ? 18.328 -35.719 3.705 1 83.25 62 THR B O 1
ATOM 6270 N N . GLY B 1 63 ? 16.25 -35.062 3.898 1 83.56 63 GLY B N 1
ATOM 6271 C CA . GLY B 1 63 ? 16.141 -34.844 2.467 1 83.56 63 GLY B CA 1
ATOM 6272 C C . GLY B 1 63 ? 17 -33.719 1.974 1 83.56 63 GLY B C 1
ATOM 6273 O O . GLY B 1 63 ? 17.594 -33.781 0.892 1 83.56 63 GLY B O 1
ATOM 6274 N N . ARG B 1 64 ? 17.125 -32.75 2.787 1 88.69 64 ARG B N 1
ATOM 6275 C CA . ARG B 1 64 ? 17.969 -31.609 2.441 1 88.69 64 ARG B CA 1
ATOM 6276 C C . ARG B 1 64 ? 19.438 -32 2.365 1 88.69 64 ARG B C 1
ATOM 6278 O O . ARG B 1 64 ? 20.156 -31.578 1.459 1 88.69 64 ARG B O 1
ATOM 6285 N N . LEU B 1 65 ? 19.844 -32.812 3.322 1 89.88 65 LEU B N 1
ATOM 6286 C CA . LEU B 1 65 ? 21.234 -33.25 3.344 1 89.88 65 LEU B CA 1
ATOM 6287 C C . LEU B 1 65 ? 21.562 -34.094 2.113 1 89.88 65 LEU B C 1
ATOM 6289 O O . LEU B 1 65 ? 22.609 -33.938 1.5 1 89.88 65 LEU B O 1
ATOM 6293 N N . LYS B 1 66 ? 20.625 -34.938 1.737 1 88.81 66 LYS B N 1
ATOM 6294 C CA . LYS B 1 66 ? 20.828 -35.75 0.54 1 88.81 66 LYS B CA 1
ATOM 6295 C C . LYS B 1 66 ? 20.891 -34.875 -0.711 1 88.81 66 LYS B C 1
ATOM 6297 O O . LYS B 1 66 ? 21.719 -35.094 -1.591 1 88.81 66 LYS B O 1
ATOM 6302 N N . SER B 1 67 ? 20.016 -33.938 -0.759 1 90.75 67 SER B N 1
ATOM 6303 C CA . SER B 1 67 ? 19.984 -33.031 -1.908 1 90.75 67 SER B CA 1
ATOM 6304 C C . SER B 1 67 ? 21.25 -32.219 -1.988 1 90.75 67 SER B C 1
ATOM 6306 O O . SER B 1 67 ? 21.781 -31.969 -3.078 1 90.75 67 SER B O 1
ATOM 6308 N N . ILE B 1 68 ? 21.734 -31.812 -0.795 1 94.38 68 ILE B N 1
ATOM 6309 C CA . ILE B 1 68 ? 22.938 -30.984 -0.748 1 94.38 68 ILE B CA 1
ATOM 6310 C C . ILE B 1 68 ? 24.141 -31.797 -1.228 1 94.38 68 ILE B C 1
ATOM 6312 O O . ILE B 1 68 ? 24.938 -31.312 -2.033 1 94.38 68 ILE B O 1
ATOM 6316 N N . VAL B 1 69 ? 24.234 -32.969 -0.779 1 94.19 69 VAL B N 1
ATOM 6317 C CA . VAL B 1 69 ? 25.344 -33.844 -1.167 1 94.19 69 VAL B CA 1
ATOM 6318 C C . VAL B 1 69 ? 25.281 -34.125 -2.668 1 94.19 69 VAL B C 1
ATOM 6320 O O . VAL B 1 69 ? 26.312 -34.062 -3.355 1 94.19 69 VAL B O 1
ATOM 6323 N N . LEU B 1 70 ? 24.141 -34.344 -3.129 1 92.44 70 LEU B N 1
ATOM 6324 C CA . LEU B 1 70 ? 23.969 -34.594 -4.555 1 92.44 70 LEU B CA 1
ATOM 6325 C C . LEU B 1 70 ? 24.312 -33.344 -5.367 1 92.44 70 LEU B C 1
ATOM 6327 O O . LEU B 1 70 ? 24.969 -33.469 -6.414 1 92.44 70 LEU B O 1
ATOM 6331 N N . THR B 1 71 ? 23.859 -32.219 -4.938 1 95.38 71 THR B N 1
ATOM 6332 C CA . THR B 1 71 ? 24.141 -30.969 -5.641 1 95.38 71 THR B CA 1
ATOM 6333 C C . THR B 1 71 ? 25.641 -30.688 -5.676 1 95.38 71 THR B C 1
ATOM 6335 O O . THR B 1 71 ? 26.188 -30.328 -6.719 1 95.38 71 THR B O 1
ATOM 6338 N N . LEU B 1 72 ? 26.297 -30.891 -4.492 1 96.44 72 LEU B N 1
ATOM 6339 C CA . LEU B 1 72 ? 27.734 -30.641 -4.418 1 96.44 72 LEU B CA 1
ATOM 6340 C C . LEU B 1 72 ? 28.484 -31.609 -5.32 1 96.44 72 LEU B C 1
ATOM 6342 O O . LEU B 1 72 ? 29.484 -31.234 -5.941 1 96.44 72 LEU B O 1
ATOM 6346 N N . ALA B 1 73 ? 28.031 -32.781 -5.398 1 95.12 73 ALA B N 1
ATOM 6347 C CA . ALA B 1 73 ? 28.641 -33.781 -6.289 1 95.12 73 ALA B CA 1
ATOM 6348 C C . ALA B 1 73 ? 28.469 -33.375 -7.75 1 95.12 73 ALA B C 1
ATOM 6350 O O . ALA B 1 73 ? 29.422 -33.438 -8.531 1 95.12 73 ALA B O 1
ATOM 6351 N N . CYS B 1 74 ? 27.266 -33.031 -8.102 1 94.38 74 CYS B N 1
ATOM 6352 C CA . CYS B 1 74 ? 27.016 -32.562 -9.469 1 94.38 74 CYS B CA 1
ATOM 6353 C C . CYS B 1 74 ? 27.828 -31.328 -9.789 1 94.38 74 CYS B C 1
ATOM 6355 O O . CYS B 1 74 ? 28.344 -31.188 -10.898 1 94.38 74 CYS B O 1
ATOM 6357 N N . PHE B 1 75 ? 27.906 -30.406 -8.805 1 96.38 75 PHE B N 1
ATOM 6358 C CA . PHE B 1 75 ? 28.688 -29.203 -8.977 1 96.38 75 PHE B CA 1
ATOM 6359 C C . PHE B 1 75 ? 30.156 -29.531 -9.211 1 96.38 75 PHE B C 1
ATOM 6361 O O . PHE B 1 75 ? 30.812 -28.938 -10.07 1 96.38 75 PHE B O 1
ATOM 6368 N N . ALA B 1 76 ? 30.672 -30.5 -8.422 1 95.75 76 ALA B N 1
ATOM 6369 C CA . ALA B 1 76 ? 32.062 -30.922 -8.555 1 95.75 76 ALA B CA 1
ATOM 6370 C C . ALA B 1 76 ? 32.312 -31.516 -9.938 1 95.75 76 ALA B C 1
ATOM 6372 O O . ALA B 1 76 ? 33.312 -31.172 -10.602 1 95.75 76 ALA B O 1
ATOM 6373 N N . ILE B 1 77 ? 31.438 -32.344 -10.375 1 93.06 77 ILE B N 1
ATOM 6374 C CA . ILE B 1 77 ? 31.594 -32.969 -11.68 1 93.06 77 ILE B CA 1
ATOM 6375 C C . ILE B 1 77 ? 31.547 -31.938 -12.789 1 93.06 77 ILE B C 1
ATOM 6377 O O . ILE B 1 77 ? 32.344 -31.953 -13.711 1 93.06 77 ILE B O 1
ATOM 6381 N N . ALA B 1 78 ? 30.594 -31.078 -12.656 1 93.38 78 ALA B N 1
ATOM 6382 C CA . ALA B 1 78 ? 30.438 -30.031 -13.672 1 93.38 78 ALA B CA 1
ATOM 6383 C C . ALA B 1 78 ? 31.672 -29.125 -13.719 1 93.38 78 ALA B C 1
ATOM 6385 O O . ALA B 1 78 ? 32.219 -28.875 -14.797 1 93.38 78 ALA B O 1
ATOM 6386 N N . SER B 1 79 ? 32.156 -28.688 -12.57 1 93.69 79 SER B N 1
ATOM 6387 C CA . SER B 1 79 ? 33.281 -27.75 -12.516 1 93.69 79 SER B CA 1
ATOM 6388 C C . SER B 1 79 ? 34.594 -28.406 -12.945 1 93.69 79 SER B C 1
ATOM 6390 O O . SER B 1 79 ? 35.344 -27.828 -13.727 1 93.69 79 SER B O 1
ATOM 6392 N N . PHE B 1 80 ? 34.844 -29.594 -12.492 1 92.5 80 PHE B N 1
ATOM 6393 C CA . PHE B 1 80 ? 36.062 -30.297 -12.852 1 92.5 80 PHE B CA 1
ATOM 6394 C C . PHE B 1 80 ? 36.062 -30.688 -14.32 1 92.5 80 PHE B C 1
ATOM 6396 O O . PHE B 1 80 ? 37.125 -30.656 -14.984 1 92.5 80 PHE B O 1
ATOM 6403 N N . SER B 1 81 ? 34.938 -31.062 -14.836 1 91.38 81 SER B N 1
ATOM 6404 C CA . SER B 1 81 ? 34.844 -31.406 -16.25 1 91.38 81 SER B CA 1
ATOM 6405 C C . SER B 1 81 ? 35.188 -30.219 -17.141 1 91.38 81 SER B C 1
ATOM 6407 O O . SER B 1 81 ? 35.844 -30.375 -18.172 1 91.38 81 SER B O 1
ATOM 6409 N N . ILE B 1 82 ? 34.75 -29.078 -16.75 1 89.81 82 ILE B N 1
ATOM 6410 C CA . ILE B 1 82 ? 35 -27.859 -17.531 1 89.81 82 ILE B CA 1
ATOM 6411 C C . ILE B 1 82 ? 36.5 -27.562 -17.516 1 89.81 82 ILE B C 1
ATOM 6413 O O . ILE B 1 82 ? 37.094 -27.25 -18.547 1 89.81 82 ILE B O 1
ATOM 6417 N N . GLU B 1 83 ? 37.125 -27.672 -16.312 1 89.38 83 GLU B N 1
ATOM 6418 C CA . GLU B 1 83 ? 38.531 -27.375 -16.203 1 89.38 83 GLU B CA 1
ATOM 6419 C C . GLU B 1 83 ? 39.375 -28.359 -17 1 89.38 83 GLU B C 1
ATOM 6421 O O . GLU B 1 83 ? 40.406 -27.984 -17.578 1 89.38 83 GLU B O 1
ATOM 6426 N N . LEU B 1 84 ? 38.938 -29.531 -17.141 1 87.94 84 LEU B N 1
ATOM 6427 C CA . LEU B 1 84 ? 39.688 -30.578 -17.828 1 87.94 84 LEU B CA 1
ATOM 6428 C C . LEU B 1 84 ? 39.5 -30.469 -19.344 1 87.94 84 LEU B C 1
ATOM 6430 O O . LEU B 1 84 ? 40.469 -30.688 -20.094 1 87.94 84 LEU B O 1
ATOM 6434 N N . LEU B 1 85 ? 38.312 -30.078 -19.781 1 87.62 85 LEU B N 1
ATOM 6435 C CA . LEU B 1 85 ? 38 -30.109 -21.203 1 87.62 85 LEU B CA 1
ATOM 6436 C C . LEU B 1 85 ? 38.188 -28.719 -21.828 1 87.62 85 LEU B C 1
ATOM 6438 O O . LEU B 1 85 ? 38.094 -28.562 -23.047 1 87.62 85 LEU B O 1
ATOM 6442 N N . PHE B 1 86 ? 38.531 -27.781 -21.047 1 84.19 86 PHE B N 1
ATOM 6443 C CA . PHE B 1 86 ? 38.562 -26.391 -21.5 1 84.19 86 PHE B CA 1
ATOM 6444 C C . PHE B 1 86 ? 39.594 -26.203 -22.594 1 84.19 86 PHE B C 1
ATOM 6446 O O . PHE B 1 86 ? 39.406 -25.391 -23.5 1 84.19 86 PHE B O 1
ATOM 6453 N N . GLU B 1 87 ? 40.594 -27.031 -22.656 1 83.5 87 GLU B N 1
ATOM 6454 C CA . GLU B 1 87 ? 41.688 -26.859 -23.594 1 83.5 87 GLU B CA 1
ATOM 6455 C C . GLU B 1 87 ? 41.406 -27.562 -24.922 1 83.5 87 GLU B C 1
ATOM 6457 O O . GLU B 1 87 ? 42.031 -27.281 -25.938 1 83.5 87 GLU B O 1
ATOM 6462 N N . THR B 1 88 ? 40.281 -28.344 -24.922 1 90.44 88 THR B N 1
ATOM 6463 C CA . THR B 1 88 ? 39.906 -29.031 -26.156 1 90.44 88 THR B CA 1
ATOM 6464 C C . THR B 1 88 ? 38.531 -28.578 -26.609 1 90.44 88 THR B C 1
ATOM 6466 O O . THR B 1 88 ? 37.5 -29.125 -26.172 1 90.44 88 THR B O 1
ATOM 6469 N N . PRO B 1 89 ? 38.406 -27.75 -27.609 1 89.38 89 PRO B N 1
ATOM 6470 C CA . PRO B 1 89 ? 37.156 -27.094 -27.969 1 89.38 89 PRO B CA 1
ATOM 6471 C C . PRO B 1 89 ? 36.125 -28.078 -28.484 1 89.38 89 PRO B C 1
ATOM 6473 O O . PRO B 1 89 ? 34.938 -27.969 -28.156 1 89.38 89 PRO B O 1
ATOM 6476 N N . ILE B 1 90 ? 36.5 -29.109 -29.234 1 91.31 90 ILE B N 1
ATOM 6477 C CA . ILE B 1 90 ? 35.531 -30.016 -29.844 1 91.31 90 ILE B CA 1
ATOM 6478 C C . ILE B 1 90 ? 34.938 -30.922 -28.766 1 91.31 90 ILE B C 1
ATOM 6480 O O . ILE B 1 90 ? 33.719 -31.141 -28.703 1 91.31 90 ILE B O 1
ATOM 6484 N N . LEU B 1 91 ? 35.812 -31.391 -27.938 1 90.5 91 LEU B N 1
ATOM 6485 C CA . LEU B 1 91 ? 35.375 -32.25 -26.844 1 90.5 91 LEU B CA 1
ATOM 6486 C C . LEU B 1 91 ? 34.531 -31.438 -25.828 1 90.5 91 LEU B C 1
ATOM 6488 O O . LEU B 1 91 ? 33.594 -31.953 -25.25 1 90.5 91 LEU B O 1
ATOM 6492 N N . PHE B 1 92 ? 34.969 -30.25 -25.766 1 90.62 92 PHE B N 1
ATOM 6493 C CA . PHE B 1 92 ? 34.25 -29.359 -24.875 1 90.62 92 PHE B CA 1
ATOM 6494 C C . PHE B 1 92 ? 32.844 -29.109 -25.391 1 90.62 92 PHE B C 1
ATOM 6496 O O . PHE B 1 92 ? 31.859 -29.172 -24.625 1 90.62 92 PHE B O 1
ATOM 6503 N N . ALA B 1 93 ? 32.688 -28.891 -26.656 1 92.88 93 ALA B N 1
ATOM 6504 C CA . ALA B 1 93 ? 31.391 -28.641 -27.25 1 92.88 93 ALA B CA 1
ATOM 6505 C C . ALA B 1 93 ? 30.484 -29.875 -27.141 1 92.88 93 ALA B C 1
ATOM 6507 O O . ALA B 1 93 ? 29.312 -29.75 -26.797 1 92.88 93 ALA B O 1
ATOM 6508 N N . ALA B 1 94 ? 31.062 -30.969 -27.328 1 93.38 94 ALA B N 1
ATOM 6509 C CA . ALA B 1 94 ? 30.312 -32.219 -27.219 1 93.38 94 ALA B CA 1
ATOM 6510 C C . ALA B 1 94 ? 29.906 -32.469 -25.766 1 93.38 94 ALA B C 1
ATOM 6512 O O . ALA B 1 94 ? 28.797 -32.938 -25.5 1 93.38 94 ALA B O 1
ATOM 6513 N N . GLY B 1 95 ? 30.812 -32.25 -24.922 1 91.25 95 GLY B N 1
ATOM 6514 C CA . GLY B 1 95 ? 30.5 -32.375 -23.516 1 91.25 95 GLY B CA 1
ATOM 6515 C C . GLY B 1 95 ? 29.422 -31.406 -23.047 1 91.25 95 GLY B C 1
ATOM 6516 O O . GLY B 1 95 ? 28.562 -31.781 -22.25 1 91.25 95 GLY B O 1
ATOM 6517 N N . LEU B 1 96 ? 29.484 -30.219 -23.547 1 92.56 96 LEU B N 1
ATOM 6518 C CA . LEU B 1 96 ? 28.5 -29.219 -23.203 1 92.56 96 LEU B CA 1
ATOM 6519 C C . LEU B 1 96 ? 27.109 -29.656 -23.656 1 92.56 96 LEU B C 1
ATOM 6521 O O . LEU B 1 96 ? 26.125 -29.531 -22.906 1 92.56 96 LEU B O 1
ATOM 6525 N N . PHE B 1 97 ? 26.984 -30.141 -24.812 1 95.38 97 PHE B N 1
ATOM 6526 C CA . PHE B 1 97 ? 25.719 -30.609 -25.359 1 95.38 97 PHE B CA 1
ATOM 6527 C C . PHE B 1 97 ? 25.172 -31.781 -24.547 1 95.38 97 PHE B C 1
ATOM 6529 O O . PHE B 1 97 ? 24.031 -31.734 -24.094 1 95.38 97 PHE B O 1
ATOM 6536 N N . ALA B 1 98 ? 26.031 -32.719 -24.297 1 94.12 98 ALA B N 1
ATOM 6537 C CA . ALA B 1 98 ? 25.609 -33.938 -23.594 1 94.12 98 ALA B CA 1
ATOM 6538 C C . ALA B 1 98 ? 25.25 -33.625 -22.141 1 94.12 98 ALA B C 1
ATOM 6540 O O . ALA B 1 98 ? 24.266 -34.156 -21.625 1 94.12 98 ALA B O 1
ATOM 6541 N N . SER B 1 99 ? 26.016 -32.844 -21.562 1 93.44 99 SER B N 1
ATOM 6542 C CA . SER B 1 99 ? 25.766 -32.531 -20.172 1 93.44 99 SER B CA 1
ATOM 6543 C C . SER B 1 99 ? 24.5 -31.688 -20.016 1 93.44 99 SER B C 1
ATOM 6545 O O . SER B 1 99 ? 23.719 -31.906 -19.094 1 93.44 99 SER B O 1
ATOM 6547 N N . THR B 1 100 ? 24.297 -30.719 -20.906 1 94.5 100 THR B N 1
ATOM 6548 C CA . THR B 1 100 ? 23.094 -29.891 -20.844 1 94.5 100 THR B CA 1
ATOM 6549 C C . THR B 1 100 ? 21.859 -30.75 -21.031 1 94.5 100 THR B C 1
ATOM 6551 O O . THR B 1 100 ? 20.891 -30.641 -20.281 1 94.5 100 THR B O 1
ATOM 6554 N N . PHE B 1 101 ? 21.891 -31.625 -21.953 1 95.19 101 PHE B N 1
ATOM 6555 C CA . PHE B 1 101 ? 20.766 -32.531 -22.219 1 95.19 101 PHE B CA 1
ATOM 6556 C C . PHE B 1 101 ? 20.516 -33.438 -21.031 1 95.19 101 PHE B C 1
ATOM 6558 O O . PHE B 1 101 ? 19.375 -33.562 -20.578 1 95.19 101 PHE B O 1
ATOM 6565 N N . GLY B 1 102 ? 21.547 -33.969 -20.547 1 92.25 102 GLY B N 1
ATOM 6566 C CA . GLY B 1 102 ? 21.422 -34.875 -19.422 1 92.25 102 GLY B CA 1
ATOM 6567 C C . GLY B 1 102 ? 20.891 -34.219 -18.172 1 92.25 102 GLY B C 1
ATOM 6568 O O . GLY B 1 102 ? 20.016 -34.75 -17.5 1 92.25 102 GLY B O 1
ATOM 6569 N N . PHE B 1 103 ? 21.359 -33.094 -17.828 1 92.38 103 PHE B N 1
ATOM 6570 C CA . PHE B 1 103 ? 20.938 -32.375 -16.641 1 92.38 103 PHE B CA 1
ATOM 6571 C C . PHE B 1 103 ? 19.469 -31.938 -16.75 1 92.38 103 PHE B C 1
ATOM 6573 O O . PHE B 1 103 ? 18.688 -32.125 -15.82 1 92.38 103 PHE B O 1
ATOM 6580 N N . ILE B 1 104 ? 19.062 -31.406 -17.906 1 91.69 104 ILE B N 1
ATOM 6581 C CA . ILE B 1 104 ? 17.688 -30.953 -18.062 1 91.69 104 ILE B CA 1
ATOM 6582 C C . ILE B 1 104 ? 16.734 -32.156 -17.969 1 91.69 104 ILE B C 1
ATOM 6584 O O . ILE B 1 104 ? 15.656 -32.031 -17.391 1 91.69 104 ILE B O 1
ATOM 6588 N N . MET B 1 105 ? 17.203 -33.25 -18.453 1 92.19 105 MET B N 1
ATOM 6589 C CA . MET B 1 105 ? 16.359 -34.438 -18.422 1 92.19 105 MET B CA 1
ATOM 6590 C C . MET B 1 105 ? 16.219 -34.969 -17 1 92.19 105 MET B C 1
ATOM 6592 O O . MET B 1 105 ? 15.25 -35.656 -16.672 1 92.19 105 MET B O 1
ATOM 6596 N N . LEU B 1 106 ? 17.172 -34.656 -16.188 1 89 106 LEU B N 1
ATOM 6597 C CA . LEU B 1 106 ? 17.062 -35.031 -14.781 1 89 106 LEU B CA 1
ATOM 6598 C C . LEU B 1 106 ? 15.875 -34.344 -14.133 1 89 106 LEU B C 1
ATOM 6600 O O . LEU B 1 106 ? 15.375 -34.812 -13.102 1 89 106 LEU B O 1
ATOM 6604 N N . GLY B 1 107 ? 15.422 -33.312 -14.719 1 88.19 107 GLY B N 1
ATOM 6605 C CA . GLY B 1 107 ? 14.258 -32.594 -14.219 1 88.19 107 GLY B CA 1
ATOM 6606 C C . GLY B 1 107 ? 12.977 -33.375 -14.32 1 88.19 107 GLY B C 1
ATOM 6607 O O . GLY B 1 107 ? 11.984 -33.062 -13.656 1 88.19 107 GLY B O 1
ATOM 6608 N N . ALA B 1 108 ? 13.008 -34.438 -15.094 1 89.31 108 ALA B N 1
ATOM 6609 C CA . ALA B 1 108 ? 11.828 -35.312 -15.242 1 89.31 108 ALA B CA 1
ATOM 6610 C C . ALA B 1 108 ? 11.531 -36.062 -13.945 1 89.31 108 ALA B C 1
ATOM 6612 O O . ALA B 1 108 ? 10.398 -36.469 -13.711 1 89.31 108 ALA B O 1
ATOM 6613 N N . ILE B 1 109 ? 12.492 -36.188 -13.125 1 87.88 109 ILE B N 1
ATOM 6614 C CA . ILE B 1 109 ? 12.328 -36.938 -11.883 1 87.88 109 ILE B CA 1
ATOM 6615 C C . ILE B 1 109 ? 11.477 -36.125 -10.906 1 87.88 109 ILE B C 1
ATOM 6617 O O . ILE B 1 109 ? 10.602 -36.656 -10.227 1 87.88 109 ILE B O 1
ATOM 6621 N N . GLY B 1 110 ? 11.781 -34.875 -10.867 1 84.69 110 GLY B N 1
ATOM 6622 C CA . GLY B 1 110 ? 11.039 -34 -9.969 1 84.69 110 GLY B CA 1
ATOM 6623 C C . GLY B 1 110 ? 11.57 -32.594 -9.945 1 84.69 110 GLY B C 1
ATOM 6624 O O . GLY B 1 110 ? 12.617 -32.281 -10.539 1 84.69 110 GLY B O 1
ATOM 6625 N N . PRO B 1 111 ? 10.852 -31.766 -9.297 1 83.25 111 PRO B N 1
ATOM 6626 C CA . PRO B 1 111 ? 11.258 -30.359 -9.266 1 83.25 111 PRO B CA 1
ATOM 6627 C C . PRO B 1 111 ? 12.586 -30.141 -8.539 1 83.25 111 PRO B C 1
ATOM 6629 O O . PRO B 1 111 ? 13.367 -29.25 -8.914 1 83.25 111 PRO B O 1
ATOM 6632 N N . ARG B 1 112 ? 12.891 -30.906 -7.625 1 87 112 ARG B N 1
ATOM 6633 C CA . ARG B 1 112 ? 14.156 -30.812 -6.906 1 87 112 ARG B CA 1
ATOM 6634 C C . ARG B 1 112 ? 15.336 -31.047 -7.84 1 87 112 ARG B C 1
ATOM 6636 O O . ARG B 1 112 ? 16.312 -30.297 -7.82 1 87 112 ARG B O 1
ATOM 6643 N N . TYR B 1 113 ? 15.203 -32 -8.633 1 87.88 113 TYR B N 1
ATOM 6644 C CA . TYR B 1 113 ? 16.281 -32.375 -9.539 1 87.88 113 TYR B CA 1
ATOM 6645 C C . TYR B 1 113 ? 16.406 -31.375 -10.688 1 87.88 113 TYR B C 1
ATOM 6647 O O . TYR B 1 113 ? 17.484 -31.172 -11.242 1 87.88 113 TYR B O 1
ATOM 6655 N N . ALA B 1 114 ? 15.312 -30.766 -10.977 1 89.31 114 ALA B N 1
ATOM 6656 C CA . ALA B 1 114 ? 15.359 -29.703 -11.984 1 89.31 114 ALA B CA 1
ATOM 6657 C C . ALA B 1 114 ? 16.172 -28.516 -11.484 1 89.31 114 ALA B C 1
ATOM 6659 O O . ALA B 1 114 ? 16.938 -27.922 -12.234 1 89.31 114 ALA B O 1
ATOM 6660 N N . SER B 1 115 ? 16.016 -28.188 -10.219 1 91 115 SER B N 1
ATOM 6661 C CA . SER B 1 115 ? 16.766 -27.094 -9.641 1 91 115 SER B CA 1
ATOM 6662 C C . SER B 1 115 ? 18.25 -27.422 -9.547 1 91 115 SER B C 1
ATOM 6664 O O . SER B 1 115 ? 19.109 -26.578 -9.797 1 91 115 SER B O 1
ATOM 6666 N N . ILE B 1 116 ? 18.547 -28.641 -9.227 1 92.31 116 ILE B N 1
ATOM 6667 C CA . ILE B 1 116 ? 19.938 -29.109 -9.156 1 92.31 116 ILE B CA 1
ATOM 6668 C C . ILE B 1 116 ? 20.562 -29.031 -10.547 1 92.31 116 ILE B C 1
ATOM 6670 O O . ILE B 1 116 ? 21.703 -28.594 -10.695 1 92.31 116 ILE B O 1
ATOM 6674 N N . ALA B 1 117 ? 19.781 -29.484 -11.484 1 91.44 117 ALA B N 1
ATOM 6675 C CA . ALA B 1 117 ? 20.266 -29.453 -12.859 1 91.44 117 ALA B CA 1
ATOM 6676 C C . ALA B 1 117 ? 20.578 -28.016 -13.289 1 91.44 117 ALA B C 1
ATOM 6678 O O . ALA B 1 117 ? 21.656 -27.766 -13.852 1 91.44 117 ALA B O 1
ATOM 6679 N N . PHE B 1 118 ? 19.766 -27.188 -13.023 1 91.06 118 PHE B N 1
ATOM 6680 C CA . PHE B 1 118 ? 19.984 -25.781 -13.367 1 91.06 118 PHE B CA 1
ATOM 6681 C C . PHE B 1 118 ? 21.219 -25.234 -12.664 1 91.06 118 PHE B C 1
ATOM 6683 O O . PHE B 1 118 ? 22.047 -24.578 -13.289 1 91.06 118 PHE B O 1
ATOM 6690 N N . GLY B 1 119 ? 21.281 -25.484 -11.383 1 93.62 119 GLY B N 1
ATOM 6691 C CA . GLY B 1 119 ? 22.438 -25.047 -10.625 1 93.62 119 GLY B CA 1
ATOM 6692 C C . GLY B 1 119 ? 23.75 -25.625 -11.164 1 93.62 119 GLY B C 1
ATOM 6693 O O . GLY B 1 119 ? 24.766 -24.922 -11.18 1 93.62 119 GLY B O 1
ATOM 6694 N N . SER B 1 120 ? 23.734 -26.797 -11.641 1 93.94 120 SER B N 1
ATOM 6695 C CA . SER B 1 120 ? 24.922 -27.438 -12.172 1 93.94 120 SER B CA 1
ATOM 6696 C C . SER B 1 120 ? 25.359 -26.797 -13.484 1 93.94 120 SER B C 1
ATOM 6698 O O . SER B 1 120 ? 26.547 -26.609 -13.727 1 93.94 120 SER B O 1
ATOM 6700 N N . LEU B 1 121 ? 24.406 -26.531 -14.25 1 92.75 121 LEU B N 1
ATOM 6701 C CA . LEU B 1 121 ? 24.719 -25.828 -15.484 1 92.75 121 LEU B CA 1
ATOM 6702 C C . LEU B 1 121 ? 25.266 -24.438 -15.195 1 92.75 121 LEU B C 1
ATOM 6704 O O . LEU B 1 121 ? 26.188 -23.969 -15.867 1 92.75 121 LEU B O 1
ATOM 6708 N N . LEU B 1 122 ? 24.703 -23.891 -14.188 1 93.81 122 LEU B N 1
ATOM 6709 C CA . LEU B 1 122 ? 25.125 -22.547 -13.789 1 93.81 122 LEU B CA 1
ATOM 6710 C C . LEU B 1 122 ? 26.578 -22.562 -13.32 1 93.81 122 LEU B C 1
ATOM 6712 O O . LEU B 1 122 ? 27.391 -21.75 -13.766 1 93.81 122 LEU B O 1
ATOM 6716 N N . ILE B 1 123 ? 26.875 -23.453 -12.477 1 94.25 123 ILE B N 1
ATOM 6717 C CA . ILE B 1 123 ? 28.219 -23.516 -11.938 1 94.25 123 ILE B CA 1
ATOM 6718 C C . ILE B 1 123 ? 29.203 -23.875 -13.047 1 94.25 123 ILE B C 1
ATOM 6720 O O . ILE B 1 123 ? 30.359 -23.422 -13.047 1 94.25 123 ILE B O 1
ATOM 6724 N N . ALA B 1 124 ? 28.812 -24.672 -13.984 1 92.81 124 ALA B N 1
ATOM 6725 C CA . ALA B 1 124 ? 29.641 -24.984 -15.141 1 92.81 124 ALA B CA 1
ATOM 6726 C C . ALA B 1 124 ? 30 -23.719 -15.914 1 92.81 124 ALA B C 1
ATOM 6728 O O . ALA B 1 124 ? 31.172 -23.484 -16.234 1 92.81 124 ALA B O 1
ATOM 6729 N N . ILE B 1 125 ? 29.062 -22.938 -16.109 1 91.38 125 ILE B N 1
ATOM 6730 C CA . ILE B 1 125 ? 29.281 -21.688 -16.844 1 91.38 125 ILE B CA 1
ATOM 6731 C C . ILE B 1 125 ? 30.125 -20.734 -16 1 91.38 125 ILE B C 1
ATOM 6733 O O . ILE B 1 125 ? 31 -20.047 -16.516 1 91.38 125 ILE B O 1
ATOM 6737 N N . TYR B 1 126 ? 29.875 -20.719 -14.703 1 91.38 126 TYR B N 1
ATOM 6738 C CA . TYR B 1 126 ? 30.688 -19.906 -13.812 1 91.38 126 TYR B CA 1
ATOM 6739 C C . TYR B 1 126 ? 32.156 -20.344 -13.859 1 91.38 126 TYR B C 1
ATOM 6741 O O . TYR B 1 126 ? 33.062 -19.5 -13.773 1 91.38 126 TYR B O 1
ATOM 6749 N N . THR B 1 127 ? 32.312 -21.578 -13.984 1 90.81 127 THR B N 1
ATOM 6750 C CA . THR B 1 127 ? 33.688 -22.094 -14.078 1 90.81 127 THR B CA 1
ATOM 6751 C C . THR B 1 127 ? 34.344 -21.656 -15.383 1 90.81 127 THR B C 1
ATOM 6753 O O . THR B 1 127 ? 35.531 -21.359 -15.406 1 90.81 127 THR B O 1
ATOM 6756 N N . MET B 1 128 ? 33.594 -21.578 -16.406 1 88.75 128 MET B N 1
ATOM 6757 C CA . MET B 1 128 ? 34.125 -21.109 -17.688 1 88.75 128 MET B CA 1
ATOM 6758 C C . MET B 1 128 ? 34.562 -19.656 -17.594 1 88.75 128 MET B C 1
ATOM 6760 O O . MET B 1 128 ? 35.531 -19.25 -18.234 1 88.75 128 MET B O 1
ATOM 6764 N N . LEU B 1 129 ? 33.906 -18.859 -16.781 1 82.81 129 LEU B N 1
ATOM 6765 C CA . LEU B 1 129 ? 34.188 -17.438 -16.625 1 82.81 129 LEU B CA 1
ATOM 6766 C C . LEU B 1 129 ? 35.562 -17.219 -16 1 82.81 129 LEU B C 1
ATOM 6768 O O . LEU B 1 129 ? 36.25 -16.25 -16.344 1 82.81 129 LEU B O 1
ATOM 6772 N N . GLY B 1 130 ? 36 -18.094 -15.102 1 79.5 130 GLY B N 1
ATOM 6773 C CA . GLY B 1 130 ? 37.25 -17.938 -14.422 1 79.5 130 GLY B CA 1
ATOM 6774 C C . GLY B 1 130 ? 38.344 -18.828 -14.984 1 79.5 130 GLY B C 1
ATOM 6775 O O . GLY B 1 130 ? 39.469 -18.844 -14.477 1 79.5 130 GLY B O 1
ATOM 6776 N N . ALA B 1 131 ? 38.125 -19.516 -16.047 1 78.31 131 ALA B N 1
ATOM 6777 C CA . ALA B 1 131 ? 39.062 -20.531 -16.516 1 78.31 131 ALA B CA 1
ATOM 6778 C C . ALA B 1 131 ? 40.312 -19.922 -17.125 1 78.31 131 ALA B C 1
ATOM 6780 O O . ALA B 1 131 ? 41.406 -20.484 -17.031 1 78.31 131 ALA B O 1
ATOM 6781 N N . HIS B 1 132 ? 40.125 -18.766 -17.641 1 72.56 132 HIS B N 1
ATOM 6782 C CA . HIS B 1 132 ? 41.312 -18.156 -18.266 1 72.56 132 HIS B CA 1
ATOM 6783 C C . HIS B 1 132 ? 42.312 -17.688 -17.234 1 72.56 132 HIS B C 1
ATOM 6785 O O . HIS B 1 132 ? 43.5 -17.625 -17.5 1 72.56 132 HIS B O 1
ATOM 6791 N N . GLU B 1 133 ? 41.781 -17.453 -16.047 1 71.06 133 GLU B N 1
ATOM 6792 C CA . GLU B 1 133 ? 42.656 -16.922 -15.008 1 71.06 133 GLU B CA 1
ATOM 6793 C C . GLU B 1 133 ? 43.094 -18.031 -14.047 1 71.06 133 GLU B C 1
ATOM 6795 O O . GLU B 1 133 ? 43.875 -17.781 -13.117 1 71.06 133 GLU B O 1
ATOM 6800 N N . SER B 1 134 ? 42.656 -19.25 -14.422 1 75.31 134 SER B N 1
ATOM 6801 C CA . SER B 1 134 ? 42.938 -20.312 -13.469 1 75.31 134 SER B CA 1
ATOM 6802 C C . SER B 1 134 ? 44.344 -20.875 -13.656 1 75.31 134 SER B C 1
ATOM 6804 O O . SER B 1 134 ? 44.781 -21.141 -14.781 1 75.31 134 SER B O 1
ATOM 6806 N N . THR B 1 135 ? 45.156 -20.844 -12.578 1 71.25 135 THR B N 1
ATOM 6807 C CA . THR B 1 135 ? 46.531 -21.297 -12.594 1 71.25 135 THR B CA 1
ATOM 6808 C C . THR B 1 135 ? 46.625 -22.797 -12.398 1 71.25 135 THR B C 1
ATOM 6810 O O . THR B 1 135 ? 47.562 -23.438 -12.82 1 71.25 135 THR B O 1
ATOM 6813 N N . ASN B 1 136 ? 45.562 -23.344 -11.734 1 82.75 136 ASN B N 1
ATOM 6814 C CA . ASN B 1 136 ? 45.531 -24.766 -11.414 1 82.75 136 ASN B CA 1
ATOM 6815 C C . ASN B 1 136 ? 44.156 -25.359 -11.602 1 82.75 136 ASN B C 1
ATOM 6817 O O . ASN B 1 136 ? 43.156 -24.625 -11.602 1 82.75 136 ASN B O 1
ATOM 6821 N N . ILE B 1 137 ? 44.094 -26.688 -11.828 1 85.38 137 ILE B N 1
ATOM 6822 C CA . ILE B 1 137 ? 42.875 -27.406 -12.102 1 85.38 137 ILE B CA 1
ATOM 6823 C C . ILE B 1 137 ? 42.031 -27.469 -10.836 1 85.38 137 ILE B C 1
ATOM 6825 O O . ILE B 1 137 ? 40.781 -27.562 -10.906 1 85.38 137 ILE B O 1
ATOM 6829 N N . TRP B 1 138 ? 42.594 -27.219 -9.664 1 87.62 138 TRP B N 1
ATOM 6830 C CA . TRP B 1 138 ? 41.906 -27.469 -8.398 1 87.62 138 TRP B CA 1
ATOM 6831 C C . TRP B 1 138 ? 41.344 -26.156 -7.824 1 87.62 138 TRP B C 1
ATOM 6833 O O . TRP B 1 138 ? 40.344 -26.156 -7.125 1 87.62 138 TRP B O 1
ATOM 6843 N N . LEU B 1 139 ? 41.969 -25.125 -8.125 1 86.44 139 LEU B N 1
ATOM 6844 C CA . LEU B 1 139 ? 41.688 -23.891 -7.395 1 86.44 139 LEU B CA 1
ATOM 6845 C C . LEU B 1 139 ? 40.281 -23.406 -7.633 1 86.44 139 LEU B C 1
ATOM 6847 O O . LEU B 1 139 ? 39.5 -23.219 -6.684 1 86.44 139 LEU B O 1
ATOM 6851 N N . GLN B 1 140 ? 39.844 -23.266 -8.859 1 89.12 140 GLN B N 1
ATOM 6852 C CA . GLN B 1 140 ? 38.562 -22.688 -9.164 1 89.12 140 GLN B CA 1
ATOM 6853 C C . GLN B 1 140 ? 37.438 -23.609 -8.695 1 89.12 140 GLN B C 1
ATOM 6855 O O . GLN B 1 140 ? 36.5 -23.172 -8.016 1 89.12 140 GLN B O 1
ATOM 6860 N N . PRO B 1 141 ? 37.5 -24.922 -8.992 1 92.25 141 PRO B N 1
ATOM 6861 C CA . PRO B 1 141 ? 36.438 -25.797 -8.539 1 92.25 141 PRO B CA 1
ATOM 6862 C C . PRO B 1 141 ? 36.344 -25.859 -7.016 1 92.25 141 PRO B C 1
ATOM 6864 O O . PRO B 1 141 ? 35.219 -25.891 -6.469 1 92.25 141 PRO B O 1
ATOM 6867 N N . ILE B 1 142 ? 37.469 -25.75 -6.352 1 92.94 142 ILE B N 1
ATOM 6868 C CA . ILE B 1 142 ? 37.438 -25.844 -4.895 1 92.94 142 ILE B CA 1
ATOM 6869 C C . ILE B 1 142 ? 36.812 -24.562 -4.312 1 92.94 142 ILE B C 1
ATOM 6871 O O . ILE B 1 142 ? 36.094 -24.609 -3.332 1 92.94 142 ILE B O 1
ATOM 6875 N N . MET B 1 143 ? 37.125 -23.484 -4.902 1 92.5 143 MET B N 1
ATOM 6876 C CA . MET B 1 143 ? 36.594 -22.219 -4.41 1 92.5 143 MET B CA 1
ATOM 6877 C C . MET B 1 143 ? 35.062 -22.141 -4.66 1 92.5 143 MET B C 1
ATOM 6879 O O . MET B 1 143 ? 34.312 -21.719 -3.787 1 92.5 143 MET B O 1
ATOM 6883 N N . LEU B 1 144 ? 34.688 -22.547 -5.848 1 94.88 144 LEU B N 1
ATOM 6884 C CA . LEU B 1 144 ? 33.25 -22.562 -6.16 1 94.88 144 LEU B CA 1
ATOM 6885 C C . LEU B 1 144 ? 32.5 -23.5 -5.227 1 94.88 144 LEU B C 1
ATOM 6887 O O . LEU B 1 144 ? 31.438 -23.141 -4.691 1 94.88 144 LEU B O 1
ATOM 6891 N N . LEU B 1 145 ? 33.062 -24.641 -4.992 1 96.38 145 LEU B N 1
ATOM 6892 C CA . LEU B 1 145 ? 32.438 -25.641 -4.133 1 96.38 145 LEU B CA 1
ATOM 6893 C C . LEU B 1 145 ? 32.438 -25.172 -2.68 1 96.38 145 LEU B C 1
ATOM 6895 O O . LEU B 1 145 ? 31.5 -25.453 -1.937 1 96.38 145 LEU B O 1
ATOM 6899 N N . SER B 1 146 ? 33.469 -24.484 -2.297 1 95.25 146 SER B N 1
ATOM 6900 C CA . SER B 1 146 ? 33.531 -23.953 -0.934 1 95.25 146 SER B CA 1
ATOM 6901 C C . SER B 1 146 ? 32.469 -22.891 -0.709 1 95.25 146 SER B C 1
ATOM 6903 O O . SER B 1 146 ? 31.844 -22.828 0.355 1 95.25 146 SER B O 1
ATOM 6905 N N . GLY B 1 147 ? 32.281 -22.016 -1.711 1 95.62 147 GLY B N 1
ATOM 6906 C CA . GLY B 1 147 ? 31.203 -21.062 -1.615 1 95.62 147 GLY B CA 1
ATOM 6907 C C . GLY B 1 147 ? 29.828 -21.703 -1.529 1 95.62 147 GLY B C 1
ATOM 6908 O O . GLY B 1 147 ? 29 -21.297 -0.717 1 95.62 147 GLY B O 1
ATOM 6909 N N . ALA B 1 148 ? 29.641 -22.688 -2.371 1 97.44 148 ALA B N 1
ATOM 6910 C CA . ALA B 1 148 ? 28.359 -23.406 -2.359 1 97.44 148 ALA B CA 1
ATOM 6911 C C . ALA B 1 148 ? 28.156 -24.125 -1.027 1 97.44 148 ALA B C 1
ATOM 6913 O O . ALA B 1 148 ? 27.062 -24.078 -0.457 1 97.44 148 ALA B O 1
ATOM 6914 N N . ALA B 1 149 ? 29.219 -24.719 -0.535 1 96.94 149 ALA B N 1
ATOM 6915 C CA . ALA B 1 149 ? 29.141 -25.438 0.738 1 96.94 149 ALA B CA 1
ATOM 6916 C C . ALA B 1 149 ? 28.828 -24.469 1.886 1 96.94 149 ALA B C 1
ATOM 6918 O O . ALA B 1 149 ? 28.078 -24.828 2.805 1 96.94 149 ALA B O 1
ATOM 6919 N N . TRP B 1 150 ? 29.375 -23.375 1.799 1 96.38 150 TRP B N 1
ATOM 6920 C CA . TRP B 1 150 ? 29.125 -22.359 2.826 1 96.38 150 TRP B CA 1
ATOM 6921 C C . TRP B 1 150 ? 27.656 -21.953 2.83 1 96.38 150 TRP B C 1
ATOM 6923 O O . TRP B 1 150 ? 27.031 -21.875 3.891 1 96.38 150 TRP B O 1
ATOM 6933 N N . TYR B 1 151 ? 27.141 -21.703 1.649 1 96.69 151 TYR B N 1
ATOM 6934 C CA . TYR B 1 151 ? 25.719 -21.359 1.574 1 96.69 151 TYR B CA 1
ATOM 6935 C C . TYR B 1 151 ? 24.859 -22.484 2.143 1 96.69 151 TYR B C 1
ATOM 6937 O O . TYR B 1 151 ? 23.938 -22.219 2.918 1 96.69 151 TYR B O 1
ATOM 6945 N N . PHE B 1 152 ? 25.188 -23.703 1.763 1 96 152 PHE B N 1
ATOM 6946 C CA . PHE B 1 152 ? 24.375 -24.828 2.215 1 96 152 PHE B CA 1
ATOM 6947 C C . PHE B 1 152 ? 24.484 -25 3.723 1 96 152 PHE B C 1
ATOM 6949 O O . PHE B 1 152 ? 23.516 -25.359 4.387 1 96 152 PHE B O 1
ATOM 6956 N N . PHE B 1 153 ? 25.641 -24.766 4.211 1 95.06 153 PHE B N 1
ATOM 6957 C CA . PHE B 1 153 ? 25.844 -24.828 5.656 1 95.06 153 PHE B CA 1
ATOM 6958 C C . PHE B 1 153 ? 24.969 -23.797 6.363 1 95.06 153 PHE B C 1
ATOM 6960 O O . PHE B 1 153 ? 24.281 -24.125 7.332 1 95.06 153 PHE B O 1
ATOM 6967 N N . MET B 1 154 ? 25 -22.594 5.871 1 94.81 154 MET B N 1
ATOM 6968 C CA . MET B 1 154 ? 24.203 -21.531 6.469 1 94.81 154 MET B CA 1
ATOM 6969 C C . MET B 1 154 ? 22.703 -21.812 6.297 1 94.81 154 MET B C 1
ATOM 6971 O O . MET B 1 154 ? 21.906 -21.5 7.18 1 94.81 154 MET B O 1
ATOM 6975 N N . SER B 1 155 ? 22.359 -22.359 5.172 1 93.12 155 SER B N 1
ATOM 6976 C CA . SER B 1 155 ? 20.953 -22.703 4.906 1 93.12 155 SER B CA 1
ATOM 6977 C C . SER B 1 155 ? 20.453 -23.75 5.883 1 93.12 155 SER B C 1
ATOM 6979 O O . SER B 1 155 ? 19.312 -23.672 6.352 1 93.12 155 SER B O 1
ATOM 6981 N N . ILE B 1 156 ? 21.297 -24.703 6.23 1 91.94 156 ILE B N 1
ATOM 6982 C CA . ILE B 1 156 ? 20.938 -25.75 7.18 1 91.94 156 ILE B CA 1
ATOM 6983 C C . ILE B 1 156 ? 20.766 -25.141 8.57 1 91.94 156 ILE B C 1
ATOM 6985 O O . ILE B 1 156 ? 19.812 -25.469 9.281 1 91.94 156 ILE B O 1
ATOM 6989 N N . VAL B 1 157 ? 21.656 -24.297 8.914 1 91.88 157 VAL B N 1
ATOM 6990 C CA . VAL B 1 157 ? 21.578 -23.641 10.219 1 91.88 157 VAL B CA 1
ATOM 6991 C C . VAL B 1 157 ? 20.312 -22.812 10.305 1 91.88 157 VAL B C 1
ATOM 6993 O O . VAL B 1 157 ? 19.609 -22.844 11.32 1 91.88 157 VAL B O 1
ATOM 6996 N N . TRP B 1 158 ? 20.047 -22.109 9.219 1 88.44 158 TRP B N 1
ATOM 6997 C CA . TRP B 1 158 ? 18.859 -21.25 9.18 1 88.44 158 TRP B CA 1
ATOM 6998 C C . TRP B 1 158 ? 17.578 -22.062 9.273 1 88.44 158 TRP B C 1
ATOM 7000 O O . TRP B 1 158 ? 16.641 -21.688 9.977 1 88.44 158 TRP B O 1
ATOM 7010 N N . SER B 1 159 ? 17.516 -23.172 8.578 1 86.94 159 SER B N 1
ATOM 7011 C CA . SER B 1 159 ? 16.328 -24.031 8.578 1 86.94 159 SER B CA 1
ATOM 7012 C C . SER B 1 159 ? 16.156 -24.719 9.922 1 86.94 159 SER B C 1
ATOM 7014 O O . SER B 1 159 ? 15.023 -25.016 10.328 1 86.94 159 SER B O 1
ATOM 7016 N N . ALA B 1 160 ? 17.297 -24.953 10.602 1 87.19 160 ALA B N 1
ATOM 7017 C CA . ALA B 1 160 ? 17.234 -25.578 11.922 1 87.19 160 ALA B CA 1
ATOM 7018 C C . ALA B 1 160 ? 16.656 -24.609 12.961 1 87.19 160 ALA B C 1
ATOM 7020 O O . ALA B 1 160 ? 15.992 -25.031 13.906 1 87.19 160 ALA B O 1
ATOM 7021 N N . LEU B 1 161 ? 16.875 -23.359 12.75 1 86.88 161 LEU B N 1
ATOM 7022 C CA . LEU B 1 161 ? 16.359 -22.359 13.68 1 86.88 161 LEU B CA 1
ATOM 7023 C C . LEU B 1 161 ? 14.867 -22.125 13.477 1 86.88 161 LEU B C 1
ATOM 7025 O O . LEU B 1 161 ? 14.133 -21.875 14.43 1 86.88 161 LEU B O 1
ATOM 7029 N N . TRP B 1 162 ? 14.438 -22.312 12.289 1 82.56 162 TRP B N 1
ATOM 7030 C CA . TRP B 1 162 ? 13.023 -22.125 11.984 1 82.56 162 TRP B CA 1
ATOM 7031 C C . TRP B 1 162 ? 12.531 -23.188 11.016 1 82.56 162 TRP B C 1
ATOM 7033 O O . TRP B 1 162 ? 12.203 -22.891 9.867 1 82.56 162 TRP B O 1
ATOM 7043 N N . PRO B 1 163 ? 12.219 -24.266 11.484 1 81.75 163 PRO B N 1
ATOM 7044 C CA . PRO B 1 163 ? 11.898 -25.391 10.594 1 81.75 163 PRO B CA 1
ATOM 7045 C C . PRO B 1 163 ? 10.477 -25.312 10.039 1 81.75 163 PRO B C 1
ATOM 7047 O O . PRO B 1 163 ? 10.203 -25.844 8.961 1 81.75 163 PRO B O 1
ATOM 7050 N N . MET B 1 164 ? 9.586 -24.578 10.703 1 84.38 164 MET B N 1
ATOM 7051 C CA . MET B 1 164 ? 8.188 -24.625 10.281 1 84.38 164 MET B CA 1
ATOM 7052 C C . MET B 1 164 ? 7.812 -23.359 9.516 1 84.38 164 MET B C 1
ATOM 7054 O O . MET B 1 164 ? 6.664 -23.188 9.109 1 84.38 164 MET B O 1
ATOM 7058 N N . GLN B 1 165 ? 8.727 -22.484 9.25 1 85.62 165 GLN B N 1
ATOM 7059 C CA . GLN B 1 165 ? 8.438 -21.203 8.609 1 85.62 165 GLN B CA 1
ATOM 7060 C C . GLN B 1 165 ? 7.926 -21.406 7.188 1 85.62 165 GLN B C 1
ATOM 7062 O O . GLN B 1 165 ? 6.941 -20.781 6.781 1 85.62 165 GLN B O 1
ATOM 7067 N N . PRO B 1 166 ? 8.531 -22.359 6.414 1 86.62 166 PRO B N 1
ATOM 7068 C CA . PRO B 1 166 ? 8.016 -22.547 5.055 1 86.62 166 PRO B CA 1
ATOM 7069 C C . PRO B 1 166 ? 6.594 -23.094 5.031 1 86.62 166 PRO B C 1
ATOM 7071 O O . PRO B 1 166 ? 5.805 -22.734 4.152 1 86.62 166 PRO B O 1
ATOM 7074 N N . VAL B 1 167 ? 6.262 -23.922 5.957 1 89.81 167 VAL B N 1
ATOM 7075 C CA . VAL B 1 167 ? 4.914 -24.484 6.043 1 89.81 167 VAL B CA 1
ATOM 7076 C C . VAL B 1 167 ? 3.922 -23.375 6.391 1 89.81 167 VAL B C 1
ATOM 7078 O O . VAL B 1 167 ? 2.863 -23.266 5.77 1 89.81 167 VAL B O 1
ATOM 7081 N N . GLN B 1 168 ? 4.367 -22.562 7.344 1 90.56 168 GLN B N 1
ATOM 7082 C CA . GLN B 1 168 ? 3.508 -21.453 7.754 1 90.56 168 GLN B CA 1
ATOM 7083 C C . GLN B 1 168 ? 3.293 -20.469 6.609 1 90.56 168 GLN B C 1
ATOM 7085 O O . GLN B 1 168 ? 2.172 -20.016 6.379 1 90.56 168 GLN B O 1
ATOM 7090 N N . GLN B 1 169 ? 4.281 -20.219 5.863 1 89.88 169 GLN B N 1
ATOM 7091 C CA . GLN B 1 169 ? 4.184 -19.266 4.762 1 89.88 169 GLN B CA 1
ATOM 7092 C C . GLN B 1 169 ? 3.318 -19.828 3.633 1 89.88 169 GLN B C 1
ATOM 7094 O O . GLN B 1 169 ? 2.514 -19.094 3.045 1 89.88 169 GLN B O 1
ATOM 7099 N N . SER B 1 170 ? 3.512 -21.047 3.289 1 92.5 170 SER B N 1
ATOM 7100 C CA . SER B 1 170 ? 2.729 -21.641 2.213 1 92.5 170 SER B CA 1
ATOM 7101 C C . SER B 1 170 ? 1.25 -21.719 2.578 1 92.5 170 SER B C 1
ATOM 7103 O O . SER B 1 170 ? 0.384 -21.453 1.74 1 92.5 170 SER B O 1
ATOM 7105 N N . LEU B 1 171 ? 0.997 -22.062 3.805 1 93.75 171 LEU B N 1
ATOM 7106 C CA . LEU B 1 171 ? -0.385 -22.141 4.27 1 93.75 171 LEU B CA 1
ATOM 7107 C C . LEU B 1 171 ? -1.021 -20.75 4.285 1 93.75 171 LEU B C 1
ATOM 7109 O O . LEU B 1 171 ? -2.184 -20.594 3.91 1 93.75 171 LEU B O 1
ATOM 7113 N N . ALA B 1 172 ? -0.287 -19.812 4.773 1 94.19 172 ALA B N 1
ATOM 7114 C CA . ALA B 1 172 ? -0.784 -18.438 4.785 1 94.19 172 ALA B CA 1
ATOM 7115 C C . ALA B 1 172 ? -1.126 -17.953 3.377 1 94.19 172 ALA B C 1
ATOM 7117 O O . ALA B 1 172 ? -2.139 -17.281 3.17 1 94.19 172 ALA B O 1
ATOM 7118 N N . THR B 1 173 ? -0.342 -18.344 2.412 1 94.38 173 THR B N 1
ATOM 7119 C CA . THR B 1 173 ? -0.587 -17.953 1.031 1 94.38 173 THR B CA 1
ATOM 7120 C C . THR B 1 173 ? -1.884 -18.562 0.514 1 94.38 173 THR B C 1
ATOM 7122 O O . THR B 1 173 ? -2.604 -17.953 -0.271 1 94.38 173 THR B O 1
ATOM 7125 N N . VAL B 1 174 ? -2.16 -19.734 0.909 1 97 174 VAL B N 1
ATOM 7126 C CA . VAL B 1 174 ? -3.406 -20.375 0.515 1 97 174 VAL B CA 1
ATOM 7127 C C . VAL B 1 174 ? -4.594 -19.562 1 1 97 174 VAL B C 1
ATOM 7129 O O . VAL B 1 174 ? -5.5 -19.234 0.222 1 97 174 VAL B O 1
ATOM 7132 N N . PHE B 1 175 ? -4.543 -19.141 2.221 1 97.19 175 PHE B N 1
ATOM 7133 C CA . PHE B 1 175 ? -5.66 -18.406 2.785 1 97.19 175 PHE B CA 1
ATOM 7134 C C . PHE B 1 175 ? -5.742 -17 2.174 1 97.19 175 PHE B C 1
ATOM 7136 O O . PHE B 1 175 ? -6.836 -16.453 2.008 1 97.19 175 PHE B O 1
ATOM 7143 N N . LEU B 1 176 ? -4.66 -16.5 1.825 1 96.12 176 LEU B N 1
ATOM 7144 C CA . LEU B 1 176 ? -4.684 -15.211 1.148 1 96.12 176 LEU B CA 1
ATOM 7145 C C . LEU B 1 176 ? -5.34 -15.328 -0.223 1 96.12 176 LEU B C 1
ATOM 7147 O O . LEU B 1 176 ? -6.133 -14.469 -0.611 1 96.12 176 LEU B O 1
ATOM 7151 N N . GLN B 1 177 ? -4.996 -16.391 -0.961 1 96.75 177 GLN B N 1
ATOM 7152 C CA . GLN B 1 177 ? -5.613 -16.594 -2.268 1 96.75 177 GLN B CA 1
ATOM 7153 C C . GLN B 1 177 ? -7.102 -16.906 -2.131 1 96.75 177 GLN B C 1
ATOM 7155 O O . GLN B 1 177 ? -7.91 -16.469 -2.951 1 96.75 177 GLN B O 1
ATOM 7160 N N . LEU B 1 178 ? -7.438 -17.594 -1.104 1 97.12 178 LEU B N 1
ATOM 7161 C CA . LEU B 1 178 ? -8.844 -17.859 -0.831 1 97.12 178 LEU B CA 1
ATOM 7162 C C . LEU B 1 178 ? -9.594 -16.562 -0.553 1 97.12 178 LEU B C 1
ATOM 7164 O O . LEU B 1 178 ? -10.727 -16.375 -1.012 1 97.12 178 LEU B O 1
ATOM 7168 N N . ALA B 1 179 ? -8.961 -15.727 0.191 1 97.5 179 ALA B N 1
ATOM 7169 C CA . ALA B 1 179 ? -9.57 -14.43 0.499 1 97.5 179 ALA B CA 1
ATOM 7170 C C . ALA B 1 179 ? -9.852 -13.641 -0.776 1 97.5 179 ALA B C 1
ATOM 7172 O O . ALA B 1 179 ? -10.938 -13.086 -0.942 1 97.5 179 ALA B O 1
ATOM 7173 N N . ASN B 1 180 ? -8.914 -13.641 -1.665 1 96.5 180 ASN B N 1
ATOM 7174 C CA . ASN B 1 180 ? -9.102 -12.945 -2.934 1 96.5 180 ASN B CA 1
ATOM 7175 C C . ASN B 1 180 ? -10.219 -13.57 -3.76 1 96.5 180 ASN B C 1
ATOM 7177 O O . ASN B 1 180 ? -10.984 -12.867 -4.418 1 96.5 180 ASN B O 1
ATOM 7181 N N . TYR B 1 181 ? -10.25 -14.852 -3.707 1 95.31 181 TYR B N 1
ATOM 7182 C CA . TYR B 1 181 ? -11.297 -15.57 -4.426 1 95.31 181 TYR B CA 1
ATOM 7183 C C . TYR B 1 181 ? -12.68 -15.227 -3.869 1 95.31 181 TYR B C 1
ATOM 7185 O O . TYR B 1 181 ? -13.594 -14.914 -4.629 1 95.31 181 TYR B O 1
ATOM 7193 N N . LEU B 1 182 ? -12.812 -15.188 -2.578 1 95.5 182 LEU B N 1
ATOM 7194 C CA . LEU B 1 182 ? -14.078 -14.867 -1.913 1 95.5 182 LEU B CA 1
ATOM 7195 C C . LEU B 1 182 ? -14.492 -13.43 -2.189 1 95.5 182 LEU B C 1
ATOM 7197 O O . LEU B 1 182 ? -15.664 -13.148 -2.439 1 95.5 182 LEU B O 1
ATOM 7201 N N . GLU B 1 183 ? -13.586 -12.602 -2.158 1 94.56 183 GLU B N 1
ATOM 7202 C CA . GLU B 1 183 ? -13.867 -11.188 -2.414 1 94.56 183 GLU B CA 1
ATOM 7203 C C . GLU B 1 183 ? -14.383 -10.984 -3.836 1 94.56 183 GLU B C 1
ATOM 7205 O O . GLU B 1 183 ? -15.328 -10.227 -4.055 1 94.56 183 GLU B O 1
ATOM 7210 N N . SER B 1 184 ? -13.781 -11.648 -4.801 1 92.75 184 SER B N 1
ATOM 7211 C CA . SER B 1 184 ? -14.227 -11.531 -6.188 1 92.75 184 SER B CA 1
ATOM 7212 C C . SER B 1 184 ? -15.617 -12.125 -6.371 1 92.75 184 SER B C 1
ATOM 7214 O O . SER B 1 184 ? -16.453 -11.57 -7.098 1 92.75 184 SER B O 1
ATOM 7216 N N . ARG B 1 185 ? -15.875 -13.164 -5.727 1 91.06 185 ARG B N 1
ATOM 7217 C CA . ARG B 1 185 ? -17.188 -13.805 -5.809 1 91.06 185 ARG B CA 1
ATOM 7218 C C . ARG B 1 185 ? -18.266 -12.914 -5.195 1 91.06 185 ARG B C 1
ATOM 7220 O O . ARG B 1 185 ? -19.406 -12.93 -5.645 1 91.06 185 ARG B O 1
ATOM 7227 N N . SER B 1 186 ? -17.906 -12.156 -4.164 1 92.25 186 SER B N 1
ATOM 7228 C CA . SER B 1 186 ? -18.859 -11.281 -3.5 1 92.25 186 SER B CA 1
ATOM 7229 C C . SER B 1 186 ? -19.406 -10.219 -4.457 1 92.25 186 SER B C 1
ATOM 7231 O O . SER B 1 186 ? -20.562 -9.812 -4.355 1 92.25 186 SER B O 1
ATOM 7233 N N . GLN B 1 187 ? -18.719 -9.852 -5.441 1 88.19 187 GLN B N 1
ATOM 7234 C CA . GLN B 1 187 ? -19.125 -8.805 -6.375 1 88.19 187 GLN B CA 1
ATOM 7235 C C . GLN B 1 187 ? -20.219 -9.297 -7.305 1 88.19 187 GLN B C 1
ATOM 7237 O O . GLN B 1 187 ? -21 -8.5 -7.824 1 88.19 187 GLN B O 1
ATOM 7242 N N . LEU B 1 188 ? -20.359 -10.562 -7.465 1 85.5 188 LEU B N 1
ATOM 7243 C CA . LEU B 1 188 ? -21.375 -11.141 -8.32 1 85.5 188 LEU B CA 1
ATOM 7244 C C . LEU B 1 188 ? -22.766 -11.023 -7.676 1 85.5 188 LEU B C 1
ATOM 7246 O O . LEU B 1 188 ? -23.781 -11.086 -8.359 1 85.5 188 LEU B O 1
ATOM 7250 N N . PHE B 1 189 ? -22.75 -10.789 -6.383 1 88.56 189 PHE B N 1
ATOM 7251 C CA . PHE B 1 189 ? -24.016 -10.789 -5.668 1 88.56 189 PHE B CA 1
ATOM 7252 C C . PHE B 1 189 ? -24.641 -9.398 -5.648 1 88.56 189 PHE B C 1
ATOM 7254 O O . PHE B 1 189 ? -25.766 -9.219 -5.199 1 88.56 189 PHE B O 1
ATOM 7261 N N . HIS B 1 190 ? -23.938 -8.445 -6.125 1 86.44 190 HIS B N 1
ATOM 7262 C CA . HIS B 1 190 ? -24.547 -7.121 -6.215 1 86.44 190 HIS B CA 1
ATOM 7263 C C . HIS B 1 190 ? -25.516 -7.043 -7.383 1 86.44 190 HIS B C 1
ATOM 7265 O O . HIS B 1 190 ? -25.125 -7.121 -8.547 1 86.44 190 HIS B O 1
ATOM 7271 N N . PRO B 1 191 ? -26.719 -6.883 -7.09 1 85.38 191 PRO B N 1
ATOM 7272 C CA . PRO B 1 191 ? -27.719 -6.945 -8.156 1 85.38 191 PRO B CA 1
ATOM 7273 C C . PRO B 1 191 ? -27.734 -5.695 -9.031 1 85.38 191 PRO B C 1
ATOM 7275 O O . PRO B 1 191 ? -27.797 -4.574 -8.516 1 85.38 191 PRO B O 1
ATOM 7278 N N . VAL B 1 192 ? -27.5 -5.855 -10.281 1 81.38 192 VAL B N 1
ATOM 7279 C CA . VAL B 1 192 ? -27.609 -4.797 -11.281 1 81.38 192 VAL B CA 1
ATOM 7280 C C . VAL B 1 192 ? -28.5 -5.258 -12.422 1 81.38 192 VAL B C 1
ATOM 7282 O O . VAL B 1 192 ? -28.578 -6.453 -12.719 1 81.38 192 VAL B O 1
ATOM 7285 N N . THR B 1 193 ? -29.141 -4.258 -12.953 1 79 193 THR B N 1
ATOM 7286 C CA . THR B 1 193 ? -30 -4.594 -14.086 1 79 193 THR B CA 1
ATOM 7287 C C . THR B 1 193 ? -29.156 -4.984 -15.297 1 79 193 THR B C 1
ATOM 7289 O O . THR B 1 193 ? -28.188 -4.305 -15.633 1 79 193 THR B O 1
ATOM 7292 N N . ASN B 1 194 ? -29.312 -6.098 -15.914 1 74.69 194 ASN B N 1
ATOM 7293 C CA . ASN B 1 194 ? -28.656 -6.582 -17.125 1 74.69 194 ASN B CA 1
ATOM 7294 C C . ASN B 1 194 ? -27.172 -6.859 -16.875 1 74.69 194 ASN B C 1
ATOM 7296 O O . ASN B 1 194 ? -26.328 -6.395 -17.625 1 74.69 194 ASN B O 1
ATOM 7300 N N . LEU B 1 195 ? -26.891 -7.543 -15.844 1 74.62 195 LEU B N 1
ATOM 7301 C CA . LEU B 1 195 ? -25.531 -7.895 -15.484 1 74.62 195 LEU B CA 1
ATOM 7302 C C . LEU B 1 195 ? -24.922 -8.844 -16.516 1 74.62 195 LEU B C 1
ATOM 7304 O O . LEU B 1 195 ? -25.547 -9.836 -16.906 1 74.62 195 LEU B O 1
ATOM 7308 N N . GLU B 1 196 ? -23.766 -8.398 -17.141 1 76.44 196 GLU B N 1
ATOM 7309 C CA . GLU B 1 196 ? -22.984 -9.312 -17.969 1 76.44 196 GLU B CA 1
ATOM 7310 C C . GLU B 1 196 ? -22.031 -10.133 -17.109 1 76.44 196 GLU B C 1
ATOM 7312 O O . GLU B 1 196 ? -21.031 -9.609 -16.625 1 76.44 196 GLU B O 1
ATOM 7317 N N . PRO B 1 197 ? -22.25 -11.406 -16.984 1 77.19 197 PRO B N 1
ATOM 7318 C CA . PRO B 1 197 ? -21.5 -12.227 -16.031 1 77.19 197 PRO B CA 1
ATOM 7319 C C . PRO B 1 197 ? -20.125 -12.641 -16.562 1 77.19 197 PRO B C 1
ATOM 7321 O O . PRO B 1 197 ? -19.266 -13.055 -15.781 1 77.19 197 PRO B O 1
ATOM 7324 N N . GLN B 1 198 ? -19.766 -12.477 -17.812 1 79.5 198 GLN B N 1
ATOM 7325 C CA . GLN B 1 198 ? -18.594 -13.102 -18.422 1 79.5 198 GLN B CA 1
ATOM 7326 C C . GLN B 1 198 ? -17.297 -12.562 -17.828 1 79.5 198 GLN B C 1
ATOM 7328 O O . GLN B 1 198 ? -16.422 -13.336 -17.438 1 79.5 198 GLN B O 1
ATOM 7333 N N . PRO B 1 199 ? -17.188 -11.266 -17.656 1 82.88 199 PRO B N 1
ATOM 7334 C CA . PRO B 1 199 ? -15.938 -10.766 -17.094 1 82.88 199 PRO B CA 1
ATOM 7335 C C . PRO B 1 199 ? -15.711 -11.227 -15.656 1 82.88 199 PRO B C 1
ATOM 7337 O O . PRO B 1 199 ? -14.57 -11.469 -15.258 1 82.88 199 PRO B O 1
ATOM 7340 N N . PHE B 1 200 ? -16.703 -11.43 -14.906 1 84 200 PHE B N 1
ATOM 7341 C CA . PHE B 1 200 ? -16.609 -11.875 -13.523 1 84 200 PHE B CA 1
ATOM 7342 C C . PHE B 1 200 ? -16.219 -13.352 -13.461 1 84 200 PHE B C 1
ATOM 7344 O O . PHE B 1 200 ? -15.438 -13.758 -12.602 1 84 200 PHE B O 1
ATOM 7351 N N . ARG B 1 201 ? -16.641 -14.117 -14.438 1 82.81 201 ARG B N 1
ATOM 7352 C CA . ARG B 1 201 ? -16.359 -15.547 -14.461 1 82.81 201 ARG B CA 1
ATOM 7353 C C . ARG B 1 201 ? -14.898 -15.805 -14.844 1 82.81 201 ARG B C 1
ATOM 7355 O O . ARG B 1 201 ? -14.266 -16.734 -14.328 1 82.81 201 ARG B O 1
ATOM 7362 N N . ILE B 1 202 ? -14.469 -14.992 -15.727 1 86.25 202 ILE B N 1
ATOM 7363 C CA . ILE B 1 202 ? -13.07 -15.117 -16.125 1 86.25 202 ILE B CA 1
ATOM 7364 C C . ILE B 1 202 ? -12.156 -14.781 -14.945 1 86.25 202 ILE B C 1
ATOM 7366 O O . ILE B 1 202 ? -11.188 -15.492 -14.688 1 86.25 202 ILE B O 1
ATOM 7370 N N . LYS B 1 203 ? -12.516 -13.758 -14.227 1 89.38 203 LYS B N 1
ATOM 7371 C CA . LYS B 1 203 ? -11.734 -13.383 -13.055 1 89.38 203 LYS B CA 1
ATOM 7372 C C . LYS B 1 203 ? -11.789 -14.469 -11.984 1 89.38 203 LYS B C 1
ATOM 7374 O O . LYS B 1 203 ? -10.781 -14.766 -11.344 1 89.38 203 LYS B O 1
ATOM 7379 N N . GLU B 1 204 ? -12.875 -15.094 -11.844 1 88.88 204 GLU B N 1
ATOM 7380 C CA . GLU B 1 204 ? -13.031 -16.188 -10.883 1 88.88 204 GLU B CA 1
ATOM 7381 C C . GLU B 1 204 ? -12.141 -17.375 -11.258 1 88.88 204 GLU B C 1
ATOM 7383 O O . GLU B 1 204 ? -11.508 -17.984 -10.391 1 88.88 204 GLU B O 1
ATOM 7388 N N . ALA B 1 205 ? -12.109 -17.609 -12.508 1 89.06 205 ALA B N 1
ATOM 7389 C CA . ALA B 1 205 ? -11.305 -18.734 -12.969 1 89.06 205 ALA B CA 1
ATOM 7390 C C . ALA B 1 205 ? -9.812 -18.469 -12.734 1 89.06 205 ALA B C 1
ATOM 7392 O O . ALA B 1 205 ? -9.078 -19.359 -12.328 1 89.06 205 ALA B O 1
ATOM 7393 N N . THR B 1 206 ? -9.453 -17.297 -12.945 1 91.81 206 THR B N 1
ATOM 7394 C CA . THR B 1 206 ? -8.055 -16.938 -12.75 1 91.81 206 THR B CA 1
ATOM 7395 C C . THR B 1 206 ? -7.68 -17.016 -11.273 1 91.81 206 THR B C 1
ATOM 7397 O O . THR B 1 206 ? -6.609 -17.531 -10.93 1 91.81 206 THR B O 1
ATOM 7400 N N . LEU B 1 207 ? -8.578 -16.531 -10.438 1 93.56 207 LEU B N 1
ATOM 7401 C CA . LEU B 1 207 ? -8.312 -16.578 -9 1 93.56 207 LEU B CA 1
ATOM 7402 C C . LEU B 1 207 ? -8.367 -18.016 -8.484 1 93.56 207 LEU B C 1
ATOM 7404 O O . LEU B 1 207 ? -7.629 -18.359 -7.559 1 93.56 207 LEU B O 1
ATOM 7408 N N . ASN B 1 208 ? -9.188 -18.797 -9.078 1 92.75 208 ASN B N 1
ATOM 7409 C CA . ASN B 1 208 ? -9.203 -20.219 -8.727 1 92.75 208 ASN B CA 1
ATOM 7410 C C . ASN B 1 208 ? -7.887 -20.906 -9.094 1 92.75 208 ASN B C 1
ATOM 7412 O O . ASN B 1 208 ? -7.367 -21.703 -8.328 1 92.75 208 ASN B O 1
ATOM 7416 N N . ALA B 1 209 ? -7.441 -20.547 -10.227 1 93.06 209 ALA B N 1
ATOM 7417 C CA . ALA B 1 209 ? -6.164 -21.109 -10.656 1 93.06 209 ALA B CA 1
ATOM 7418 C C . ALA B 1 209 ? -5.047 -20.734 -9.688 1 93.06 209 ALA B C 1
ATOM 7420 O O . ALA B 1 209 ? -4.207 -21.562 -9.336 1 93.06 209 ALA B O 1
ATOM 7421 N N . ALA B 1 210 ? -5.09 -19.547 -9.242 1 94.25 210 ALA B N 1
ATOM 7422 C CA . ALA B 1 210 ? -4.09 -19.094 -8.273 1 94.25 210 ALA B CA 1
ATOM 7423 C C . ALA B 1 210 ? -4.23 -19.844 -6.957 1 94.25 210 ALA B C 1
ATOM 7425 O O . ALA B 1 210 ? -3.229 -20.219 -6.332 1 94.25 210 ALA B O 1
ATOM 7426 N N . THR B 1 211 ? -5.398 -20.078 -6.516 1 95.94 211 THR B N 1
ATOM 7427 C CA . THR B 1 211 ? -5.652 -20.797 -5.273 1 95.94 211 THR B CA 1
ATOM 7428 C C . THR B 1 211 ? -5.184 -22.25 -5.383 1 95.94 211 THR B C 1
ATOM 7430 O O . THR B 1 211 ? -4.555 -22.781 -4.465 1 95.94 211 THR B O 1
ATOM 7433 N N . VAL B 1 212 ? -5.461 -22.828 -6.508 1 95.06 212 VAL B N 1
ATOM 7434 C CA . VAL B 1 212 ? -5.066 -24.219 -6.723 1 95.06 212 VAL B CA 1
ATOM 7435 C C . VAL B 1 212 ? -3.543 -24.328 -6.738 1 95.06 212 VAL B C 1
ATOM 7437 O O . VAL B 1 212 ? -2.975 -25.234 -6.148 1 95.06 212 VAL B O 1
ATOM 7440 N N . THR B 1 213 ? -2.916 -23.422 -7.34 1 92.69 213 THR B N 1
ATOM 7441 C CA . THR B 1 213 ? -1.457 -23.406 -7.352 1 92.69 213 THR B CA 1
ATOM 7442 C C . THR B 1 213 ? -0.905 -23.266 -5.938 1 92.69 213 THR B C 1
ATOM 7444 O O . THR B 1 213 ? 0.048 -23.969 -5.57 1 92.69 213 THR B O 1
ATOM 7447 N N . ALA B 1 214 ? -1.507 -22.422 -5.148 1 95.25 214 ALA B N 1
ATOM 7448 C CA . ALA B 1 214 ? -1.097 -22.266 -3.756 1 95.25 214 ALA B CA 1
ATOM 7449 C C . ALA B 1 214 ? -1.316 -23.562 -2.969 1 95.25 214 ALA B C 1
ATOM 7451 O O . ALA B 1 214 ? -0.477 -23.938 -2.152 1 95.25 214 ALA B O 1
ATOM 7452 N N . LEU B 1 215 ? -2.402 -24.203 -3.234 1 95.06 215 LEU B N 1
ATOM 7453 C CA . LEU B 1 215 ? -2.707 -25.469 -2.562 1 95.06 215 LEU B CA 1
ATOM 7454 C C . LEU B 1 215 ? -1.686 -26.531 -2.928 1 95.06 215 LEU B C 1
ATOM 7456 O O . LEU B 1 215 ? -1.22 -27.281 -2.061 1 95.06 215 LEU B O 1
ATOM 7460 N N . ASN B 1 216 ? -1.308 -26.531 -4.16 1 92.19 216 ASN B N 1
ATOM 7461 C CA . ASN B 1 216 ? -0.328 -27.516 -4.617 1 92.19 216 ASN B CA 1
ATOM 7462 C C . ASN B 1 216 ? 1.045 -27.266 -4 1 92.19 216 ASN B C 1
ATOM 7464 O O . ASN B 1 216 ? 1.736 -28.203 -3.605 1 92.19 216 ASN B O 1
ATOM 7468 N N . LEU B 1 217 ? 1.354 -26.078 -3.924 1 90.75 217 LEU B N 1
ATOM 7469 C CA . LEU B 1 217 ? 2.633 -25.734 -3.311 1 90.75 217 LEU B CA 1
ATOM 7470 C C . LEU B 1 217 ? 2.639 -26.094 -1.827 1 90.75 217 LEU B C 1
ATOM 7472 O O . LEU B 1 217 ? 3.631 -26.609 -1.312 1 90.75 217 LEU B O 1
ATOM 7476 N N . CYS B 1 218 ? 1.603 -25.844 -1.181 1 92.31 218 CYS B N 1
ATOM 7477 C CA . CYS B 1 218 ? 1.484 -26.188 0.233 1 92.31 218 CYS B CA 1
ATOM 7478 C C . CYS B 1 218 ? 1.539 -27.688 0.436 1 92.31 218 CYS B C 1
ATOM 7480 O O . CYS B 1 218 ? 2.203 -28.172 1.354 1 92.31 218 CYS B O 1
ATOM 7482 N N . LYS B 1 219 ? 0.882 -28.406 -0.427 1 90.69 219 LYS B N 1
ATOM 7483 C CA . LYS B 1 219 ? 0.92 -29.859 -0.352 1 90.69 219 LYS B CA 1
ATOM 7484 C C . LYS B 1 219 ? 2.348 -30.391 -0.497 1 90.69 219 LYS B C 1
ATOM 7486 O O . LYS B 1 219 ? 2.777 -31.25 0.267 1 90.69 219 LYS B O 1
ATOM 7491 N N . ALA B 1 220 ? 3.025 -29.859 -1.419 1 86.94 220 ALA B N 1
ATOM 7492 C CA . ALA B 1 220 ? 4.402 -30.281 -1.651 1 86.94 220 ALA B CA 1
ATOM 7493 C C . ALA B 1 220 ? 5.277 -29.984 -0.437 1 86.94 220 ALA B C 1
ATOM 7495 O O . ALA B 1 220 ? 6.125 -30.797 -0.061 1 86.94 220 ALA B O 1
ATOM 7496 N N . THR B 1 221 ? 5.051 -28.859 0.204 1 87.69 221 THR B N 1
ATOM 7497 C CA . THR B 1 221 ? 5.812 -28.469 1.386 1 87.69 221 THR B CA 1
ATOM 7498 C C . THR B 1 221 ? 5.516 -29.406 2.553 1 87.69 221 THR B C 1
ATOM 7500 O O . THR B 1 221 ? 6.422 -29.797 3.287 1 87.69 221 THR B O 1
ATOM 7503 N N . LEU B 1 222 ? 4.277 -29.828 2.674 1 87.56 222 LEU B N 1
ATOM 7504 C CA . LEU B 1 222 ? 3.879 -30.734 3.754 1 87.56 222 LEU B CA 1
ATOM 7505 C C . LEU B 1 222 ? 4.363 -32.156 3.484 1 87.56 222 LEU B C 1
ATOM 7507 O O . LEU B 1 222 ? 4.785 -32.844 4.406 1 87.56 222 LEU B O 1
ATOM 7511 N N . LEU B 1 223 ? 4.363 -32.5 2.201 1 84.38 223 LEU B N 1
ATOM 7512 C CA . LEU B 1 223 ? 4.805 -33.812 1.823 1 84.38 223 LEU B CA 1
ATOM 7513 C C . LEU B 1 223 ? 6.297 -34 2.09 1 84.38 223 LEU B C 1
ATOM 7515 O O . LEU B 1 223 ? 6.738 -35.094 2.479 1 84.38 223 LEU B O 1
ATOM 7519 N N . SER B 1 224 ? 7.02 -32.969 1.869 1 82.19 224 SER B N 1
ATOM 7520 C CA . SER B 1 224 ? 8.461 -33.062 2.076 1 82.19 224 SER B CA 1
ATOM 7521 C C . SER B 1 224 ? 8.805 -33.25 3.551 1 82.19 224 SER B C 1
ATOM 7523 O O . SER B 1 224 ? 9.891 -33.719 3.887 1 82.19 224 SER B O 1
ATOM 7525 N N . ARG B 1 225 ? 7.91 -32.969 4.418 1 81.81 225 ARG B N 1
ATOM 7526 C CA . ARG B 1 225 ? 8.156 -33.094 5.852 1 81.81 225 ARG B CA 1
ATOM 7527 C C . ARG B 1 225 ? 7.414 -34.281 6.441 1 81.81 225 ARG B C 1
ATOM 7529 O O . ARG B 1 225 ? 7.473 -34.531 7.648 1 81.81 225 ARG B O 1
ATOM 7536 N N . SER B 1 226 ? 6.719 -35 5.52 1 77.44 226 SER B N 1
ATOM 7537 C CA . SER B 1 226 ? 5.977 -36.156 5.961 1 77.44 226 SER B CA 1
ATOM 7538 C C . SER B 1 226 ? 6.68 -37.469 5.551 1 77.44 226 SER B C 1
ATOM 7540 O O . SER B 1 226 ? 7.484 -37.469 4.617 1 77.44 226 SER B O 1
ATOM 7542 N N . LYS B 1 227 ? 6.566 -38.406 6.527 1 67.62 227 LYS B N 1
ATOM 7543 C CA . LYS B 1 227 ? 7.051 -39.75 6.152 1 67.62 227 LYS B CA 1
ATOM 7544 C C . LYS B 1 227 ? 5.973 -40.531 5.41 1 67.62 227 LYS B C 1
ATOM 7546 O O . LYS B 1 227 ? 4.984 -40.969 6.008 1 67.62 227 LYS B O 1
ATOM 7551 N N . ARG B 1 228 ? 6.191 -40.844 4.168 1 60.44 228 ARG B N 1
ATOM 7552 C CA . ARG B 1 228 ? 5.289 -41.625 3.316 1 60.44 228 ARG B CA 1
ATOM 7553 C C . ARG B 1 228 ? 3.861 -41.094 3.41 1 60.44 228 ARG B C 1
ATOM 7555 O O . ARG B 1 228 ? 2.916 -41.875 3.572 1 60.44 228 ARG B O 1
ATOM 7562 N N . GLY B 1 229 ? 3.754 -39.781 3.461 1 61.53 229 GLY B N 1
ATOM 7563 C CA . GLY B 1 229 ? 2.428 -39.188 3.475 1 61.53 229 GLY B CA 1
ATOM 7564 C C . GLY B 1 229 ? 1.882 -39 4.875 1 61.53 229 GLY B C 1
ATOM 7565 O O . GLY B 1 229 ? 0.892 -38.281 5.062 1 61.53 229 GLY B O 1
ATOM 7566 N N . HIS B 1 230 ? 2.434 -39.625 5.832 1 61.22 230 HIS B N 1
ATOM 7567 C CA . HIS B 1 230 ? 1.957 -39.438 7.203 1 61.22 230 HIS B CA 1
ATOM 7568 C C . HIS B 1 230 ? 2.732 -38.344 7.93 1 61.22 230 HIS B C 1
ATOM 7570 O O . HIS B 1 230 ? 3.959 -38.281 7.816 1 61.22 230 HIS B O 1
ATOM 7576 N N . VAL B 1 231 ? 2.123 -37.281 8.352 1 60.09 231 VAL B N 1
ATOM 7577 C CA . VAL B 1 231 ? 2.783 -36.156 9.008 1 60.09 231 VAL B CA 1
ATOM 7578 C C . VAL B 1 231 ? 2.787 -36.375 10.516 1 60.09 231 VAL B C 1
ATOM 7580 O O . VAL B 1 231 ? 1.758 -36.719 11.109 1 60.09 231 VAL B O 1
ATOM 7583 N N . ASP B 1 232 ? 3.938 -36.531 11.109 1 61.22 232 ASP B N 1
ATOM 7584 C CA . ASP B 1 232 ? 4.047 -36.719 12.555 1 61.22 232 ASP B CA 1
ATOM 7585 C C . ASP B 1 232 ? 4.277 -35.406 13.273 1 61.22 232 ASP B C 1
ATOM 7587 O O . ASP B 1 232 ? 4.906 -34.5 12.727 1 61.22 232 ASP B O 1
ATOM 7591 N N . GLY B 1 233 ? 3.689 -35.188 14.414 1 60.88 233 GLY B N 1
ATOM 7592 C CA . GLY B 1 233 ? 3.951 -34.188 15.43 1 60.88 233 GLY B CA 1
ATOM 7593 C C . GLY B 1 233 ? 3.342 -32.812 15.102 1 60.88 233 GLY B C 1
ATOM 7594 O O . GLY B 1 233 ? 2.148 -32.719 14.812 1 60.88 233 GLY B O 1
ATOM 7595 N N . ALA B 1 234 ? 4.133 -31.734 15.211 1 60.31 234 ALA B N 1
ATOM 7596 C CA . ALA B 1 234 ? 3.75 -30.344 15.031 1 60.31 234 ALA B CA 1
ATOM 7597 C C . ALA B 1 234 ? 3.211 -30.094 13.625 1 60.31 234 ALA B C 1
ATOM 7599 O O . ALA B 1 234 ? 2.354 -29.234 13.43 1 60.31 234 ALA B O 1
ATOM 7600 N N . SER B 1 235 ? 3.535 -30.938 12.734 1 72.19 235 SER B N 1
ATOM 7601 C CA . SER B 1 235 ? 3.098 -30.797 11.352 1 72.19 235 SER B CA 1
ATOM 7602 C C . SER B 1 235 ? 1.673 -31.312 11.164 1 72.19 235 SER B C 1
ATOM 7604 O O . SER B 1 235 ? 1.031 -31.016 10.156 1 72.19 235 SER B O 1
ATOM 7606 N N . ASP B 1 236 ? 1.193 -31.891 12.25 1 77.81 236 ASP B N 1
ATOM 7607 C CA . ASP B 1 236 ? -0.167 -32.406 12.156 1 77.81 236 ASP B CA 1
ATOM 7608 C C . ASP B 1 236 ? -1.193 -31.281 12.195 1 77.81 236 ASP B C 1
ATOM 7610 O O . ASP B 1 236 ? -2.199 -31.328 11.492 1 77.81 236 ASP B O 1
ATOM 7614 N N . ARG B 1 237 ? -0.812 -30.344 12.977 1 82.62 237 ARG B N 1
ATOM 7615 C CA . ARG B 1 237 ? -1.72 -29.203 13.078 1 82.62 237 ARG B CA 1
ATOM 7616 C C . ARG B 1 237 ? -1.843 -28.484 11.734 1 82.62 237 ARG B C 1
ATOM 7618 O O . ARG B 1 237 ? -2.947 -28.141 11.312 1 82.62 237 ARG B O 1
ATOM 7625 N N . PHE B 1 238 ? -0.773 -28.328 11.133 1 87.5 238 PHE B N 1
ATOM 7626 C CA . PHE B 1 238 ? -0.781 -27.609 9.867 1 87.5 238 PHE B CA 1
ATOM 7627 C C . PHE B 1 238 ? -1.407 -28.453 8.766 1 87.5 238 PHE B C 1
ATOM 7629 O O . PHE B 1 238 ? -2.033 -27.922 7.848 1 87.5 238 PHE B O 1
ATOM 7636 N N . LEU B 1 239 ? -1.268 -29.766 8.906 1 87.88 239 LEU B N 1
ATOM 7637 C CA . LEU B 1 239 ? -1.911 -30.656 7.949 1 87.88 239 LEU B CA 1
ATOM 7638 C C . LEU B 1 239 ? -3.43 -30.562 8.062 1 87.88 239 LEU B C 1
ATOM 7640 O O . LEU B 1 239 ? -4.129 -30.547 7.043 1 87.88 239 LEU B O 1
ATOM 7644 N N . ASN B 1 240 ? -3.883 -30.469 9.242 1 87.5 240 ASN B N 1
ATOM 7645 C CA . ASN B 1 240 ? -5.32 -30.328 9.453 1 87.5 240 ASN B CA 1
ATOM 7646 C C . ASN B 1 240 ? -5.844 -29.016 8.883 1 87.5 240 ASN B C 1
ATOM 7648 O O . ASN B 1 240 ? -6.93 -28.969 8.297 1 87.5 240 ASN B O 1
ATOM 7652 N N . ILE B 1 241 ? -5.094 -28.031 9.094 1 90.31 241 ILE B N 1
ATOM 7653 C CA . ILE B 1 241 ? -5.492 -26.719 8.57 1 90.31 241 ILE B CA 1
ATOM 7654 C C . ILE B 1 241 ? -5.504 -26.766 7.0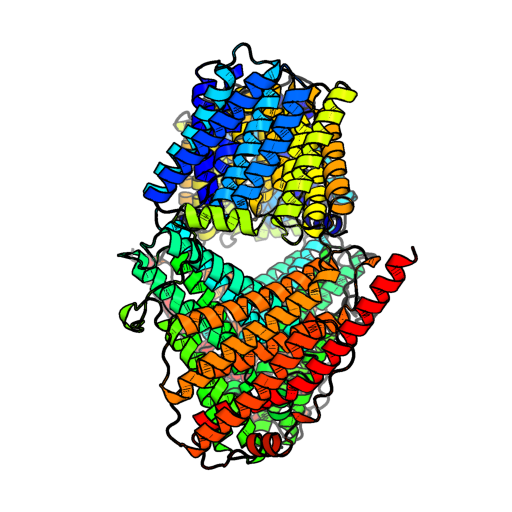39 1 90.31 241 ILE B C 1
ATOM 7656 O O . ILE B 1 241 ? -6.359 -26.141 6.402 1 90.31 241 ILE B O 1
ATOM 7660 N N . TYR B 1 242 ? -4.57 -27.531 6.508 1 91.38 242 TYR B N 1
ATOM 7661 C CA . TYR B 1 242 ? -4.52 -27.672 5.055 1 91.38 242 TYR B CA 1
ATOM 7662 C C . TYR B 1 242 ? -5.766 -28.375 4.531 1 91.38 242 TYR B C 1
ATOM 7664 O O . TYR B 1 242 ? -6.355 -27.938 3.537 1 91.38 242 TYR B O 1
ATOM 7672 N N . PHE B 1 243 ? -6.156 -29.375 5.164 1 88.81 243 PHE B N 1
ATOM 7673 C CA . PHE B 1 243 ? -7.355 -30.094 4.75 1 88.81 243 PHE B CA 1
ATOM 7674 C C . PHE B 1 243 ? -8.594 -29.234 4.922 1 88.81 243 PHE B C 1
ATOM 7676 O O . PHE B 1 243 ? -9.508 -29.266 4.094 1 88.81 243 PHE B O 1
ATOM 7683 N N . LEU B 1 244 ? -8.578 -28.516 5.926 1 90.81 244 LEU B N 1
ATOM 7684 C CA . LEU B 1 244 ? -9.688 -27.594 6.133 1 90.81 244 LEU B CA 1
ATOM 7685 C C . LEU B 1 244 ? -9.758 -26.562 5.012 1 90.81 244 LEU B C 1
ATOM 7687 O O . LEU B 1 244 ? -10.836 -26.234 4.523 1 90.81 244 LEU B O 1
ATOM 7691 N N . ALA B 1 245 ? -8.609 -26.062 4.629 1 93.44 245 ALA B N 1
ATOM 7692 C CA . ALA B 1 245 ? -8.555 -25.094 3.533 1 93.44 245 ALA B CA 1
ATOM 7693 C C . ALA B 1 245 ? -9.078 -25.703 2.238 1 93.44 245 ALA B C 1
ATOM 7695 O O . ALA B 1 245 ? -9.758 -25.031 1.456 1 93.44 245 ALA B O 1
ATOM 7696 N N . GLN B 1 246 ? -8.766 -26.938 2.02 1 91.81 246 GLN B N 1
ATOM 7697 C CA . GLN B 1 246 ? -9.258 -27.641 0.836 1 91.81 246 GLN B CA 1
ATOM 7698 C C . GLN B 1 246 ? -10.781 -27.75 0.858 1 91.81 246 GLN B C 1
ATOM 7700 O O . GLN B 1 246 ? -11.438 -27.578 -0.17 1 91.81 246 GLN B O 1
ATOM 7705 N N . ASP B 1 247 ? -11.258 -28.062 1.938 1 90.94 247 ASP B N 1
ATOM 7706 C CA . ASP B 1 247 ? -12.703 -28.172 2.078 1 90.94 247 ASP B CA 1
ATOM 7707 C C . ASP B 1 247 ? -13.383 -26.812 1.873 1 90.94 247 ASP B C 1
ATOM 7709 O O . ASP B 1 247 ? -14.422 -26.734 1.214 1 90.94 247 ASP B O 1
ATOM 7713 N N . ILE B 1 248 ? -12.805 -25.859 2.475 1 93.5 248 ILE B N 1
ATOM 7714 C CA . ILE B 1 248 ? -13.344 -24.5 2.301 1 93.5 248 ILE B CA 1
ATOM 7715 C C . ILE B 1 248 ? -13.312 -24.125 0.821 1 93.5 248 ILE B C 1
ATOM 7717 O O . ILE B 1 248 ? -14.281 -23.562 0.302 1 93.5 248 ILE B O 1
ATOM 7721 N N . HIS B 1 249 ? -12.195 -24.484 0.174 1 94.31 249 HIS B N 1
ATOM 7722 C CA . HIS B 1 249 ? -12.062 -24.172 -1.247 1 94.31 249 HIS B CA 1
ATOM 7723 C C . HIS B 1 249 ? -13.156 -24.859 -2.059 1 94.31 249 HIS B C 1
ATOM 7725 O O . HIS B 1 249 ? -13.734 -24.266 -2.967 1 94.31 249 HIS B O 1
ATOM 7731 N N . GLU B 1 250 ? -13.406 -26.062 -1.762 1 89.88 250 GLU B N 1
ATOM 7732 C CA . GLU B 1 250 ? -14.453 -26.812 -2.455 1 89.88 250 GLU B CA 1
ATOM 7733 C C . GLU B 1 250 ? -15.82 -26.172 -2.26 1 89.88 250 GLU B C 1
ATOM 7735 O O . GLU B 1 250 ? -16.594 -26.062 -3.207 1 89.88 250 GLU B O 1
ATOM 7740 N N . ARG B 1 251 ? -16.062 -25.719 -1.165 1 90.31 251 ARG B N 1
ATOM 7741 C CA . ARG B 1 251 ? -17.359 -25.109 -0.84 1 90.31 251 ARG B CA 1
ATOM 7742 C C . ARG B 1 251 ? -17.484 -23.719 -1.457 1 90.31 251 ARG B C 1
ATOM 7744 O O . ARG B 1 251 ? -18.531 -23.375 -2.006 1 90.31 251 ARG B O 1
ATOM 7751 N N . VAL B 1 252 ? -16.453 -23 -1.383 1 90.38 252 VAL B N 1
ATOM 7752 C CA . VAL B 1 252 ? -16.5 -21.641 -1.896 1 90.38 252 VAL B CA 1
ATOM 7753 C C . VAL B 1 252 ? -16.562 -21.656 -3.422 1 90.38 252 VAL B C 1
ATOM 7755 O O . VAL B 1 252 ? -17.156 -20.781 -4.039 1 90.38 252 VAL B O 1
ATOM 7758 N N . SER B 1 253 ? -15.969 -22.688 -4.031 1 89.31 253 SER B N 1
ATOM 7759 C CA . SER B 1 253 ? -15.969 -22.781 -5.488 1 89.31 253 SER B CA 1
ATOM 7760 C C . SER B 1 253 ? -17.281 -23.359 -6.008 1 89.31 253 SER B C 1
ATOM 7762 O O . SER B 1 253 ? -17.5 -23.422 -7.219 1 89.31 253 SER B O 1
ATOM 7764 N N . SER B 1 254 ? -18.109 -23.609 -5.121 1 85 254 SER B N 1
ATOM 7765 C CA . SER B 1 254 ? -19.406 -24.203 -5.488 1 85 254 SER B CA 1
ATOM 7766 C C . SER B 1 254 ? -20.375 -23.125 -5.949 1 85 254 SER B C 1
ATOM 7768 O O . SER B 1 254 ? -20.328 -21.984 -5.48 1 85 254 SER B O 1
ATOM 7770 N N . SER B 1 255 ? -20.938 -23.359 -7.062 1 74.69 255 SER B N 1
ATOM 7771 C CA . SER B 1 255 ? -21.969 -22.453 -7.562 1 74.69 255 SER B CA 1
ATOM 7772 C C . SER B 1 255 ? -23.344 -23.125 -7.57 1 74.69 255 SER B C 1
ATOM 7774 O O . SER B 1 255 ? -23.469 -24.297 -7.934 1 74.69 255 SER B O 1
ATOM 7776 N N . HIS B 1 256 ? -24.328 -22.438 -7.059 1 56.28 256 HIS B N 1
ATOM 7777 C CA . HIS B 1 256 ? -25.656 -23.031 -6.957 1 56.28 256 HIS B CA 1
ATOM 7778 C C . HIS B 1 256 ? -26.594 -22.453 -7.996 1 56.28 256 HIS B C 1
ATOM 7780 O O . HIS B 1 256 ? -27.719 -22.953 -8.18 1 56.28 256 HIS B O 1
ATOM 7786 N N . TYR B 1 257 ? -26.203 -21.344 -8.547 1 64.31 257 TYR B N 1
ATOM 7787 C CA . TYR B 1 257 ? -27.266 -20.875 -9.438 1 64.31 257 TYR B CA 1
ATOM 7788 C C . TYR B 1 257 ? -26.75 -19.812 -10.398 1 64.31 257 TYR B C 1
ATOM 7790 O O . TYR B 1 257 ? -25.609 -19.359 -10.273 1 64.31 257 TYR B O 1
ATOM 7798 N N . ARG B 1 258 ? -27.766 -19.547 -11.234 1 67.19 258 ARG B N 1
ATOM 7799 C CA . ARG B 1 258 ? -27.625 -18.453 -12.188 1 67.19 258 ARG B CA 1
ATOM 7800 C C . ARG B 1 258 ? -27.891 -17.109 -11.523 1 67.19 258 ARG B C 1
ATOM 7802 O O . ARG B 1 258 ? -29.031 -16.781 -11.188 1 67.19 258 ARG B O 1
ATOM 7809 N N . TYR B 1 259 ? -27.016 -16.344 -11.289 1 75.19 259 TYR B N 1
ATOM 7810 C CA . TYR B 1 259 ? -27.031 -15.078 -10.547 1 75.19 259 TYR B CA 1
ATOM 7811 C C . TYR B 1 259 ? -27.953 -14.07 -11.211 1 75.19 259 TYR B C 1
ATOM 7813 O O . TYR B 1 259 ? -28.547 -13.227 -10.539 1 75.19 259 TYR B O 1
ATOM 7821 N N . GLN B 1 260 ? -28.203 -14.281 -12.445 1 77.44 260 GLN B N 1
ATOM 7822 C CA . GLN B 1 260 ? -29.078 -13.352 -13.164 1 77.44 260 GLN B CA 1
ATOM 7823 C C . GLN B 1 260 ? -30.531 -13.516 -12.734 1 77.44 260 GLN B C 1
ATOM 7825 O O . GLN B 1 260 ? -31.234 -12.531 -12.547 1 77.44 260 GLN B O 1
ATOM 7830 N N . GLU B 1 261 ? -30.875 -14.711 -12.469 1 78.69 261 GLU B N 1
ATOM 7831 C CA . GLU B 1 261 ? -32.25 -14.969 -12.047 1 78.69 261 GLU B CA 1
ATOM 7832 C C . GLU B 1 261 ? -32.469 -14.5 -10.609 1 78.69 261 GLU B C 1
ATOM 7834 O O . GLU B 1 261 ? -33.562 -13.984 -10.281 1 78.69 261 GLU B O 1
ATOM 7839 N N . LEU B 1 262 ? -31.516 -14.617 -9.875 1 84.25 262 LEU B N 1
ATOM 7840 C CA . LEU B 1 262 ? -31.625 -14.164 -8.492 1 84.25 262 LEU B CA 1
ATOM 7841 C C . LEU B 1 262 ? -31.734 -12.648 -8.422 1 84.25 262 LEU B C 1
ATOM 7843 O O . LEU B 1 262 ? -32.531 -12.109 -7.656 1 84.25 262 LEU B O 1
ATOM 7847 N N . ALA B 1 263 ? -31.016 -12 -9.219 1 84.69 263 ALA B N 1
ATOM 7848 C CA . ALA B 1 263 ? -31.031 -10.539 -9.234 1 84.69 263 ALA B CA 1
ATOM 7849 C C . ALA B 1 263 ? -32.375 -10 -9.734 1 84.69 263 ALA B C 1
ATOM 7851 O O . ALA B 1 263 ? -32.844 -8.961 -9.273 1 84.69 263 ALA B O 1
ATOM 7852 N N . GLU B 1 264 ? -32.906 -10.734 -10.641 1 83.31 264 GLU B N 1
ATOM 7853 C CA . GLU B 1 264 ? -34.188 -10.305 -11.203 1 83.31 264 GLU B CA 1
ATOM 7854 C C . GLU B 1 264 ? -35.312 -10.414 -10.18 1 83.31 264 GLU B C 1
ATOM 7856 O O . GLU B 1 264 ? -36.188 -9.547 -10.109 1 83.31 264 GLU B O 1
ATOM 7861 N N . HIS B 1 265 ? -35.25 -11.422 -9.297 1 85.56 265 HIS B N 1
ATOM 7862 C CA . HIS B 1 265 ? -36.344 -11.648 -8.375 1 85.56 265 HIS B CA 1
ATOM 7863 C C . HIS B 1 265 ? -36.094 -10.984 -7.027 1 85.56 265 HIS B C 1
ATOM 7865 O O . HIS B 1 265 ? -37.031 -10.57 -6.344 1 85.56 265 HIS B O 1
ATOM 7871 N N . PHE B 1 266 ? -34.906 -10.898 -6.652 1 87.88 266 PHE B N 1
ATOM 7872 C CA . PHE B 1 266 ? -34.625 -10.414 -5.309 1 87.88 266 PHE B CA 1
ATOM 7873 C C . PHE B 1 266 ? -33.812 -9.133 -5.363 1 87.88 266 PHE B C 1
ATOM 7875 O O . PHE B 1 266 ? -33.062 -8.812 -4.418 1 87.88 266 PHE B O 1
ATOM 7882 N N . GLY B 1 267 ? -33.875 -8.43 -6.414 1 86.25 267 GLY B N 1
ATOM 7883 C CA . GLY B 1 267 ? -33.156 -7.184 -6.566 1 86.25 267 GLY B CA 1
ATOM 7884 C C . GLY B 1 267 ? -33.594 -6.105 -5.602 1 86.25 267 GLY B C 1
ATOM 7885 O O . GLY B 1 267 ? -32.812 -5.203 -5.27 1 86.25 267 GLY B O 1
ATOM 7886 N N . ARG B 1 268 ? -34.812 -6.215 -5.145 1 88.44 268 ARG B N 1
ATOM 7887 C CA . ARG B 1 268 ? -35.375 -5.176 -4.277 1 88.44 268 ARG B CA 1
ATOM 7888 C C . ARG B 1 268 ? -35.406 -5.637 -2.824 1 88.44 268 ARG B C 1
ATOM 7890 O O . ARG B 1 268 ? -35.969 -4.965 -1.969 1 88.44 268 ARG B O 1
ATOM 7897 N N . SER B 1 269 ? -34.75 -6.832 -2.605 1 90.25 269 SER B N 1
ATOM 7898 C CA . SER B 1 269 ? -34.625 -7.352 -1.248 1 90.25 269 SER B CA 1
ATOM 7899 C C . SER B 1 269 ? -33.188 -7.184 -0.729 1 90.25 269 SER B C 1
ATOM 7901 O O . SER B 1 269 ? -32.281 -6.867 -1.495 1 90.25 269 SER B O 1
ATOM 7903 N N . ASP B 1 270 ? -33.031 -7.312 0.541 1 92.56 270 ASP B N 1
ATOM 7904 C CA . ASP B 1 270 ? -31.719 -7.137 1.162 1 92.56 270 ASP B CA 1
ATOM 7905 C C . ASP B 1 270 ? -30.891 -8.414 1.068 1 92.56 270 ASP B C 1
ATOM 7907 O O . ASP B 1 270 ? -29.688 -8.398 1.329 1 92.56 270 ASP B O 1
ATOM 7911 N N . VAL B 1 271 ? -31.453 -9.484 0.626 1 92.62 271 VAL B N 1
ATOM 7912 C CA . VAL B 1 271 ? -30.875 -10.812 0.786 1 92.62 271 VAL B CA 1
ATOM 7913 C C . VAL B 1 271 ? -29.562 -10.898 -0.012 1 92.62 271 VAL B C 1
ATOM 7915 O O . VAL B 1 271 ? -28.547 -11.359 0.501 1 92.62 271 VAL B O 1
ATOM 7918 N N . LEU B 1 272 ? -29.562 -10.398 -1.258 1 92.25 272 LEU B N 1
ATOM 7919 C CA . LEU B 1 272 ? -28.375 -10.508 -2.088 1 92.25 272 LEU B CA 1
ATOM 7920 C C . LEU B 1 272 ? -27.25 -9.617 -1.55 1 92.25 272 LEU B C 1
ATOM 7922 O O . LEU B 1 272 ? -26.078 -10 -1.588 1 92.25 272 LEU B O 1
ATOM 7926 N N . PHE B 1 273 ? -27.562 -8.469 -1.001 1 93.19 273 PHE B N 1
ATOM 7927 C CA . PHE B 1 273 ? -26.578 -7.57 -0.421 1 93.19 273 PHE B CA 1
ATOM 7928 C C . PHE B 1 273 ? -25.984 -8.164 0.848 1 93.19 273 PHE B C 1
ATOM 7930 O O . PHE B 1 273 ? -24.797 -7.977 1.134 1 93.19 273 PHE B O 1
ATOM 7937 N N . ARG B 1 274 ? -26.766 -8.852 1.56 1 93.69 274 ARG B N 1
ATOM 7938 C CA . ARG B 1 274 ? -26.281 -9.477 2.787 1 93.69 274 ARG B CA 1
ATOM 7939 C C . ARG B 1 274 ? -25.375 -10.672 2.475 1 93.69 274 ARG B C 1
ATOM 7941 O O . ARG B 1 274 ? -24.422 -10.938 3.207 1 93.69 274 ARG B O 1
ATOM 7948 N N . PHE B 1 275 ? -25.703 -11.398 1.375 1 93.5 275 PHE B N 1
ATOM 7949 C CA . PHE B 1 275 ? -24.781 -12.43 0.918 1 93.5 275 PHE B CA 1
ATOM 7950 C C . PHE B 1 275 ? -23.438 -11.82 0.54 1 93.5 275 PHE B C 1
ATOM 7952 O O . PHE B 1 275 ? -22.391 -12.359 0.899 1 93.5 275 PHE B O 1
ATOM 7959 N N . LYS B 1 276 ? -23.5 -10.727 -0.217 1 93.12 276 LYS B N 1
ATOM 7960 C CA . LYS B 1 276 ? -22.281 -10.023 -0.607 1 93.12 276 LYS B CA 1
ATOM 7961 C C . LYS B 1 276 ? -21.453 -9.617 0.616 1 93.12 276 LYS B C 1
ATOM 7963 O O . LYS B 1 276 ? -20.25 -9.844 0.666 1 93.12 276 LYS B O 1
ATOM 7968 N N . HIS B 1 277 ? -22.125 -9.102 1.607 1 93.38 277 HIS B N 1
ATOM 7969 C CA . HIS B 1 277 ? -21.453 -8.648 2.824 1 93.38 277 HIS B CA 1
ATOM 7970 C C . HIS B 1 277 ? -20.844 -9.82 3.584 1 93.38 277 HIS B C 1
ATOM 7972 O O . HIS B 1 277 ? -19.734 -9.711 4.102 1 93.38 277 HIS B O 1
ATOM 7978 N N . LEU B 1 278 ? -21.547 -10.898 3.678 1 94.69 278 LEU B N 1
ATOM 7979 C CA . LEU B 1 278 ? -21.047 -12.078 4.363 1 94.69 278 LEU B CA 1
ATOM 7980 C C . LEU B 1 278 ? -19.781 -12.602 3.686 1 94.69 278 LEU B C 1
ATOM 7982 O O . LEU B 1 278 ? -18.781 -12.898 4.355 1 94.69 278 LEU B O 1
ATOM 7986 N N . LEU B 1 279 ? -19.828 -12.664 2.365 1 95.19 279 LEU B N 1
ATOM 7987 C CA . LEU B 1 279 ? -18.672 -13.133 1.612 1 95.19 279 LEU B CA 1
ATOM 7988 C C . LEU B 1 279 ? -17.469 -12.211 1.841 1 95.19 279 LEU B C 1
ATOM 7990 O O . LEU B 1 279 ? -16.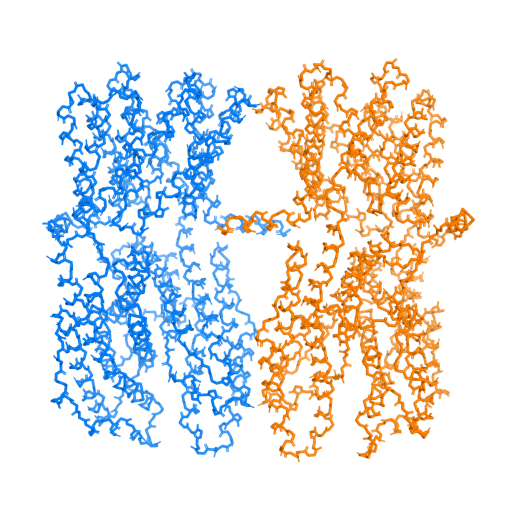344 -12.688 1.983 1 95.19 279 LEU B O 1
ATOM 7994 N N . GLU B 1 280 ? -17.688 -10.984 1.933 1 94.5 280 GLU B N 1
ATOM 7995 C CA . GLU B 1 280 ? -16.609 -10.023 2.182 1 94.5 280 GLU B CA 1
ATOM 7996 C C . GLU B 1 280 ? -16.031 -10.195 3.578 1 94.5 280 GLU B C 1
ATOM 7998 O O . GLU B 1 280 ? -14.812 -10.117 3.762 1 94.5 280 GLU B O 1
ATOM 8003 N N . THR B 1 281 ? -16.891 -10.438 4.547 1 94.75 281 THR B N 1
ATOM 8004 C CA . THR B 1 281 ? -16.422 -10.633 5.914 1 94.75 281 THR B CA 1
ATOM 8005 C C . THR B 1 281 ? -15.625 -11.938 6.031 1 94.75 281 THR B C 1
ATOM 8007 O O . THR B 1 281 ? -14.641 -12.008 6.77 1 94.75 281 THR B O 1
ATOM 8010 N N . GLN B 1 282 ? -16.109 -12.93 5.32 1 95.44 282 GLN B N 1
ATOM 8011 C CA . GLN B 1 282 ? -15.383 -14.195 5.34 1 95.44 282 GLN B CA 1
ATOM 8012 C C . GLN B 1 282 ? -14.031 -14.062 4.637 1 95.44 282 GLN B C 1
ATOM 8014 O O . GLN B 1 282 ? -13.062 -14.703 5.031 1 95.44 282 GLN B O 1
ATOM 8019 N N . ALA B 1 283 ? -13.992 -13.297 3.547 1 96.44 283 ALA B N 1
ATOM 8020 C CA . ALA B 1 283 ? -12.711 -13 2.9 1 96.44 283 ALA B CA 1
ATOM 8021 C C . ALA B 1 283 ? -11.75 -12.336 3.875 1 96.44 283 ALA B C 1
ATOM 8023 O O . ALA B 1 283 ? -10.57 -12.703 3.938 1 96.44 283 ALA B O 1
ATOM 8024 N N . GLN B 1 284 ? -12.297 -11.477 4.691 1 95.62 284 GLN B N 1
ATOM 8025 C CA . GLN B 1 284 ? -11.469 -10.805 5.688 1 95.62 284 GLN B CA 1
ATOM 8026 C C . GLN B 1 284 ? -11 -11.781 6.762 1 95.62 284 GLN B C 1
ATOM 8028 O O . GLN B 1 284 ? -9.875 -11.68 7.254 1 95.62 284 GLN B O 1
ATOM 8033 N N . ALA B 1 285 ? -11.812 -12.641 7.125 1 95.56 285 ALA B N 1
ATOM 8034 C CA . ALA B 1 285 ? -11.43 -13.672 8.086 1 95.56 285 ALA B CA 1
ATOM 8035 C C . ALA B 1 285 ? -10.266 -14.508 7.559 1 95.56 285 ALA B C 1
ATOM 8037 O O . ALA B 1 285 ? -9.336 -14.82 8.297 1 95.56 285 ALA B O 1
ATOM 8038 N N . CYS B 1 286 ? -10.32 -14.828 6.273 1 96.31 286 CYS B N 1
ATOM 8039 C CA . CYS B 1 286 ? -9.234 -15.578 5.66 1 96.31 286 CYS B CA 1
ATOM 8040 C C . CYS B 1 286 ? -7.93 -14.789 5.703 1 96.31 286 CYS B C 1
ATOM 8042 O O . CYS B 1 286 ? -6.867 -15.359 5.957 1 96.31 286 CYS B O 1
ATOM 8044 N N . ARG B 1 287 ? -7.988 -13.547 5.488 1 96.31 287 ARG B N 1
ATOM 8045 C CA . ARG B 1 287 ? -6.793 -12.711 5.57 1 96.31 287 ARG B CA 1
ATOM 8046 C C . ARG B 1 287 ? -6.246 -12.68 6.992 1 96.31 287 ARG B C 1
ATOM 8048 O O . ARG B 1 287 ? -5.031 -12.734 7.195 1 96.31 287 ARG B O 1
ATOM 8055 N N . ASN B 1 288 ? -7.133 -12.609 7.996 1 94.5 288 ASN B N 1
ATOM 8056 C CA . ASN B 1 288 ? -6.719 -12.617 9.398 1 94.5 288 ASN B CA 1
ATOM 8057 C C . ASN B 1 288 ? -6.074 -13.945 9.781 1 94.5 288 ASN B C 1
ATOM 8059 O O . ASN B 1 288 ? -5.117 -13.977 10.555 1 94.5 288 ASN B O 1
ATOM 8063 N N . ILE B 1 289 ? -6.586 -14.977 9.266 1 94.44 289 ILE B N 1
ATOM 8064 C CA . ILE B 1 289 ? -6.016 -16.297 9.516 1 94.44 289 ILE B CA 1
ATOM 8065 C C . ILE B 1 289 ? -4.613 -16.375 8.922 1 94.44 289 ILE B C 1
ATOM 8067 O O . ILE B 1 289 ? -3.682 -16.844 9.57 1 94.44 289 ILE B O 1
ATOM 8071 N N . ALA B 1 290 ? -4.492 -15.938 7.664 1 94.38 290 ALA B N 1
ATOM 8072 C CA . ALA B 1 290 ? -3.184 -15.93 7.012 1 94.38 290 ALA B CA 1
ATOM 8073 C C . ALA B 1 290 ? -2.162 -15.156 7.844 1 94.38 290 ALA B C 1
ATOM 8075 O O . ALA B 1 290 ? -1.038 -15.625 8.047 1 94.38 290 ALA B O 1
ATOM 8076 N N . GLN B 1 291 ? -2.576 -14.03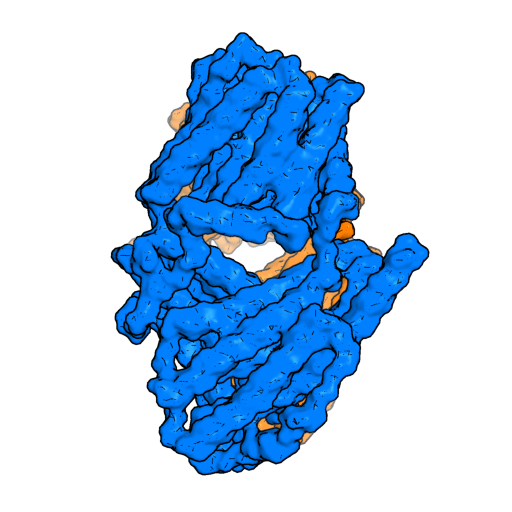1 8.422 1 91.31 291 GLN B N 1
ATOM 8077 C CA . GLN B 1 291 ? -1.684 -13.219 9.242 1 91.31 291 GLN B CA 1
ATOM 8078 C C . GLN B 1 291 ? -1.346 -13.922 10.555 1 91.31 291 GLN B C 1
ATOM 8080 O O . GLN B 1 291 ? -0.2 -13.883 11.008 1 91.31 291 GLN B O 1
ATOM 8085 N N . ALA B 1 292 ? -2.279 -14.539 11.156 1 90.81 292 ALA B N 1
ATOM 8086 C CA . ALA B 1 292 ? -2.061 -15.258 12.406 1 90.81 292 ALA B CA 1
ATOM 8087 C C . ALA B 1 292 ? -1.104 -16.438 12.211 1 90.81 292 ALA B C 1
ATOM 8089 O O . ALA B 1 292 ? -0.215 -16.656 13.031 1 90.81 292 ALA B O 1
ATOM 8090 N N . ILE B 1 293 ? -1.283 -17.125 11.086 1 90.56 293 ILE B N 1
ATOM 8091 C CA . ILE B 1 293 ? -0.428 -18.266 10.789 1 90.56 293 ILE B CA 1
ATOM 8092 C C . ILE B 1 293 ? 1.005 -17.797 10.547 1 90.56 293 ILE B C 1
ATOM 8094 O O . ILE B 1 293 ? 1.956 -18.406 11.039 1 90.56 293 ILE B O 1
ATOM 8098 N N . GLN B 1 294 ? 1.154 -16.703 9.852 1 87.56 294 GLN B N 1
ATOM 8099 C CA . GLN B 1 294 ? 2.477 -16.156 9.555 1 87.56 294 GLN B CA 1
ATOM 8100 C C . GLN B 1 294 ? 3.188 -15.711 10.836 1 87.56 294 GLN B C 1
ATOM 8102 O O . GLN B 1 294 ? 4.398 -15.906 10.977 1 87.56 294 GLN B O 1
ATOM 8107 N N . LEU B 1 295 ? 2.402 -15.164 11.812 1 85.5 295 LEU B N 1
ATOM 8108 C CA . LEU B 1 295 ? 2.977 -14.641 13.047 1 85.5 295 LEU B CA 1
ATOM 8109 C C . LEU B 1 295 ? 3.109 -15.734 14.094 1 85.5 295 LEU B C 1
ATOM 8111 O O . LEU B 1 295 ? 3.766 -15.547 15.117 1 85.5 295 LEU B O 1
ATOM 8115 N N . GLY B 1 296 ? 2.566 -16.875 13.805 1 82.06 296 GLY B N 1
ATOM 8116 C CA . GLY B 1 296 ? 2.588 -17.953 14.766 1 82.06 296 GLY B CA 1
ATOM 8117 C C . GLY B 1 296 ? 1.701 -17.703 15.969 1 82.06 296 GLY B C 1
ATOM 8118 O O . GLY B 1 296 ? 1.999 -18.156 17.078 1 82.06 296 GLY B O 1
ATOM 8119 N N . LYS B 1 297 ? 0.686 -16.781 15.742 1 84.06 297 LYS B N 1
ATOM 8120 C CA . LYS B 1 297 ? -0.261 -16.484 16.812 1 84.06 297 LYS B CA 1
ATOM 8121 C C . LYS B 1 297 ? -1.553 -17.266 16.641 1 84.06 297 LYS B C 1
ATOM 8123 O O . LYS B 1 297 ? -1.838 -17.781 15.562 1 84.06 297 LYS B O 1
ATOM 8128 N N . GLU B 1 298 ? -2.207 -17.391 17.688 1 86.25 298 GLU B N 1
ATOM 8129 C CA . GLU B 1 298 ? -3.508 -18.047 17.641 1 86.25 298 GLU B CA 1
ATOM 8130 C C . GLU B 1 298 ? -4.562 -17.141 17.016 1 86.25 298 GLU B C 1
ATOM 8132 O O . GLU B 1 298 ? -4.637 -15.953 17.328 1 86.25 298 GLU B O 1
ATOM 8137 N N . TYR B 1 299 ? -5.238 -17.672 16.094 1 89.88 299 TYR B N 1
ATOM 8138 C CA . TYR B 1 299 ? -6.281 -16.922 15.406 1 89.88 299 TYR B CA 1
ATOM 8139 C C . TYR B 1 299 ? -7.527 -16.797 16.266 1 89.88 299 TYR B C 1
ATOM 8141 O O . TYR B 1 299 ? -8.008 -17.797 16.828 1 89.88 299 TYR B O 1
ATOM 8149 N N . GLN B 1 300 ? -7.969 -15.453 16.406 1 88.12 300 GLN B N 1
ATOM 8150 C CA . GLN B 1 300 ? -9.242 -15.188 17.062 1 88.12 300 GLN B CA 1
ATOM 8151 C C . GLN B 1 300 ? -10.289 -14.727 16.047 1 88.12 300 GLN B C 1
ATOM 8153 O O . GLN B 1 300 ? -10.117 -13.695 15.391 1 88.12 300 GLN B O 1
ATOM 8158 N N . HIS B 1 301 ? -11.383 -15.523 15.961 1 90.25 301 HIS B N 1
ATOM 8159 C CA . HIS B 1 301 ? -12.422 -15.234 14.977 1 90.25 301 HIS B CA 1
ATOM 8160 C C . HIS B 1 301 ? -13.227 -14 15.375 1 90.25 301 HIS B C 1
ATOM 8162 O O . HIS B 1 301 ? -13.641 -13.867 16.531 1 90.25 301 HIS B O 1
ATOM 8168 N N . SER B 1 302 ? -13.422 -13.102 14.492 1 85.38 302 SER B N 1
ATOM 8169 C CA . SER B 1 302 ? -14.125 -11.844 14.734 1 85.38 302 SER B CA 1
ATOM 8170 C C . SER B 1 302 ? -15.625 -12.062 14.859 1 85.38 302 SER B C 1
ATOM 8172 O O . SER B 1 302 ? -16.172 -12.977 14.242 1 85.38 302 SER B O 1
ATOM 8174 N N . GLU B 1 303 ? -16.297 -11.211 15.516 1 86.56 303 GLU B N 1
ATOM 8175 C CA . GLU B 1 303 ? -17.734 -11.273 15.711 1 86.56 303 GLU B CA 1
ATOM 8176 C C . GLU B 1 303 ? -18.484 -10.688 14.516 1 86.56 303 GLU B C 1
ATOM 8178 O O . GLU B 1 303 ? -19.672 -10.969 14.32 1 86.56 303 GLU B O 1
ATOM 8183 N N . ASP B 1 304 ? -17.812 -10.07 13.68 1 85.62 304 ASP B N 1
ATOM 8184 C CA . ASP B 1 304 ? -18.453 -9.391 12.555 1 85.62 304 ASP B CA 1
ATOM 8185 C C . ASP B 1 304 ? -19.062 -10.406 11.586 1 85.62 304 ASP B C 1
ATOM 8187 O O . ASP B 1 304 ? -20.172 -10.195 11.086 1 85.62 304 ASP B O 1
ATOM 8191 N N . SER B 1 305 ? -18.406 -11.508 11.367 1 88.75 305 SER B N 1
ATOM 8192 C CA . SER B 1 305 ? -18.906 -12.5 10.422 1 88.75 305 SER B CA 1
ATOM 8193 C C . SER B 1 305 ? -20.094 -13.273 11.016 1 88.75 305 SER B C 1
ATOM 8195 O O . SER B 1 305 ? -21 -13.672 10.297 1 88.75 305 SER B O 1
ATOM 8197 N N . VAL B 1 306 ? -20.094 -13.367 12.32 1 89 306 VAL B N 1
ATOM 8198 C CA . VAL B 1 306 ? -21.203 -14.062 12.984 1 89 306 VAL B CA 1
ATOM 8199 C C . VAL B 1 306 ? -22.469 -13.211 12.906 1 89 306 VAL B C 1
ATOM 8201 O O . VAL B 1 306 ? -23.547 -13.719 12.625 1 89 306 VAL B O 1
ATOM 8204 N N . VAL B 1 307 ? -22.266 -11.969 13.055 1 90.12 307 VAL B N 1
ATOM 8205 C CA . VAL B 1 307 ? -23.391 -11.047 12.977 1 90.12 307 VAL B CA 1
ATOM 8206 C C . VAL B 1 307 ? -23.922 -11.008 11.547 1 90.12 307 VAL B C 1
ATOM 8208 O O . VAL B 1 307 ? -25.141 -10.977 11.328 1 90.12 307 VAL B O 1
ATOM 8211 N N . ALA B 1 308 ? -23.031 -11.047 10.609 1 92.19 308 ALA B N 1
ATOM 8212 C CA . ALA B 1 308 ? -23.438 -11.039 9.211 1 92.19 308 ALA B CA 1
ATOM 8213 C C . ALA B 1 308 ? -24.25 -12.289 8.867 1 92.19 308 ALA B C 1
ATOM 8215 O O . ALA B 1 308 ? -25.234 -12.211 8.141 1 92.19 308 ALA B O 1
ATOM 8216 N N . LEU B 1 309 ? -23.859 -13.398 9.43 1 93.62 309 LEU B N 1
ATOM 8217 C CA . LEU B 1 309 ? -24.562 -14.648 9.195 1 93.62 309 LEU B CA 1
ATOM 8218 C C . LEU B 1 309 ? -25.953 -14.609 9.82 1 93.62 309 LEU B C 1
ATOM 8220 O O . LEU B 1 309 ? -26.938 -15.031 9.195 1 93.62 309 LEU B O 1
ATOM 8224 N N . ASP B 1 310 ? -26 -14.055 10.969 1 91.75 310 ASP B N 1
ATOM 8225 C CA . ASP B 1 310 ? -27.281 -13.961 11.672 1 91.75 310 ASP B CA 1
ATOM 8226 C C . ASP B 1 310 ? -28.234 -13.039 10.93 1 91.75 310 ASP B C 1
ATOM 8228 O O . ASP B 1 310 ? -29.438 -13.336 10.812 1 91.75 310 ASP B O 1
ATOM 8232 N N . GLU B 1 311 ? -27.734 -11.977 10.469 1 92.56 311 GLU B N 1
ATOM 8233 C CA . GLU B 1 311 ? -28.562 -11.039 9.719 1 92.56 311 GLU B CA 1
ATOM 8234 C C . GLU B 1 311 ? -29.062 -11.648 8.422 1 92.56 311 GLU B C 1
ATOM 8236 O O . GLU B 1 311 ? -30.188 -11.391 7.992 1 92.56 311 GLU B O 1
ATOM 8241 N N . LEU B 1 312 ? -28.234 -12.422 7.809 1 94.31 312 LEU B N 1
ATOM 8242 C CA . LEU B 1 312 ? -28.641 -13.094 6.574 1 94.31 312 LEU B CA 1
ATOM 8243 C C . LEU B 1 312 ? -29.703 -14.148 6.852 1 94.31 312 LEU B C 1
ATOM 8245 O O . LEU B 1 312 ? -30.672 -14.266 6.098 1 94.31 312 LEU B O 1
ATOM 8249 N N . MET B 1 313 ? -29.578 -14.836 7.957 1 94 313 MET B N 1
ATOM 8250 C CA . MET B 1 313 ? -30.578 -15.82 8.352 1 94 313 MET B CA 1
ATOM 8251 C C . MET B 1 313 ? -31.922 -15.156 8.602 1 94 313 MET B C 1
ATOM 8253 O O . MET B 1 313 ? -32.969 -15.656 8.156 1 94 313 MET B O 1
ATOM 8257 N N . SER B 1 314 ? -31.828 -14.016 9.227 1 92.88 314 SER B N 1
ATOM 8258 C CA . SER B 1 314 ? -33.062 -13.273 9.5 1 92.88 314 SER B CA 1
ATOM 8259 C C . SER B 1 314 ? -33.719 -12.797 8.211 1 92.88 314 SER B C 1
ATOM 8261 O O . SER B 1 314 ? -34.938 -12.789 8.094 1 92.88 314 SER B O 1
ATOM 8263 N N . SER B 1 315 ? -32.938 -12.461 7.266 1 93.19 315 SER B N 1
ATOM 8264 C CA . SER B 1 315 ? -33.469 -12.016 5.977 1 93.19 315 SER B CA 1
ATOM 8265 C C . SER B 1 315 ? -34.125 -13.164 5.219 1 93.19 315 SER B C 1
ATOM 8267 O O . SER B 1 315 ? -35.219 -13.008 4.676 1 93.19 315 SER B O 1
ATOM 8269 N N . LEU B 1 316 ? -33.5 -14.312 5.246 1 93.88 316 LEU B N 1
ATOM 8270 C CA . LEU B 1 316 ? -34.031 -15.484 4.559 1 93.88 316 LEU B CA 1
ATOM 8271 C C . LEU B 1 316 ? -35.312 -15.953 5.219 1 93.88 316 LEU B C 1
ATOM 8273 O O . LEU B 1 316 ? -36.281 -16.312 4.531 1 93.88 316 LEU B O 1
ATOM 8277 N N . THR B 1 317 ? -35.344 -15.867 6.555 1 92.56 317 THR B N 1
ATOM 8278 C CA . THR B 1 317 ? -36.531 -16.266 7.285 1 92.56 317 THR B CA 1
ATOM 8279 C C . THR B 1 317 ? -37.688 -15.32 6.977 1 92.56 317 THR B C 1
ATOM 8281 O O . THR B 1 317 ? -38.844 -15.758 6.828 1 92.56 317 THR B O 1
ATOM 8284 N N . HIS B 1 318 ? -37.375 -14.102 6.836 1 91.19 318 HIS B N 1
ATOM 8285 C CA . HIS B 1 318 ? -38.375 -13.109 6.496 1 91.19 318 HIS B CA 1
ATOM 8286 C C . HIS B 1 318 ? -38.969 -13.375 5.117 1 91.19 318 HIS B C 1
ATOM 8288 O O . HIS B 1 318 ? -40.188 -13.266 4.926 1 91.19 318 HIS B O 1
ATOM 8294 N N . LEU B 1 319 ? -38.188 -13.719 4.18 1 91.5 319 LEU B N 1
ATOM 8295 C CA . LEU B 1 319 ? -38.656 -14 2.826 1 91.5 319 LEU B CA 1
ATOM 8296 C C . LEU B 1 319 ? -39.438 -15.297 2.787 1 91.5 319 LEU B C 1
ATOM 8298 O O . LEU B 1 319 ? -40.438 -15.398 2.066 1 91.5 319 LEU B O 1
ATOM 8302 N N . GLN B 1 320 ? -39.062 -16.266 3.566 1 90.44 320 GLN B N 1
ATOM 8303 C CA . GLN B 1 320 ? -39.75 -17.531 3.631 1 90.44 320 GLN B CA 1
ATOM 8304 C C . GLN B 1 320 ? -41.156 -17.375 4.246 1 90.44 320 GLN B C 1
ATOM 8306 O O . GLN B 1 320 ? -42.094 -18.031 3.83 1 90.44 320 GLN B O 1
ATOM 8311 N N . GLU B 1 321 ? -41.156 -16.453 5.156 1 90.5 321 GLU B N 1
ATOM 8312 C CA . GLU B 1 321 ? -42.406 -16.219 5.852 1 90.5 321 GLU B CA 1
ATOM 8313 C C . GLU B 1 321 ? -43.438 -15.578 4.926 1 90.5 321 GLU B C 1
ATOM 8315 O O . GLU B 1 321 ? -44.656 -15.68 5.156 1 90.5 321 GLU B O 1
ATOM 8320 N N . GLN B 1 322 ? -42.969 -14.938 3.9 1 88.44 322 GLN B N 1
ATOM 8321 C CA . GLN B 1 322 ? -43.906 -14.328 2.949 1 88.44 322 GLN B CA 1
ATOM 8322 C C . GLN B 1 322 ? -44.594 -15.391 2.102 1 88.44 322 GLN B C 1
ATOM 8324 O O . GLN B 1 322 ? -45.625 -15.117 1.482 1 88.44 322 GLN B O 1
ATOM 8329 N N . ASN B 1 323 ? -44.25 -16.609 2.078 1 83.75 323 ASN B N 1
ATOM 8330 C CA . ASN B 1 323 ? -44.844 -17.781 1.442 1 83.75 323 ASN B CA 1
ATOM 8331 C C . ASN B 1 323 ? -45.25 -17.5 0.005 1 83.75 323 ASN B C 1
ATOM 8333 O O . ASN B 1 323 ? -46.375 -17.812 -0.394 1 83.75 323 ASN B O 1
ATOM 8337 N N . ASN B 1 324 ? -44.438 -16.812 -0.776 1 86.81 324 ASN B N 1
ATOM 8338 C CA . ASN B 1 324 ? -44.688 -16.609 -2.201 1 86.81 324 ASN B CA 1
ATOM 8339 C C . ASN B 1 324 ? -44.312 -17.844 -3.012 1 86.81 324 ASN B C 1
ATOM 8341 O O . ASN B 1 324 ? -43.156 -18.281 -3.01 1 86.81 324 ASN B O 1
ATOM 8345 N N . PRO B 1 325 ? -45.219 -18.422 -3.691 1 83.62 325 PRO B N 1
ATOM 8346 C CA . PRO B 1 325 ? -44.969 -19.672 -4.414 1 83.62 325 PRO B CA 1
ATOM 8347 C C . PRO B 1 325 ? -43.938 -19.5 -5.543 1 83.62 325 PRO B C 1
ATOM 8349 O O . PRO B 1 325 ? -43.219 -20.453 -5.875 1 83.62 325 PRO B O 1
ATOM 8352 N N . GLN B 1 326 ? -43.781 -18.312 -6.133 1 81.06 326 GLN B N 1
ATOM 8353 C CA . GLN B 1 326 ? -42.844 -18.078 -7.23 1 81.06 326 GLN B CA 1
ATOM 8354 C C . GLN B 1 326 ? -41.406 -18.078 -6.73 1 81.06 326 GLN B C 1
ATOM 8356 O O . GLN B 1 326 ? -40.469 -18.281 -7.516 1 81.06 326 GLN B O 1
ATOM 8361 N N . TRP B 1 327 ? -41.344 -17.906 -5.445 1 84.62 327 TRP B N 1
ATOM 8362 C CA . TRP B 1 327 ? -40 -17.766 -4.879 1 84.62 327 TRP B CA 1
ATOM 8363 C C . TRP B 1 327 ? -39.531 -19.078 -4.273 1 84.62 327 TRP B C 1
ATOM 8365 O O . TRP B 1 327 ? -38.406 -19.188 -3.818 1 84.62 327 TRP B O 1
ATOM 8375 N N . LYS B 1 328 ? -40.312 -20 -4.289 1 81.69 328 LYS B N 1
ATOM 8376 C CA . LYS B 1 328 ? -40 -21.219 -3.543 1 81.69 328 LYS B CA 1
ATOM 8377 C C . LYS B 1 328 ? -38.719 -21.859 -4.047 1 81.69 328 LYS B C 1
ATOM 8379 O O . LYS B 1 328 ? -37.812 -22.188 -3.258 1 81.69 328 LYS B O 1
ATOM 8384 N N . SER B 1 329 ? -38.625 -22.031 -5.355 1 78.75 329 SER B N 1
ATOM 8385 C CA . SER B 1 329 ? -37.406 -22.656 -5.926 1 78.75 329 SER B CA 1
ATOM 8386 C C . SER B 1 329 ? -36.188 -21.797 -5.691 1 78.75 329 SER B C 1
ATOM 8388 O O . SER B 1 329 ? -35.125 -22.328 -5.348 1 78.75 329 SER B O 1
ATOM 8390 N N . LEU B 1 330 ? -36.312 -20.562 -5.816 1 83.81 330 LEU B N 1
ATOM 8391 C CA . LEU B 1 330 ? -35.219 -19.641 -5.656 1 83.81 330 LEU B CA 1
ATOM 8392 C C . LEU B 1 330 ? -34.75 -19.562 -4.199 1 83.81 330 LEU B C 1
ATOM 8394 O O . LEU B 1 330 ? -33.562 -19.484 -3.912 1 83.81 330 LEU B O 1
ATOM 8398 N N . LEU B 1 331 ? -35.719 -19.656 -3.307 1 88 331 LEU B N 1
ATOM 8399 C CA . LEU B 1 331 ? -35.406 -19.609 -1.883 1 88 331 LEU B CA 1
ATOM 8400 C C . LEU B 1 331 ? -34.688 -20.859 -1.439 1 88 331 LEU B C 1
ATOM 8402 O O . LEU B 1 331 ? -33.812 -20.797 -0.562 1 88 331 LEU B O 1
ATOM 8406 N N . ASN B 1 332 ? -35 -21.922 -2.043 1 82.56 332 ASN B N 1
ATOM 8407 C CA . ASN B 1 332 ? -34.281 -23.156 -1.739 1 82.56 332 ASN B CA 1
ATOM 8408 C C . ASN B 1 332 ? -32.812 -23.047 -2.152 1 82.56 332 ASN B C 1
ATOM 8410 O O . ASN B 1 332 ? -31.922 -23.469 -1.416 1 82.56 332 ASN B O 1
ATOM 8414 N N . GLN B 1 333 ? -32.656 -22.469 -3.299 1 82.62 333 GLN B N 1
ATOM 8415 C CA . GLN B 1 333 ? -31.281 -22.281 -3.766 1 82.62 333 GLN B CA 1
ATOM 8416 C C . GLN B 1 333 ? -30.5 -21.359 -2.832 1 82.62 333 GLN B C 1
ATOM 8418 O O . GLN B 1 333 ? -29.344 -21.609 -2.525 1 82.62 333 GLN B O 1
ATOM 8423 N N . LEU B 1 334 ? -31.125 -20.344 -2.402 1 88.88 334 LEU B N 1
ATOM 8424 C CA . LEU B 1 334 ? -30.484 -19.406 -1.482 1 88.88 334 LEU B CA 1
ATOM 8425 C C . LEU B 1 334 ? -30.188 -20.078 -0.146 1 88.88 334 LEU B C 1
ATOM 8427 O O . LEU B 1 334 ? -29.156 -19.797 0.479 1 88.88 334 LEU B O 1
ATOM 8431 N N . ASN B 1 335 ? -31.078 -20.938 0.23 1 88.12 335 ASN B N 1
ATOM 8432 C CA . ASN B 1 335 ? -30.859 -21.656 1.473 1 88.12 335 ASN B CA 1
ATOM 8433 C C . ASN B 1 335 ? -29.672 -22.609 1.358 1 88.12 335 ASN B C 1
ATOM 8435 O O . ASN B 1 335 ? -28.906 -22.797 2.318 1 88.12 335 ASN B O 1
ATOM 8439 N N . TYR B 1 336 ? -29.531 -23.203 0.168 1 84.25 336 TYR B N 1
ATOM 8440 C CA . TYR B 1 336 ? -28.375 -24.047 -0.049 1 84.25 336 TYR B CA 1
ATOM 8441 C C . TYR B 1 336 ? -27.078 -23.234 0.044 1 84.25 336 TYR B C 1
ATOM 8443 O O . TYR B 1 336 ? -26.109 -23.672 0.657 1 84.25 336 TYR B O 1
ATOM 8451 N N . LEU B 1 337 ? -27.172 -22.109 -0.585 1 88.81 337 LEU B N 1
ATOM 8452 C CA . LEU B 1 337 ? -26.016 -21.219 -0.537 1 88.81 337 LEU B CA 1
ATOM 8453 C C . LEU B 1 337 ? -25.734 -20.781 0.896 1 88.81 337 LEU B C 1
ATOM 8455 O O . LEU B 1 337 ? -24.562 -20.734 1.313 1 88.81 337 LEU B O 1
ATOM 8459 N N . PHE B 1 338 ? -26.766 -20.516 1.63 1 91.69 338 PHE B N 1
ATOM 8460 C CA . PHE B 1 338 ? -26.625 -20.109 3.023 1 91.69 338 PHE B CA 1
ATOM 8461 C C . PHE B 1 338 ? -25.984 -21.219 3.85 1 91.69 338 PHE B C 1
ATOM 8463 O O . PHE B 1 338 ? -25.062 -20.969 4.625 1 91.69 338 PHE B O 1
ATOM 8470 N N . ASN B 1 339 ? -26.453 -22.391 3.662 1 89.12 339 ASN B N 1
ATOM 8471 C CA . ASN B 1 339 ? -25.906 -23.516 4.41 1 89.12 339 ASN B CA 1
ATOM 8472 C C . ASN B 1 339 ? -24.438 -23.766 4.074 1 89.12 339 ASN B C 1
ATOM 8474 O O . ASN B 1 339 ? -23.641 -24.094 4.953 1 89.12 339 ASN B O 1
ATOM 8478 N N . ASN B 1 340 ? -24.172 -23.609 2.875 1 90.25 340 ASN B N 1
ATOM 8479 C CA . ASN B 1 340 ? -22.781 -23.75 2.447 1 90.25 340 ASN B CA 1
ATOM 8480 C C . ASN B 1 340 ? -21.891 -22.719 3.133 1 90.25 340 ASN B C 1
ATOM 8482 O O . ASN B 1 340 ? -20.844 -23.062 3.689 1 90.25 340 ASN B O 1
ATOM 8486 N N . LEU B 1 341 ? -22.312 -21.453 3.146 1 92.31 341 LEU B N 1
ATOM 8487 C CA . LEU B 1 341 ? -21.516 -20.391 3.727 1 92.31 341 LEU B CA 1
ATOM 8488 C C . LEU B 1 341 ? -21.484 -20.5 5.246 1 92.31 341 LEU B C 1
ATOM 8490 O O . LEU B 1 341 ? -20.484 -20.125 5.879 1 92.31 341 LEU B O 1
ATOM 8494 N N . ALA B 1 342 ? -22.547 -21.016 5.809 1 94.19 342 ALA B N 1
ATOM 8495 C CA . ALA B 1 342 ? -22.578 -21.25 7.25 1 94.19 342 ALA B CA 1
ATOM 8496 C C . ALA B 1 342 ? -21.547 -22.312 7.648 1 94.19 342 ALA B C 1
ATOM 8498 O O . ALA B 1 342 ? -20.891 -22.188 8.688 1 94.19 342 ALA B O 1
ATOM 8499 N N . THR B 1 343 ? -21.438 -23.297 6.805 1 91.75 343 THR B N 1
ATOM 8500 C CA . THR B 1 343 ? -20.438 -24.344 7.062 1 91.75 343 THR B CA 1
ATOM 8501 C C . THR B 1 343 ? -19.031 -23.781 6.934 1 91.75 343 THR B C 1
ATOM 8503 O O . THR B 1 343 ? -18.141 -24.109 7.727 1 91.75 343 THR B O 1
ATOM 8506 N N . VAL B 1 344 ? -18.844 -22.953 5.938 1 93.31 344 VAL B N 1
ATOM 8507 C CA . VAL B 1 344 ? -17.547 -22.297 5.781 1 93.31 344 VAL B CA 1
ATOM 8508 C C . VAL B 1 344 ? -17.234 -21.469 7.023 1 93.31 344 VAL B C 1
ATOM 8510 O O . VAL B 1 344 ? -16.109 -21.484 7.516 1 93.31 344 VAL B O 1
ATOM 8513 N N . GLU B 1 345 ? -18.266 -20.797 7.559 1 93.94 345 GLU B N 1
ATOM 8514 C CA . GLU B 1 345 ? -18.094 -19.984 8.766 1 93.94 345 GLU B CA 1
ATOM 8515 C C . GLU B 1 345 ? -17.688 -20.844 9.953 1 93.94 345 GLU B C 1
ATOM 8517 O O . GLU B 1 345 ? -16.812 -20.469 10.742 1 93.94 345 GLU B O 1
ATOM 8522 N N . LYS B 1 346 ? -18.297 -21.969 10.031 1 91.62 346 LYS B N 1
ATOM 8523 C CA . LYS B 1 346 ? -17.969 -22.891 11.109 1 91.62 346 LYS B CA 1
ATOM 8524 C C . LYS B 1 346 ? -16.531 -23.391 10.984 1 91.62 346 LYS B C 1
ATOM 8526 O O . LYS B 1 346 ? -15.805 -23.484 11.977 1 91.62 346 LYS B O 1
ATOM 8531 N N . GLN B 1 347 ? -16.156 -23.656 9.836 1 91.75 347 GLN B N 1
ATOM 8532 C CA . GLN B 1 347 ? -14.789 -24.125 9.586 1 91.75 347 GLN B CA 1
ATOM 8533 C C . GLN B 1 347 ? -13.781 -23.016 9.891 1 91.75 347 GLN B C 1
ATOM 8535 O O . GLN B 1 347 ? -12.727 -23.281 10.484 1 91.75 347 GLN B O 1
ATOM 8540 N N . LEU B 1 348 ? -14.094 -21.766 9.523 1 92.94 348 LEU B N 1
ATOM 8541 C CA . LEU B 1 348 ? -13.203 -20.641 9.781 1 92.94 348 LEU B CA 1
ATOM 8542 C C . LEU B 1 348 ? -13.078 -20.391 11.281 1 92.94 348 LEU B C 1
ATOM 8544 O O . LEU B 1 348 ? -12 -20.031 11.758 1 92.94 348 LEU B O 1
ATOM 8548 N N . SER B 1 349 ? -14.148 -20.625 11.992 1 90.81 349 SER B N 1
ATOM 8549 C CA . SER B 1 349 ? -14.141 -20.391 13.43 1 90.81 349 SER B CA 1
ATOM 8550 C C . SER B 1 349 ? -13.367 -21.484 14.156 1 90.81 349 SER B C 1
ATOM 8552 O O . SER B 1 349 ? -12.828 -21.266 15.242 1 90.81 349 SER B O 1
ATOM 8554 N N . ASN B 1 350 ? -13.219 -22.641 13.5 1 86.88 350 ASN B N 1
ATOM 8555 C CA . ASN B 1 350 ? -12.602 -23.781 14.172 1 86.88 350 ASN B CA 1
ATOM 8556 C C . ASN B 1 350 ? -11.203 -24.062 13.633 1 86.88 350 ASN B C 1
ATOM 8558 O O . ASN B 1 350 ? -10.695 -25.172 13.75 1 86.88 350 ASN B O 1
ATOM 8562 N N . ILE B 1 351 ? -10.633 -23.125 13.102 1 86.38 351 ILE B N 1
ATOM 8563 C CA . ILE B 1 351 ? -9.32 -23.344 12.508 1 86.38 351 ILE B CA 1
ATOM 8564 C C . ILE B 1 351 ? -8.297 -23.625 13.602 1 86.38 351 ILE B C 1
ATOM 8566 O O . ILE B 1 351 ? -7.387 -24.438 13.406 1 86.38 351 ILE B O 1
ATOM 8570 N N . SER B 1 352 ? -8.453 -22.922 14.758 1 78.62 352 SER B N 1
ATOM 8571 C CA . SER B 1 352 ? -7.477 -23.078 15.836 1 78.62 352 SER B CA 1
ATOM 8572 C C . SER B 1 352 ? -7.797 -24.297 16.703 1 78.62 352 SER B C 1
ATOM 8574 O O . SER B 1 352 ? -7.016 -24.672 17.578 1 78.62 352 SER B O 1
ATOM 8576 N N . ASN B 1 353 ? -9 -24.922 16.422 1 73.06 353 ASN B N 1
ATOM 8577 C CA . ASN B 1 353 ? -9.359 -26.078 17.234 1 73.06 353 ASN B CA 1
ATOM 8578 C C . ASN B 1 353 ? -9.109 -27.391 16.484 1 73.06 353 ASN B C 1
ATOM 8580 O O . ASN B 1 353 ? -9.891 -27.781 15.617 1 73.06 353 ASN B O 1
ATOM 8584 N N . PRO B 1 354 ? -7.988 -28.016 16.656 1 59.59 354 PRO B N 1
ATOM 8585 C CA . PRO B 1 354 ? -7.582 -29.219 15.945 1 59.59 354 PRO B CA 1
ATOM 8586 C C . PRO B 1 354 ? -8.594 -30.359 16.078 1 59.59 354 PRO B C 1
ATOM 8588 O O . PRO B 1 354 ? -8.734 -31.188 15.172 1 59.59 354 PRO B O 1
ATOM 8591 N N . ASP B 1 355 ? -9.281 -30.469 17.172 1 58.72 355 ASP B N 1
ATOM 8592 C CA . ASP B 1 355 ? -10.055 -31.656 17.516 1 58.72 355 ASP B CA 1
ATOM 8593 C C . ASP B 1 355 ? -11.414 -31.641 16.828 1 58.72 355 ASP B C 1
ATOM 8595 O O . ASP B 1 355 ? -12.133 -32.625 16.812 1 58.72 355 ASP B O 1
ATOM 8599 N N . ALA B 1 356 ? -11.82 -30.609 16.406 1 54.91 356 ALA B N 1
ATOM 8600 C CA . ALA B 1 356 ? -13.195 -30.5 15.93 1 54.91 356 ALA B CA 1
ATOM 8601 C C . ALA B 1 356 ? -13.391 -31.281 14.633 1 54.91 356 ALA B C 1
ATOM 8603 O O . ALA B 1 356 ? -14.484 -31.766 14.352 1 54.91 356 ALA B O 1
ATOM 8604 N N . SER B 1 357 ? -12.297 -31.359 13.711 1 56.59 357 SER B N 1
ATOM 8605 C CA . SER B 1 357 ? -12.547 -32.062 12.453 1 56.59 357 SER B CA 1
ATOM 8606 C C . SER B 1 357 ? -11.609 -33.25 12.281 1 56.59 357 SER B C 1
ATOM 8608 O O . SER B 1 357 ? -10.445 -33.062 11.898 1 56.59 357 SER B O 1
ATOM 8610 N N . ALA B 1 358 ? -11.891 -34.375 13.07 1 55.12 358 ALA B N 1
ATOM 8611 C CA . ALA B 1 358 ? -11.148 -35.625 12.961 1 55.12 358 ALA B CA 1
ATOM 8612 C C . ALA B 1 358 ? -11.18 -36.156 11.531 1 55.12 358 ALA B C 1
ATOM 8614 O O . ALA B 1 358 ? -12.25 -36.406 10.977 1 55.12 358 ALA B O 1
ATOM 8615 N N . LEU B 1 359 ? -10.07 -35.812 10.781 1 59.22 359 LEU B N 1
ATOM 8616 C CA . LEU B 1 359 ? -10.008 -36.406 9.438 1 59.22 359 LEU B CA 1
ATOM 8617 C C . LEU B 1 359 ? -9.797 -37.906 9.508 1 59.22 359 LEU B C 1
ATOM 8619 O O . LEU B 1 359 ? -9.008 -38.406 10.32 1 59.22 359 LEU B O 1
ATOM 8623 N N . GLU B 1 360 ? -10.68 -38.688 8.898 1 59.31 360 GLU B N 1
ATOM 8624 C CA . GLU B 1 360 ? -10.586 -40.156 8.875 1 59.31 360 GLU B CA 1
ATOM 8625 C C . GLU B 1 360 ? -9.266 -40.625 8.273 1 59.31 360 GLU B C 1
ATOM 8627 O O . GLU B 1 360 ? -8.625 -41.531 8.789 1 59.31 360 GLU B O 1
ATOM 8632 N N . GLU B 1 361 ? -8.859 -40.031 7.141 1 64.44 361 GLU B N 1
ATOM 8633 C CA . GLU B 1 361 ? -7.621 -40.438 6.473 1 64.44 361 GLU B CA 1
ATOM 8634 C C . GLU B 1 361 ? -6.707 -39.219 6.273 1 64.44 361 GLU B C 1
ATOM 8636 O O . GLU B 1 361 ? -7.031 -38.312 5.508 1 64.44 361 GLU B O 1
ATOM 8641 N N . ASP B 1 362 ? -5.715 -39.156 7.047 1 68.06 362 ASP B N 1
ATOM 8642 C CA . ASP B 1 362 ? -4.801 -38.031 7.023 1 68.06 362 ASP B CA 1
ATOM 8643 C C . ASP B 1 362 ? -3.582 -38.312 6.152 1 68.06 362 ASP B C 1
ATOM 8645 O O . ASP B 1 362 ? -2.443 -38.156 6.586 1 68.06 362 ASP B O 1
ATOM 8649 N N . VAL B 1 363 ? -3.861 -39.031 4.918 1 76.81 363 VAL B N 1
ATOM 8650 C CA . VAL B 1 363 ? -2.738 -39.375 4.051 1 76.81 363 VAL B CA 1
ATOM 8651 C C . VAL B 1 363 ? -2.752 -38.5 2.812 1 76.81 363 VAL B C 1
ATOM 8653 O O . VAL B 1 363 ? -3.812 -38.219 2.24 1 76.81 363 VAL B O 1
ATOM 8656 N N . LEU B 1 364 ? -1.633 -37.938 2.52 1 79 364 LEU B N 1
ATOM 8657 C CA . LEU B 1 364 ? -1.483 -37.125 1.305 1 79 364 LEU B CA 1
ATOM 8658 C C . LEU B 1 364 ? -1.062 -38 0.131 1 79 364 LEU B C 1
ATOM 8660 O O . LEU B 1 364 ? -0.36 -39 0.316 1 79 364 LEU B O 1
ATOM 8664 N N . ASP B 1 365 ? -1.516 -37.688 -1.013 1 77.44 365 ASP B N 1
ATOM 8665 C CA . ASP B 1 365 ? -1.095 -38.375 -2.217 1 77.44 365 ASP B CA 1
ATOM 8666 C C . ASP B 1 365 ? 0.353 -38.062 -2.572 1 77.44 365 ASP B C 1
ATOM 8668 O O . ASP B 1 365 ? 0.671 -36.906 -2.889 1 77.44 365 ASP B O 1
ATOM 8672 N N . ASP B 1 366 ? 1.2 -38.969 -2.43 1 77.19 366 ASP B N 1
ATOM 8673 C CA . ASP B 1 366 ? 2.617 -38.812 -2.729 1 77.19 366 ASP B CA 1
ATOM 8674 C C . ASP B 1 366 ? 2.922 -39.156 -4.18 1 77.19 366 ASP B C 1
ATOM 8676 O O . ASP B 1 366 ? 2.967 -40.344 -4.539 1 77.19 366 ASP B O 1
ATOM 8680 N N . THR B 1 367 ? 3.096 -38.156 -5.012 1 74.5 367 THR B N 1
ATOM 8681 C CA . THR B 1 367 ? 3.357 -38.375 -6.43 1 74.5 367 THR B CA 1
ATOM 8682 C C . THR B 1 367 ? 4.855 -38.344 -6.715 1 74.5 367 THR B C 1
ATOM 8684 O O . THR B 1 367 ? 5.273 -38.469 -7.871 1 74.5 367 THR B O 1
ATOM 8687 N N . GLU B 1 368 ? 5.66 -38.438 -5.715 1 77 368 GLU B N 1
ATOM 8688 C CA . GLU B 1 368 ? 7.102 -38.344 -5.93 1 77 368 GLU B CA 1
ATOM 8689 C C . GLU B 1 368 ? 7.715 -39.719 -6.121 1 77 368 GLU B C 1
ATOM 8691 O O . GLU B 1 368 ? 7.176 -40.719 -5.637 1 77 368 GLU B O 1
ATOM 8696 N N . ALA B 1 369 ? 8.734 -39.781 -6.918 1 77.5 369 ALA B N 1
ATOM 8697 C CA . ALA B 1 369 ? 9.453 -41.031 -7.141 1 77.5 369 ALA B CA 1
ATOM 8698 C C . ALA B 1 369 ? 10.484 -41.281 -6.043 1 77.5 369 ALA B C 1
ATOM 8700 O O . ALA B 1 369 ? 11.367 -40.438 -5.816 1 77.5 369 ALA B O 1
ATOM 8701 N N . HIS B 1 370 ? 10.406 -42.438 -5.367 1 78.5 370 HIS B N 1
ATOM 8702 C CA . HIS B 1 370 ? 11.305 -42.719 -4.25 1 78.5 370 HIS B CA 1
ATOM 8703 C C . HIS B 1 370 ? 12.32 -43.781 -4.617 1 78.5 370 HIS B C 1
ATOM 8705 O O . HIS B 1 370 ? 13.398 -43.844 -4.016 1 78.5 370 HIS B O 1
ATOM 8711 N N . THR B 1 371 ? 12.047 -44.562 -5.703 1 84.12 371 THR B N 1
ATOM 8712 C CA . THR B 1 371 ? 12.953 -45.656 -6.082 1 84.12 371 THR B CA 1
ATOM 8713 C C . THR B 1 371 ? 13.711 -45.281 -7.355 1 84.12 371 THR B C 1
ATOM 8715 O O . THR B 1 371 ? 13.234 -44.5 -8.172 1 84.12 371 THR B O 1
ATOM 8718 N N . LEU B 1 372 ? 14.875 -45.812 -7.492 1 88.12 372 LEU B N 1
ATOM 8719 C CA . LEU B 1 372 ? 15.711 -45.562 -8.656 1 88.12 372 LEU B CA 1
ATOM 8720 C C . LEU B 1 372 ? 15.047 -46.062 -9.93 1 88.12 372 LEU B C 1
ATOM 8722 O O . LEU B 1 372 ? 15.172 -45.438 -10.992 1 88.12 372 LEU B O 1
ATOM 8726 N N . LYS B 1 373 ? 14.375 -47.094 -9.742 1 89.44 373 LYS B N 1
ATOM 8727 C CA . LYS B 1 373 ? 13.672 -47.656 -10.898 1 89.44 373 LYS B CA 1
ATOM 8728 C C . LYS B 1 373 ? 12.562 -46.719 -11.359 1 89.44 373 LYS B C 1
ATOM 8730 O O . LYS B 1 373 ? 12.398 -46.469 -12.555 1 89.44 373 LYS B O 1
ATOM 8735 N N . ALA B 1 374 ? 11.883 -46.219 -10.438 1 89.81 374 ALA B N 1
ATOM 8736 C CA . ALA B 1 374 ? 10.812 -45.281 -10.758 1 89.81 374 ALA B CA 1
ATOM 8737 C C . ALA B 1 374 ? 11.375 -44 -11.367 1 89.81 374 ALA B C 1
ATOM 8739 O O . ALA B 1 374 ? 10.781 -43.438 -12.289 1 89.81 374 ALA B O 1
ATOM 8740 N N . MET B 1 375 ? 12.469 -43.594 -10.883 1 90.31 375 MET B N 1
ATOM 8741 C CA . MET B 1 375 ? 13.117 -42.406 -11.398 1 90.31 375 MET B CA 1
ATOM 8742 C C . MET B 1 375 ? 13.578 -42.594 -12.836 1 90.31 375 MET B C 1
ATOM 8744 O O . MET B 1 375 ? 13.375 -41.719 -13.688 1 90.31 375 MET B O 1
ATOM 8748 N N . TRP B 1 376 ? 14.125 -43.75 -13.062 1 89.88 376 TRP B N 1
ATOM 8749 C CA . TRP B 1 376 ? 14.609 -44.062 -14.406 1 89.88 376 TRP B CA 1
ATOM 8750 C C . TRP B 1 376 ? 13.445 -44.188 -15.383 1 89.88 376 TRP B C 1
ATOM 8752 O O . TRP B 1 376 ? 13.547 -43.75 -16.531 1 89.88 376 TRP B O 1
ATOM 8762 N N . LEU B 1 377 ? 12.398 -44.688 -14.891 1 90.06 377 LEU B N 1
ATOM 8763 C CA . LEU B 1 377 ? 11.219 -44.844 -15.734 1 90.06 377 LEU B CA 1
ATOM 8764 C C . LEU B 1 377 ? 10.641 -43.469 -16.094 1 90.06 377 LEU B C 1
ATOM 8766 O O . LEU B 1 377 ? 10.156 -43.281 -17.219 1 90.06 377 LEU B O 1
ATOM 8770 N N . ARG B 1 378 ? 10.734 -42.625 -15.211 1 90.81 378 ARG B N 1
ATOM 8771 C CA . ARG B 1 378 ? 10.234 -41.281 -15.477 1 90.81 378 ARG B CA 1
ATOM 8772 C C . ARG B 1 378 ? 11.078 -40.594 -16.531 1 90.81 378 ARG B C 1
ATOM 8774 O O . ARG B 1 378 ? 10.547 -39.875 -17.391 1 90.81 378 ARG B O 1
ATOM 8781 N N . ILE B 1 379 ? 12.352 -40.781 -16.484 1 92.12 379 ILE B N 1
ATOM 8782 C CA . ILE B 1 379 ? 13.25 -40.188 -17.469 1 92.12 379 ILE B CA 1
ATOM 8783 C C . ILE B 1 379 ? 13.008 -40.781 -18.844 1 92.12 379 ILE B C 1
ATOM 8785 O O . ILE B 1 379 ? 12.867 -40.062 -19.828 1 92.12 379 ILE B O 1
ATOM 8789 N N . THR B 1 380 ? 12.844 -42.094 -18.875 1 91 380 THR B N 1
ATOM 8790 C CA . THR B 1 380 ? 12.68 -42.781 -20.141 1 91 380 THR B CA 1
ATOM 8791 C C . THR B 1 380 ? 11.312 -42.469 -20.75 1 91 380 THR B C 1
ATOM 8793 O O . THR B 1 380 ? 11.164 -42.438 -21.969 1 91 380 THR B O 1
ATOM 8796 N N . SER B 1 381 ? 10.398 -42.25 -19.906 1 89.56 381 SER B N 1
ATOM 8797 C CA . SER B 1 381 ? 9.055 -41.938 -20.391 1 89.56 381 SER B CA 1
ATOM 8798 C C . SER B 1 381 ? 9.008 -40.531 -21 1 89.56 381 SER B C 1
ATOM 8800 O O . SER B 1 381 ? 8.133 -40.219 -21.812 1 89.56 381 SER B O 1
ATOM 8802 N N . ASN B 1 382 ? 9.953 -39.719 -20.672 1 90.31 382 ASN B N 1
ATOM 8803 C CA . ASN B 1 382 ? 9.969 -38.344 -21.203 1 90.31 382 ASN B CA 1
ATOM 8804 C C . ASN B 1 382 ? 10.898 -38.219 -22.406 1 90.31 382 ASN B C 1
ATOM 8806 O O . ASN B 1 382 ? 11.047 -37.156 -22.969 1 90.31 382 ASN B O 1
ATOM 8810 N N . LEU B 1 383 ? 11.484 -39.344 -22.734 1 90.25 383 LEU B N 1
ATOM 8811 C CA . LEU B 1 383 ? 12.398 -39.344 -23.875 1 90.25 383 LEU B CA 1
ATOM 8812 C C . LEU B 1 383 ? 11.633 -39.5 -25.172 1 90.25 383 LEU B C 1
ATOM 8814 O O . LEU B 1 383 ? 11.781 -40.5 -25.875 1 90.25 383 LEU B O 1
ATOM 8818 N N . ASN B 1 384 ? 10.727 -38.594 -25.375 1 88.5 384 ASN B N 1
ATOM 8819 C CA . ASN B 1 384 ? 9.953 -38.5 -26.609 1 88.5 384 ASN B CA 1
ATOM 8820 C C . ASN B 1 384 ? 9.703 -37.062 -27.031 1 88.5 384 ASN B C 1
ATOM 8822 O O . ASN B 1 384 ? 9.805 -36.156 -26.203 1 88.5 384 ASN B O 1
ATOM 8826 N N . LYS B 1 385 ? 9.383 -36.812 -28.234 1 85.25 385 LYS B N 1
ATOM 8827 C CA . LYS B 1 385 ? 9.25 -35.469 -28.812 1 85.25 385 LYS B CA 1
ATOM 8828 C C . LYS B 1 385 ? 7.98 -34.781 -28.297 1 85.25 385 LYS B C 1
ATOM 8830 O O . LYS B 1 385 ? 7.848 -33.562 -28.406 1 85.25 385 LYS B O 1
ATOM 8835 N N . ASP B 1 386 ? 7.191 -35.531 -27.75 1 78.12 386 ASP B N 1
ATOM 8836 C CA . ASP B 1 386 ? 5.93 -34.938 -27.297 1 78.12 386 ASP B CA 1
ATOM 8837 C C . ASP B 1 386 ? 6.07 -34.344 -25.906 1 78.12 386 ASP B C 1
ATOM 8839 O O . ASP B 1 386 ? 5.234 -33.562 -25.469 1 78.12 386 ASP B O 1
ATOM 8843 N N . SER B 1 387 ? 7.152 -34.719 -25.328 1 85 387 SER B N 1
ATOM 8844 C CA . SER B 1 387 ? 7.395 -34.219 -23.984 1 85 387 SER B CA 1
ATOM 8845 C C . SER B 1 387 ? 7.957 -32.812 -24.016 1 85 387 SER B C 1
ATOM 8847 O O . SER B 1 387 ? 8.836 -32.5 -24.844 1 85 387 SER B O 1
ATOM 8849 N N . MET B 1 388 ? 7.414 -32 -23.25 1 83.31 388 MET B N 1
ATOM 8850 C CA . MET B 1 388 ? 7.867 -30.625 -23.188 1 83.31 388 MET B CA 1
ATOM 8851 C C . MET B 1 388 ? 9.305 -30.547 -22.672 1 83.31 388 MET B C 1
ATOM 8853 O O . MET B 1 388 ? 10.094 -29.734 -23.156 1 83.31 388 MET B O 1
ATOM 8857 N N . LEU B 1 389 ? 9.641 -31.422 -21.781 1 88.62 389 LEU B N 1
ATOM 8858 C CA . LEU B 1 389 ? 10.977 -31.422 -21.188 1 88.62 389 LEU B CA 1
ATOM 8859 C C . LEU B 1 389 ? 12.023 -31.859 -22.203 1 88.62 389 LEU B C 1
ATOM 8861 O O . LEU B 1 389 ? 13.109 -31.266 -22.281 1 88.62 389 LEU B O 1
ATOM 8865 N N . PHE B 1 390 ? 11.703 -32.812 -23 1 91.5 390 PHE B N 1
ATOM 8866 C CA . PHE B 1 390 ? 12.617 -33.312 -24.031 1 91.5 390 PHE B CA 1
ATOM 8867 C C . PHE B 1 390 ? 12.883 -32.219 -25.062 1 91.5 390 PHE B C 1
ATOM 8869 O O . PHE B 1 390 ? 14.031 -31.984 -25.438 1 91.5 390 PHE B O 1
ATOM 8876 N N . ARG B 1 391 ? 11.906 -31.562 -25.469 1 90.5 391 ARG B N 1
ATOM 8877 C CA . ARG B 1 391 ? 12.047 -30.5 -26.438 1 90.5 391 ARG B CA 1
ATOM 8878 C C . ARG B 1 391 ? 12.898 -29.359 -25.891 1 90.5 391 ARG B C 1
ATOM 8880 O O . ARG B 1 391 ? 13.758 -28.812 -26.578 1 90.5 391 ARG B O 1
ATOM 8887 N N . HIS B 1 392 ? 12.602 -29.078 -24.672 1 90.94 392 HIS B N 1
ATOM 8888 C CA . HIS B 1 392 ? 13.375 -28.016 -24.031 1 90.94 392 HIS B CA 1
ATOM 8889 C C . HIS B 1 392 ? 14.836 -28.422 -23.875 1 90.94 392 HIS B C 1
ATOM 8891 O O . HIS B 1 392 ? 15.734 -27.594 -24.031 1 90.94 392 HIS B O 1
ATOM 8897 N N . ALA B 1 393 ? 15.102 -29.703 -23.516 1 94.25 393 ALA B N 1
ATOM 8898 C CA . ALA B 1 393 ? 16.453 -30.203 -23.344 1 94.25 393 ALA B CA 1
ATOM 8899 C C . ALA B 1 393 ? 17.25 -30.109 -24.641 1 94.25 393 ALA B C 1
ATOM 8901 O O . ALA B 1 393 ? 18.406 -29.672 -24.641 1 94.25 393 ALA B O 1
ATOM 8902 N N . ILE B 1 394 ? 16.641 -30.391 -25.719 1 94.06 394 ILE B N 1
ATOM 8903 C CA . ILE B 1 394 ? 17.297 -30.312 -27.016 1 94.06 394 ILE B CA 1
ATOM 8904 C C . ILE B 1 394 ? 17.547 -28.859 -27.391 1 94.06 394 ILE B C 1
ATOM 8906 O O . ILE B 1 394 ? 18.641 -28.5 -27.844 1 94.06 394 ILE B O 1
ATOM 8910 N N . ARG B 1 395 ? 16.562 -28.141 -27.203 1 94.31 395 ARG B N 1
ATOM 8911 C CA . ARG B 1 395 ? 16.656 -26.719 -27.531 1 94.31 395 ARG B CA 1
ATOM 8912 C C . ARG B 1 395 ? 17.797 -26.062 -26.75 1 94.31 395 ARG B C 1
ATOM 8914 O O . ARG B 1 395 ? 18.625 -25.359 -27.328 1 94.31 395 ARG B O 1
ATOM 8921 N N . MET B 1 396 ? 17.859 -26.297 -25.484 1 94.69 396 MET B N 1
ATOM 8922 C CA . MET B 1 396 ? 18.859 -25.688 -24.625 1 94.69 396 MET B CA 1
ATOM 8923 C C . MET B 1 396 ? 20.266 -26.188 -24.984 1 94.69 396 MET B C 1
ATOM 8925 O O . MET B 1 396 ? 21.219 -25.422 -24.984 1 94.69 396 MET B O 1
ATOM 8929 N N . SER B 1 397 ? 20.375 -27.469 -25.234 1 96.06 397 SER B N 1
ATOM 8930 C CA . SER B 1 397 ? 21.656 -28.047 -25.594 1 96.06 397 SER B CA 1
ATOM 8931 C C . SER B 1 397 ? 22.188 -27.453 -26.891 1 96.06 397 SER B C 1
ATOM 8933 O O . SER B 1 397 ? 23.359 -27.094 -26.969 1 96.06 397 SER B O 1
ATOM 8935 N N . ILE B 1 398 ? 21.344 -27.266 -27.797 1 96 398 ILE B N 1
ATOM 8936 C CA . ILE B 1 398 ? 21.75 -26.703 -29.078 1 96 398 ILE B CA 1
ATOM 8937 C C . ILE B 1 398 ? 22.062 -25.219 -28.922 1 96 398 ILE B C 1
ATOM 8939 O O . ILE B 1 398 ? 23.062 -24.734 -29.453 1 96 398 ILE B O 1
ATOM 8943 N N . ALA B 1 399 ? 21.219 -24.562 -28.219 1 95.75 399 ALA B N 1
ATOM 8944 C CA . ALA B 1 399 ? 21.406 -23.125 -28.016 1 95.75 399 ALA B CA 1
ATOM 8945 C C . ALA B 1 399 ? 22.734 -22.844 -27.312 1 95.75 399 ALA B C 1
ATOM 8947 O O . ALA B 1 399 ? 23.484 -21.969 -27.734 1 95.75 399 ALA B O 1
ATOM 8948 N N . LEU B 1 400 ? 23.062 -23.594 -26.234 1 95.62 400 LEU B N 1
ATOM 8949 C CA . LEU B 1 400 ? 24.297 -23.375 -25.484 1 95.62 400 LEU B CA 1
ATOM 8950 C C . LEU B 1 400 ? 25.516 -23.75 -26.328 1 95.62 400 LEU B C 1
ATOM 8952 O O . LEU B 1 400 ? 26.531 -23.047 -26.297 1 95.62 400 LEU B O 1
ATOM 8956 N N . THR B 1 401 ? 25.406 -24.797 -27.047 1 95.5 401 THR B N 1
ATOM 8957 C CA . THR B 1 401 ? 26.5 -25.219 -27.906 1 95.5 401 THR B CA 1
ATOM 8958 C C . THR B 1 401 ? 26.719 -24.203 -29.031 1 95.5 401 THR B C 1
ATOM 8960 O O . THR B 1 401 ? 27.859 -23.875 -29.375 1 95.5 401 THR B O 1
ATOM 8963 N N . ALA B 1 402 ? 25.625 -23.734 -29.578 1 95.38 402 ALA B N 1
ATOM 8964 C CA . ALA B 1 402 ? 25.734 -22.688 -30.594 1 95.38 402 ALA B CA 1
ATOM 8965 C C . ALA B 1 402 ? 26.359 -21.422 -30.016 1 95.38 402 ALA B C 1
ATOM 8967 O O . ALA B 1 402 ? 27.141 -20.734 -30.688 1 95.38 402 ALA B O 1
ATOM 8968 N N . GLY B 1 403 ? 25.938 -21.109 -28.828 1 94.88 403 GLY B N 1
ATOM 8969 C CA . GLY B 1 403 ? 26.562 -19.969 -28.172 1 94.88 403 GLY B CA 1
ATOM 8970 C C . GLY B 1 403 ? 28.062 -20.125 -28 1 94.88 403 GLY B C 1
ATOM 8971 O O . GLY B 1 403 ? 28.812 -19.188 -28.266 1 94.88 403 GLY B O 1
ATOM 8972 N N . TYR B 1 404 ? 28.531 -21.281 -27.547 1 93.38 404 TYR B N 1
ATOM 8973 C CA . TYR B 1 404 ? 29.953 -21.562 -27.438 1 93.38 404 TYR B CA 1
ATOM 8974 C C . TYR B 1 404 ? 30.641 -21.469 -28.812 1 93.38 404 TYR B C 1
ATOM 8976 O O . TYR B 1 404 ? 31.75 -20.984 -28.906 1 93.38 404 TYR B O 1
ATOM 8984 N N . GLY B 1 405 ? 29.953 -21.922 -29.812 1 93 405 GLY B N 1
ATOM 8985 C CA . GLY B 1 405 ? 30.453 -21.797 -31.156 1 93 405 GLY B CA 1
ATOM 8986 C C . GLY B 1 405 ? 30.672 -20.359 -31.594 1 93 405 GLY B C 1
ATOM 8987 O O . GLY B 1 405 ? 31.688 -20.031 -32.219 1 93 405 GLY B O 1
ATOM 8988 N N . ILE B 1 406 ? 29.781 -19.531 -31.266 1 93.81 406 ILE B N 1
ATOM 8989 C CA . ILE B 1 406 ? 29.875 -18.109 -31.594 1 93.81 406 ILE B CA 1
ATOM 8990 C C . ILE B 1 406 ? 31.078 -17.5 -30.875 1 93.81 406 ILE B C 1
ATOM 8992 O O . ILE B 1 406 ? 31.812 -16.703 -31.469 1 93.81 406 ILE B O 1
ATOM 8996 N N . ILE B 1 407 ? 31.234 -17.906 -29.641 1 91.25 407 ILE B N 1
ATOM 8997 C CA . ILE B 1 407 ? 32.344 -17.391 -28.844 1 91.25 407 ILE B CA 1
ATOM 8998 C C . ILE B 1 407 ? 33.688 -17.781 -29.484 1 91.25 407 ILE B C 1
ATOM 9000 O O . ILE B 1 407 ? 34.594 -16.969 -29.609 1 91.25 407 ILE B O 1
ATOM 9004 N N . GLN B 1 408 ? 33.812 -19.016 -29.969 1 89.25 408 GLN B N 1
ATOM 9005 C CA . GLN B 1 408 ? 35.031 -19.531 -30.578 1 89.25 408 GLN B CA 1
ATOM 9006 C C . GLN B 1 408 ? 35.25 -18.938 -31.969 1 89.25 408 GLN B C 1
ATOM 9008 O O . GLN B 1 408 ? 36.375 -18.609 -32.344 1 89.25 408 GLN B O 1
ATOM 9013 N N . ALA B 1 409 ? 34.219 -18.766 -32.656 1 91.25 409 ALA B N 1
ATOM 9014 C CA . ALA B 1 409 ? 34.312 -18.281 -34.031 1 91.25 409 ALA B CA 1
ATOM 9015 C C . ALA B 1 409 ? 34.719 -16.812 -34.062 1 91.25 409 ALA B C 1
ATOM 9017 O O . ALA B 1 409 ? 35.531 -16.406 -34.938 1 91.25 409 ALA B O 1
ATOM 9018 N N . PHE B 1 410 ? 34.281 -15.992 -33.156 1 90.44 410 PHE B N 1
ATOM 9019 C CA . PHE B 1 410 ? 34.531 -14.555 -33.156 1 90.44 410 PHE B CA 1
ATOM 9020 C C . PHE B 1 410 ? 35.625 -14.188 -32.156 1 90.44 410 PHE B C 1
ATOM 9022 O O . PHE B 1 410 ? 36 -13.023 -32.062 1 90.44 410 PHE B O 1
ATOM 9029 N N . GLY B 1 411 ? 36.125 -15.086 -31.453 1 84 411 GLY B N 1
ATOM 9030 C CA . GLY B 1 411 ? 37.219 -14.844 -30.5 1 84 411 GLY B CA 1
ATOM 9031 C C . GLY B 1 411 ? 36.844 -13.836 -29.422 1 84 411 GLY B C 1
ATOM 9032 O O . GLY B 1 411 ? 37.594 -12.922 -29.125 1 84 411 GLY B O 1
ATOM 9033 N N . ILE B 1 412 ? 35.656 -13.969 -28.969 1 83 412 ILE B N 1
ATOM 9034 C CA . ILE B 1 412 ? 35.188 -13.039 -27.953 1 83 412 ILE B CA 1
ATOM 9035 C C . ILE B 1 412 ? 35.812 -13.359 -26.609 1 83 412 ILE B C 1
ATOM 9037 O O . ILE B 1 412 ? 35.719 -14.492 -26.125 1 83 412 ILE B O 1
ATOM 9041 N N . GLU B 1 413 ? 36.5 -12.312 -26.094 1 76 413 GLU B N 1
ATOM 9042 C CA . GLU B 1 413 ? 37.125 -12.492 -24.797 1 76 413 GLU B CA 1
ATOM 9043 C C . GLU B 1 413 ? 36.062 -12.5 -23.672 1 76 413 GLU B C 1
ATOM 9045 O O . GLU B 1 413 ? 35.188 -11.641 -23.641 1 76 413 GLU B O 1
ATOM 9050 N N . ARG B 1 414 ? 35.938 -13.453 -22.797 1 73.94 414 ARG B N 1
ATOM 9051 C CA . ARG B 1 414 ? 35.062 -13.578 -21.656 1 73.94 414 ARG B CA 1
ATOM 9052 C C . ARG B 1 414 ? 33.594 -13.609 -22.109 1 73.94 414 ARG B C 1
ATOM 9054 O O . ARG B 1 414 ? 32.75 -12.93 -21.531 1 73.94 414 ARG B O 1
ATOM 9061 N N . GLY B 1 415 ? 33.438 -14.203 -23.25 1 82.38 415 GLY B N 1
ATOM 9062 C CA . GLY B 1 415 ? 32.125 -14.195 -23.859 1 82.38 415 GLY B CA 1
ATOM 9063 C C . GLY B 1 415 ? 31.172 -15.188 -23.234 1 82.38 415 GLY B C 1
ATOM 9064 O O . GLY B 1 415 ? 30.078 -15.422 -23.75 1 82.38 415 GLY B O 1
ATOM 9065 N N . TYR B 1 416 ? 31.531 -15.727 -22.062 1 85.94 416 TYR B N 1
ATOM 9066 C CA . TYR B 1 416 ? 30.719 -16.812 -21.516 1 85.94 416 TYR B CA 1
ATOM 9067 C C . TYR B 1 416 ? 29.469 -16.266 -20.844 1 85.94 416 TYR B C 1
ATOM 9069 O O . TYR B 1 416 ? 28.594 -17.031 -20.422 1 85.94 416 TYR B O 1
ATOM 9077 N N . TRP B 1 417 ? 29.266 -14.953 -20.875 1 89.31 417 TRP B N 1
ATOM 9078 C CA . TRP B 1 417 ? 28 -14.336 -20.469 1 89.31 417 TRP B CA 1
ATOM 9079 C C . TRP B 1 417 ? 26.891 -14.641 -21.453 1 89.31 417 TRP B C 1
ATOM 9081 O O . TRP B 1 417 ? 25.703 -14.609 -21.094 1 89.31 417 TRP B O 1
ATOM 9091 N N . ILE B 1 418 ? 27.297 -14.945 -22.641 1 94.19 418 ILE B N 1
ATOM 9092 C CA . ILE B 1 418 ? 26.328 -15.312 -23.656 1 94.19 418 ILE B CA 1
ATOM 9093 C C . ILE B 1 418 ? 25.609 -16.594 -23.234 1 94.19 418 ILE B C 1
ATOM 9095 O O . ILE B 1 418 ? 24.375 -16.672 -23.297 1 94.19 418 ILE B O 1
ATOM 9099 N N . LEU B 1 419 ? 26.422 -17.531 -22.766 1 94 419 LEU B N 1
ATOM 9100 C CA . LEU B 1 419 ? 25.859 -18.797 -22.344 1 94 419 LEU B CA 1
ATOM 9101 C C . LEU B 1 419 ? 24.984 -18.625 -21.109 1 94 419 LEU B C 1
ATOM 9103 O O . LEU B 1 419 ? 23.906 -19.219 -21.016 1 94 419 LEU B O 1
ATOM 9107 N N . LEU B 1 420 ? 25.438 -17.797 -20.234 1 92.88 420 LEU B N 1
ATOM 9108 C CA . LEU B 1 420 ? 24.688 -17.531 -19.016 1 92.88 420 LEU B CA 1
ATOM 9109 C C . LEU B 1 420 ? 23.344 -16.906 -19.328 1 92.88 420 LEU B C 1
ATOM 9111 O O . LEU B 1 420 ? 22.312 -17.312 -18.781 1 92.88 420 LEU B O 1
ATOM 9115 N N . THR B 1 421 ? 23.328 -15.906 -20.156 1 94.44 421 THR B N 1
ATOM 9116 C CA . THR B 1 421 ? 22.094 -15.227 -20.531 1 94.44 421 THR B CA 1
ATOM 9117 C C . THR B 1 421 ? 21.141 -16.188 -21.25 1 94.44 421 THR B C 1
ATOM 9119 O O . THR B 1 421 ? 19.938 -16.203 -20.984 1 94.44 421 THR B O 1
ATOM 9122 N N . THR B 1 422 ? 21.719 -16.984 -22.109 1 94.94 422 THR B N 1
ATOM 9123 C CA . THR B 1 422 ? 20.906 -17.969 -22.812 1 94.94 422 THR B CA 1
ATOM 9124 C C . THR B 1 422 ? 20.234 -18.938 -21.844 1 94.94 422 THR B C 1
ATOM 9126 O O . THR B 1 422 ? 19.062 -19.266 -21.984 1 94.94 422 THR B O 1
ATOM 9129 N N . LEU B 1 423 ? 20.969 -19.344 -20.891 1 93.31 423 LEU B N 1
ATOM 9130 C CA . LEU B 1 423 ? 20.484 -20.297 -19.891 1 93.31 423 LEU B CA 1
ATOM 9131 C C . LEU B 1 423 ? 19.312 -19.688 -19.109 1 93.31 423 LEU B C 1
ATOM 9133 O O . LEU B 1 423 ? 18.312 -20.359 -18.875 1 93.31 423 LEU B O 1
ATOM 9137 N N . PHE B 1 424 ? 19.375 -18.422 -18.703 1 92.12 424 PHE B N 1
ATOM 9138 C CA . PHE B 1 424 ? 18.359 -17.781 -17.859 1 92.12 424 PHE B CA 1
ATOM 9139 C C . PHE B 1 424 ? 17.156 -17.375 -18.688 1 92.12 424 PHE B C 1
ATOM 9141 O O . PHE B 1 424 ? 16.016 -17.438 -18.203 1 92.12 424 PHE B O 1
ATOM 9148 N N . VAL B 1 425 ? 17.281 -17.016 -19.922 1 93 425 VAL B N 1
ATOM 9149 C CA . VAL B 1 425 ? 16.234 -16.391 -20.719 1 93 425 VAL B CA 1
ATOM 9150 C C . VAL B 1 425 ? 15.445 -17.469 -21.453 1 93 425 VAL B C 1
ATOM 9152 O O . VAL B 1 425 ? 14.227 -17.344 -21.641 1 93 425 VAL B O 1
ATOM 9155 N N . CYS B 1 426 ? 16.094 -18.531 -21.828 1 92.56 426 CYS B N 1
ATOM 9156 C CA . CYS B 1 426 ? 15.43 -19.562 -22.609 1 92.56 426 CYS B CA 1
ATOM 9157 C C . CYS B 1 426 ? 14.523 -20.422 -21.734 1 92.56 426 CYS B C 1
ATOM 9159 O O . CYS B 1 426 ? 15.008 -21.219 -20.922 1 92.56 426 CYS B O 1
ATOM 9161 N N . GLN B 1 427 ? 13.234 -20.203 -21.938 1 88.75 427 GLN B N 1
ATOM 9162 C CA . GLN B 1 427 ? 12.227 -20.953 -21.203 1 88.75 427 GLN B CA 1
ATOM 9163 C C . GLN B 1 427 ? 11.492 -21.922 -22.109 1 88.75 427 GLN B C 1
ATOM 9165 O O . GLN B 1 427 ? 11.602 -21.844 -23.328 1 88.75 427 GLN B O 1
ATOM 9170 N N . PRO B 1 428 ? 10.789 -22.875 -21.469 1 82.94 428 PRO B N 1
ATOM 9171 C CA . PRO B 1 428 ? 10.086 -23.844 -22.297 1 82.94 428 PRO B CA 1
ATOM 9172 C C . PRO B 1 428 ? 8.969 -23.219 -23.125 1 82.94 428 PRO B C 1
ATOM 9174 O O . PRO B 1 428 ? 8.633 -23.719 -24.203 1 82.94 428 PRO B O 1
ATOM 9177 N N . ASN B 1 429 ? 8.391 -22.172 -22.672 1 81.56 429 ASN B N 1
ATOM 9178 C CA . ASN B 1 429 ? 7.32 -21.484 -23.391 1 81.56 429 ASN B CA 1
ATOM 9179 C C . ASN B 1 429 ? 7.785 -20.156 -23.969 1 81.56 429 ASN B C 1
ATOM 9181 O O . ASN B 1 429 ? 8.594 -19.453 -23.359 1 81.56 429 ASN B O 1
ATOM 9185 N N . TYR B 1 430 ? 7.223 -19.922 -25.172 1 80.62 430 TYR B N 1
ATOM 9186 C CA . TYR B 1 430 ? 7.605 -18.703 -25.891 1 80.62 430 TYR B CA 1
ATOM 9187 C C . TYR B 1 430 ? 7.25 -17.453 -25.062 1 80.62 430 TYR B C 1
ATOM 9189 O O . TYR B 1 430 ? 8.047 -16.516 -24.969 1 80.62 430 TYR B O 1
ATOM 9197 N N . SER B 1 431 ? 6.039 -17.484 -24.516 1 81.56 431 SER B N 1
ATOM 9198 C CA . SER B 1 431 ? 5.578 -16.328 -23.766 1 81.56 431 SER B CA 1
ATOM 9199 C C . SER B 1 431 ? 6.492 -16.031 -22.594 1 81.56 431 SER B C 1
ATOM 9201 O O . SER B 1 431 ? 6.844 -14.875 -22.344 1 81.56 431 SER B O 1
ATOM 9203 N N . ALA B 1 432 ? 6.926 -17.062 -21.938 1 85.38 432 ALA B N 1
ATOM 9204 C CA . ALA B 1 432 ? 7.812 -16.906 -20.781 1 85.38 432 ALA B CA 1
ATOM 9205 C C . ALA B 1 432 ? 9.195 -16.422 -21.219 1 85.38 432 ALA B C 1
ATOM 9207 O O . ALA B 1 432 ? 9.797 -15.586 -20.547 1 85.38 432 ALA B O 1
ATOM 9208 N N . THR B 1 433 ? 9.719 -16.906 -22.312 1 89.19 433 THR B N 1
ATOM 9209 C CA . THR B 1 433 ? 11.016 -16.484 -22.844 1 89.19 433 THR B CA 1
ATOM 9210 C C . THR B 1 433 ? 11 -15.008 -23.219 1 89.19 433 THR B C 1
ATOM 9212 O O . THR B 1 433 ? 11.93 -14.273 -22.906 1 89.19 433 THR B O 1
ATOM 9215 N N . ARG B 1 434 ? 9.93 -14.617 -23.859 1 86.94 434 ARG B N 1
ATOM 9216 C CA . ARG B 1 434 ? 9.812 -13.219 -24.281 1 86.94 434 ARG B CA 1
ATOM 9217 C C . ARG B 1 434 ? 9.789 -12.297 -23.062 1 86.94 434 ARG B C 1
ATOM 9219 O O . ARG B 1 434 ? 10.438 -11.242 -23.078 1 86.94 434 ARG B O 1
ATOM 9226 N N . GLN B 1 435 ? 9.102 -12.664 -22.109 1 86.94 435 GLN B N 1
ATOM 9227 C CA . GLN B 1 435 ? 9.016 -11.852 -20.906 1 86.94 435 GLN B CA 1
ATOM 9228 C C . GLN B 1 435 ? 10.375 -11.75 -20.219 1 86.94 435 GLN B C 1
ATOM 9230 O O . GLN B 1 435 ? 10.773 -10.672 -19.781 1 86.94 435 GLN B O 1
ATOM 9235 N N . LYS B 1 436 ? 11.07 -12.82 -20.125 1 91.44 436 LYS B N 1
ATOM 9236 C CA . LYS B 1 436 ? 12.375 -12.828 -19.469 1 91.44 436 LYS B CA 1
ATOM 9237 C C . LYS B 1 436 ? 13.414 -12.07 -20.297 1 91.44 436 LYS B C 1
ATOM 9239 O O . LYS B 1 436 ? 14.312 -11.438 -19.734 1 91.44 436 LYS B O 1
ATOM 9244 N N . LEU B 1 437 ? 13.266 -12.148 -21.641 1 92.44 437 LEU B N 1
ATOM 9245 C CA . LEU B 1 437 ? 14.18 -11.445 -22.531 1 92.44 437 LEU B CA 1
ATOM 9246 C C . LEU B 1 437 ? 14.102 -9.938 -22.312 1 92.44 437 LEU B C 1
ATOM 9248 O O . LEU B 1 437 ? 15.133 -9.273 -22.172 1 92.44 437 LEU B O 1
ATOM 9252 N N . VAL B 1 438 ? 12.945 -9.445 -22.281 1 90.31 438 VAL B N 1
ATOM 9253 C CA . VAL B 1 438 ? 12.742 -8.008 -22.125 1 90.31 438 VAL B CA 1
ATOM 9254 C C . VAL B 1 438 ? 13.242 -7.57 -20.75 1 90.31 438 VAL B C 1
ATOM 9256 O O . VAL B 1 438 ? 13.938 -6.559 -20.625 1 90.31 438 VAL B O 1
ATOM 9259 N N . ALA B 1 439 ? 12.93 -8.328 -19.766 1 91.5 439 ALA B N 1
ATOM 9260 C CA . ALA B 1 439 ? 13.344 -8.016 -18.406 1 91.5 439 ALA B CA 1
ATOM 9261 C C . ALA B 1 439 ? 14.867 -8.078 -18.266 1 91.5 439 ALA B C 1
ATOM 9263 O O . ALA B 1 439 ? 15.469 -7.242 -17.594 1 91.5 439 ALA B O 1
ATOM 9264 N N . ARG B 1 440 ? 15.492 -9.016 -18.938 1 92.75 440 ARG B N 1
ATOM 9265 C CA . ARG B 1 440 ? 16.938 -9.188 -18.875 1 92.75 440 ARG B CA 1
ATOM 9266 C C . ARG B 1 440 ? 17.656 -8.016 -19.531 1 92.75 440 ARG B C 1
ATOM 9268 O O . ARG B 1 440 ? 18.625 -7.484 -18.984 1 92.75 440 ARG B O 1
ATOM 9275 N N . VAL B 1 441 ? 17.219 -7.656 -20.656 1 92.44 441 VAL B N 1
ATOM 9276 C CA . VAL B 1 441 ? 17.859 -6.574 -21.406 1 92.44 441 VAL B CA 1
ATOM 9277 C C . VAL B 1 441 ? 17.672 -5.258 -20.641 1 92.44 441 VAL B C 1
ATOM 9279 O O . VAL B 1 441 ? 18.641 -4.543 -20.391 1 92.44 441 VAL B O 1
ATOM 9282 N N . LEU B 1 442 ? 16.5 -4.969 -20.234 1 92.25 442 LEU B N 1
ATOM 9283 C CA . LEU B 1 442 ? 16.219 -3.73 -19.516 1 92.25 442 LEU B CA 1
ATOM 9284 C C . LEU B 1 442 ? 16.938 -3.709 -18.172 1 92.25 442 LEU B C 1
ATOM 9286 O O . LEU B 1 442 ? 17.469 -2.674 -17.75 1 92.25 442 LEU B O 1
ATOM 9290 N N . GLY B 1 443 ? 16.844 -4.793 -17.547 1 93.31 443 GLY B N 1
ATOM 9291 C CA . GLY B 1 443 ? 17.547 -4.887 -16.266 1 93.31 443 GLY B CA 1
ATOM 9292 C C . GLY B 1 443 ? 19.047 -4.688 -16.406 1 93.31 443 GLY B C 1
ATOM 9293 O O . GLY B 1 443 ? 19.656 -3.998 -15.586 1 93.31 443 GLY B O 1
ATOM 9294 N N . THR B 1 444 ? 19.672 -5.262 -17.406 1 94.5 444 THR B N 1
ATOM 9295 C CA . THR B 1 444 ? 21.109 -5.129 -17.625 1 94.5 444 THR B CA 1
ATOM 9296 C C . THR B 1 444 ? 21.469 -3.689 -17.969 1 94.5 444 THR B C 1
ATOM 9298 O O . THR B 1 444 ? 22.453 -3.15 -17.438 1 94.5 444 THR B O 1
ATOM 9301 N N . ILE B 1 445 ? 20.688 -3.107 -18.734 1 93.75 445 ILE B N 1
ATOM 9302 C CA . ILE B 1 445 ? 20.938 -1.713 -19.078 1 93.75 445 ILE B CA 1
ATOM 9303 C C . ILE B 1 445 ? 20.828 -0.843 -17.828 1 93.75 445 ILE B C 1
ATOM 9305 O O . ILE B 1 445 ? 21.703 -0.018 -17.562 1 93.75 445 ILE B O 1
ATOM 9309 N N . ALA B 1 446 ? 19.812 -1.045 -17.078 1 93.44 446 ALA B N 1
ATOM 9310 C CA . ALA B 1 446 ? 19.641 -0.295 -15.836 1 93.44 446 ALA B CA 1
ATOM 9311 C C . ALA B 1 446 ? 20.797 -0.561 -14.867 1 93.44 446 ALA B C 1
ATOM 9313 O O . ALA B 1 446 ? 21.297 0.363 -14.219 1 93.44 446 ALA B O 1
ATOM 9314 N N . GLY B 1 447 ? 21.172 -1.79 -14.773 1 94.38 447 GLY B N 1
ATOM 9315 C CA . GLY B 1 447 ? 22.281 -2.148 -13.914 1 94.38 447 GLY B CA 1
ATOM 9316 C C . GLY B 1 447 ? 23.594 -1.484 -14.312 1 94.38 447 GLY B C 1
ATOM 9317 O O . GLY B 1 447 ? 24.344 -1.017 -13.453 1 94.38 447 GLY B O 1
ATOM 9318 N N . LEU B 1 448 ? 23.828 -1.408 -15.562 1 93.75 448 LEU B N 1
ATOM 9319 C CA . LEU B 1 448 ? 25.047 -0.778 -16.062 1 93.75 448 LEU B CA 1
ATOM 9320 C C . LEU B 1 448 ? 25 0.733 -15.875 1 93.75 448 LEU B C 1
ATOM 9322 O O . LEU B 1 448 ? 26 1.348 -15.484 1 93.75 448 LEU B O 1
ATOM 9326 N N . LEU B 1 449 ? 23.859 1.343 -16.078 1 92.38 449 LEU B N 1
ATOM 9327 C CA . LEU B 1 449 ? 23.688 2.785 -15.938 1 92.38 449 LEU B CA 1
ATOM 9328 C C . LEU B 1 449 ? 23.844 3.213 -14.484 1 92.38 449 LEU B C 1
ATOM 9330 O O . LEU B 1 449 ? 24.328 4.309 -14.203 1 92.38 449 LEU B O 1
ATOM 9334 N N . ILE B 1 450 ? 23.484 2.355 -13.594 1 92.25 450 ILE B N 1
ATOM 9335 C CA . ILE B 1 450 ? 23.594 2.664 -12.172 1 92.25 450 ILE B CA 1
ATOM 9336 C C . ILE B 1 450 ? 24.969 2.219 -11.656 1 92.25 450 ILE B C 1
ATOM 9338 O O . ILE B 1 450 ? 25.578 2.906 -10.836 1 92.25 450 ILE B O 1
ATOM 9342 N N . GLY B 1 451 ? 25.422 1.09 -12.164 1 92.25 451 GLY B N 1
ATOM 9343 C CA . GLY B 1 451 ? 26.672 0.506 -11.695 1 92.25 451 GLY B CA 1
ATOM 9344 C C . GLY B 1 451 ? 27.891 1.348 -12.031 1 92.25 451 GLY B C 1
ATOM 9345 O O . GLY B 1 451 ? 28.781 1.519 -11.195 1 92.25 451 GLY B O 1
ATOM 9346 N N . VAL B 1 452 ? 27.938 1.939 -13.164 1 90.69 452 VAL B N 1
ATOM 9347 C CA . VAL B 1 452 ? 29.109 2.688 -13.617 1 90.69 452 VAL B CA 1
ATOM 9348 C C . VAL B 1 452 ? 29.281 3.939 -12.758 1 90.69 452 VAL B C 1
ATOM 9350 O O . VAL B 1 452 ? 30.375 4.191 -12.227 1 90.69 452 VAL B O 1
ATOM 9353 N N . PRO B 1 453 ? 28.234 4.727 -12.523 1 89.06 453 PRO B N 1
ATOM 9354 C CA . PRO B 1 453 ? 28.375 5.871 -11.617 1 89.06 453 PRO B CA 1
ATOM 9355 C C . PRO B 1 453 ? 28.75 5.457 -10.195 1 89.06 453 PRO B C 1
ATOM 9357 O O . PRO B 1 453 ? 29.516 6.152 -9.523 1 89.06 453 PRO B O 1
ATOM 9360 N N . LEU B 1 454 ? 28.281 4.387 -9.719 1 89.62 454 LEU B N 1
ATOM 9361 C CA . LEU B 1 454 ? 28.594 3.92 -8.375 1 89.62 454 LEU B CA 1
ATOM 9362 C C . LEU B 1 454 ? 30.078 3.559 -8.266 1 89.62 454 LEU B C 1
ATOM 9364 O O . LEU B 1 454 ? 30.703 3.807 -7.234 1 89.62 454 LEU B O 1
ATOM 9368 N N . LEU B 1 455 ? 30.594 2.967 -9.312 1 87.88 455 LEU B N 1
ATOM 9369 C CA . LEU B 1 455 ? 32.031 2.635 -9.352 1 87.88 455 LEU B CA 1
ATOM 9370 C C . LEU B 1 455 ? 32.875 3.895 -9.273 1 87.88 455 LEU B C 1
ATOM 9372 O O . LEU B 1 455 ? 33.938 3.898 -8.617 1 87.88 455 LEU B O 1
ATOM 9376 N N . THR B 1 456 ? 32.375 4.969 -9.867 1 83 456 THR B N 1
ATOM 9377 C CA . THR B 1 456 ? 33.125 6.215 -9.945 1 83 456 THR B CA 1
ATOM 9378 C C . THR B 1 456 ? 33.031 6.977 -8.625 1 83 456 THR B C 1
ATOM 9380 O O . THR B 1 456 ? 34.031 7.52 -8.148 1 83 456 THR B O 1
ATOM 9383 N N . PHE B 1 457 ? 31.891 6.852 -7.941 1 84.5 457 PHE B N 1
ATOM 9384 C CA . PHE B 1 457 ? 31.656 7.652 -6.746 1 84.5 457 PHE B CA 1
ATOM 9385 C C . PHE B 1 457 ? 32.094 6.898 -5.496 1 84.5 457 PHE B C 1
ATOM 9387 O O . PHE B 1 457 ? 32.344 7.508 -4.453 1 84.5 457 PHE B O 1
ATOM 9394 N N . PHE B 1 458 ? 32.312 5.602 -5.617 1 86.75 458 PHE B N 1
ATOM 9395 C CA . PHE B 1 458 ? 32.719 4.789 -4.473 1 86.75 458 PHE B CA 1
ATOM 9396 C C . PHE B 1 458 ? 33.906 3.9 -4.828 1 86.75 458 PHE B C 1
ATOM 9398 O O . PHE B 1 458 ? 33.781 2.674 -4.863 1 86.75 458 PHE B O 1
ATOM 9405 N N . PRO B 1 459 ? 35.031 4.488 -4.895 1 81.56 459 PRO B N 1
ATOM 9406 C CA . PRO B 1 459 ? 36.188 3.75 -5.395 1 81.56 459 PRO B CA 1
ATOM 9407 C C . PRO B 1 459 ? 36.875 2.912 -4.309 1 81.56 459 PRO B C 1
ATOM 9409 O O . PRO B 1 459 ? 37.625 1.984 -4.621 1 81.56 459 PRO B O 1
ATOM 9412 N N . SER B 1 460 ? 36.531 3.154 -3.021 1 83.38 460 SER B N 1
ATOM 9413 C CA . SER B 1 460 ? 37.219 2.439 -1.944 1 83.38 460 SER B CA 1
ATOM 9414 C C . SER B 1 460 ? 36.844 0.961 -1.94 1 83.38 460 SER B C 1
ATOM 9416 O O . SER B 1 460 ? 35.75 0.595 -2.361 1 83.38 460 SER B O 1
ATOM 9418 N N . GLN B 1 461 ? 37.781 0.054 -1.629 1 82.19 461 GLN B N 1
ATOM 9419 C CA . GLN B 1 461 ? 37.562 -1.386 -1.573 1 82.19 461 GLN B CA 1
ATOM 9420 C C . GLN B 1 461 ? 36.438 -1.727 -0.602 1 82.19 461 GLN B C 1
ATOM 9422 O O . GLN B 1 461 ? 35.625 -2.607 -0.875 1 82.19 461 GLN B O 1
ATOM 9427 N N . GLU B 1 462 ? 36.438 -1.009 0.544 1 82.62 462 GLU B N 1
ATOM 9428 C CA . GLU B 1 462 ? 35.406 -1.26 1.543 1 82.62 462 GLU B CA 1
ATOM 9429 C C . GLU B 1 462 ? 34 -0.95 0.991 1 82.62 462 GLU B C 1
ATOM 9431 O O . GLU B 1 462 ? 33.062 -1.72 1.193 1 82.62 462 GLU B O 1
ATOM 9436 N N . SER B 1 463 ? 33.969 0.152 0.284 1 85.56 463 SER B N 1
ATOM 9437 C CA . SER B 1 463 ? 32.688 0.542 -0.275 1 85.56 463 SER B CA 1
ATOM 9438 C C . SER B 1 463 ? 32.188 -0.459 -1.324 1 85.56 463 SER B C 1
ATOM 9440 O O . SER B 1 463 ? 31.016 -0.764 -1.407 1 85.56 463 SER B O 1
ATOM 9442 N N . GLN B 1 464 ? 33.094 -0.94 -2.066 1 87.56 464 GLN B N 1
ATOM 9443 C CA . GLN B 1 464 ? 32.75 -1.883 -3.123 1 87.56 464 GLN B CA 1
ATOM 9444 C C . GLN B 1 464 ? 32.25 -3.207 -2.537 1 87.56 464 GLN B C 1
ATOM 9446 O O . GLN B 1 464 ? 31.328 -3.824 -3.068 1 87.56 464 GLN B O 1
ATOM 9451 N N . LEU B 1 465 ? 32.906 -3.656 -1.488 1 87.31 465 LEU B N 1
ATOM 9452 C CA . LEU B 1 465 ? 32.5 -4.883 -0.828 1 87.31 465 LEU B CA 1
ATOM 9453 C C . LEU B 1 465 ? 31.078 -4.738 -0.274 1 87.31 465 LEU B C 1
ATOM 9455 O O . LEU B 1 465 ? 30.281 -5.684 -0.323 1 87.31 465 LEU B O 1
ATOM 9459 N N . VAL B 1 466 ? 30.797 -3.578 0.198 1 89 466 VAL B N 1
ATOM 9460 C CA . VAL B 1 466 ? 29.453 -3.314 0.718 1 89 466 VAL B CA 1
ATOM 9461 C C . VAL B 1 466 ? 28.438 -3.412 -0.412 1 89 466 VAL B C 1
ATOM 9463 O O . VAL B 1 466 ? 27.375 -4.02 -0.248 1 89 466 VAL B O 1
ATOM 9466 N N . PHE B 1 467 ? 28.75 -2.871 -1.566 1 91.44 467 PHE B N 1
ATOM 9467 C CA . PHE B 1 467 ? 27.812 -2.879 -2.688 1 91.44 467 PHE B CA 1
ATOM 9468 C C . PHE B 1 467 ? 27.625 -4.289 -3.234 1 91.44 467 PHE B C 1
ATOM 9470 O O . PHE B 1 467 ? 26.562 -4.637 -3.74 1 91.44 467 PHE B O 1
ATOM 9477 N N . ILE B 1 468 ? 28.672 -5.098 -3.129 1 92 468 ILE B N 1
ATOM 9478 C CA . ILE B 1 468 ? 28.562 -6.492 -3.537 1 92 468 ILE B CA 1
ATOM 9479 C C . ILE B 1 468 ? 27.531 -7.207 -2.662 1 92 468 ILE B C 1
ATOM 9481 O O . ILE B 1 468 ? 26.641 -7.898 -3.17 1 92 468 ILE B O 1
ATOM 9485 N N . VAL B 1 469 ? 27.625 -6.949 -1.404 1 93.62 469 VAL B N 1
ATOM 9486 C CA . VAL B 1 469 ? 26.703 -7.602 -0.468 1 93.62 469 VAL B CA 1
ATOM 9487 C C . VAL B 1 469 ? 25.297 -7.078 -0.674 1 93.62 469 VAL B C 1
ATOM 9489 O O . VAL B 1 469 ? 24.344 -7.859 -0.794 1 93.62 469 VAL B O 1
ATOM 9492 N N . VAL B 1 470 ? 25.141 -5.785 -0.831 1 93.81 470 VAL B N 1
ATOM 9493 C CA . VAL B 1 470 ? 23.828 -5.176 -0.976 1 93.81 470 VAL B CA 1
ATOM 9494 C C . VAL B 1 470 ? 23.188 -5.633 -2.283 1 93.81 470 VAL B C 1
ATOM 9496 O O . VAL B 1 470 ? 22 -5.977 -2.314 1 93.81 470 VAL B O 1
ATOM 9499 N N . SER B 1 471 ? 23.922 -5.594 -3.332 1 95.31 471 SER B N 1
ATOM 9500 C CA . SER B 1 471 ? 23.406 -6.012 -4.629 1 95.31 471 SER B CA 1
ATOM 9501 C C . SER B 1 471 ? 23.062 -7.5 -4.629 1 95.31 471 SER B C 1
ATOM 9503 O O . SER B 1 471 ? 22.078 -7.914 -5.234 1 95.31 471 SER B O 1
ATOM 9505 N N . GLY B 1 472 ? 23.891 -8.297 -4 1 95.06 472 GLY B N 1
ATOM 9506 C CA . GLY B 1 472 ? 23.594 -9.711 -3.887 1 95.06 472 GLY B CA 1
ATOM 9507 C C . GLY B 1 472 ? 22.297 -9.992 -3.135 1 95.06 472 GLY B C 1
ATOM 9508 O O . GLY B 1 472 ? 21.469 -10.781 -3.586 1 95.06 472 GLY B O 1
ATOM 9509 N N . VAL B 1 473 ? 22.203 -9.352 -2.057 1 95.31 473 VAL B N 1
ATOM 9510 C CA . VAL B 1 473 ? 20.984 -9.508 -1.253 1 95.31 473 VAL B CA 1
ATOM 9511 C C . VAL B 1 473 ? 19.781 -9.039 -2.049 1 95.31 473 VAL B C 1
ATOM 9513 O O . VAL B 1 473 ? 18.75 -9.719 -2.074 1 95.31 473 VAL B O 1
ATOM 9516 N N . ALA B 1 474 ? 19.922 -7.922 -2.715 1 94.81 474 ALA B N 1
ATOM 9517 C CA . ALA B 1 474 ? 18.812 -7.379 -3.502 1 94.81 474 ALA B CA 1
ATOM 9518 C C . ALA B 1 474 ? 18.453 -8.305 -4.656 1 94.81 474 ALA B C 1
ATOM 9520 O O . ALA B 1 474 ? 17.281 -8.445 -5.004 1 94.81 474 ALA B O 1
ATOM 9521 N N . PHE B 1 475 ? 19.438 -8.898 -5.262 1 93.75 475 PHE B N 1
ATOM 9522 C CA . PHE B 1 475 ? 19.188 -9.844 -6.336 1 93.75 475 PHE B CA 1
ATOM 9523 C C . PHE B 1 475 ? 18.25 -10.953 -5.875 1 93.75 475 PHE B C 1
ATOM 9525 O O . PHE B 1 475 ? 17.234 -11.227 -6.523 1 93.75 475 PHE B O 1
ATOM 9532 N N . PHE B 1 476 ? 18.5 -11.539 -4.766 1 93.25 476 PHE B N 1
ATOM 9533 C CA . PHE B 1 476 ? 17.703 -12.656 -4.285 1 93.25 476 PHE B CA 1
ATOM 9534 C C . PHE B 1 476 ? 16.375 -12.172 -3.719 1 93.25 476 PHE B C 1
ATOM 9536 O O . PHE B 1 476 ? 15.375 -12.906 -3.744 1 93.25 476 PHE B O 1
ATOM 9543 N N . ALA B 1 477 ? 16.375 -11 -3.219 1 91.31 477 ALA B N 1
ATOM 9544 C CA . ALA B 1 477 ? 15.117 -10.445 -2.707 1 91.31 477 ALA B CA 1
ATOM 9545 C C . ALA B 1 477 ? 14.109 -10.227 -3.834 1 91.31 477 ALA B C 1
ATOM 9547 O O . ALA B 1 477 ? 12.914 -10.438 -3.652 1 91.31 477 ALA B O 1
ATOM 9548 N N . PHE B 1 478 ? 14.57 -9.852 -5.023 1 90.62 478 PHE B N 1
ATOM 9549 C CA . PHE B 1 478 ? 13.656 -9.453 -6.09 1 90.62 478 PHE B CA 1
ATOM 9550 C C . PHE B 1 478 ? 13.555 -10.547 -7.148 1 90.62 478 PHE B C 1
ATOM 9552 O O . PHE B 1 478 ? 12.742 -10.453 -8.07 1 90.62 478 PHE B O 1
ATOM 9559 N N . ARG B 1 479 ? 14.281 -11.555 -7.043 1 87.31 479 ARG B N 1
ATOM 9560 C CA . ARG B 1 479 ? 14.375 -12.562 -8.094 1 87.31 479 ARG B CA 1
ATOM 9561 C C . ARG B 1 479 ? 13.016 -13.188 -8.383 1 87.31 479 ARG B C 1
ATOM 9563 O O . ARG B 1 479 ? 12.664 -13.422 -9.547 1 87.31 479 ARG B O 1
ATOM 9570 N N . LEU B 1 480 ? 12.266 -13.359 -7.332 1 79.62 480 LEU B N 1
ATOM 9571 C CA . LEU B 1 480 ? 10.992 -14.031 -7.531 1 79.62 480 LEU B CA 1
ATOM 9572 C C . LEU B 1 480 ? 9.891 -13.031 -7.863 1 79.62 480 LEU B C 1
ATOM 9574 O O . LEU B 1 480 ? 8.938 -13.359 -8.57 1 79.62 480 LEU B O 1
ATOM 9578 N N . ALA B 1 481 ? 10.109 -11.82 -7.383 1 79.19 481 ALA B N 1
ATOM 9579 C CA . ALA B 1 481 ? 9.062 -10.812 -7.562 1 79.19 481 ALA B CA 1
ATOM 9580 C C . ALA B 1 481 ? 9.234 -10.078 -8.891 1 79.19 481 ALA B C 1
ATOM 9582 O O . ALA B 1 481 ? 8.273 -9.922 -9.648 1 79.19 481 ALA B O 1
ATOM 9583 N N . ASN B 1 482 ? 10.391 -9.664 -9.172 1 87.69 482 ASN B N 1
ATOM 9584 C CA . ASN B 1 482 ? 10.664 -8.875 -10.367 1 87.69 482 ASN B CA 1
ATOM 9585 C C . ASN B 1 482 ? 12 -9.25 -10.992 1 87.69 482 ASN B C 1
ATOM 9587 O O . ASN B 1 482 ? 13.047 -8.734 -10.586 1 87.69 482 ASN B O 1
ATOM 9591 N N . TYR B 1 483 ? 11.906 -10.016 -12.055 1 87.69 483 TYR B N 1
ATOM 9592 C CA . TYR B 1 483 ? 13.102 -10.516 -12.727 1 87.69 483 TYR B CA 1
ATOM 9593 C C . TYR B 1 483 ? 13.938 -9.367 -13.273 1 87.69 483 TYR B C 1
ATOM 9595 O O . TYR B 1 483 ? 15.172 -9.438 -13.273 1 87.69 483 TYR B O 1
ATOM 9603 N N . GLY B 1 484 ? 13.297 -8.344 -13.672 1 89.31 484 GLY B N 1
ATOM 9604 C CA . GLY B 1 484 ? 14.023 -7.191 -14.18 1 89.31 484 GLY B CA 1
ATOM 9605 C C . GLY B 1 484 ? 14.898 -6.52 -13.141 1 89.31 484 GLY B C 1
ATOM 9606 O O . GLY B 1 484 ? 16.078 -6.254 -13.383 1 89.31 484 GLY B O 1
ATOM 9607 N N . TYR B 1 485 ? 14.336 -6.293 -12 1 90.19 485 TYR B N 1
ATOM 9608 C CA . TYR B 1 485 ? 15.109 -5.711 -10.898 1 90.19 485 TYR B CA 1
ATOM 9609 C C . TYR B 1 485 ? 16.234 -6.641 -10.477 1 90.19 485 TYR B C 1
ATOM 9611 O O . TYR B 1 485 ? 17.359 -6.191 -10.227 1 90.19 485 TYR B O 1
ATOM 9619 N N . ALA B 1 486 ? 15.93 -7.91 -10.453 1 93.5 486 ALA B N 1
ATOM 9620 C CA . ALA B 1 486 ? 16.922 -8.898 -10.055 1 93.5 486 ALA B CA 1
ATOM 9621 C C . ALA B 1 486 ? 18.125 -8.883 -11.016 1 93.5 486 ALA B C 1
ATOM 9623 O O . ALA B 1 486 ? 19.266 -8.914 -10.578 1 93.5 486 ALA B O 1
ATOM 9624 N N . THR B 1 487 ? 17.828 -8.742 -12.234 1 93.69 487 THR B N 1
ATOM 9625 C CA . THR B 1 487 ? 18.875 -8.719 -13.242 1 93.69 487 THR B CA 1
ATOM 9626 C C . THR B 1 487 ? 19.719 -7.449 -13.117 1 93.69 487 THR B C 1
ATOM 9628 O O . THR B 1 487 ? 20.938 -7.488 -13.297 1 93.69 487 THR B O 1
ATOM 9631 N N . GLY B 1 488 ? 19.047 -6.391 -12.836 1 94.19 488 GLY B N 1
ATOM 9632 C CA . GLY B 1 488 ? 19.797 -5.164 -12.617 1 94.19 488 GLY B CA 1
ATOM 9633 C C . GLY B 1 488 ? 20.781 -5.262 -11.461 1 94.19 488 GLY B C 1
ATOM 9634 O O . GLY B 1 488 ? 21.953 -4.879 -11.594 1 94.19 488 GLY B O 1
ATOM 9635 N N . PHE B 1 489 ? 20.391 -5.812 -10.422 1 95.25 489 PHE B N 1
ATOM 9636 C CA . PHE B 1 489 ? 21.219 -5.906 -9.227 1 95.25 489 PHE B CA 1
ATOM 9637 C C . PHE B 1 489 ? 22.359 -6.902 -9.43 1 95.25 489 PHE B C 1
ATOM 9639 O O . PHE B 1 489 ? 23.469 -6.691 -8.945 1 95.25 489 PHE B O 1
ATOM 9646 N N . ILE B 1 490 ? 22.062 -7.984 -10.133 1 93.56 490 ILE B N 1
ATOM 9647 C CA . ILE B 1 490 ? 23.125 -8.953 -10.375 1 93.56 490 ILE B CA 1
ATOM 9648 C C . ILE B 1 490 ? 24.172 -8.352 -11.312 1 93.56 490 ILE B C 1
ATOM 9650 O O . ILE B 1 490 ? 25.375 -8.641 -11.188 1 93.56 490 ILE B O 1
ATOM 9654 N N . THR B 1 491 ? 23.75 -7.512 -12.211 1 94.06 491 THR B N 1
ATOM 9655 C CA . THR B 1 491 ? 24.688 -6.82 -13.094 1 94.06 491 THR B CA 1
ATOM 9656 C C . THR B 1 491 ? 25.594 -5.887 -12.297 1 94.06 491 THR B C 1
ATOM 9658 O O . THR B 1 491 ? 26.797 -5.832 -12.539 1 94.06 491 THR B O 1
ATOM 9661 N N . VAL B 1 492 ? 25 -5.246 -11.344 1 93.94 492 VAL B N 1
ATOM 9662 C CA . VAL B 1 492 ? 25.766 -4.367 -10.477 1 93.94 492 VAL B CA 1
ATOM 9663 C C . VAL B 1 492 ? 26.766 -5.195 -9.672 1 93.94 492 VAL B C 1
ATOM 9665 O O . VAL B 1 492 ? 27.938 -4.816 -9.539 1 93.94 492 VAL B O 1
ATOM 9668 N N . LEU B 1 493 ? 26.344 -6.316 -9.203 1 93.25 493 LEU B N 1
ATOM 9669 C CA . LEU B 1 493 ? 27.203 -7.199 -8.414 1 93.25 493 LEU B CA 1
ATOM 9670 C C . LEU B 1 493 ? 28.406 -7.668 -9.234 1 93.25 493 LEU B C 1
ATOM 9672 O O . LEU B 1 493 ? 29.547 -7.617 -8.766 1 93.25 493 LEU B O 1
ATOM 9676 N N . VAL B 1 494 ? 28.172 -8.031 -10.43 1 88.06 494 VAL B N 1
ATOM 9677 C CA . VAL B 1 494 ? 29.219 -8.539 -11.305 1 88.06 494 VAL B CA 1
ATOM 9678 C C . VAL B 1 494 ? 30.203 -7.422 -11.656 1 88.06 494 VAL B C 1
ATOM 9680 O O . VAL B 1 494 ? 31.406 -7.637 -11.695 1 88.06 494 VAL B O 1
ATOM 9683 N N . LEU B 1 495 ? 29.656 -6.277 -11.852 1 89.75 495 LEU B N 1
ATOM 9684 C CA . LEU B 1 495 ? 30.516 -5.129 -12.156 1 89.75 495 LEU B CA 1
ATOM 9685 C C . LEU B 1 495 ? 31.469 -4.844 -11.008 1 89.75 495 LEU B C 1
ATOM 9687 O O . LEU B 1 495 ? 32.656 -4.617 -11.234 1 89.75 495 LEU B O 1
ATOM 9691 N N . PHE B 1 496 ? 31 -4.898 -9.82 1 90.38 496 PHE B N 1
ATOM 9692 C CA . PHE B 1 496 ? 31.828 -4.613 -8.656 1 90.38 496 PHE B CA 1
ATOM 9693 C C . PHE B 1 496 ? 32.812 -5.742 -8.406 1 90.38 496 PHE B C 1
ATOM 9695 O O . PHE B 1 496 ? 33.938 -5.496 -7.973 1 90.38 496 PHE B O 1
ATOM 9702 N N . CYS B 1 497 ? 32.438 -6.977 -8.672 1 85.56 497 CYS B N 1
ATOM 9703 C CA . CYS B 1 497 ? 33.344 -8.109 -8.531 1 85.56 497 CYS B CA 1
ATOM 9704 C C . CYS B 1 497 ? 34.531 -7.996 -9.484 1 85.56 497 CYS B C 1
ATOM 9706 O O . CYS B 1 497 ? 35.688 -8.195 -9.086 1 85.56 497 CYS B O 1
ATOM 9708 N N . PHE B 1 498 ? 34.281 -7.594 -10.641 1 82.69 498 PHE B N 1
ATOM 9709 C CA . PHE B 1 498 ? 35.344 -7.508 -11.648 1 82.69 498 PHE B CA 1
ATOM 9710 C C . PHE B 1 498 ? 36.188 -6.266 -11.43 1 82.69 498 PHE B C 1
ATOM 9712 O O . PHE B 1 498 ? 37.344 -6.238 -11.812 1 82.69 498 PHE B O 1
ATOM 9719 N N . HIS B 1 499 ? 35.531 -5.281 -10.891 1 85.69 499 HIS B N 1
ATOM 9720 C CA . HIS B 1 499 ? 36.312 -4.094 -10.594 1 85.69 499 HIS B CA 1
ATOM 9721 C C . HIS B 1 499 ? 37.375 -4.395 -9.539 1 85.69 499 HIS B C 1
ATOM 9723 O O . HIS B 1 499 ? 38.438 -3.787 -9.539 1 85.69 499 HIS B O 1
ATOM 9729 N N . GLN B 1 500 ? 37.062 -5.305 -8.672 1 78.06 500 GLN B N 1
ATOM 9730 C CA . GLN B 1 500 ? 38.031 -5.723 -7.668 1 78.06 500 GLN B CA 1
ATOM 9731 C C . GLN B 1 500 ? 39.281 -6.309 -8.32 1 78.06 500 GLN B C 1
ATOM 9733 O O . GLN B 1 500 ? 40.375 -6.227 -7.766 1 78.06 500 GLN B O 1
ATOM 9738 N N . LEU B 1 501 ? 39.094 -6.801 -9.531 1 76.19 501 LEU B N 1
ATOM 9739 C CA . LEU B 1 501 ? 40.188 -7.379 -10.273 1 76.19 501 LEU B CA 1
ATOM 9740 C C . LEU B 1 501 ? 40.844 -6.34 -11.188 1 76.19 501 LEU B C 1
ATOM 9742 O O . LEU B 1 501 ? 41.781 -6.648 -11.93 1 76.19 501 LEU B O 1
ATOM 9746 N N . GLY B 1 502 ? 40.312 -5.059 -11.125 1 74.19 502 GLY B N 1
ATOM 9747 C CA . GLY B 1 502 ? 40.875 -3.973 -11.914 1 74.19 502 GLY B CA 1
ATOM 9748 C C . GLY B 1 502 ? 40.25 -3.82 -13.273 1 74.19 502 GLY B C 1
ATOM 9749 O O . GLY B 1 502 ? 40.688 -3.023 -14.102 1 74.19 502 GLY B O 1
ATOM 9750 N N . GLU B 1 503 ? 39.188 -4.551 -13.594 1 75.69 503 GLU B N 1
ATOM 9751 C CA . GLU B 1 503 ? 38.594 -4.547 -14.93 1 75.69 503 GLU B CA 1
ATOM 9752 C C . GLU B 1 503 ? 37.125 -4.125 -14.883 1 75.69 503 GLU B C 1
ATOM 9754 O O . GLU B 1 503 ? 36.312 -4.648 -15.633 1 75.69 503 GLU B O 1
ATOM 9759 N N . GLY B 1 504 ? 36.844 -3.252 -14.031 1 72.75 504 GLY B N 1
ATOM 9760 C CA . GLY B 1 504 ? 35.438 -2.904 -13.844 1 72.75 504 GLY B CA 1
ATOM 9761 C C . GLY B 1 504 ? 34.844 -2.182 -15.031 1 72.75 504 GLY B C 1
ATOM 9762 O O . GLY B 1 504 ? 33.781 -2.559 -15.523 1 72.75 504 GLY B O 1
ATOM 9763 N N . TYR B 1 505 ? 35.5 -1.227 -15.656 1 79.19 505 TYR B N 1
ATOM 9764 C CA . TYR B 1 505 ? 34.969 -0.42 -16.75 1 79.19 505 TYR B CA 1
ATOM 9765 C C . TYR B 1 505 ? 35.062 -1.166 -18.078 1 79.19 505 TYR B C 1
ATOM 9767 O O . TYR B 1 505 ? 34.219 -1.001 -18.953 1 79.19 505 TYR B O 1
ATOM 9775 N N . ALA B 1 506 ? 35.938 -2.109 -18.141 1 78.19 506 ALA B N 1
ATOM 9776 C CA . ALA B 1 506 ? 36.188 -2.848 -19.391 1 78.19 506 ALA B CA 1
ATOM 9777 C C . ALA B 1 506 ? 35.094 -3.871 -19.641 1 78.19 506 ALA B C 1
ATOM 9779 O O . ALA B 1 506 ? 34.875 -4.297 -20.781 1 78.19 506 ALA B O 1
ATOM 9780 N N . VAL B 1 507 ? 34.469 -4.219 -18.672 1 82 507 VAL B N 1
ATOM 9781 C CA . VAL B 1 507 ? 33.469 -5.293 -18.766 1 82 507 VAL B CA 1
ATOM 9782 C C . VAL B 1 507 ? 32.125 -4.719 -19.156 1 82 507 VAL B C 1
ATOM 9784 O O . VAL B 1 507 ? 31.234 -5.445 -19.609 1 82 507 VAL B O 1
ATOM 9787 N N . VAL B 1 508 ? 31.906 -3.439 -19.188 1 88.5 508 VAL B N 1
ATOM 9788 C CA . VAL B 1 508 ? 30.609 -2.805 -19.359 1 88.5 508 VAL B CA 1
ATOM 9789 C C . VAL B 1 508 ? 30.094 -3.049 -20.781 1 88.5 508 VAL B C 1
ATOM 9791 O O . VAL B 1 508 ? 29 -3.594 -20.969 1 88.5 508 VAL B O 1
ATOM 9794 N N . LEU B 1 509 ? 30.828 -2.822 -21.766 1 87.38 509 LEU B N 1
ATOM 9795 C CA . LEU B 1 509 ? 30.391 -2.926 -23.156 1 87.38 509 LEU B CA 1
ATOM 9796 C C . LEU B 1 509 ? 30.25 -4.387 -23.562 1 87.38 509 LEU B C 1
ATOM 9798 O O . LEU B 1 509 ? 29.25 -4.773 -24.172 1 87.38 509 LEU B O 1
ATOM 9802 N N . PRO B 1 510 ? 31.219 -5.215 -23.266 1 86.62 510 PRO B N 1
ATOM 9803 C CA . PRO B 1 510 ? 31.078 -6.637 -23.594 1 86.62 510 PRO B CA 1
ATOM 9804 C C . PRO B 1 510 ? 29.875 -7.277 -22.906 1 86.62 510 PRO B C 1
ATOM 9806 O O . PRO B 1 510 ? 29.219 -8.141 -23.484 1 86.62 510 PRO B O 1
ATOM 9809 N N . ARG B 1 511 ? 29.609 -6.906 -21.703 1 87.75 511 ARG B N 1
ATOM 9810 C CA . ARG B 1 511 ? 28.469 -7.449 -20.984 1 87.75 511 ARG B CA 1
ATOM 9811 C C . ARG B 1 511 ? 27.156 -7.121 -21.703 1 87.75 511 ARG B C 1
ATOM 9813 O O . ARG B 1 511 ? 26.281 -7.969 -21.812 1 87.75 511 ARG B O 1
ATOM 9820 N N . LEU B 1 512 ? 27.062 -5.906 -22.141 1 91.94 512 LEU B N 1
ATOM 9821 C CA . LEU B 1 512 ? 25.859 -5.492 -22.859 1 91.94 512 LEU B CA 1
ATOM 9822 C C . LEU B 1 512 ? 25.734 -6.254 -24.172 1 91.94 512 LEU B C 1
ATOM 9824 O O . LEU B 1 512 ? 24.656 -6.773 -24.5 1 91.94 512 LEU B O 1
ATOM 9828 N N . ALA B 1 513 ? 26.797 -6.359 -24.906 1 92.12 513 ALA B N 1
ATOM 9829 C CA . ALA B 1 513 ? 26.797 -7.066 -26.172 1 92.12 513 ALA B CA 1
ATOM 9830 C C . ALA B 1 513 ? 26.5 -8.547 -25.984 1 92.12 513 ALA B C 1
ATOM 9832 O O . ALA B 1 513 ? 25.719 -9.133 -26.734 1 92.12 513 ALA B O 1
ATOM 9833 N N . ASP B 1 514 ? 27.125 -9.133 -25.016 1 92.5 514 ASP B N 1
ATOM 9834 C CA . ASP B 1 514 ? 26.906 -10.547 -24.734 1 92.5 514 ASP B CA 1
ATOM 9835 C C . ASP B 1 514 ? 25.453 -10.812 -24.344 1 92.5 514 ASP B C 1
ATOM 9837 O O . ASP B 1 514 ? 24.891 -11.852 -24.688 1 92.5 514 ASP B O 1
ATOM 9841 N N . THR B 1 515 ? 24.875 -9.906 -23.562 1 93.38 515 THR B N 1
ATOM 9842 C CA . THR B 1 515 ? 23.469 -10.062 -23.156 1 93.38 515 THR B CA 1
ATOM 9843 C C . THR B 1 515 ? 22.547 -10.023 -24.375 1 93.38 515 THR B C 1
ATOM 9845 O O . THR B 1 515 ? 21.641 -10.844 -24.484 1 93.38 515 THR B O 1
ATOM 9848 N N . ILE B 1 516 ? 22.844 -9.164 -25.344 1 94.62 516 ILE B N 1
ATOM 9849 C CA . ILE B 1 516 ? 22.016 -9.055 -26.531 1 94.62 516 ILE B CA 1
ATOM 9850 C C . ILE B 1 516 ? 22.156 -10.32 -27.375 1 94.62 516 ILE B C 1
ATOM 9852 O O . ILE B 1 516 ? 21.172 -10.859 -27.875 1 94.62 516 ILE B O 1
ATOM 9856 N N . ILE B 1 517 ? 23.344 -10.812 -27.484 1 94.5 517 ILE B N 1
ATOM 9857 C CA . ILE B 1 517 ? 23.609 -12.023 -28.266 1 94.5 517 ILE B CA 1
ATOM 9858 C C . ILE B 1 517 ? 22.938 -13.219 -27.594 1 94.5 517 ILE B C 1
ATOM 9860 O O . ILE B 1 517 ? 22.297 -14.031 -28.266 1 94.5 517 ILE B O 1
ATOM 9864 N N . GLY B 1 518 ? 23.125 -13.359 -26.312 1 95.12 518 GLY B N 1
ATOM 9865 C CA . GLY B 1 518 ? 22.469 -14.438 -25.578 1 95.12 518 GLY B CA 1
ATOM 9866 C C . GLY B 1 518 ? 20.969 -14.43 -25.703 1 95.12 518 GLY B C 1
ATOM 9867 O O . GLY B 1 518 ? 20.344 -15.477 -25.875 1 95.12 518 GLY B O 1
ATOM 9868 N N . CYS B 1 519 ? 20.391 -13.281 -25.625 1 94.81 519 CYS B N 1
ATOM 9869 C CA . CYS B 1 519 ? 18.938 -13.141 -25.781 1 94.81 519 CYS B CA 1
ATOM 9870 C C . CYS B 1 519 ? 18.484 -13.531 -27.172 1 94.81 519 CYS B C 1
ATOM 9872 O O . CYS B 1 519 ? 17.469 -14.203 -27.344 1 94.81 519 CYS B O 1
ATOM 9874 N N . ALA B 1 520 ? 19.25 -13.086 -28.156 1 94.19 520 ALA B N 1
ATOM 9875 C CA . ALA B 1 520 ? 18.938 -13.43 -29.547 1 94.19 520 ALA B CA 1
ATOM 9876 C C . ALA B 1 520 ? 18.984 -14.938 -29.766 1 94.19 520 ALA B C 1
ATOM 9878 O O . ALA B 1 520 ? 18.125 -15.5 -30.438 1 94.19 520 ALA B O 1
ATOM 9879 N N . LEU B 1 521 ? 19.938 -15.562 -29.172 1 94.5 521 LEU B N 1
ATOM 9880 C CA . LEU B 1 521 ? 20.062 -17.016 -29.281 1 94.5 521 LEU B CA 1
ATOM 9881 C C . LEU B 1 521 ? 18.875 -17.719 -28.641 1 94.5 521 LEU B C 1
ATOM 9883 O O . LEU B 1 521 ? 18.375 -18.719 -29.172 1 94.5 521 LEU B O 1
ATOM 9887 N N . ALA B 1 522 ? 18.453 -17.25 -27.516 1 94.62 522 ALA B N 1
ATOM 9888 C CA . ALA B 1 522 ? 17.312 -17.828 -26.812 1 94.62 522 ALA B CA 1
ATOM 9889 C C . ALA B 1 522 ? 16.031 -17.719 -27.641 1 94.62 522 ALA B C 1
ATOM 9891 O O . ALA B 1 522 ? 15.273 -18.672 -27.75 1 94.62 522 ALA B O 1
ATOM 9892 N N . VAL B 1 523 ? 15.82 -16.578 -28.312 1 90.75 523 VAL B N 1
ATOM 9893 C CA . VAL B 1 523 ? 14.625 -16.359 -29.125 1 90.75 523 VAL B CA 1
ATOM 9894 C C . VAL B 1 523 ? 14.648 -17.266 -30.359 1 90.75 523 VAL B C 1
ATOM 9896 O O . VAL B 1 523 ? 13.641 -17.859 -30.719 1 90.75 523 VAL B O 1
ATOM 9899 N N . VAL B 1 524 ? 15.789 -17.297 -30.922 1 91.94 524 VAL B N 1
ATOM 9900 C CA . VAL B 1 524 ? 15.938 -18.125 -32.125 1 91.94 524 VAL B CA 1
ATOM 9901 C C . VAL B 1 524 ? 15.711 -19.594 -31.766 1 91.94 524 VAL B C 1
ATOM 9903 O O . VAL B 1 524 ? 15.078 -20.328 -32.5 1 91.94 524 VAL B O 1
ATOM 9906 N N . ALA B 1 525 ? 16.172 -19.984 -30.609 1 92.5 525 ALA B N 1
ATOM 9907 C CA . ALA B 1 525 ? 16.031 -21.375 -30.172 1 92.5 525 ALA B CA 1
ATOM 9908 C C . ALA B 1 525 ? 14.57 -21.719 -29.922 1 92.5 525 ALA B C 1
ATOM 9910 O O . ALA B 1 525 ? 14.086 -22.75 -30.391 1 92.5 525 ALA B O 1
ATOM 9911 N N . VAL B 1 526 ? 13.789 -20.953 -29.281 1 88.88 526 VAL B N 1
ATOM 9912 C CA . VAL B 1 526 ? 12.406 -21.25 -28.906 1 88.88 526 VAL B CA 1
ATOM 9913 C C . VAL B 1 526 ? 11.516 -21.141 -30.141 1 88.88 526 VAL B C 1
ATOM 9915 O O . VAL B 1 526 ? 10.523 -21.859 -30.266 1 88.88 526 VAL B O 1
ATOM 9918 N N . ALA B 1 527 ? 11.898 -20.297 -31.125 1 85.81 527 ALA B N 1
ATOM 9919 C CA . ALA B 1 527 ? 11.086 -20.047 -32.312 1 85.81 527 ALA B CA 1
ATOM 9920 C C . ALA B 1 527 ? 11.328 -21.125 -33.375 1 85.81 527 ALA B C 1
ATOM 9922 O O . ALA B 1 527 ? 10.406 -21.516 -34.094 1 85.81 527 ALA B O 1
ATOM 9923 N N . LEU B 1 528 ? 12.547 -21.672 -33.406 1 87.88 528 LEU B N 1
ATOM 9924 C CA . LEU B 1 528 ? 12.891 -22.5 -34.531 1 87.88 528 LEU B CA 1
ATOM 9925 C C . LEU B 1 528 ? 13.062 -23.953 -34.125 1 87.88 528 LEU B C 1
ATOM 9927 O O . LEU B 1 528 ? 12.898 -24.859 -34.938 1 87.88 528 LEU B O 1
ATOM 9931 N N . ILE B 1 529 ? 13.492 -24.125 -32.906 1 90.81 529 ILE B N 1
ATOM 9932 C CA . ILE B 1 529 ? 13.812 -25.5 -32.5 1 90.81 529 ILE B CA 1
ATOM 9933 C C . ILE B 1 529 ? 12.625 -26.109 -31.766 1 90.81 529 ILE B C 1
ATOM 9935 O O . ILE B 1 529 ? 12.367 -25.797 -30.594 1 90.81 529 ILE B O 1
ATOM 9939 N N . LEU B 1 530 ? 11.93 -26.984 -32.312 1 85.31 530 LEU B N 1
ATOM 9940 C CA . LEU B 1 530 ? 10.789 -27.719 -31.766 1 85.31 530 LEU B CA 1
ATOM 9941 C C . LEU B 1 530 ? 9.883 -26.781 -30.969 1 85.31 530 LEU B C 1
ATOM 9943 O O . LEU B 1 530 ? 9.727 -26.953 -29.766 1 85.31 530 LEU B O 1
ATOM 9947 N N . PRO B 1 531 ? 9.188 -25.859 -31.641 1 81.25 531 PRO B N 1
ATOM 9948 C CA . PRO B 1 531 ? 8.367 -24.875 -30.922 1 81.25 531 PRO B CA 1
ATOM 9949 C C . PRO B 1 531 ? 7.145 -25.5 -30.266 1 81.25 531 PRO B C 1
ATOM 9951 O O . PRO B 1 531 ? 6.617 -26.516 -30.75 1 81.25 531 PRO B O 1
ATOM 9954 N N . ASP B 1 532 ? 6.863 -25.109 -29.016 1 75.88 532 ASP B N 1
ATOM 9955 C CA . ASP B 1 532 ? 5.691 -25.547 -28.266 1 75.88 532 ASP B CA 1
ATOM 9956 C C . ASP B 1 532 ? 4.617 -24.453 -28.25 1 75.88 532 ASP B C 1
ATOM 9958 O O . ASP B 1 532 ? 4.438 -23.766 -27.25 1 75.88 532 ASP B O 1
ATOM 9962 N N . TRP B 1 533 ? 3.77 -24.359 -29.391 1 74.25 533 TRP B N 1
ATOM 9963 C CA . TRP B 1 533 ? 2.695 -23.359 -29.438 1 74.25 533 TRP B CA 1
ATOM 9964 C C . TRP B 1 533 ? 1.466 -23.859 -28.688 1 74.25 533 TRP B C 1
ATOM 9966 O O . TRP B 1 533 ? 0.998 -24.984 -28.906 1 74.25 533 TRP B O 1
ATOM 9976 N N . GLN B 1 534 ? 1.001 -23.156 -27.719 1 76.38 534 GLN B N 1
ATOM 9977 C CA . GLN B 1 534 ? -0.14 -23.531 -26.891 1 76.38 534 GLN B CA 1
ATOM 9978 C C . GLN B 1 534 ? -1.417 -23.625 -27.734 1 76.38 534 GLN B C 1
ATOM 9980 O O . GLN B 1 534 ? -2.326 -24.375 -27.406 1 76.38 534 GLN B O 1
ATOM 9985 N N . SER B 1 535 ? -1.531 -22.828 -28.812 1 75.75 535 SER B N 1
ATOM 9986 C CA . SER B 1 535 ? -2.729 -22.828 -29.641 1 75.75 535 SER B CA 1
ATOM 9987 C C . SER B 1 535 ? -2.975 -24.219 -30.234 1 75.75 535 SER B C 1
ATOM 9989 O O . SER B 1 535 ? -4.125 -24.641 -30.391 1 75.75 535 SER B O 1
ATOM 9991 N N . LYS B 1 536 ? -1.886 -24.922 -30.406 1 75.44 536 LYS B N 1
ATOM 9992 C CA . LYS B 1 536 ? -2.016 -26.234 -31.031 1 75.44 536 LYS B CA 1
ATOM 9993 C C . LYS B 1 536 ? -2.346 -27.297 -29.984 1 75.44 536 LYS B C 1
ATOM 9995 O O . LYS B 1 536 ? -2.859 -28.375 -30.312 1 75.44 536 LYS B O 1
ATOM 10000 N N . ARG B 1 537 ? -2.141 -26.969 -28.781 1 80.94 537 ARG B N 1
ATOM 10001 C CA . ARG B 1 537 ? -2.344 -27.953 -27.719 1 80.94 537 ARG B CA 1
ATOM 10002 C C . ARG B 1 537 ? -3.592 -27.641 -26.906 1 80.94 537 ARG B C 1
ATOM 10004 O O . ARG B 1 537 ? -3.959 -28.391 -26 1 80.94 537 ARG B O 1
ATOM 10011 N N . LEU B 1 538 ? -4.262 -26.641 -27.234 1 86.69 538 LEU B N 1
ATOM 10012 C CA . LEU B 1 538 ? -5.387 -26.188 -26.422 1 86.69 538 LEU B CA 1
ATOM 10013 C C . LEU B 1 538 ? -6.504 -27.219 -26.422 1 86.69 538 LEU B C 1
ATOM 10015 O O . LEU B 1 538 ? -7.133 -27.453 -25.375 1 86.69 538 LEU B O 1
ATOM 10019 N N . HIS B 1 539 ? -6.703 -27.891 -27.516 1 86 539 HIS B N 1
ATOM 10020 C CA . HIS B 1 539 ? -7.777 -28.875 -27.594 1 86 539 HIS B CA 1
ATOM 10021 C C . HIS B 1 539 ? -7.508 -30.062 -26.688 1 86 539 HIS B C 1
ATOM 10023 O O . HIS B 1 539 ? -8.43 -30.609 -26.078 1 86 539 HIS B O 1
ATOM 10029 N N . THR B 1 540 ? -6.332 -30.406 -26.484 1 87.62 540 THR B N 1
ATOM 10030 C CA . THR B 1 540 ? -5.977 -31.516 -25.609 1 87.62 540 THR B CA 1
ATOM 10031 C C . THR B 1 540 ? -6.152 -31.109 -24.141 1 87.62 540 THR B C 1
ATOM 10033 O O . THR B 1 540 ? -6.578 -31.922 -23.312 1 87.62 540 THR B O 1
ATOM 10036 N N . VAL B 1 541 ? -5.773 -29.906 -23.922 1 90.56 541 VAL B N 1
ATOM 10037 C CA . VAL B 1 541 ? -5.938 -29.406 -22.562 1 90.56 541 VAL B CA 1
ATOM 10038 C C . VAL B 1 541 ? -7.422 -29.359 -22.203 1 90.56 541 VAL B C 1
ATOM 10040 O O . VAL B 1 541 ? -7.809 -29.719 -21.078 1 90.56 541 VAL B O 1
ATOM 10043 N N . MET B 1 542 ? -8.219 -28.938 -23.156 1 93.56 542 MET B N 1
ATOM 10044 C CA . MET B 1 542 ? -9.664 -28.906 -22.953 1 93.56 542 MET B CA 1
ATOM 10045 C C . MET B 1 542 ? -10.211 -30.312 -22.719 1 93.56 542 MET B C 1
ATOM 10047 O O . MET B 1 542 ? -11.023 -30.531 -21.812 1 93.56 542 MET B O 1
ATOM 10051 N N . ALA B 1 543 ? -9.727 -31.188 -23.484 1 93.19 543 ALA B N 1
ATOM 10052 C CA . ALA B 1 543 ? -10.164 -32.562 -23.359 1 93.19 543 ALA B CA 1
ATOM 10053 C C . ALA B 1 543 ? -9.789 -33.156 -22 1 93.19 543 ALA B C 1
ATOM 10055 O O . ALA B 1 543 ? -10.609 -33.781 -21.344 1 93.19 543 ALA B O 1
ATOM 10056 N N . ASP B 1 544 ? -8.656 -32.875 -21.594 1 93.25 544 ASP B N 1
ATOM 10057 C CA . ASP B 1 544 ? -8.188 -33.375 -20.297 1 93.25 544 ASP B CA 1
ATOM 10058 C C . ASP B 1 544 ? -9.016 -32.781 -19.172 1 93.25 544 ASP B C 1
ATOM 10060 O O . ASP B 1 544 ? -9.273 -33.469 -18.156 1 93.25 544 ASP B O 1
ATOM 10064 N N . THR B 1 545 ? -9.398 -31.578 -19.297 1 95 545 THR B N 1
ATOM 10065 C CA . THR B 1 545 ? -10.227 -30.922 -18.297 1 95 545 THR B CA 1
ATOM 10066 C C . THR B 1 545 ? -11.586 -31.609 -18.188 1 95 545 THR B C 1
ATOM 10068 O O . THR B 1 545 ? -12.07 -31.875 -17.078 1 95 545 THR B O 1
ATOM 10071 N N . ILE B 1 546 ? -12.148 -31.922 -19.312 1 95.56 546 ILE B N 1
ATOM 10072 C CA . ILE B 1 546 ? -13.445 -32.594 -19.344 1 95.56 546 ILE B CA 1
ATOM 10073 C C . ILE B 1 546 ? -13.32 -33.969 -18.719 1 95.56 546 ILE B C 1
ATOM 10075 O O . ILE B 1 546 ? -14.188 -34.406 -17.953 1 95.56 546 ILE B O 1
ATOM 10079 N N . GLN B 1 547 ? -12.266 -34.625 -19.016 1 94.94 547 GLN B N 1
ATOM 10080 C CA . GLN B 1 547 ? -12.039 -35.938 -18.469 1 94.94 547 GLN B CA 1
ATOM 10081 C C . GLN B 1 547 ? -11.875 -35.906 -16.938 1 94.94 547 GLN B C 1
ATOM 10083 O O . GLN B 1 547 ? -12.398 -36.75 -16.234 1 94.94 547 GLN B O 1
ATOM 10088 N N . ALA B 1 548 ? -11.156 -34.969 -16.484 1 95.88 548 ALA B N 1
ATOM 10089 C CA . ALA B 1 548 ? -10.969 -34.844 -15.047 1 95.88 548 ALA B CA 1
ATOM 10090 C C . ALA B 1 548 ? -12.289 -34.531 -14.352 1 95.88 548 ALA B C 1
ATOM 10092 O O . ALA B 1 548 ? -12.562 -35.062 -13.266 1 95.88 548 ALA B O 1
ATOM 10093 N N . ASN B 1 549 ? -13.086 -33.688 -14.945 1 95.69 549 ASN B N 1
ATOM 10094 C CA . ASN B 1 549 ? -14.398 -33.406 -14.391 1 95.69 549 ASN B CA 1
ATOM 10095 C C . ASN B 1 549 ? -15.289 -34.625 -14.352 1 95.69 549 ASN B C 1
ATOM 10097 O O . ASN B 1 549 ? -16.031 -34.844 -13.391 1 95.69 549 ASN B O 1
ATOM 10101 N N . ARG B 1 550 ? -15.172 -35.375 -15.391 1 95.44 550 ARG B N 1
ATOM 10102 C CA . ARG B 1 550 ? -15.938 -36.625 -15.461 1 95.44 550 ARG B CA 1
ATOM 10103 C C . ARG B 1 550 ? -15.562 -37.562 -14.32 1 95.44 550 ARG B C 1
ATOM 10105 O O . ARG B 1 550 ? -16.438 -38.125 -13.664 1 95.44 550 ARG B O 1
ATOM 10112 N N . SER B 1 551 ? -14.32 -37.719 -14.086 1 95.25 551 SER B N 1
ATOM 10113 C CA . SER B 1 551 ? -13.828 -38.594 -13.031 1 95.25 551 SER B CA 1
ATOM 10114 C C . SER B 1 551 ? -14.234 -38.062 -11.656 1 95.25 551 SER B C 1
ATOM 10116 O O . SER B 1 551 ? -14.586 -38.844 -10.766 1 95.25 551 SER B O 1
ATOM 10118 N N . TYR B 1 552 ? -14.141 -36.844 -11.43 1 95.31 552 TYR B N 1
ATOM 10119 C CA . TYR B 1 552 ? -14.562 -36.219 -10.18 1 95.31 552 TYR B CA 1
ATOM 10120 C C . TYR B 1 552 ? -16.047 -36.469 -9.922 1 95.31 552 TYR B C 1
ATOM 10122 O O . TYR B 1 552 ? -16.422 -36.875 -8.828 1 95.31 552 TYR B O 1
ATOM 10130 N N . LEU B 1 553 ? -16.859 -36.219 -10.961 1 94.94 553 LEU B N 1
ATOM 10131 C CA . LEU B 1 553 ? -18.297 -36.469 -10.852 1 94.94 553 LEU B CA 1
ATOM 10132 C C . LEU B 1 553 ? -18.594 -37.906 -10.516 1 94.94 553 LEU B C 1
ATOM 10134 O O . LEU B 1 553 ? -19.453 -38.219 -9.688 1 94.94 553 LEU B O 1
ATOM 10138 N N . ALA B 1 554 ? -17.844 -38.781 -11.086 1 93.75 554 ALA B N 1
ATOM 10139 C CA . ALA B 1 554 ? -18.047 -40.219 -10.852 1 93.75 554 ALA B CA 1
ATOM 10140 C C . ALA B 1 554 ? -17.781 -40.594 -9.391 1 93.75 554 ALA B C 1
ATOM 10142 O O . ALA B 1 554 ? -18.5 -41.375 -8.797 1 93.75 554 ALA B O 1
ATOM 10143 N N . GLN B 1 555 ? -16.734 -40 -8.844 1 92.88 555 GLN B N 1
ATOM 10144 C CA . GLN B 1 555 ? -16.406 -40.25 -7.453 1 92.88 555 GLN B CA 1
ATOM 10145 C C . GLN B 1 555 ? -17.5 -39.75 -6.516 1 92.88 555 GLN B C 1
ATOM 10147 O O . GLN B 1 555 ? -17.781 -40.375 -5.488 1 92.88 555 GLN B O 1
ATOM 10152 N N . ILE B 1 556 ? -18.062 -38.688 -6.863 1 93.38 556 ILE B N 1
ATOM 10153 C CA . ILE B 1 556 ? -19.109 -38.062 -6.035 1 93.38 556 ILE B CA 1
ATOM 10154 C C . ILE B 1 556 ? -20.359 -38.938 -6.074 1 93.38 556 ILE B C 1
ATOM 10156 O O . ILE B 1 556 ? -20.969 -39.219 -5.035 1 93.38 556 ILE B O 1
ATOM 10160 N N . ILE B 1 557 ? -20.75 -39.375 -7.273 1 91.44 557 ILE B N 1
ATOM 10161 C CA . ILE B 1 557 ? -21.969 -40.156 -7.449 1 91.44 557 ILE B CA 1
ATOM 10162 C C . ILE B 1 557 ? -21.844 -41.469 -6.68 1 91.44 557 ILE B C 1
ATOM 10164 O O . ILE B 1 557 ? -22.828 -41.969 -6.094 1 91.44 557 ILE B O 1
ATOM 10168 N N . GLY B 1 558 ? -20.672 -42.031 -6.613 1 87.38 558 GLY B N 1
ATOM 10169 C CA . GLY B 1 558 ? -20.453 -43.25 -5.855 1 87.38 558 GLY B CA 1
ATOM 10170 C C . GLY B 1 558 ? -20.688 -43.062 -4.367 1 87.38 558 GLY B C 1
ATOM 10171 O O . GLY B 1 558 ? -21.062 -44.031 -3.676 1 87.38 558 GLY B O 1
ATOM 10172 N N . GLN B 1 559 ? -20.594 -41.906 -3.898 1 88.88 559 GLN B N 1
ATOM 10173 C CA . GLN B 1 559 ? -20.688 -41.656 -2.465 1 88.88 559 GLN B CA 1
ATOM 10174 C C . GLN B 1 559 ? -22.141 -41.406 -2.039 1 88.88 559 GLN B C 1
ATOM 10176 O O . GLN B 1 559 ? -22.453 -41.438 -0.846 1 88.88 559 GLN B O 1
ATOM 10181 N N . TYR B 1 560 ? -23 -41.188 -2.994 1 87.31 560 TYR B N 1
ATOM 10182 C CA . TYR B 1 560 ? -24.406 -41 -2.631 1 87.31 560 TYR B CA 1
ATOM 10183 C C . TYR B 1 560 ? -25.016 -42.344 -2.197 1 87.31 560 TYR B C 1
ATOM 10185 O O . TYR B 1 560 ? -26.094 -42.375 -1.579 1 87.31 560 TYR B O 1
ATOM 10193 N N . ARG B 1 561 ? -24.266 -43.438 -2.385 1 81.5 561 ARG B N 1
ATOM 10194 C CA . ARG B 1 561 ? -24.703 -44.75 -1.938 1 81.5 561 ARG B CA 1
ATOM 10195 C C . ARG B 1 561 ? -24.078 -45.094 -0.592 1 81.5 561 ARG B C 1
ATOM 10197 O O . ARG B 1 561 ? -24.75 -45.656 0.281 1 81.5 561 ARG B O 1
ATOM 10204 N N . ILE B 1 562 ? -22.859 -44.781 -0.4 1 81.5 562 ILE B N 1
ATOM 10205 C CA . ILE B 1 562 ? -22.094 -45.219 0.752 1 81.5 562 ILE B CA 1
ATOM 10206 C C . ILE B 1 562 ? -22.094 -44.156 1.834 1 81.5 562 ILE B C 1
ATOM 10208 O O . ILE B 1 562 ? -22.016 -44.469 3.025 1 81.5 562 ILE B O 1
ATOM 10212 N N . GLY B 1 563 ? -22.281 -42.938 1.475 1 81.88 563 GLY B N 1
ATOM 10213 C CA . GLY B 1 563 ? -22.172 -41.844 2.42 1 81.88 563 GLY B CA 1
ATOM 10214 C C . GLY B 1 563 ? -20.922 -41 2.209 1 81.88 563 GLY B C 1
ATOM 10215 O O . GLY B 1 563 ? -20.031 -41.375 1.438 1 81.88 563 GLY B O 1
ATOM 10216 N N . LYS B 1 564 ? -20.938 -39.875 2.836 1 85.31 564 LYS B N 1
ATOM 10217 C CA . LYS B 1 564 ? -19.828 -38.938 2.668 1 85.31 564 LYS B CA 1
ATOM 10218 C C . LYS B 1 564 ? -18.547 -39.469 3.275 1 85.31 564 LYS B C 1
ATOM 10220 O O . LYS B 1 564 ? -18.5 -39.781 4.469 1 85.31 564 LYS B O 1
ATOM 10225 N N . LYS B 1 565 ? -17.578 -39.75 2.477 1 82.25 565 LYS B N 1
ATOM 10226 C CA . LYS B 1 565 ? -16.234 -40.156 2.896 1 82.25 565 LYS B CA 1
ATOM 10227 C C . LYS B 1 565 ? -15.156 -39.438 2.105 1 82.25 565 LYS B C 1
ATOM 10229 O O . LYS B 1 565 ? -15.141 -39.469 0.874 1 82.25 565 LYS B O 1
ATOM 10234 N N . ASP B 1 566 ? -14.383 -38.781 2.805 1 84 566 ASP B N 1
ATOM 10235 C CA . ASP B 1 566 ? -13.281 -38.094 2.139 1 84 566 ASP B CA 1
ATOM 10236 C C . ASP B 1 566 ? -12.086 -39 1.959 1 84 566 ASP B C 1
ATOM 10238 O O . ASP B 1 566 ? -11.016 -38.781 2.535 1 84 566 ASP B O 1
ATOM 10242 N N . SER B 1 567 ? -12.266 -39.969 1.065 1 84.38 567 SER B N 1
ATOM 10243 C CA . SER B 1 567 ? -11.219 -40.938 0.776 1 84.38 567 SER B CA 1
ATOM 10244 C C . SER B 1 567 ? -10.102 -40.312 -0.053 1 84.38 567 SER B C 1
ATOM 10246 O O . SER B 1 567 ? -10.25 -39.219 -0.568 1 84.38 567 SER B O 1
ATOM 10248 N N . LEU B 1 568 ? -9.07 -40.969 -0.065 1 86.56 568 LEU B N 1
ATOM 10249 C CA . LEU B 1 568 ? -7.93 -40.5 -0.842 1 86.56 568 LEU B CA 1
ATOM 10250 C C . LEU B 1 568 ? -8.273 -40.406 -2.324 1 86.56 568 LEU B C 1
ATOM 10252 O O . LEU B 1 568 ? -7.887 -39.469 -3.006 1 86.56 568 LEU B O 1
ATOM 10256 N N . THR B 1 569 ? -9.016 -41.375 -2.793 1 87.19 569 THR B N 1
ATOM 10257 C CA . THR B 1 569 ? -9.391 -41.375 -4.199 1 87.19 569 THR B CA 1
ATOM 10258 C C . THR B 1 569 ? -10.273 -40.188 -4.547 1 87.19 569 THR B C 1
ATOM 10260 O O . THR B 1 569 ? -10.148 -39.625 -5.625 1 87.19 569 THR B O 1
ATOM 10263 N N . TYR B 1 570 ? -11.102 -39.844 -3.631 1 90.56 570 TYR B N 1
ATOM 10264 C CA . TYR B 1 570 ? -11.961 -38.688 -3.828 1 90.56 570 TYR B CA 1
ATOM 10265 C C . TYR B 1 570 ? -11.133 -37.406 -3.893 1 90.56 570 TYR B C 1
ATOM 10267 O O . TYR B 1 570 ? -11.32 -36.562 -4.789 1 90.56 570 TYR B O 1
ATOM 10275 N N . ARG B 1 571 ? -10.211 -37.312 -2.965 1 89.44 571 ARG B N 1
ATOM 10276 C CA . ARG B 1 571 ? -9.391 -36.094 -2.895 1 89.44 571 ARG B CA 1
ATOM 10277 C C . ARG B 1 571 ? -8.508 -35.969 -4.129 1 89.44 571 ARG B C 1
ATOM 10279 O O . ARG B 1 571 ? -8.281 -34.875 -4.617 1 89.44 571 ARG B O 1
ATOM 10286 N N . ILE B 1 572 ? -8.062 -37.062 -4.637 1 91 572 ILE B N 1
ATOM 10287 C CA . ILE B 1 572 ? -7.223 -37.031 -5.828 1 91 572 ILE B CA 1
ATOM 10288 C C . ILE B 1 572 ? -8.039 -36.594 -7.035 1 91 572 ILE B C 1
ATOM 10290 O O . ILE B 1 572 ? -7.582 -35.781 -7.828 1 91 572 ILE B O 1
ATOM 10294 N N . ALA B 1 573 ? -9.227 -37.062 -7.133 1 92.5 573 ALA B N 1
ATOM 10295 C CA . ALA B 1 573 ? -10.094 -36.688 -8.242 1 92.5 573 ALA B CA 1
ATOM 10296 C C . ALA B 1 573 ? -10.469 -35.219 -8.172 1 92.5 573 ALA B C 1
ATOM 10298 O O . ALA B 1 573 ? -10.484 -34.531 -9.195 1 92.5 573 ALA B O 1
ATOM 10299 N N . ARG B 1 574 ? -10.734 -34.844 -7.004 1 92.19 574 ARG B N 1
ATOM 10300 C CA . ARG B 1 574 ? -11.078 -33.438 -6.793 1 92.19 574 ARG B CA 1
ATOM 10301 C C . ARG B 1 574 ? -9.914 -32.531 -7.191 1 92.19 574 ARG B C 1
ATOM 10303 O O . ARG B 1 574 ? -10.094 -31.578 -7.949 1 92.19 574 ARG B O 1
ATOM 10310 N N . ARG B 1 575 ? -8.812 -32.844 -6.73 1 91.88 575 ARG B N 1
ATOM 10311 C CA . ARG B 1 575 ? -7.629 -32.031 -7.008 1 91.88 575 ARG B CA 1
ATOM 10312 C C . ARG B 1 575 ? -7.297 -32.062 -8.5 1 91.88 575 ARG B C 1
ATOM 10314 O O . ARG B 1 575 ? -6.918 -31.031 -9.062 1 91.88 575 ARG B O 1
ATOM 10321 N N . SER B 1 576 ? -7.453 -33.156 -9.039 1 92.94 576 SER B N 1
ATOM 10322 C CA . SER B 1 576 ? -7.168 -33.281 -10.461 1 92.94 576 SER B CA 1
ATOM 10323 C C . SER B 1 576 ? -8.094 -32.375 -11.289 1 92.94 576 SER B C 1
ATOM 10325 O O . SER B 1 576 ? -7.641 -31.719 -12.227 1 92.94 576 SER B O 1
ATOM 10327 N N . ALA B 1 577 ? -9.305 -32.344 -10.922 1 94.25 577 ALA B N 1
ATOM 10328 C CA . ALA B 1 577 ? -10.273 -31.516 -11.641 1 94.25 577 ALA B CA 1
ATOM 10329 C C . ALA B 1 577 ? -9.914 -30.031 -11.523 1 94.25 577 ALA B C 1
ATOM 10331 O O . ALA B 1 577 ? -9.898 -29.312 -12.516 1 94.25 577 ALA B O 1
ATOM 10332 N N . HIS B 1 578 ? -9.602 -29.656 -10.336 1 92.88 578 HIS B N 1
ATOM 10333 C CA . HIS B 1 578 ? -9.234 -28.25 -10.117 1 92.88 578 HIS B CA 1
ATOM 10334 C C . HIS B 1 578 ? -7.91 -27.922 -10.789 1 92.88 578 HIS B C 1
ATOM 10336 O O . HIS B 1 578 ? -7.742 -26.812 -11.32 1 92.88 578 HIS B O 1
ATOM 10342 N N . ASN B 1 579 ? -7 -28.844 -10.82 1 93.19 579 ASN B N 1
ATOM 10343 C CA . ASN B 1 579 ? -5.711 -28.625 -11.477 1 93.19 579 ASN B CA 1
ATOM 10344 C C . ASN B 1 579 ? -5.871 -28.453 -12.984 1 93.19 579 ASN B C 1
ATOM 10346 O O . ASN B 1 579 ? -5.242 -27.578 -13.578 1 93.19 579 ASN B O 1
ATOM 10350 N N . HIS B 1 580 ? -6.691 -29.266 -13.539 1 93.06 580 HIS B N 1
ATOM 10351 C CA . HIS B 1 580 ? -6.887 -29.172 -14.977 1 93.06 580 HIS B CA 1
ATOM 10352 C C . HIS B 1 580 ? -7.625 -27.891 -15.352 1 93.06 580 HIS B C 1
ATOM 10354 O O . HIS B 1 580 ? -7.375 -27.312 -16.406 1 93.06 580 HIS B O 1
ATOM 10360 N N . ASP B 1 581 ? -8.516 -27.531 -14.484 1 93.5 581 ASP B N 1
ATOM 10361 C CA . ASP B 1 581 ? -9.172 -26.234 -14.695 1 93.5 581 ASP B CA 1
ATOM 10362 C C . ASP B 1 581 ? -8.164 -25.094 -14.633 1 93.5 581 ASP B C 1
ATOM 10364 O O . ASP B 1 581 ? -8.203 -24.172 -15.453 1 93.5 581 ASP B O 1
ATOM 10368 N N . ALA B 1 582 ? -7.34 -25.141 -13.727 1 92.06 582 ALA B N 1
ATOM 10369 C CA . ALA B 1 582 ? -6.285 -24.125 -13.594 1 92.06 582 ALA B CA 1
ATOM 10370 C C . ALA B 1 582 ? -5.355 -24.141 -14.805 1 92.06 582 ALA B C 1
ATOM 10372 O O . ALA B 1 582 ? -4.977 -23.094 -15.312 1 92.06 582 ALA B O 1
ATOM 10373 N N . ASN B 1 583 ? -5.043 -25.328 -15.211 1 91.44 583 ASN B N 1
ATOM 10374 C CA . ASN B 1 583 ? -4.176 -25.469 -16.375 1 91.44 583 ASN B CA 1
ATOM 10375 C C . ASN B 1 583 ? -4.82 -24.891 -17.641 1 91.44 583 ASN B C 1
ATOM 10377 O O . ASN B 1 583 ? -4.133 -24.297 -18.469 1 91.44 583 ASN B O 1
ATOM 10381 N N . LEU B 1 584 ? -6.094 -25.125 -17.781 1 92.25 584 LEU B N 1
ATOM 10382 C CA . LEU B 1 584 ? -6.824 -24.562 -18.906 1 92.25 584 LEU B CA 1
ATOM 10383 C C . LEU B 1 584 ? -6.777 -23.047 -18.891 1 92.25 584 LEU B C 1
ATOM 10385 O O . LEU B 1 584 ? -6.52 -22.406 -19.906 1 92.25 584 LEU B O 1
ATOM 10389 N N . THR B 1 585 ? -6.945 -22.5 -17.766 1 90.75 585 THR B N 1
ATOM 10390 C CA . THR B 1 585 ? -6.887 -21.062 -17.594 1 90.75 585 THR B CA 1
ATOM 10391 C C . THR B 1 585 ? -5.512 -20.516 -17.984 1 90.75 585 THR B C 1
ATOM 10393 O O . THR B 1 585 ? -5.402 -19.547 -18.734 1 90.75 585 THR B O 1
ATOM 10396 N N . ASN B 1 586 ? -4.527 -21.172 -17.531 1 87.69 586 ASN B N 1
ATOM 10397 C CA . ASN B 1 586 ? -3.158 -20.75 -17.812 1 87.69 586 ASN B CA 1
ATOM 10398 C C . ASN B 1 586 ? -2.818 -20.922 -19.297 1 87.69 586 ASN B C 1
ATOM 10400 O O . ASN B 1 586 ? -2.111 -20.094 -19.875 1 87.69 586 ASN B O 1
ATOM 10404 N N . ALA B 1 587 ? -3.305 -21.969 -19.891 1 87.88 587 ALA B N 1
ATOM 10405 C CA . ALA B 1 587 ? -3.057 -22.234 -21.297 1 87.88 587 ALA B CA 1
ATOM 10406 C C . ALA B 1 587 ? -3.662 -21.141 -22.172 1 87.88 587 ALA B C 1
ATOM 10408 O O . ALA B 1 587 ? -3.033 -20.688 -23.141 1 87.88 587 ALA B O 1
ATOM 10409 N N . ILE B 1 588 ? -4.805 -20.734 -21.859 1 88.44 588 ILE B N 1
ATOM 10410 C CA . ILE B 1 588 ? -5.473 -19.703 -22.625 1 88.44 588 ILE B CA 1
ATOM 10411 C C . ILE B 1 588 ? -4.734 -18.375 -22.453 1 88.44 588 ILE B C 1
ATOM 10413 O O . ILE B 1 588 ? -4.527 -17.641 -23.422 1 88.44 588 ILE B O 1
ATOM 10417 N N . SER B 1 589 ? -4.344 -18.109 -21.25 1 84.44 589 SER B N 1
ATOM 10418 C CA . SER B 1 589 ? -3.584 -16.875 -21 1 84.44 589 SER B CA 1
ATOM 10419 C C . SER B 1 589 ? -2.268 -16.875 -21.766 1 84.44 589 SER B C 1
ATOM 10421 O O . SER B 1 589 ? -1.866 -15.844 -22.312 1 84.44 589 SER B O 1
ATOM 10423 N N . SER B 1 590 ? -1.633 -18.031 -21.844 1 81.75 590 SER B N 1
ATOM 10424 C CA . SER B 1 590 ? -0.376 -18.156 -22.562 1 81.75 590 SER B CA 1
ATOM 10425 C C . SER B 1 590 ? -0.595 -18.016 -24.078 1 81.75 590 SER B C 1
ATOM 10427 O O . SER B 1 590 ? 0.246 -17.453 -24.781 1 81.75 590 SER B O 1
ATOM 10429 N N . MET B 1 591 ? -1.682 -18.469 -24.578 1 83.88 591 MET B N 1
ATOM 10430 C CA . MET B 1 591 ? -2.012 -18.375 -26 1 83.88 591 MET B CA 1
ATOM 10431 C C . MET B 1 591 ? -2.213 -16.922 -26.406 1 83.88 591 MET B C 1
ATOM 10433 O O . MET B 1 591 ? -1.811 -16.516 -27.5 1 83.88 591 MET B O 1
ATOM 10437 N N . LEU B 1 592 ? -2.75 -16.109 -25.484 1 81.94 592 LEU B N 1
ATOM 10438 C CA . LEU B 1 592 ? -3 -14.703 -25.766 1 81.94 592 LEU B CA 1
ATOM 10439 C C . LEU B 1 592 ? -1.69 -13.93 -25.891 1 81.94 592 LEU B C 1
ATOM 10441 O O . LEU B 1 592 ? -1.644 -12.883 -26.547 1 81.94 592 LEU B O 1
ATOM 10445 N N . ALA B 1 593 ? -0.689 -14.5 -25.312 1 77.44 593 ALA B N 1
ATOM 10446 C CA . ALA B 1 593 ? 0.611 -13.836 -25.328 1 77.44 593 ALA B CA 1
ATOM 10447 C C . ALA B 1 593 ? 1.396 -14.203 -26.594 1 77.44 593 ALA B C 1
ATOM 10449 O O . ALA B 1 593 ? 2.422 -13.594 -26.891 1 77.44 593 ALA B O 1
ATOM 10450 N N . GLU B 1 594 ? 0.927 -15.172 -27.312 1 77.38 594 GLU B N 1
ATOM 10451 C CA . GLU B 1 594 ? 1.579 -15.609 -28.547 1 77.38 594 GLU B CA 1
ATOM 10452 C C . GLU B 1 594 ? 1.322 -14.625 -29.688 1 77.38 594 GLU B C 1
ATOM 10454 O O . GLU B 1 594 ? 0.386 -13.828 -29.625 1 77.38 594 GLU B O 1
ATOM 10459 N N . PRO B 1 595 ? 2.238 -14.586 -30.609 1 76.31 595 PRO B N 1
ATOM 10460 C CA . PRO B 1 595 ? 2.039 -13.672 -31.734 1 76.31 595 PRO B CA 1
ATOM 10461 C C . PRO B 1 595 ? 0.698 -13.875 -32.438 1 76.31 595 PRO B C 1
ATOM 10463 O O . PRO B 1 595 ? 0.141 -14.977 -32.375 1 76.31 595 PRO B O 1
ATOM 10466 N N . GLY B 1 596 ? 0.14 -12.781 -32.938 1 72.06 596 GLY B N 1
ATOM 10467 C CA . GLY B 1 596 ? -1.199 -12.695 -33.5 1 72.06 596 GLY B CA 1
ATOM 10468 C C . GLY B 1 596 ? -1.507 -13.82 -34.469 1 72.06 596 GLY B C 1
ATOM 10469 O O . GLY B 1 596 ? -2.629 -14.328 -34.5 1 72.06 596 GLY B O 1
ATOM 10470 N N . ARG B 1 597 ? -0.533 -14.289 -35.156 1 69.81 597 ARG B N 1
ATOM 10471 C CA . ARG B 1 597 ? -0.79 -15.289 -36.188 1 69.81 597 ARG B CA 1
ATOM 10472 C C . ARG B 1 597 ? -1.193 -16.625 -35.562 1 69.81 597 ARG B C 1
ATOM 10474 O O . ARG B 1 597 ? -1.873 -17.438 -36.188 1 69.81 597 ARG B O 1
ATOM 10481 N N . TYR B 1 598 ? -0.884 -16.781 -34.344 1 67.44 598 TYR B N 1
ATOM 10482 C CA . TYR B 1 598 ? -1.128 -18.062 -33.688 1 67.44 598 TYR B CA 1
ATOM 10483 C C . TYR B 1 598 ? -2.303 -17.984 -32.719 1 67.44 598 TYR B C 1
ATOM 10485 O O . TYR B 1 598 ? -2.715 -19 -32.156 1 67.44 598 TYR B O 1
ATOM 10493 N N . ARG B 1 599 ? -2.879 -16.766 -32.594 1 71.62 599 ARG B N 1
ATOM 10494 C CA . ARG B 1 599 ? -4.055 -16.609 -31.734 1 71.62 599 ARG B CA 1
ATOM 10495 C C . ARG B 1 599 ? -5.316 -17.062 -32.469 1 71.62 599 ARG B C 1
ATOM 10497 O O . ARG B 1 599 ? -5.602 -16.594 -33.562 1 71.62 599 ARG B O 1
ATOM 10504 N N . SER B 1 600 ? -5.84 -18.234 -32.062 1 70 600 SER B N 1
ATOM 10505 C CA . SER B 1 600 ? -7.039 -18.734 -32.719 1 70 600 SER B CA 1
ATOM 10506 C C . SER B 1 600 ? -8.219 -18.797 -31.75 1 70 600 SER B C 1
ATOM 10508 O O . SER B 1 600 ? -8.055 -19.188 -30.594 1 70 600 SER B O 1
ATOM 10510 N N . ALA B 1 601 ? -9.359 -18.297 -32.188 1 80.19 601 ALA B N 1
ATOM 10511 C CA . ALA B 1 601 ? -10.648 -18.5 -31.547 1 80.19 601 ALA B CA 1
ATOM 10512 C C . ALA B 1 601 ? -10.617 -18.016 -30.094 1 80.19 601 ALA B C 1
ATOM 10514 O O . ALA B 1 601 ? -11.008 -18.734 -29.172 1 80.19 601 ALA B O 1
ATOM 10515 N N . VAL B 1 602 ? -10.25 -16.797 -29.938 1 84.06 602 VAL B N 1
ATOM 10516 C CA . VAL B 1 602 ? -10.07 -16.234 -28.594 1 84.06 602 VAL B CA 1
ATOM 10517 C C . VAL B 1 602 ? -11.414 -16.188 -27.875 1 84.06 602 VAL B C 1
ATOM 10519 O O . VAL B 1 602 ? -11.523 -16.656 -26.734 1 84.06 602 VAL B O 1
ATOM 10522 N N . ASP B 1 603 ? -12.492 -15.852 -28.516 1 84.06 603 ASP B N 1
ATOM 10523 C CA . ASP B 1 603 ? -13.797 -15.727 -27.875 1 84.06 603 ASP B CA 1
ATOM 10524 C C . ASP B 1 603 ? -14.359 -17.094 -27.5 1 84.06 603 ASP B C 1
ATOM 10526 O O . ASP B 1 603 ? -14.898 -17.266 -26.406 1 84.06 603 ASP B O 1
ATOM 10530 N N . GLU B 1 604 ? -14.148 -18.031 -28.328 1 87.06 604 GLU B N 1
ATOM 10531 C CA . GLU B 1 604 ? -14.633 -19.375 -28.062 1 87.06 604 GLU B CA 1
ATOM 10532 C C . GLU B 1 604 ? -13.859 -20.031 -26.922 1 87.06 604 GLU B C 1
ATOM 10534 O O . GLU B 1 604 ? -14.422 -20.781 -26.125 1 87.06 604 GLU B O 1
ATOM 10539 N N . SER B 1 605 ? -12.625 -19.719 -26.938 1 89 605 SER B N 1
ATOM 10540 C CA . SER B 1 605 ? -11.805 -20.281 -25.875 1 89 605 SER B CA 1
ATOM 10541 C C . SER B 1 605 ? -12.234 -19.75 -24.5 1 89 605 SER B C 1
ATOM 10543 O O . SER B 1 605 ? -12.328 -20.516 -23.531 1 89 605 SER B O 1
ATOM 10545 N N . PHE B 1 606 ? -12.609 -18.484 -24.469 1 87.75 606 PHE B N 1
ATOM 10546 C CA . PHE B 1 606 ? -13.039 -17.922 -23.188 1 87.75 606 PHE B CA 1
ATOM 10547 C C . PHE B 1 606 ? -14.422 -18.422 -22.812 1 87.75 606 PHE B C 1
ATOM 10549 O O . PHE B 1 606 ? -14.711 -18.641 -21.641 1 87.75 606 PHE B O 1
ATOM 10556 N N . ARG B 1 607 ? -15.203 -18.562 -23.766 1 89 607 ARG B N 1
ATOM 10557 C CA . ARG B 1 607 ? -16.531 -19.109 -23.5 1 89 607 ARG B CA 1
ATOM 10558 C C . ARG B 1 607 ? -16.438 -20.531 -22.969 1 89 607 ARG B C 1
ATOM 10560 O O . ARG B 1 607 ? -17.141 -20.891 -22.031 1 89 607 ARG B O 1
ATOM 10567 N N . PHE B 1 608 ? -15.578 -21.297 -23.547 1 91.19 608 PHE B N 1
ATOM 10568 C CA . PHE B 1 608 ? -15.375 -22.656 -23.094 1 91.19 608 PHE B CA 1
ATOM 10569 C C . PHE B 1 608 ? -14.836 -22.672 -21.656 1 91.19 608 PHE B C 1
ATOM 10571 O O . PHE B 1 608 ? -15.266 -23.484 -20.844 1 91.19 608 PHE B O 1
ATOM 10578 N N . LEU B 1 609 ? -13.93 -21.828 -21.453 1 90.94 609 LEU B N 1
ATOM 10579 C CA . LEU B 1 609 ? -13.352 -21.734 -20.125 1 90.94 609 LEU B CA 1
ATOM 10580 C C . LEU B 1 609 ? -14.438 -21.438 -19.094 1 90.94 609 LEU B C 1
ATOM 10582 O O . LEU B 1 609 ? -14.484 -22.078 -18.031 1 90.94 609 LEU B O 1
ATOM 10586 N N . THR B 1 610 ? -15.305 -20.516 -19.375 1 88.69 610 THR B N 1
ATOM 10587 C CA . THR B 1 610 ? -16.359 -20.125 -18.453 1 88.69 610 THR B CA 1
ATOM 10588 C C . THR B 1 610 ? -17.328 -21.281 -18.219 1 88.69 610 THR B C 1
ATOM 10590 O O . THR B 1 610 ? -17.734 -21.516 -17.078 1 88.69 610 THR B O 1
ATOM 10593 N N . LEU B 1 611 ? -17.594 -21.969 -19.219 1 89.56 611 LEU B N 1
ATOM 10594 C CA . LEU B 1 611 ? -18.516 -23.109 -19.094 1 89.56 611 LEU B CA 1
ATOM 10595 C C . LEU B 1 611 ? -17.859 -24.25 -18.328 1 89.56 611 LEU B C 1
ATOM 10597 O O . LEU B 1 611 ? -18.516 -24.891 -17.5 1 89.56 611 LEU B O 1
ATOM 10601 N N . SER B 1 612 ? -16.656 -24.484 -18.672 1 91.62 612 SER B N 1
ATOM 10602 C CA . SER B 1 612 ? -15.945 -25.547 -17.953 1 91.62 612 SER B CA 1
ATOM 10603 C C . SER B 1 612 ? -15.828 -25.234 -16.469 1 91.62 612 SER B C 1
ATOM 10605 O O . SER B 1 612 ? -15.992 -26.125 -15.633 1 91.62 612 SER B O 1
ATOM 10607 N N . HIS B 1 613 ? -15.586 -24.047 -16.188 1 89.94 613 HIS B N 1
ATOM 10608 C CA . HIS B 1 613 ? -15.508 -23.641 -14.797 1 89.94 613 HIS B CA 1
ATOM 10609 C C . HIS B 1 613 ? -16.859 -23.766 -14.102 1 89.94 613 HIS B C 1
ATOM 10611 O O . HIS B 1 613 ? -16.938 -24.156 -12.938 1 89.94 613 HIS B O 1
ATOM 10617 N N . ALA B 1 614 ? -17.875 -23.375 -14.781 1 89.19 614 ALA B N 1
ATOM 10618 C CA . ALA B 1 614 ? -19.219 -23.547 -14.242 1 89.19 614 ALA B CA 1
ATOM 10619 C C . ALA B 1 614 ? -19.516 -25.016 -13.969 1 89.19 614 ALA B C 1
ATOM 10621 O O . ALA B 1 614 ? -20.094 -25.359 -12.938 1 89.19 614 ALA B O 1
ATOM 10622 N N . LEU B 1 615 ? -19.125 -25.797 -14.922 1 92.06 615 LEU B N 1
ATOM 10623 C CA . LEU B 1 615 ? -19.297 -27.234 -14.742 1 92.06 615 LEU B CA 1
ATOM 10624 C C . LEU B 1 615 ? -18.609 -27.719 -13.469 1 92.06 615 LEU B C 1
ATOM 10626 O O . LEU B 1 615 ? -19.203 -28.422 -12.656 1 92.06 615 LEU B O 1
ATOM 10630 N N . LEU B 1 616 ? -17.391 -27.312 -13.305 1 93.56 616 LEU B N 1
ATOM 10631 C CA . LEU B 1 616 ? -16.625 -27.672 -12.117 1 93.56 616 LEU B CA 1
ATOM 10632 C C . LEU B 1 616 ? -17.312 -27.156 -10.859 1 93.56 616 LEU B C 1
ATOM 10634 O O . LEU B 1 616 ? -17.344 -27.844 -9.836 1 93.56 616 LEU B O 1
ATOM 10638 N N . SER B 1 617 ? -17.844 -26.016 -10.93 1 90.44 617 SER B N 1
ATOM 10639 C CA . SER B 1 617 ? -18.516 -25.422 -9.781 1 90.44 617 SER B CA 1
ATOM 10640 C C . SER B 1 617 ? -19.766 -26.203 -9.391 1 90.44 617 SER B C 1
ATOM 10642 O O . SER B 1 617 ? -20.031 -26.406 -8.203 1 90.44 617 SER B O 1
ATOM 10644 N N . TYR B 1 618 ? -20.484 -26.641 -10.367 1 90.06 618 TYR B N 1
ATOM 10645 C CA . TYR B 1 618 ? -21.672 -27.453 -10.094 1 90.06 618 TYR B CA 1
ATOM 10646 C C . TYR B 1 618 ? -21.281 -28.797 -9.5 1 90.06 618 TYR B C 1
ATOM 10648 O O . TYR B 1 618 ? -21.938 -29.297 -8.586 1 90.06 618 TYR B O 1
ATOM 10656 N N . ILE B 1 619 ? -20.234 -29.344 -10.023 1 93.12 619 ILE B N 1
ATOM 10657 C CA . ILE B 1 619 ? -19.75 -30.609 -9.508 1 93.12 619 ILE B CA 1
ATOM 10658 C C . ILE B 1 619 ? -19.281 -30.438 -8.062 1 93.12 619 ILE B C 1
ATOM 10660 O O . ILE B 1 619 ? -19.562 -31.266 -7.203 1 93.12 619 ILE B O 1
ATOM 10664 N N . SER B 1 620 ? -18.594 -29.375 -7.824 1 91.38 620 SER B N 1
ATOM 10665 C CA . SER B 1 620 ? -18.125 -29.078 -6.473 1 91.38 620 SER B CA 1
ATOM 10666 C C . SER B 1 620 ? -19.297 -28.906 -5.508 1 91.38 620 SER B C 1
ATOM 10668 O O . SER B 1 620 ? -19.188 -29.281 -4.336 1 91.38 620 SER B O 1
ATOM 10670 N N . ALA B 1 621 ? -20.312 -28.344 -6.004 1 88.81 621 ALA B N 1
ATOM 10671 C CA . ALA B 1 621 ? -21.5 -28.219 -5.168 1 88.81 621 ALA B CA 1
ATOM 10672 C C . ALA B 1 621 ? -22.047 -29.578 -4.773 1 88.81 621 ALA B C 1
ATOM 10674 O O . ALA B 1 621 ? -22.438 -29.781 -3.621 1 88.81 621 ALA B O 1
ATOM 10675 N N . LEU B 1 622 ? -22.047 -30.484 -5.742 1 89.69 622 LEU B N 1
ATOM 10676 C CA . LEU B 1 622 ? -22.469 -31.859 -5.449 1 89.69 622 LEU B CA 1
ATOM 10677 C C . LEU B 1 622 ? -21.531 -32.5 -4.43 1 89.69 622 LEU B C 1
ATOM 10679 O O . LEU B 1 622 ? -21.984 -33.219 -3.547 1 89.69 622 LEU B O 1
ATOM 10683 N N . GLY B 1 623 ? -20.297 -32.219 -4.566 1 88.12 623 GLY B N 1
ATOM 10684 C CA . GLY B 1 623 ? -19.312 -32.75 -3.639 1 88.12 623 GLY B CA 1
ATOM 10685 C C . GLY B 1 623 ? -19.453 -32.188 -2.234 1 88.12 623 GLY B C 1
ATOM 10686 O O . GLY B 1 623 ? -19.281 -32.938 -1.255 1 88.12 623 GLY B O 1
ATOM 10687 N N . ALA B 1 624 ? -19.812 -30.969 -2.111 1 84.44 624 ALA B N 1
ATOM 10688 C CA . ALA B 1 624 ? -19.938 -30.312 -0.812 1 84.44 624 ALA B CA 1
ATOM 10689 C C . ALA B 1 624 ? -21.156 -30.828 -0.051 1 84.44 624 ALA B C 1
ATOM 10691 O O . ALA B 1 624 ? -21.156 -30.875 1.182 1 84.44 624 ALA B O 1
ATOM 10692 N N . HIS B 1 625 ? -22.156 -31.234 -0.769 1 80.19 625 HIS B N 1
ATOM 10693 C CA . HIS B 1 625 ? -23.391 -31.656 -0.119 1 80.19 625 HIS B CA 1
ATOM 10694 C C . HIS B 1 625 ? -23.609 -33.156 -0.262 1 80.19 625 HIS B C 1
ATOM 10696 O O . HIS B 1 625 ? -24.734 -33.625 -0.469 1 80.19 625 HIS B O 1
ATOM 10702 N N . ARG B 1 626 ? -22.562 -33.875 -0.213 1 85.19 626 ARG B N 1
ATOM 10703 C CA . ARG B 1 626 ? -22.672 -35.312 -0.297 1 85.19 626 ARG B CA 1
ATOM 10704 C C . ARG B 1 626 ? -23.328 -35.906 0.95 1 85.19 626 ARG B C 1
ATOM 10706 O O . ARG B 1 626 ? -22.938 -35.594 2.072 1 85.19 626 ARG B O 1
ATOM 10713 N N . THR B 1 627 ? -24.406 -36.5 0.714 1 81.75 627 THR B N 1
ATOM 10714 C CA . THR B 1 627 ? -25.125 -37.188 1.775 1 81.75 627 THR B CA 1
ATOM 10715 C C . THR B 1 627 ? -25.672 -38.531 1.265 1 81.75 627 THR B C 1
ATOM 10717 O O . THR B 1 627 ? -25.891 -38.688 0.061 1 81.75 627 THR B O 1
ATOM 10720 N N . ARG B 1 628 ? -25.812 -39.406 2.16 1 83.31 628 ARG B N 1
ATOM 10721 C CA . ARG B 1 628 ? -26.375 -40.688 1.775 1 83.31 628 ARG B CA 1
ATOM 10722 C C . ARG B 1 628 ? -27.844 -40.562 1.423 1 83.31 628 ARG B C 1
ATOM 10724 O O . ARG B 1 628 ? -28.625 -39.969 2.182 1 83.31 628 ARG B O 1
ATOM 10731 N N . ILE B 1 629 ? -28.141 -41 0.208 1 82.69 629 ILE B N 1
ATOM 10732 C CA . ILE B 1 629 ? -29.531 -41.031 -0.231 1 82.69 629 ILE B CA 1
ATOM 10733 C C . ILE B 1 629 ? -30.141 -42.375 0.081 1 82.69 629 ILE B C 1
ATOM 10735 O O . ILE B 1 629 ? -29.703 -43.406 -0.439 1 82.69 629 ILE B O 1
ATOM 10739 N N . ASN B 1 630 ? -31.125 -42.406 0.91 1 80.25 630 ASN B N 1
ATOM 10740 C CA . ASN B 1 630 ? -31.734 -43.656 1.367 1 80.25 630 ASN B CA 1
ATOM 10741 C C . ASN B 1 630 ? -32.844 -44.156 0.417 1 80.25 630 ASN B C 1
ATOM 10743 O O . ASN B 1 630 ? -33.094 -45.344 0.332 1 80.25 630 ASN B O 1
ATOM 10747 N N . ASP B 1 631 ? -33.406 -43.281 -0.365 1 83.56 631 ASP B N 1
ATOM 10748 C CA . ASP B 1 631 ? -34.5 -43.625 -1.269 1 83.56 631 ASP B CA 1
ATOM 10749 C C . ASP B 1 631 ? -33.969 -44.312 -2.533 1 83.56 631 ASP B C 1
ATOM 10751 O O . ASP B 1 631 ? -33.188 -43.719 -3.271 1 83.56 631 ASP B O 1
ATOM 10755 N N . GLU B 1 632 ? -34.438 -45.5 -2.84 1 85.19 632 GLU B N 1
ATOM 10756 C CA . GLU B 1 632 ? -33.906 -46.281 -3.957 1 85.19 632 GLU B CA 1
ATOM 10757 C C . GLU B 1 632 ? -34.312 -45.688 -5.297 1 85.19 632 GLU B C 1
ATOM 10759 O O . GLU B 1 632 ? -33.562 -45.719 -6.258 1 85.19 632 GLU B O 1
ATOM 10764 N N . ASP B 1 633 ? -35.5 -45.125 -5.344 1 81.81 633 ASP B N 1
ATOM 10765 C CA . ASP B 1 633 ? -35.938 -44.531 -6.59 1 81.81 633 ASP B CA 1
ATOM 10766 C C . ASP B 1 633 ? -35.125 -43.312 -6.945 1 81.81 633 ASP B C 1
ATOM 10768 O O . ASP B 1 633 ? -34.781 -43.094 -8.109 1 81.81 633 ASP B O 1
ATOM 10772 N N . THR B 1 634 ? -34.844 -42.594 -5.938 1 84.5 634 THR B N 1
ATOM 10773 C CA . THR B 1 634 ? -34.031 -41.406 -6.148 1 84.5 634 THR B CA 1
ATOM 10774 C C . THR B 1 634 ? -32.594 -41.781 -6.547 1 84.5 634 THR B C 1
ATOM 10776 O O . THR B 1 634 ? -32 -41.125 -7.402 1 84.5 634 THR B O 1
ATOM 10779 N N . HIS B 1 635 ? -32.188 -42.844 -5.988 1 87.56 635 HIS B N 1
ATOM 10780 C CA . HIS B 1 635 ? -30.859 -43.312 -6.316 1 87.56 635 HIS B CA 1
ATOM 10781 C C . HIS B 1 635 ? -30.781 -43.781 -7.77 1 87.56 635 HIS B C 1
ATOM 10783 O O . HIS B 1 635 ? -29.781 -43.5 -8.445 1 87.56 635 HIS B O 1
ATOM 10789 N N . LYS B 1 636 ? -31.75 -44.406 -8.188 1 87.25 636 LYS B N 1
ATOM 10790 C CA . LYS B 1 636 ? -31.781 -44.875 -9.57 1 87.25 636 LYS B CA 1
ATOM 10791 C C . LYS B 1 636 ? -31.828 -43.688 -10.547 1 87.25 636 LYS B C 1
ATOM 10793 O O . LYS B 1 636 ? -31.156 -43.719 -11.586 1 87.25 636 LYS B O 1
ATOM 10798 N N . LEU B 1 637 ? -32.594 -42.719 -10.164 1 86.38 637 LEU B N 1
ATOM 10799 C CA . LEU B 1 637 ? -32.656 -41.531 -11.008 1 86.38 637 LEU B CA 1
ATOM 10800 C C . LEU B 1 637 ? -31.312 -40.812 -11.109 1 86.38 637 LEU B C 1
ATOM 10802 O O . LEU B 1 637 ? -30.922 -40.375 -12.195 1 86.38 637 LEU B O 1
ATOM 10806 N N . VAL B 1 638 ? -30.672 -40.719 -10.031 1 88.94 638 VAL B N 1
ATOM 10807 C CA . VAL B 1 638 ? -29.359 -40.094 -9.984 1 88.94 638 VAL B CA 1
ATOM 10808 C C . VAL B 1 638 ? -28.375 -40.875 -10.82 1 88.94 638 VAL B C 1
ATOM 10810 O O . VAL B 1 638 ? -27.578 -40.312 -11.57 1 88.94 638 VAL B O 1
ATOM 10813 N N . LEU B 1 639 ? -28.453 -42.188 -10.805 1 89.94 639 LEU B N 1
ATOM 10814 C CA . LEU B 1 639 ? -27.547 -43.031 -11.555 1 89.94 639 LEU B CA 1
ATOM 10815 C C . LEU B 1 639 ? -27.828 -42.938 -13.055 1 89.94 639 LEU B C 1
ATOM 10817 O O . LEU B 1 639 ? -26.891 -42.938 -13.867 1 89.94 639 LEU B O 1
ATOM 10821 N N . ASP B 1 640 ? -29.062 -42.906 -13.359 1 88.69 640 ASP B N 1
ATOM 10822 C CA . ASP B 1 640 ? -29.422 -42.781 -14.766 1 88.69 640 ASP B CA 1
ATOM 10823 C C . ASP B 1 640 ? -28.969 -41.438 -15.328 1 88.69 640 ASP B C 1
ATOM 10825 O O . ASP B 1 640 ? -28.453 -41.375 -16.453 1 88.69 640 ASP B O 1
ATOM 10829 N N . ALA B 1 641 ? -29.188 -40.438 -14.547 1 89.38 641 ALA B N 1
ATOM 10830 C CA . ALA B 1 641 ? -28.75 -39.094 -14.977 1 89.38 641 ALA B CA 1
ATOM 10831 C C . ALA B 1 641 ? -27.234 -39.062 -15.148 1 89.38 641 ALA B C 1
ATOM 10833 O O . ALA B 1 641 ? -26.719 -38.5 -16.109 1 89.38 641 ALA B O 1
ATOM 10834 N N . HIS B 1 642 ? -26.562 -39.719 -14.219 1 91.69 642 HIS B N 1
ATOM 10835 C CA . HIS B 1 642 ? -25.109 -39.75 -14.281 1 91.69 642 HIS B CA 1
ATOM 10836 C C . HIS B 1 642 ? -24.641 -40.5 -15.531 1 91.69 642 HIS B C 1
ATOM 10838 O O . HIS B 1 642 ? -23.656 -40.094 -16.156 1 91.69 642 HIS B O 1
ATOM 10844 N N . ARG B 1 643 ? -25.25 -41.531 -15.852 1 90.69 643 ARG B N 1
ATOM 10845 C CA . ARG B 1 643 ? -24.859 -42.312 -17.016 1 90.69 643 ARG B CA 1
ATOM 10846 C C . ARG B 1 643 ? -24.953 -41.469 -18.297 1 90.69 643 ARG B C 1
ATOM 10848 O O . ARG B 1 643 ? -24.047 -41.531 -19.141 1 90.69 643 ARG B O 1
ATOM 10855 N N . VAL B 1 644 ? -26 -40.688 -18.391 1 90.38 644 VAL B N 1
ATOM 10856 C CA . VAL B 1 644 ? -26.188 -39.875 -19.562 1 90.38 644 VAL B CA 1
ATOM 10857 C C . VAL B 1 644 ? -25.109 -38.781 -19.594 1 90.38 644 VAL B C 1
ATOM 10859 O O . VAL B 1 644 ? -24.5 -38.531 -20.641 1 90.38 644 VAL B O 1
ATOM 10862 N N . ILE B 1 645 ? -24.938 -38.156 -18.5 1 92.75 645 ILE B N 1
ATOM 10863 C CA . ILE B 1 645 ? -23.953 -37.094 -18.406 1 92.75 645 ILE B CA 1
ATOM 10864 C C . ILE B 1 645 ? -22.562 -37.625 -18.688 1 92.75 645 ILE B C 1
ATOM 10866 O O . ILE B 1 645 ? -21.766 -37.031 -19.406 1 92.75 645 ILE B O 1
ATOM 10870 N N . HIS B 1 646 ? -22.281 -38.781 -18.125 1 92.88 646 HIS B N 1
ATOM 10871 C CA . HIS B 1 646 ? -21 -39.469 -18.344 1 92.88 646 HIS B CA 1
ATOM 10872 C C . HIS B 1 646 ? -20.766 -39.719 -19.828 1 92.88 646 HIS B C 1
ATOM 10874 O O . HIS B 1 646 ? -19.656 -39.5 -20.328 1 92.88 646 HIS B O 1
ATOM 10880 N N . HIS B 1 647 ? -21.719 -40.125 -20.438 1 90.81 647 HIS B N 1
ATOM 10881 C CA . HIS B 1 647 ? -21.609 -40.406 -21.875 1 90.81 647 HIS B CA 1
ATOM 10882 C C . HIS B 1 647 ? -21.375 -39.125 -22.656 1 90.81 647 HIS B C 1
ATOM 10884 O O . HIS B 1 647 ? -20.578 -39.094 -23.609 1 90.81 647 HIS B O 1
ATOM 10890 N N . HIS B 1 648 ? -22.109 -38.125 -22.312 1 91.56 648 HIS B N 1
ATOM 10891 C CA . HIS B 1 648 ? -21.906 -36.844 -22.969 1 91.56 648 HIS B CA 1
ATOM 10892 C C . HIS B 1 648 ? -20.469 -36.375 -22.781 1 91.56 648 HIS B C 1
ATOM 10894 O O . HIS B 1 648 ? -19.844 -35.875 -23.734 1 91.56 648 HIS B O 1
ATOM 10900 N N . LEU B 1 649 ? -19.984 -36.5 -21.594 1 94.12 649 LEU B N 1
ATOM 10901 C CA . LEU B 1 649 ? -18.625 -36.031 -21.297 1 94.12 649 LEU B CA 1
ATOM 10902 C C . LEU B 1 649 ? -17.594 -36.875 -22.031 1 94.12 649 LEU B C 1
ATOM 10904 O O . LEU B 1 649 ? -16.547 -36.375 -22.453 1 94.12 649 LEU B O 1
ATOM 10908 N N . ASP B 1 650 ? -17.875 -38.094 -22.219 1 91.38 650 ASP B N 1
ATOM 10909 C CA . ASP B 1 650 ? -16.984 -38.969 -22.953 1 91.38 650 ASP B CA 1
ATOM 10910 C C . ASP B 1 650 ? -16.922 -38.594 -24.438 1 91.38 650 ASP B C 1
ATOM 10912 O O . ASP B 1 650 ? -15.844 -38.562 -25.031 1 91.38 650 ASP B O 1
ATOM 10916 N N . ILE B 1 651 ? -18.016 -38.281 -24.953 1 90.44 651 ILE B N 1
ATOM 10917 C CA . ILE B 1 651 ? -18.078 -37.875 -26.344 1 90.44 651 ILE B CA 1
ATOM 10918 C C . ILE B 1 651 ? -17.359 -36.531 -26.516 1 90.44 651 ILE B C 1
ATOM 10920 O O . ILE B 1 651 ? -16.641 -36.344 -27.5 1 90.44 651 ILE B O 1
ATOM 10924 N N . LEU B 1 652 ? -17.625 -35.719 -25.609 1 92.38 652 LEU B N 1
ATOM 10925 C CA . LEU B 1 652 ? -16.969 -34.406 -25.656 1 92.38 652 LEU B CA 1
ATOM 10926 C C . LEU B 1 652 ? -15.453 -34.562 -25.594 1 92.38 652 LEU B C 1
ATOM 10928 O O . LEU B 1 652 ? -14.734 -33.844 -26.297 1 92.38 652 LEU B O 1
ATOM 10932 N N . PHE B 1 653 ? -14.945 -35.438 -24.766 1 91.94 653 PHE B N 1
ATOM 10933 C CA . PHE B 1 653 ? -13.516 -35.719 -24.672 1 91.94 653 PHE B CA 1
ATOM 10934 C C . PHE B 1 653 ? -12.969 -36.188 -26.016 1 91.94 653 PHE B C 1
ATOM 10936 O O . PHE B 1 653 ? -11.938 -35.688 -26.469 1 91.94 653 PHE B O 1
ATOM 10943 N N . ASN B 1 654 ? -13.688 -37 -26.594 1 88.81 654 ASN B N 1
ATOM 10944 C CA . ASN B 1 654 ? -13.25 -37.531 -27.875 1 88.81 654 ASN B CA 1
ATOM 10945 C C . ASN B 1 654 ? -13.344 -36.469 -28.984 1 88.81 654 ASN B C 1
ATOM 10947 O O . ASN B 1 654 ? -12.477 -36.406 -29.859 1 88.81 654 ASN B O 1
ATOM 10951 N N . GLN B 1 655 ? -14.367 -35.688 -28.906 1 89 655 GLN B N 1
ATOM 10952 C CA . GLN B 1 655 ? -14.531 -34.625 -29.875 1 89 655 GLN B CA 1
ATOM 10953 C C . GLN B 1 655 ? -13.359 -33.656 -29.812 1 89 655 GLN B C 1
ATOM 10955 O O . GLN B 1 655 ? -12.852 -33.219 -30.859 1 89 655 GLN B O 1
ATOM 10960 N N . LEU B 1 656 ? -12.969 -33.406 -28.656 1 89.62 656 LEU B N 1
ATOM 10961 C CA . LEU B 1 656 ? -11.891 -32.438 -28.469 1 89.62 656 LEU B CA 1
ATOM 10962 C C . LEU B 1 656 ? -10.539 -33.062 -28.766 1 89.62 656 LEU B C 1
ATOM 10964 O O . LEU B 1 656 ? -9.688 -32.438 -29.406 1 89.62 656 LEU B O 1
ATOM 10968 N N . ASN B 1 657 ? -10.352 -34.281 -28.328 1 85.56 657 ASN B N 1
ATOM 10969 C CA . ASN B 1 657 ? -9.07 -34.969 -28.5 1 85.56 657 ASN B CA 1
ATOM 10970 C C . ASN B 1 657 ? -8.82 -35.312 -29.969 1 85.56 657 ASN B C 1
ATOM 10972 O O . ASN B 1 657 ? -7.695 -35.188 -30.453 1 85.56 657 ASN B O 1
ATOM 10976 N N . ASP B 1 658 ? -9.859 -35.719 -30.703 1 81.5 658 ASP B N 1
ATOM 10977 C CA . ASP B 1 658 ? -9.711 -36.188 -32.062 1 81.5 658 ASP B CA 1
ATOM 10978 C C . ASP B 1 658 ? -10.117 -35.094 -33.062 1 81.5 658 ASP B C 1
ATOM 10980 O O . ASP B 1 658 ? -10.094 -35.312 -34.281 1 81.5 658 ASP B O 1
ATOM 10984 N N . HIS B 1 659 ? -10.438 -33.938 -32.75 1 77.12 659 HIS B N 1
ATOM 10985 C CA . HIS B 1 659 ? -10.844 -32.812 -33.625 1 77.12 659 HIS B CA 1
ATOM 10986 C C . HIS B 1 659 ? -12 -33.219 -34.531 1 77.12 659 HIS B C 1
ATOM 10988 O O . HIS B 1 659 ? -11.961 -32.969 -35.719 1 77.12 659 HIS B O 1
ATOM 10994 N N . CYS B 1 660 ? -12.898 -33.781 -33.875 1 72.94 660 CYS B N 1
ATOM 10995 C CA . CYS B 1 660 ? -14.031 -34.188 -34.688 1 72.94 660 CYS B CA 1
ATOM 10996 C C . CYS B 1 660 ? -15 -33.031 -34.906 1 72.94 660 CYS B C 1
ATOM 10998 O O . CYS B 1 660 ? -15.383 -32.344 -33.938 1 72.94 660 CYS B O 1
ATOM 11000 N N . ASP B 1 661 ? -15.336 -32.625 -36.125 1 68.5 661 ASP B N 1
ATOM 11001 C CA . ASP B 1 661 ? -16.188 -31.484 -36.5 1 68.5 661 ASP B CA 1
ATOM 11002 C C . ASP B 1 661 ? -17.656 -31.797 -36.188 1 68.5 661 ASP B C 1
ATOM 11004 O O . ASP B 1 661 ? -18.469 -30.891 -36.031 1 68.5 661 ASP B O 1
ATOM 11008 N N . THR B 1 662 ? -18.094 -33.031 -36.344 1 66.5 662 THR B N 1
ATOM 11009 C CA . THR B 1 662 ? -19.516 -33.312 -36.188 1 66.5 662 THR B CA 1
ATOM 11010 C C . THR B 1 662 ? -19.75 -34.375 -35.125 1 66.5 662 THR B C 1
ATOM 11012 O O . THR B 1 662 ? -18.922 -35.281 -34.938 1 66.5 662 THR B O 1
ATOM 11015 N N . CYS B 1 663 ? -20.438 -34.031 -34 1 66.94 663 CYS B N 1
ATOM 11016 C CA . CYS B 1 663 ? -20.797 -35.031 -33 1 66.94 663 CYS B CA 1
ATOM 11017 C C . CYS B 1 663 ? -22.312 -35.219 -32.969 1 66.94 663 CYS B C 1
ATOM 11019 O O . CYS B 1 663 ? -23.062 -34.25 -32.812 1 66.94 663 CYS B O 1
ATOM 11021 N N . ASP B 1 664 ? -22.828 -36.344 -33.406 1 67.81 664 ASP B N 1
ATOM 11022 C CA . ASP B 1 664 ? -24.234 -36.656 -33.312 1 67.81 664 ASP B CA 1
ATOM 11023 C C . ASP B 1 664 ? -24.609 -37.125 -31.906 1 67.81 664 ASP B C 1
ATOM 11025 O O . ASP B 1 664 ? -24.156 -38.188 -31.469 1 67.81 664 ASP B O 1
ATOM 11029 N N . THR B 1 665 ? -25.156 -36.281 -31.047 1 73.69 665 THR B N 1
ATOM 11030 C CA . THR B 1 665 ? -25.562 -36.625 -29.688 1 73.69 665 THR B CA 1
ATOM 11031 C C . THR B 1 665 ? -27.031 -37.062 -29.656 1 73.69 665 THR B C 1
ATOM 11033 O O . THR B 1 665 ? -27.625 -37.156 -28.594 1 73.69 665 THR B O 1
ATOM 11036 N N . SER B 1 666 ? -27.641 -37.344 -30.766 1 70.81 666 SER B N 1
ATOM 11037 C CA . SER B 1 666 ? -29.062 -37.656 -30.844 1 70.81 666 SER B CA 1
ATOM 11038 C C . SER B 1 666 ? -29.375 -38.969 -30.141 1 70.81 666 SER B C 1
ATOM 11040 O O . SER B 1 666 ? -30.453 -39.125 -29.562 1 70.81 666 SER B O 1
ATOM 11042 N N . ASP B 1 667 ? -28.406 -39.844 -30.016 1 68.44 667 ASP B N 1
ATOM 11043 C CA . ASP B 1 667 ? -28.656 -41.156 -29.422 1 68.44 667 ASP B CA 1
ATOM 11044 C C . ASP B 1 667 ? -28.578 -41.094 -27.906 1 68.44 667 ASP B C 1
ATOM 11046 O O . ASP B 1 667 ? -29.047 -42 -27.219 1 68.44 667 ASP B O 1
ATOM 11050 N N . ILE B 1 668 ? -28.094 -40 -27.359 1 74.44 668 ILE B N 1
ATOM 11051 C CA . ILE B 1 668 ? -27.875 -39.938 -25.922 1 74.44 668 ILE B CA 1
ATOM 11052 C C . ILE B 1 668 ? -28.828 -38.969 -25.281 1 74.44 668 ILE B C 1
ATOM 11054 O O . ILE B 1 668 ? -29.094 -39.031 -24.078 1 74.44 668 ILE B O 1
ATOM 11058 N N . ASP B 1 669 ? -29.453 -38.188 -26.094 1 72.12 669 ASP B N 1
ATOM 11059 C CA . ASP B 1 669 ? -30.375 -37.188 -25.547 1 72.12 669 ASP B CA 1
ATOM 11060 C C . ASP B 1 669 ? -31.703 -37.844 -25.156 1 72.12 669 ASP B C 1
ATOM 11062 O O . ASP B 1 669 ? -32.312 -38.562 -25.953 1 72.12 669 ASP B O 1
ATOM 11066 N N . ASP B 1 670 ? -31.922 -37.938 -23.906 1 73.44 670 ASP B N 1
ATOM 11067 C CA . ASP B 1 670 ? -33.188 -38.438 -23.391 1 73.44 670 ASP B CA 1
ATOM 11068 C C . ASP B 1 670 ? -34.062 -37.312 -22.844 1 73.44 670 ASP B C 1
ATOM 11070 O O . ASP B 1 670 ? -33.906 -36.906 -21.703 1 73.44 670 ASP B O 1
ATOM 11074 N N . PRO B 1 671 ? -34.906 -36.719 -23.688 1 74.19 671 PRO B N 1
ATOM 11075 C CA . PRO B 1 671 ? -35.75 -35.625 -23.219 1 74.19 671 PRO B CA 1
ATOM 11076 C C . PRO B 1 671 ? -36.562 -36 -21.969 1 74.19 671 PRO B C 1
ATOM 11078 O O . PRO B 1 671 ? -36.875 -35.125 -21.156 1 74.19 671 PRO B O 1
ATOM 11081 N N . ALA B 1 672 ? -36.781 -37.312 -21.797 1 75.88 672 ALA B N 1
ATOM 11082 C CA . ALA B 1 672 ? -37.5 -37.75 -20.625 1 75.88 672 ALA B CA 1
ATOM 11083 C C . ALA B 1 672 ? -36.688 -37.531 -19.344 1 75.88 672 ALA B C 1
ATOM 11085 O O . ALA B 1 672 ? -37.219 -37.188 -18.297 1 75.88 672 ALA B O 1
ATOM 11086 N N . MET B 1 673 ? -35.438 -37.625 -19.531 1 78.81 673 MET B N 1
ATOM 11087 C CA . MET B 1 673 ? -34.562 -37.406 -18.375 1 78.81 673 MET B CA 1
ATOM 11088 C C . MET B 1 673 ? -34.531 -35.969 -17.953 1 78.81 673 MET B C 1
ATOM 11090 O O . MET B 1 673 ? -34.531 -35.656 -16.766 1 78.81 673 MET B O 1
ATOM 11094 N N . GLU B 1 674 ? -34.5 -35.031 -18.891 1 79.31 674 GLU B N 1
ATOM 11095 C CA . GLU B 1 674 ? -34.531 -33.594 -18.562 1 79.31 674 GLU B CA 1
ATOM 11096 C C . GLU B 1 674 ? -35.781 -33.219 -17.812 1 79.31 674 GLU B C 1
ATOM 11098 O O . GLU B 1 674 ? -35.719 -32.469 -16.844 1 79.31 674 GLU B O 1
ATOM 11103 N N . ALA B 1 675 ? -36.812 -33.812 -18.234 1 77.5 675 ALA B N 1
ATOM 11104 C CA . ALA B 1 675 ? -38.094 -33.531 -17.609 1 77.5 675 ALA B CA 1
ATOM 11105 C C . ALA B 1 675 ? -38.156 -34.094 -16.188 1 77.5 675 ALA B C 1
ATOM 11107 O O . ALA B 1 675 ? -38.656 -33.438 -15.281 1 77.5 675 ALA B O 1
ATOM 11108 N N . ARG B 1 676 ? -37.531 -35.25 -16.031 1 78.75 676 ARG B N 1
ATOM 11109 C CA . ARG B 1 676 ? -37.531 -35.875 -14.719 1 78.75 676 ARG B CA 1
ATOM 11110 C C . ARG B 1 676 ? -36.656 -35.125 -13.742 1 78.75 676 ARG B C 1
ATOM 11112 O O . ARG B 1 676 ? -36.969 -35 -12.562 1 78.75 676 ARG B O 1
ATOM 11119 N N . LEU B 1 677 ? -35.656 -34.594 -14.273 1 78.12 677 LEU B N 1
ATOM 11120 C CA . LEU B 1 677 ? -34.75 -33.844 -13.422 1 78.12 677 LEU B CA 1
ATOM 11121 C C . LEU B 1 677 ? -35.344 -32.5 -13.047 1 78.12 677 LEU B C 1
ATOM 11123 O O . LEU B 1 677 ? -35.125 -32 -11.945 1 78.12 677 LEU B O 1
ATOM 11127 N N . ALA B 1 678 ? -36.125 -31.969 -14.008 1 71.62 678 ALA B N 1
ATOM 11128 C CA . ALA B 1 678 ? -36.75 -30.672 -13.781 1 71.62 678 ALA B CA 1
ATOM 11129 C C . ALA B 1 678 ? -37.906 -30.766 -12.82 1 71.62 678 ALA B C 1
ATOM 11131 O O . ALA B 1 678 ? -38.25 -29.812 -12.109 1 71.62 678 ALA B O 1
ATOM 11132 N N . GLU B 1 679 ? -38.656 -31.922 -12.844 1 64.88 679 GLU B N 1
ATOM 11133 C CA . GLU B 1 679 ? -39.906 -32.094 -12.086 1 64.88 679 GLU B CA 1
ATOM 11134 C C . GLU B 1 679 ? -39.625 -32.656 -10.688 1 64.88 679 GLU B C 1
ATOM 11136 O O . GLU B 1 679 ? -39.531 -33.875 -10.492 1 64.88 679 GLU B O 1
ATOM 11141 N N . TRP B 1 680 ? -38.75 -31.984 -9.961 1 59.41 680 TRP B N 1
ATOM 11142 C CA . TRP B 1 680 ? -38.531 -32.469 -8.602 1 59.41 680 TRP B CA 1
ATOM 11143 C C . TRP B 1 680 ? -39.781 -32.281 -7.742 1 59.41 680 TRP B C 1
ATOM 11145 O O . TRP B 1 680 ? -40.5 -31.297 -7.918 1 59.41 680 TRP B O 1
ATOM 11155 N N . ARG B 1 681 ? -40.188 -33.406 -7.051 1 56.53 681 ARG B N 1
ATOM 11156 C CA . ARG B 1 681 ? -41.406 -33.531 -6.266 1 56.53 681 ARG B CA 1
ATOM 11157 C C . ARG B 1 681 ? -41.312 -32.719 -4.988 1 56.53 681 ARG B C 1
ATOM 11159 O O . ARG B 1 681 ? -40.25 -32.562 -4.414 1 56.53 681 ARG B O 1
ATOM 11166 N N . GLU B 1 682 ? -42.25 -31.922 -4.754 1 56.75 682 GLU B N 1
ATOM 11167 C CA . GLU B 1 682 ? -42.406 -31.125 -3.539 1 56.75 682 GLU B CA 1
ATOM 11168 C C . GLU B 1 682 ? -42.062 -31.938 -2.297 1 56.75 682 GLU B C 1
ATOM 11170 O O . GLU B 1 682 ? -41.562 -31.391 -1.303 1 56.75 682 GLU B O 1
ATOM 11175 N N . GLU B 1 683 ? -42.188 -33.344 -2.34 1 55.62 683 GLU B N 1
ATOM 11176 C CA . GLU B 1 683 ? -42.031 -34.156 -1.149 1 55.62 683 GLU B CA 1
ATOM 11177 C C . GLU B 1 683 ? -40.562 -34.562 -0.927 1 55.62 683 GLU B C 1
ATOM 11179 O O . GLU B 1 683 ? -40.219 -35.094 0.127 1 55.62 683 GLU B O 1
ATOM 11184 N N . ASP B 1 684 ? -39.781 -34.25 -1.807 1 61.94 684 ASP B N 1
ATOM 11185 C CA . ASP B 1 684 ? -38.406 -34.719 -1.682 1 61.94 684 ASP B CA 1
ATOM 11186 C C . ASP B 1 684 ? -37.625 -33.906 -0.633 1 61.94 684 ASP B C 1
ATOM 11188 O O . ASP B 1 684 ? -37.938 -32.719 -0.41 1 61.94 684 ASP B O 1
ATOM 11192 N N . ASP B 1 685 ? -36.781 -34.656 0.078 1 67.44 685 ASP B N 1
ATOM 11193 C CA . ASP B 1 685 ? -35.906 -34.031 1.057 1 67.44 685 ASP B CA 1
ATOM 11194 C C . ASP B 1 685 ? -35.031 -32.969 0.408 1 67.44 685 ASP B C 1
ATOM 11196 O O . ASP B 1 685 ? -34.75 -33.031 -0.79 1 67.44 685 ASP B O 1
ATOM 11200 N N . ASN B 1 686 ? -34.75 -31.969 1.05 1 72.81 686 ASN B N 1
ATOM 11201 C CA . ASN B 1 686 ? -34 -30.797 0.602 1 72.81 686 ASN B CA 1
ATOM 11202 C C . ASN B 1 686 ? -32.656 -31.203 -0.016 1 72.81 686 ASN B C 1
ATOM 11204 O O . ASN B 1 686 ? -32.25 -30.641 -1.022 1 72.81 686 ASN B O 1
ATOM 11208 N N . SER B 1 687 ? -32.219 -32.281 0.413 1 76.38 687 SER B N 1
ATOM 11209 C CA . SER B 1 687 ? -30.922 -32.719 -0.088 1 76.38 687 SER B CA 1
ATOM 11210 C C . SER B 1 687 ? -31.031 -33.344 -1.469 1 76.38 687 SER B C 1
ATOM 11212 O O . SER B 1 687 ? -30.188 -33.125 -2.338 1 76.38 687 SER B O 1
ATOM 11214 N N . VAL B 1 688 ? -32.062 -34.062 -1.646 1 80.62 688 VAL B N 1
ATOM 11215 C CA . VAL B 1 688 ? -32.281 -34.75 -2.924 1 80.62 688 VAL B CA 1
ATOM 11216 C C . VAL B 1 688 ? -32.594 -33.719 -4.004 1 80.62 688 VAL B C 1
ATOM 11218 O O . VAL B 1 688 ? -32.094 -33.812 -5.129 1 80.62 688 VAL B O 1
ATOM 11221 N N . LYS B 1 689 ? -33.281 -32.719 -3.574 1 80.81 689 LYS B N 1
ATOM 11222 C CA . LYS B 1 689 ? -33.625 -31.656 -4.523 1 80.81 689 LYS B CA 1
ATOM 11223 C C . LYS B 1 689 ? -32.375 -30.922 -5.004 1 80.81 689 LYS B C 1
ATOM 11225 O O . LYS B 1 689 ? -32.25 -30.594 -6.188 1 80.81 689 LYS B O 1
ATOM 11230 N N . MET B 1 690 ? -31.547 -30.766 -4.117 1 82.75 690 MET B N 1
ATOM 11231 C CA . MET B 1 690 ? -30.312 -30.062 -4.457 1 82.75 690 MET B CA 1
ATOM 11232 C C . MET B 1 690 ? -29.5 -30.859 -5.461 1 82.75 690 MET B C 1
ATOM 11234 O O . MET B 1 690 ? -29 -30.312 -6.445 1 82.75 690 MET B O 1
ATOM 11238 N N . VAL B 1 691 ? -29.438 -32.188 -5.281 1 86.38 691 VAL B N 1
ATOM 11239 C CA . VAL B 1 691 ? -28.656 -33.031 -6.152 1 86.38 691 VAL B CA 1
ATOM 11240 C C . VAL B 1 691 ? -29.266 -33.062 -7.551 1 86.38 691 VAL B C 1
ATOM 11242 O O . VAL B 1 691 ? -28.562 -32.906 -8.547 1 86.38 691 VAL B O 1
ATOM 11245 N N . LEU B 1 692 ? -30.531 -33.125 -7.57 1 84.19 692 LEU B N 1
ATOM 11246 C CA . LEU B 1 692 ? -31.219 -33.188 -8.852 1 84.19 692 LEU B CA 1
ATOM 11247 C C . LEU B 1 692 ? -31.109 -31.844 -9.594 1 84.19 692 LEU B C 1
ATOM 11249 O O . LEU B 1 692 ? -30.953 -31.828 -10.82 1 84.19 692 LEU B O 1
ATOM 11253 N N . GLN B 1 693 ? -31.141 -30.891 -8.875 1 82.88 693 GLN B N 1
ATOM 11254 C CA . GLN B 1 693 ? -31.016 -29.578 -9.492 1 82.88 693 GLN B CA 1
ATOM 11255 C C . GLN B 1 693 ? -29.641 -29.375 -10.094 1 82.88 693 GLN B C 1
ATOM 11257 O O . GLN B 1 693 ? -29.5 -28.828 -11.188 1 82.88 693 GLN B O 1
ATOM 11262 N N . GLN B 1 694 ? -28.656 -29.734 -9.398 1 86.56 694 GLN B N 1
ATOM 11263 C CA . GLN B 1 694 ? -27.297 -29.562 -9.906 1 86.56 694 GLN B CA 1
ATOM 11264 C C . GLN B 1 694 ? -27.062 -30.438 -11.133 1 86.56 694 GLN B C 1
ATOM 11266 O O . GLN B 1 694 ? -26.391 -30.016 -12.078 1 86.56 694 GLN B O 1
ATOM 11271 N N . LEU B 1 695 ? -27.594 -31.594 -11.109 1 88.19 695 LEU B N 1
ATOM 11272 C CA . LEU B 1 695 ? -27.469 -32.469 -12.273 1 88.19 695 LEU B CA 1
ATOM 11273 C C . LEU B 1 695 ? -28.203 -31.891 -13.477 1 88.19 695 LEU B C 1
ATOM 11275 O O . LEU B 1 695 ? -27.75 -32.031 -14.609 1 88.19 695 LEU B O 1
ATOM 11279 N N . TYR B 1 696 ? -29.266 -31.219 -13.125 1 86.06 696 TYR B N 1
ATOM 11280 C CA . TYR B 1 696 ? -30.016 -30.562 -14.195 1 86.06 696 TYR B CA 1
ATOM 11281 C C . TYR B 1 696 ? -29.203 -29.422 -14.797 1 86.06 696 TYR B C 1
ATOM 11283 O O . TYR B 1 696 ? -29.172 -29.25 -16.016 1 86.06 696 TYR B O 1
ATOM 11291 N N . LEU B 1 697 ? -28.594 -28.656 -14 1 84.81 697 LEU B N 1
ATOM 11292 C CA . LEU B 1 697 ? -27.797 -27.531 -14.469 1 84.81 697 LEU B CA 1
ATOM 11293 C C . LEU B 1 697 ? -26.625 -28.031 -15.312 1 84.81 697 LEU B C 1
ATOM 11295 O O . LEU B 1 697 ? -26.266 -27.406 -16.312 1 84.81 697 LEU B O 1
ATOM 11299 N N . ILE B 1 698 ? -26.031 -29.156 -14.961 1 90.06 698 ILE B N 1
ATOM 11300 C CA . ILE B 1 698 ? -24.938 -29.75 -15.719 1 90.06 698 ILE B CA 1
ATOM 11301 C C . ILE B 1 698 ? -25.453 -30.203 -17.078 1 90.06 698 ILE B C 1
ATOM 11303 O O . ILE B 1 698 ? -24.828 -29.938 -18.109 1 90.06 698 ILE B O 1
ATOM 11307 N N . TYR B 1 699 ? -26.578 -30.781 -17.016 1 88.25 699 TYR B N 1
ATOM 11308 C CA . TYR B 1 699 ? -27.156 -31.297 -18.25 1 88.25 699 TYR B CA 1
ATOM 11309 C C . TYR B 1 699 ? -27.469 -30.172 -19.219 1 88.25 699 TYR B C 1
ATOM 11311 O O . TYR B 1 699 ? -27.25 -30.297 -20.438 1 88.25 699 TYR B O 1
ATOM 11319 N N . ARG B 1 700 ? -27.859 -29.094 -18.766 1 85 700 ARG B N 1
ATOM 11320 C CA . ARG B 1 700 ? -28.281 -27.969 -19.594 1 85 700 ARG B CA 1
ATOM 11321 C C . ARG B 1 700 ? -27.078 -27.297 -20.266 1 85 700 ARG B C 1
ATOM 11323 O O . ARG B 1 700 ? -27.234 -26.672 -21.312 1 85 700 ARG B O 1
ATOM 11330 N N . MET B 1 701 ? -25.984 -27.438 -19.75 1 88.81 701 MET B N 1
ATOM 11331 C CA . MET B 1 701 ? -24.812 -26.75 -20.297 1 88.81 701 MET B CA 1
ATOM 11332 C C . MET B 1 701 ? -24.109 -27.609 -21.344 1 88.81 701 MET B C 1
ATOM 11334 O O . MET B 1 701 ? -23.312 -27.094 -22.141 1 88.81 701 MET B O 1
ATOM 11338 N N . LEU B 1 702 ? -24.438 -28.906 -21.484 1 90.94 702 LEU B N 1
ATOM 11339 C CA . LEU B 1 702 ? -23.688 -29.875 -22.297 1 90.94 702 LEU B CA 1
ATOM 11340 C C . LEU B 1 702 ? -23.844 -29.547 -23.781 1 90.94 702 LEU B C 1
ATOM 11342 O O . LEU B 1 702 ? -22.859 -29.562 -24.516 1 90.94 702 LEU B O 1
ATOM 11346 N N . PRO B 1 703 ? -25.031 -29.094 -24.172 1 88.25 703 PRO B N 1
ATOM 11347 C CA . PRO B 1 703 ? -25.172 -28.797 -25.609 1 88.25 703 PRO B CA 1
ATOM 11348 C C . PRO B 1 703 ? -24.281 -27.625 -26.047 1 88.25 703 PRO B C 1
ATOM 11350 O O . PRO B 1 703 ? -23.719 -27.656 -27.141 1 88.25 703 PRO B O 1
ATOM 11353 N N . GLU B 1 704 ? -24.203 -26.719 -25.25 1 90.5 704 GLU B N 1
ATOM 11354 C CA . GLU B 1 704 ? -23.344 -25.594 -25.594 1 90.5 704 GLU B CA 1
ATOM 11355 C C . GLU B 1 704 ? -21.875 -25.984 -25.641 1 90.5 704 GLU B C 1
ATOM 11357 O O . GLU B 1 704 ? -21.109 -25.5 -26.469 1 90.5 704 GLU B O 1
ATOM 11362 N N . LEU B 1 705 ? -21.484 -26.875 -24.797 1 92.06 705 LEU B N 1
ATOM 11363 C CA . LEU B 1 705 ? -20.109 -27.359 -24.781 1 92.06 705 LEU B CA 1
ATOM 11364 C C . LEU B 1 705 ? -19.812 -28.156 -26.062 1 92.06 705 LEU B C 1
ATOM 11366 O O . LEU B 1 705 ? -18.734 -28 -26.641 1 92.06 705 LEU B O 1
ATOM 11370 N N . HIS B 1 706 ? -20.766 -28.891 -26.453 1 90.5 706 HIS B N 1
ATOM 11371 C CA . HIS B 1 706 ? -20.609 -29.641 -27.688 1 90.5 706 HIS B CA 1
ATOM 11372 C C . HIS B 1 706 ? -20.484 -28.719 -28.906 1 90.5 706 HIS B C 1
ATOM 11374 O O . HIS B 1 706 ? -19.672 -28.953 -29.797 1 90.5 706 HIS B O 1
ATOM 11380 N N . SER B 1 707 ? -21.297 -27.703 -28.891 1 88.88 707 SER B N 1
ATOM 11381 C CA . SER B 1 707 ? -21.266 -26.734 -29.984 1 88.88 707 SER B CA 1
ATOM 11382 C C . SER B 1 707 ? -19.922 -26.016 -30.047 1 88.88 707 SER B C 1
ATOM 11384 O O . SER B 1 707 ? -19.375 -25.812 -31.125 1 88.88 707 SER B O 1
ATOM 11386 N N . LEU B 1 708 ? -19.453 -25.703 -28.922 1 89.81 708 LEU B N 1
ATOM 11387 C CA . LEU B 1 708 ? -18.172 -25.031 -28.875 1 89.81 708 LEU B CA 1
ATOM 11388 C C . LEU B 1 708 ? -17.047 -25.969 -29.312 1 89.81 708 LEU B C 1
ATOM 11390 O O . LEU B 1 708 ? -16.109 -25.547 -30 1 89.81 708 LEU B O 1
ATOM 11394 N N . ALA B 1 709 ? -17.062 -27.219 -28.953 1 88.62 709 ALA B N 1
ATOM 11395 C CA . ALA B 1 709 ? -16.062 -28.203 -29.344 1 88.62 709 ALA B CA 1
ATOM 11396 C C . ALA B 1 709 ? -16.031 -28.391 -30.859 1 88.62 709 ALA B C 1
ATOM 11398 O O . ALA B 1 709 ? -14.969 -28.516 -31.453 1 88.62 709 ALA B O 1
ATOM 11399 N N . SER B 1 710 ? -17.141 -28.281 -31.453 1 85.5 710 SER B N 1
ATOM 11400 C CA . SER B 1 710 ? -17.234 -28.391 -32.906 1 85.5 710 SER B CA 1
ATOM 11401 C C . SER B 1 710 ? -16.656 -27.172 -33.594 1 85.5 710 SER B C 1
ATOM 11403 O O . SER B 1 710 ? -15.953 -27.297 -34.625 1 85.5 710 SER B O 1
ATOM 11405 N N . LYS B 1 711 ? -16.922 -26.109 -33.062 1 82.88 711 LYS B N 1
ATOM 11406 C CA . LYS B 1 711 ? -16.391 -24.875 -33.625 1 82.88 711 LYS B CA 1
ATOM 11407 C C . LYS B 1 711 ? -14.867 -24.812 -33.531 1 82.88 711 LYS B C 1
ATOM 11409 O O . LYS B 1 711 ? -14.195 -24.344 -34.438 1 82.88 711 LYS B O 1
ATOM 11414 N N . PHE B 1 712 ? -14.422 -25.375 -32.469 1 81.19 712 PHE B N 1
ATOM 11415 C CA . PHE B 1 712 ? -12.984 -25.406 -32.25 1 81.19 712 PHE B CA 1
ATOM 11416 C C . PHE B 1 712 ? -12.312 -26.328 -33.25 1 81.19 712 PHE B C 1
ATOM 11418 O O . PHE B 1 712 ? -11.227 -26.031 -33.75 1 81.19 712 PHE B O 1
ATOM 11425 N N . ALA B 1 713 ? -12.867 -27.406 -33.531 1 76.38 713 ALA B N 1
ATOM 11426 C CA . ALA B 1 713 ? -12.312 -28.375 -34.469 1 76.38 713 ALA B CA 1
ATOM 11427 C C . ALA B 1 713 ? -12.242 -27.812 -35.875 1 76.38 713 ALA B C 1
ATOM 11429 O O . ALA B 1 713 ? -11.266 -28.047 -36.594 1 76.38 713 ALA B O 1
ATOM 11430 N N . VAL B 1 714 ? -13.133 -26.969 -36.25 1 71.5 714 VAL B N 1
ATOM 11431 C CA . VAL B 1 714 ? -13.188 -26.391 -37.562 1 71.5 714 VAL B CA 1
ATOM 11432 C C . VAL B 1 714 ? -12.109 -25.328 -37.719 1 71.5 714 VAL B C 1
ATOM 11434 O O . VAL B 1 714 ? -11.438 -25.25 -38.75 1 71.5 714 VAL B O 1
ATOM 11437 N N . ARG B 1 715 ? -11.898 -24.625 -36.719 1 71.81 715 ARG B N 1
ATOM 11438 C CA . ARG B 1 715 ? -10.977 -23.5 -36.812 1 71.81 715 ARG B CA 1
ATOM 11439 C C . ARG B 1 715 ? -9.523 -23.984 -36.781 1 71.81 715 ARG B C 1
ATOM 11441 O O . ARG B 1 715 ? -8.672 -23.406 -37.438 1 71.81 715 ARG B O 1
ATOM 11448 N N . VAL B 1 716 ? -9.219 -24.969 -36.062 1 64.94 716 VAL B N 1
ATOM 11449 C CA . VAL B 1 716 ? -7.863 -25.5 -36 1 64.94 716 VAL B CA 1
ATOM 11450 C C . VAL B 1 716 ? -7.488 -26.156 -37.312 1 64.94 716 VAL B C 1
ATOM 11452 O O . VAL B 1 716 ? -6.363 -26 -37.781 1 64.94 716 VAL B O 1
ATOM 11455 N N . ASN B 1 717 ? -8.445 -26.812 -37.906 1 62.03 717 ASN B N 1
ATOM 11456 C CA . ASN B 1 717 ? -8.195 -27.438 -39.188 1 62.03 717 ASN B CA 1
ATOM 11457 C C . ASN B 1 717 ? -7.973 -26.391 -40.281 1 62.03 717 ASN B C 1
ATOM 11459 O O . ASN B 1 717 ? -7.133 -26.578 -41.156 1 62.03 717 ASN B O 1
ATOM 11463 N N . GLN B 1 718 ? -8.641 -25.344 -40.062 1 59.03 718 GLN B N 1
ATOM 11464 C CA . GLN B 1 718 ? -8.461 -24.297 -41.062 1 59.03 718 GLN B CA 1
ATOM 11465 C C . GLN B 1 718 ? -7.109 -23.609 -40.906 1 59.03 718 GLN B C 1
ATOM 11467 O O . GLN B 1 718 ? -6.465 -23.25 -41.906 1 59.03 718 GLN B O 1
ATOM 11472 N N . SER B 1 719 ? -6.703 -23.422 -39.75 1 60.19 719 SER B N 1
ATOM 11473 C CA . SER B 1 719 ? -5.418 -22.766 -39.5 1 60.19 719 SER B CA 1
ATOM 11474 C C . SER B 1 719 ? -4.262 -23.656 -39.969 1 60.19 719 SER B C 1
ATOM 11476 O O . SER B 1 719 ? -3.281 -23.172 -40.531 1 60.19 719 SER B O 1
ATOM 11478 N N . ASP B 1 720 ? -4.371 -24.938 -39.75 1 59.09 720 ASP B N 1
ATOM 11479 C CA . ASP B 1 720 ? -3.352 -25.875 -40.219 1 59.09 720 ASP B CA 1
ATOM 11480 C C . ASP B 1 720 ? -3.268 -25.906 -41.75 1 59.09 720 ASP B C 1
ATOM 11482 O O . ASP B 1 720 ? -2.178 -26.031 -42.312 1 59.09 720 ASP B O 1
ATOM 11486 N N . THR B 1 721 ? -4.379 -25.719 -42.312 1 53 721 THR B N 1
ATOM 11487 C CA . THR B 1 721 ? -4.383 -25.703 -43.781 1 53 721 THR B CA 1
ATOM 11488 C C . THR B 1 721 ? -3.748 -24.406 -44.312 1 53 721 THR B C 1
ATOM 11490 O O . THR B 1 721 ? -3.08 -24.422 -45.344 1 53 721 THR B O 1
ATOM 11493 N N . ILE B 1 722 ? -3.92 -23.422 -43.625 1 52.03 722 ILE B N 1
ATOM 11494 C CA . ILE B 1 722 ? -3.326 -22.172 -44.062 1 52.03 722 ILE B CA 1
ATOM 11495 C C . ILE B 1 722 ? -1.821 -22.188 -43.812 1 52.03 722 ILE B C 1
ATOM 11497 O O . ILE B 1 722 ? -1.039 -21.688 -44.625 1 52.03 722 ILE B O 1
ATOM 11501 N N . ASP B 1 723 ? -1.375 -22.688 -42.812 1 51.91 723 ASP B N 1
ATOM 11502 C CA . ASP B 1 723 ? 0.046 -22.75 -42.469 1 51.91 723 ASP B CA 1
ATOM 11503 C C . ASP B 1 723 ? 0.779 -23.703 -43.406 1 51.91 723 ASP B C 1
ATOM 11505 O O . ASP B 1 723 ? 1.952 -23.5 -43.75 1 51.91 723 ASP B O 1
ATOM 11509 N N . LYS B 1 724 ? 0.244 -24.875 -44.094 1 49.94 724 LYS B N 1
ATOM 11510 C CA . LYS B 1 724 ? 0.864 -25.688 -45.125 1 49.94 724 LYS B CA 1
ATOM 11511 C C . LYS B 1 724 ? 0.971 -24.938 -46.469 1 49.94 724 LYS B C 1
ATOM 11513 O O . LYS B 1 724 ? 1.73 -25.328 -47.344 1 49.94 724 LYS B O 1
ATOM 11518 N N . LYS B 1 725 ? 0.278 -23.828 -46.594 1 50.34 725 LYS B N 1
ATOM 11519 C CA . LYS B 1 725 ? 0.342 -23.109 -47.844 1 50.34 725 LYS B CA 1
ATOM 11520 C C . LYS B 1 725 ? 1.394 -22 -47.812 1 50.34 725 LYS B C 1
ATOM 11522 O O . LYS B 1 725 ? 1.717 -21.406 -48.844 1 50.34 725 LYS B O 1
ATOM 11527 N N . HIS B 1 726 ? 1.763 -21.594 -46.656 1 39 726 HIS B N 1
ATOM 11528 C CA . HIS B 1 726 ? 2.896 -20.672 -46.625 1 39 726 HIS B CA 1
ATOM 11529 C C . HIS B 1 726 ? 4.176 -21.391 -46.219 1 39 726 HIS B C 1
ATOM 11531 O O . HIS B 1 726 ? 4.195 -22.078 -45.188 1 39 726 HIS B O 1
#

InterPro domains:
  IPR010019 Integral membrane protein, YccS [TIGR01666] (10-712)
  IPR010020 Integral membrane protein, YccS/YhfK [TIGR01667] (10-711)
  IPR032692 Integral membrane protein YccS, N-terminal [PF12805] (68-348)
  IPR049453 Integral membrane bound transporter domain [PF13515] (404-524)

Solvent-accessible surface area (backbone atoms only — not comparable to full-atom values): 73952 Å² total; per-residue (Å²): 109,70,62,58,51,49,51,49,52,46,54,51,31,67,55,52,44,53,29,49,53,45,41,53,49,44,46,64,53,49,53,55,39,65,75,44,84,47,74,84,54,51,54,43,23,50,52,15,27,52,30,38,62,65,24,60,68,90,54,29,74,69,57,37,52,52,50,48,54,50,41,51,50,45,37,48,52,33,24,47,48,46,61,69,32,64,86,37,66,69,62,32,42,52,46,49,27,52,49,44,29,51,30,48,43,43,27,55,52,33,70,62,41,31,28,34,25,50,23,24,54,47,41,29,48,53,43,59,65,49,48,85,75,52,90,50,77,57,56,59,44,48,35,24,48,49,19,20,49,48,38,52,52,51,49,51,54,54,40,69,76,45,70,58,52,65,52,29,47,32,50,18,48,28,29,42,32,46,16,54,38,32,41,58,57,21,61,66,35,57,64,56,88,83,70,75,62,63,70,58,45,52,52,48,48,52,35,48,27,51,27,48,50,30,47,51,53,30,48,53,54,53,46,44,63,20,63,93,28,39,52,69,69,81,50,37,58,55,49,51,47,48,54,49,49,52,51,43,48,38,50,68,52,30,47,85,71,64,60,66,61,50,29,71,74,38,50,67,33,28,56,39,56,37,50,21,50,36,31,41,40,50,16,49,49,27,43,51,42,18,51,19,43,45,70,72,46,84,62,78,73,66,65,65,48,56,52,35,49,51,54,39,50,51,43,52,50,53,57,58,68,63,68,49,77,88,44,48,69,59,49,50,48,50,48,51,53,47,52,51,52,50,49,44,50,51,52,63,63,40,60,77,44,73,76,79,66,78,68,90,62,74,59,53,88,76,87,71,64,87,47,71,67,53,33,49,49,38,36,60,69,35,71,40,85,83,29,66,63,39,34,39,18,50,29,50,18,50,41,44,36,49,41,52,46,50,32,65,73,68,64,48,81,84,42,53,49,19,42,52,35,25,61,73,27,45,46,78,38,60,51,58,18,52,53,40,38,54,25,43,54,53,11,38,51,52,10,50,66,52,35,53,57,47,52,70,45,35,69,49,70,57,38,38,54,50,48,34,44,52,22,49,25,46,16,65,49,25,46,83,78,34,55,28,59,13,35,14,24,45,41,30,23,51,39,47,53,36,33,72,74,74,42,33,76,70,45,52,63,57,51,54,53,25,41,52,50,9,42,50,45,26,52,50,27,48,68,67,40,71,57,66,62,49,60,78,44,44,44,48,44,52,17,49,28,43,47,28,44,48,50,30,48,52,51,46,60,58,24,32,72,76,26,72,65,78,42,64,68,47,52,50,28,47,49,46,27,52,48,32,49,26,47,43,50,50,45,54,57,49,26,70,59,39,61,72,88,58,53,67,63,65,68,58,51,52,52,48,48,44,50,52,50,48,48,50,10,30,47,28,35,50,53,64,65,50,46,58,56,85,51,67,69,59,48,49,52,53,51,52,52,46,52,48,52,50,49,51,43,51,49,47,25,47,27,30,60,66,47,36,58,74,81,86,59,74,88,64,62,51,72,66,54,57,50,54,39,69,58,65,63,88,84,51,54,72,66,56,49,52,52,35,45,41,53,39,55,51,57,68,48,46,62,57,52,51,53,50,39,22,53,49,25,52,51,54,53,48,50,55,54,51,55,77,73,101,109,69,62,59,50,48,50,48,52,46,55,50,31,68,54,52,43,52,28,50,53,44,42,53,48,44,47,64,52,49,53,57,38,65,74,46,83,47,72,83,55,52,55,43,23,50,52,14,27,52,29,38,62,65,24,61,67,92,54,29,73,69,55,39,51,53,50,47,53,50,40,52,49,46,36,49,52,34,23,47,50,46,62,69,31,65,86,38,66,69,61,32,43,51,48,48,28,53,49,42,30,51,32,49,43,42,26,54,51,33,72,60,40,32,28,33,26,50,23,24,54,46,41,30,47,53,42,59,65,48,49,85,74,49,89,50,78,56,54,59,43,50,35,23,49,48,18,20,49,49,37,51,52,51,49,51,54,53,40,68,75,45,70,58,52,66,54,29,48,33,50,19,47,27,29,41,33,46,16,55,38,33,41,59,56,21,60,68,36,57,64,56,88,84,69,75,61,62,69,58,44,52,51,48,49,52,36,47,26,52,27,47,52,31,47,50,52,30,49,53,53,52,46,44,63,21,64,95,28,39,51,69,70,79,49,37,60,56,49,52,46,48,52,50,50,51,52,44,48,40,50,67,52,30,46,84,71,66,60,67,61,49,30,72,73,37,51,66,32,29,57,40,54,36,51,22,49,35,32,42,42,50,16,48,49,27,42,49,41,19,53,19,45,45,68,71,45,82,60,79,74,66,65,66,47,56,52,36,49,51,53,38,50,52,44,53,51,54,56,58,70,64,67,51,78,88,44,47,70,58,49,50,48,51,48,51,51,47,52,51,52,52,49,44,50,53,52,64,63,38,59,77,43,72,76,79,66,77,67,91,61,72,60,54,86,74,87,69,63,86,45,70,66,52,33,50,48,39,36,58,70,34,71,40,84,83,27,68,63,38,34,39,19,52,30,50,16,49,40,45,38,50,42,52,47,51,30,65,74,67,64,47,79,82,43,54,49,19,42,51,35,23,61,74,26,45,45,77,38,62,51,57,19,53,54,40,38,53,26,44,54,53,10,37,50,52,10,50,67,52,35,54,57,47,52,70,44,35,71,48,69,58,38,38,54,51,48,35,45,52,20,48,27,46,18,66,47,25,45,84,77,35,55,26,61,14,33,14,25,45,42,30,24,51,39,46,53,37,33,73,75,72,43,34,76,71,44,53,63,57,51,53,52,25,42,53,53,10,43,51,45,25,52,50,28,46,68,68,39,72,57,66,64,48,60,78,45,45,43,50,45,51,17,51,28,43,49,28,44,48,50,29,47,52,51,46,59,58,25,31,72,78,25,71,66,79,42,65,69,46,53,50,28,47,49,46,27,52,48,32,49,26,47,44,51,49,44,52,57,48,28,69,59,41,61,73,90,56,52,68,61,64,69,59,52,52,52,48,50,45,49,52,50,49,48,50,12,33,46,28,37,50,55,64,63,50,46,58,58,82,52,65,68,59,47,50,51,53,50,52,53,45,53,46,50,50,49,52,43,51,50,47,26,47,28,30,60,66,47,36,58,75,80,86,57,72,87,66,62,50,72,67,53,58,50,52,38,70,59,65,61,89,83,54,55,71,66,57,49,50,51,35,45,41,54,40,56,52,58,66,48,47,62,58,51,51,53,50,39,23,52,50,25,50,52,53,54,50,50,53,55,52,55,76,72,102

Secondary structure (DSSP, 8-state):
-HHHHHHHHHHH-HHHHHHHHHHHHHHHHHHHHHHTT-GGGHHHHHHHHHHHHHH-----HHHHHHHHHHHHHHHHHHHHHHHHHTT-HHHHHHHHHHHHHHHHHHTTT-HHHHHHHHHHHHHHHHHHHHGGG-SSTTHHHHHHHHHHHHHHHHHHHHHHH-TTHHHHHHHHHHHHHHHHHHHHHHGGGS--TT---HHHHHHHHHHHHHHHHHHHHHHHHHHHTSBTTB--TTHHHHHHHHHHHHHHHHHHT---S-HHHHHHHHTTBSHHHHHHHHHHHHHHHHHHHHHHHHHTPPP---HHHHHHHHHHHHHHHHHHHT--GGGHHHHHHHHHHHHHHHHHHHHHHTTT-GGGS--S-------S--SHHHHHHHHHHT-STT-HHHHHHHHHHHHHHHHHHHHHHHT-TTTTHHHHHHHHH--SSHHHHHHHHHHHHHHHHHHHHHHHHHHHH--SHHHHHHHHHHHHHHHHHHTTT-HHHHHHHHHHHHHHHHHHTT-TGGGHHHHHHHHHHHHHHHHHHHHHSS---HHHHHHHHHHHHHHHHHHHHHHHHHHHHH-----HHHHHHHHHHHHHHHHHHHHHHHHHTS-GGG---HHHHHHHHHHHHHHHHHHHHHHHT------HHHHHHHHHHHHHHHHHHHHHHHHHHHT-S----TTT--HHHHHHHH---TTS-HHHHHHHHHHHHHHHHHHHHHHHHHHHHHHHHHHHHHHHH-/-HHHHHHHHHHH-HHHHHHHHHHHHHHHHHHHHHHTT-GGGHHHHHHHHHHHHHH-----HHHHHHHHHHHHHHHHHHHHHHHHHTT-HHHHHHHHHHHHHHHHHHTTT-HHHHHHHHHHHHHHHHHHHHGGG-SSTTHHHHHHHHHHHHHHHHHHHHHHH-TTHHHHHHHHHHHHHHHHHHHHHHGGGS--TT---HHHHHHHHHHHHHHHHHHHHHHHHHHHTSBTTB--TTHHHHHHHHHHHHHHHHHHT---S-HHHHHHHHTTBSHHHHHHHHHHHHHHHHHHHHHHHHHTPPP---HHHHHHHHHHHHHHHHHHHT--GGGHHHHHHHHHHHHHHHHHHHHHHTTT-GGGS--S-------S--SHHHHHHHHHHT-STT-HHHHHHHHHHHHHHHHHHHHHHHT-TTTTHHHHHHHHH--SSHHHHHHHHHHHHHHHHHHHHHHHHHHHH--SHHHHHHHHHHHHHHHHHHTTT-HHHHHHHHHHHHHHHHHHTT-TTTTHHHHHHHHHHHHHHHHHHHHHSS---HHHHHHHHHHHHHHHHHHHHHHHHHHHHH-----HHHHHHHHHHHHHHHHHHHHHHHHHTS-GGG---HHHHHHHHHHHHHHHHHHHHHHHT------HHHHHHHHHHHHHHHHHHHHHHHHHHHT-S----TTT--HHHHHHHH---TTS-HHHHHHHHHHHHHHHHHHHHHHHHHHHHHHHHHHHHHHHH-

Nearest PDB structures (foldseek):
  1xwm-assembly1_A-2  TM=5.808E-01  e=5.106E+00  Geobacillus stearothermophilus
  1xwm-assembly1_A-2  TM=5.782E-01  e=7.864E+00  Geobacillus stearothermophilus